Protein 8B37 (pdb70)

Radius of gyration: 31.26 Å; Cα contacts (8 Å, |Δi|>4): 2612; chains: 2; bounding box: 93×54×86 Å

Foldseek 3Di:
DLVVLQVLLVCLVVVLVVLVVVLVVDDLLVVLLVLLVVLLVLQCVVLVVVLVVVLVVVLVVQQVVVVVGQSVLLVVLQVLLVVLLVSLSNLLSSLLSSLLVQCPPPHLVSNLLNLLSSQLSSLLNSLSSQRNSLSVQVVVLVPPPPDPSLVSNLSSLLSLLSSLLSLQQLLLLQLLLLVVLQVVLVCHLALLFLSNSSNLSSLCSQLQRSLSSLLSSLQSNLLSLLLLLCVVLVHDCLVNVLLSVLLSLLSVLSVVLSPLPPDDDPCSLLVSLQVSLVSSLVVSQVVQCVPGPDDPLQSVLLSLLLNLLSNLLSVLLVLLCQCFAPVHPVLVVLLVVLVPFLVVSLVSLLVSLLVSLVVLVVSLCVSLQVLLVSQLVNAVDPVSSSSSSLSSLSSSLNSNSSNVSSLSSLSSSQSSLVSNLSSCVNVVHDPVSNLSSLVSNLVSLSSSLSSLSSLLSSLLSVLVSLVVVLQVLLCVLPVCPLVVVVVVQQDCPFQLQQVLLVVLLVLLCVLLVLSVVQSNVLSVVLSVVSCVVCVVDPSPDDVSSSVSSNSSSCSSSVSSCVSVVVLVVVLVCSCQVFHVSNLNNSLVNLSVPLSSVLSSLLSSLSSLQNSLSVCCVVVVDPDSSSVSSVVSNSVSPSSNRRSSSSSSSSSNSSSVVSSSCSSVRSVSNVDSHGND/DLQVLQVLLVVLLVVLVVLLVVLVVDDLLVVQLVLLVLLVVLQVVVLVVVLVVVLVVVLVVQQVLVVVGQSVLLVVLQVLLVVLQVQLSNLLSSLLSSLLVQCQPPHLVSNLLSLLSSLLSSLLNSLSSLRSSLSVQVVVLVPPPPDPSLVSNLSSLLSNLLSLLVLLLQLLLQLLLLVVLQQVCCVPPVVDHALALLFLSNSSNLSSLCSQLQRSLSSLLSSLQNNLLSLLLLLCVVLVHDCLVVVLLSVLLSLLSVLSVVLSPFPDDALCSLLVSLQVSLVSSLVSSVVVQVVPGDDDPLQSVLLSLLLNLLSNLLSVLLVLLLQLFAPVHDVLLVLLVVLVVFLVSSLVSLLVSLQVSLVVLVVSLCVSLQVLLVSQLVNAPDPVSSNSSRLSSLSSSLNSNSSNVSSLSSLSSSQSSLVSNLSSCVNVVHDPVSNLSSLSSNLVSLSSSLSSLSSSLSSLLSCLVSLVVVLQVLLPVLPVCPLVVVVVVQQDCPHQLLVVLLVVLLVLLCVLLVLSVVQSVVLSVVLSVVRCVVCVVDPSPDDVPSSVSSNSSSCSSSVSSCVSVVVLVVVLVCSCQVFHVSNNNNSLVNLSVCLSSVLSSLLSSLSSLQNSLSVCCVVVVDPDSSSVSSVVSNSVSVSSNRRSSNSSSSSSSSSSVSSSSCSNVRNVSNVDSHDGD

Organism: Pyrobaculum aerophilum (strain ATCC 51768 / DSM 7523 / JCM 9630 / CIP 104966 / NBRC 100827 / IM2) (NCBI:txid178306)

InterPro domains:
  IPR004131 Pyrophosphate-energised proton pump [MF_01129] (4-705)
  IPR004131 Pyrophosphate-energised proton pump [PF03030] (16-700)
  IPR004131 Pyrophosphate-energised proton pump [PIRSF001265] (4-708)
  IPR004131 Pyrophosphate-energised proton pump [PTHR31998] (31-702)
  IPR004131 Pyrophosphate-energised proton pump [TIGR01104] (4-710)

Solvent-accessible surface area: 42994 Å² total; per-residue (Å²): 49,11,117,76,0,50,102,52,0,87,25,0,80,118,78,6,56,115,2,39,67,108,8,72,120,92,88,55,19,54,124,7,11,55,9,0,30,83,3,6,33,32,6,6,137,87,9,45,50,34,4,47,90,47,10,78,105,51,4,85,98,24,84,99,69,72,104,97,64,9,4,67,3,0,64,56,0,0,90,5,2,24,82,0,12,100,52,0,4,148,12,0,4,27,0,0,5,99,0,2,74,29,3,34,133,60,33,61,19,34,0,6,28,25,0,5,35,0,0,0,2,1,0,2,0,2,0,0,14,1,1,33,10,3,0,18,48,7,64,82,35,26,92,69,55,91,134,73,70,6,52,32,1,43,24,0,2,42,0,0,1,26,2,0,13,8,6,0,2,6,0,0,0,1,2,6,1,0,14,6,0,7,36,44,53,57,187,117,27,52,43,117,18,23,0,4,1,0,14,5,0,0,14,0,0,0,6,0,4,0,0,2,10,0,0,0,0,1,1,0,8,4,4,3,5,3,3,11,0,2,40,62,25,64,48,68,77,79,6,15,35,2,9,2,8,4,3,5,18,0,0,65,10,1,28,70,6,3,81,37,131,115,61,80,123,32,111,17,30,34,28,35,14,59,147,9,10,90,33,3,16,85,51,7,77,126,45,12,60,70,74,13,66,48,102,74,95,57,18,85,4,15,4,23,4,2,29,34,0,6,57,0,7,17,76,1,16,50,32,0,30,100,34,0,9,32,72,94,34,6,0,106,99,0,1,84,26,2,145,66,25,16,5,10,5,6,6,6,0,25,3,18,1,0,80,0,0,38,22,0,0,50,27,1,6,53,11,12,15,89,0,9,88,62,4,64,90,31,51,175,41,94,50,37,39,21,14,2,0,6,8,1,2,1,3,0,1,4,1,0,1,3,4,0,0,4,9,0,1,18,1,0,6,1,2,0,0,24,0,0,8,0,1,1,76,41,33,53,21,82,99,135,16,81,75,20,1,32,26,2,18,2,22,0,1,9,18,14,0,10,0,0,0,2,1,1,0,1,0,0,0,2,1,14,4,14,9,5,6,13,26,29,39,1,27,152,7,43,92,102,125,8,66,89,46,6,44,47,14,6,23,12,28,7,14,1,4,8,16,1,3,1,40,0,0,5,10,5,3,59,3,7,8,67,1,7,57,3,0,14,62,3,1,126,48,2,16,64,22,8,161,166,63,112,209,146,57,94,24,130,82,152,132,52,30,38,123,1,0,43,66,3,11,132,105,2,22,36,51,3,72,91,1,0,80,22,6,61,61,66,0,46,74,21,0,68,117,35,0,14,0,1,6,13,0,2,2,15,0,2,0,2,0,0,1,0,14,0,0,6,20,0,1,5,1,0,3,15,16,0,5,13,9,20,8,29,58,125,27,131,140,82,41,94,49,27,38,6,8,50,25,1,10,10,6,3,7,0,16,4,4,0,1,0,1,1,3,1,2,5,2,3,18,1,0,13,12,6,37,56,60,4,126,74,8,16,68,62,11,146,38,52,28,34,94,80,56,6,112,78,0,39,97,57,0,82,42,0,49,127,69,3,58,116,2,32,68,126,9,63,121,99,89,67,29,57,132,22,12,55,7,4,26,83,4,7,34,34,7,4,142,86,17,47,52,27,2,47,78,62,11,81,102,49,6,88,99,24,88,97,70,71,109,102,67,8,6,66,1,0,70,58,0,0,90,6,3,26,86,0,13,103,53,1,4,149,12,1,3,21,0,0,1,98,0,1,64,28,2,34,131,60,31,61,20,37,0,12,32,30,0,10,51,0,0,0,2,1,0,2,0,2,0,0,11,0,1,30,11,5,0,21,44,7,60,81,31,30,92,68,55,88,130,74,68,7,51,29,2,40,25,1,3,31,0,0,1,17,5,1,12,9,11,0,3,11,0,0,0,3,2,6,2,0,12,7,0,10,18,26,8,1,116,76,98,52,54,37,80,61,30,15,53,117,11,28,1,11,5,0,10,9,2,0,14,2,0,0,4,0,5,0,1,1,14,1,0,0,0,4,1,0,10,4,6,4,5,7,6,10,0,4,46,63,26,64,40,68,76,92,10,10,47,3,20,1,12,12,5,6,15,0,0,62,11,2,33,67,8,3,96,77,124,65,96,89,24,103,20,32,28,30,36,14,58,146,9,9,93,30,3,13,83,52,4,81,130,46,11,69,74,76,15,62,45,95,76,98,65,20,90,5,16,5,28,5,6,30,34,0,1,59,0,5,12,78,0,14,47,30,0,21,99,32,0,5,25,63,84,36,4,0,106,93,0,1,82,31,3,139,91,28,19,5,9,3,5,6,8,0,34,5,16,0,5,86,0,0,38,22,0,0,48,28,0,8,54,10,10,16,88,0,10,87,57,5,62,91,37,53,172,39,95,50,36,40,27,14,3,0,6,10,2,1,0,4,0,0,10,2,1,0,6,3,0,1,3,9,0,0,15,0,0,7,0,2,0,0,22,1,0,6,1,5,1,52,58,43,53,22,81,101,132,16,77,76,19,1,37,25,3,26,1,12,0,2,15,14,14,0,7,0,1,0,1,2,4,0,1,8,1,0,4,2,14,1,15,11,6,7,18,28,38,34,4,33,158,8,37,93,111,128,10,74,85,40,6,48,50,13,7,20,10,25,5,18,2,5,9,18,0,4,3,37,1,0,6,12,1,0,56,6,0,6,55,0,3,53,1,1,14,57,5,1,120,53,6,14,107,15,4,128,108,56,111,207,142,56,89,25,124,77,161,145,59,54,51,122,4,1,48,60,6,12,138,108,3,28,34,53,3,72,89,1,2,88,22,6,58,61,62,1,46,70,15,0,72,111,28,0,18,0,0,10,17,0,2,4,13,0,4,1,2,0,1,4,0,6,0,0,7,6,0,2,4,0,0,1,13,16,0,2,17,6,31,5,38,55,122,25,130,148,75,42,93,44,29,53,4,5,37,31,0,6,11,4,2,6,1,17,5,5,0,0,0,2,1,1,5,3,9,10,8,8,4,2,13,8,6,34,63,60,7,144,73,11,19,75,66,11,149,32,46,24,50,90,79

Structure (mmCIF, N/CA/C/O backbone):
data_8B37
#
_entry.id   8B37
#
_cell.length_a   107.190
_cell.length_b   88.020
_cell.length_c   116.750
_cell.angle_alpha   90.000
_cell.angle_beta   106.946
_cell.angle_gamma   90.000
#
_symmetry.space_group_name_H-M   'P 1 21 1'
#
loop_
_entity.id
_entity.type
_entity.pdbx_description
1 polymer 'K(+)-insensitive pyrophosphate-energized proton pump'
2 non-polymer 'MAGNESIUM ION'
3 non-polymer 'IMIDODIPHOSPHORIC ACID'
4 non-polymer 'SULFATE ION'
5 water water
#
loop_
_atom_site.group_PDB
_atom_site.id
_atom_site.type_symbol
_atom_site.label_atom_id
_atom_site.label_alt_id
_atom_site.label_comp_id
_atom_site.label_asym_id
_atom_site.label_entity_id
_atom_site.label_seq_id
_atom_site.pdbx_PDB_ins_code
_atom_site.Cartn_x
_atom_site.Cartn_y
_atom_site.Cartn_z
_atom_site.occupancy
_atom_site.B_iso_or_equiv
_atom_site.auth_seq_id
_atom_site.auth_comp_id
_atom_site.auth_asym_id
_atom_site.auth_atom_id
_atom_site.pdbx_PDB_model_num
ATOM 1 N N . TYR A 1 14 ? -32.83060 -15.51842 -1.54995 1.000 119.12954 6 TYR A N 1
ATOM 2 C CA . TYR A 1 14 ? -33.94216 -15.29511 -0.63378 1.000 115.55051 6 TYR A CA 1
ATOM 3 C C . TYR A 1 14 ? -33.80962 -13.94671 0.06741 1.000 113.35383 6 TYR A C 1
ATOM 4 O O . TYR A 1 14 ? -33.86162 -13.86966 1.29489 1.000 110.90250 6 TYR A O 1
ATOM 7 N N . ALA A 1 15 ? -33.63498 -12.88278 -0.72098 1.000 115.73512 7 ALA A N 1
ATOM 8 C CA . ALA A 1 15 ? -33.52014 -11.54971 -0.13924 1.000 116.86187 7 ALA A CA 1
ATOM 9 C C . ALA A 1 15 ? -34.87298 -11.04160 0.34370 1.000 117.81834 7 ALA A C 1
ATOM 10 O O . ALA A 1 15 ? -34.96491 -10.42046 1.40915 1.000 116.42076 7 ALA A O 1
ATOM 17 N N . LEU A 1 16 ? -35.93353 -11.28963 -0.42982 1.000 126.26473 8 LEU A N 1
ATOM 18 C CA . LEU A 1 16 ? -37.26077 -10.83026 -0.03582 1.000 126.60212 8 LEU A CA 1
ATOM 19 C C . LEU A 1 16 ? -37.76577 -11.56328 1.20107 1.000 122.59648 8 LEU A C 1
ATOM 20 O O . LEU A 1 16 ? -38.58040 -11.01850 1.95507 1.000 120.58083 8 LEU A O 1
ATOM 27 N N . LEU A 1 17 ? -37.30059 -12.79437 1.42316 1.000 117.06154 9 LEU A N 1
ATOM 28 C CA . LEU A 1 17 ? -37.78636 -13.58959 2.54398 1.000 115.51629 9 LEU A CA 1
ATOM 29 C C . LEU A 1 17 ? -37.39948 -13.00006 3.89358 1.000 113.57206 9 LEU A C 1
ATOM 30 O O . LEU A 1 17 ? -38.06920 -13.28630 4.89165 1.000 114.02993 9 LEU A O 1
ATOM 46 N N . GLY A 1 18 ? -36.34010 -12.19131 3.95245 1.000 112.58776 10 GLY A N 1
ATOM 47 C CA . GLY A 1 18 ? -35.94253 -11.60386 5.22001 1.000 110.24890 10 GLY A CA 1
ATOM 48 C C . GLY A 1 18 ? -37.04167 -10.78460 5.86481 1.000 113.00187 10 GLY A C 1
ATOM 49 O O . GLY A 1 18 ? -37.15992 -10.75239 7.09268 1.000 110.87853 10 GLY A O 1
ATOM 53 N N . VAL A 1 19 ? -37.85733 -10.11228 5.05296 1.000 112.36174 11 VAL A N 1
ATOM 54 C CA . VAL A 1 19 ? -38.95871 -9.32173 5.58918 1.000 111.99029 11 VAL A CA 1
ATOM 55 C C . VAL A 1 19 ? -40.11675 -10.21926 6.00182 1.000 112.97648 11 VAL A C 1
ATOM 56 O O . VAL A 1 19 ? -40.79981 -9.95207 6.99683 1.000 109.68863 11 VAL A O 1
ATOM 69 N N . ILE A 1 20 ? -40.35444 -11.29479 5.24980 1.000 114.67834 12 ILE A N 1
ATOM 70 C CA . ILE A 1 20 ? -41.52396 -12.13562 5.49362 1.000 116.16124 12 ILE A CA 1
ATOM 71 C C . ILE A 1 20 ? -41.48465 -12.70169 6.90903 1.000 110.85762 12 ILE A C 1
ATOM 72 O O . ILE A 1 20 ? -42.41429 -12.51158 7.70134 1.000 109.91658 12 ILE A O 1
ATOM 79 N N . LEU A 1 21 ? -40.40834 -13.41698 7.24438 1.000 111.36437 13 LEU A N 1
ATOM 80 C CA . LEU A 1 21 ? -40.30910 -14.00888 8.57501 1.000 111.13271 13 LEU A CA 1
ATOM 81 C C . LEU A 1 21 ? -40.09817 -12.95093 9.65326 1.000 112.41683 13 LEU A C 1
ATOM 82 O O . LEU A 1 21 ? -40.53554 -13.13741 10.79485 1.000 113.45525 13 LEU A O 1
ATOM 98 N N . GLY A 1 22 ? -39.42521 -11.85135 9.31984 1.000 110.67650 14 GLY A N 1
ATOM 99 C CA . GLY A 1 22 ? -39.18520 -10.78107 10.26529 1.000 108.87072 14 GLY A CA 1
ATOM 100 C C . GLY A 1 22 ? -40.46443 -10.17121 10.78929 1.000 111.78685 14 GLY A C 1
ATOM 101 O O . GLY A 1 22 ? -40.69379 -10.13962 12.00143 1.000 111.45146 14 GLY A O 1
ATOM 105 N N . ILE A 1 23 ? -41.31568 -9.68947 9.90381 1.000 110.10369 15 ILE A N 1
ATOM 106 C CA . ILE A 1 23 ? -42.54144 -9.04785 10.36250 1.000 111.93445 15 ILE A CA 1
ATOM 107 C C . ILE A 1 23 ? -43.37016 -9.94820 11.27947 1.000 113.08663 15 ILE A C 1
ATOM 108 O O . ILE A 1 23 ? -44.22521 -9.45441 12.01680 1.000 112.34883 15 ILE A O 1
ATOM 124 N N . SER A 1 24 ? -43.13619 -11.26571 11.24309 1.000 115.43113 16 SER A N 1
ATOM 125 C CA . SER A 1 24 ? -43.78927 -12.18485 12.17811 1.000 113.79926 16 SER A CA 1
ATOM 126 C C . SER A 1 24 ? -43.37731 -11.93763 13.62390 1.000 113.01520 16 SER A C 1
ATOM 127 O O . SER A 1 24 ? -43.97477 -12.52436 14.53347 1.000 115.31898 16 SER A O 1
ATOM 135 N N . GLY A 1 25 ? -42.37018 -11.09465 13.85705 1.000 115.90421 17 GLY A N 1
ATOM 136 C CA . GLY A 1 25 ? -41.99408 -10.77703 15.22407 1.000 115.73103 17 GLY A CA 1
ATOM 137 C C . GLY A 1 25 ? -43.13533 -10.14738 15.99656 1.000 119.79798 17 GLY A C 1
ATOM 138 O O . GLY A 1 25 ? -43.48632 -10.59930 17.08913 1.000 119.50066 17 GLY A O 1
ATOM 142 N N . VAL A 1 26 ? -43.74146 -9.09941 15.43343 1.000 123.19801 18 VAL A N 1
ATOM 143 C CA . VAL A 1 26 ? -44.94871 -8.54351 16.03843 1.000 123.09420 18 VAL A CA 1
ATOM 144 C C . VAL A 1 26 ? -46.05726 -9.58734 16.04653 1.000 124.49551 18 VAL A C 1
ATOM 145 O O . VAL A 1 26 ? -46.82848 -9.69021 17.00854 1.000 125.19750 18 VAL A O 1
ATOM 158 N N . ILE A 1 27 ? -46.15715 -10.37610 14.97424 1.000 122.81972 19 ILE A N 1
ATOM 159 C CA . ILE A 1 27 ? -47.13630 -11.45791 14.94306 1.000 124.65025 19 ILE A CA 1
ATOM 160 C C . ILE A 1 27 ? -46.91497 -12.41238 16.11219 1.000 124.94501 19 ILE A C 1
ATOM 161 O O . ILE A 1 27 ? -47.86858 -12.82267 16.78462 1.000 127.39056 19 ILE A O 1
ATOM 168 N N . TYR A 1 28 ? -45.65145 -12.76944 16.37949 1.000 122.09207 20 TYR A N 1
ATOM 169 C CA . TYR A 1 28 ? -45.33972 -13.66137 17.49444 1.000 119.64893 20 TYR A CA 1
ATOM 170 C C . TYR A 1 28 ? -45.19420 -12.91821 18.81917 1.000 122.28465 20 TYR A C 1
ATOM 171 O O . TYR A 1 28 ? -45.42648 -13.51043 19.87895 1.000 124.67551 20 TYR A O 1
ATOM 189 N N . ALA A 1 29 ? -44.80231 -11.64077 18.78829 1.000 120.32867 21 ALA A N 1
ATOM 190 C CA . ALA A 1 29 ? -44.70861 -10.87765 20.02848 1.000 119.35708 21 ALA A CA 1
ATOM 191 C C . ALA A 1 29 ? -46.08027 -10.66712 20.65566 1.000 121.10064 21 ALA A C 1
ATOM 192 O O . ALA A 1 29 ? -46.19266 -10.57603 21.88340 1.000 120.85305 21 ALA A O 1
ATOM 199 N N . VAL A 1 30 ? -47.12891 -10.58322 19.83344 1.000 125.13234 22 VAL A N 1
ATOM 200 C CA . VAL A 1 30 ? -48.47967 -10.45052 20.36779 1.000 126.30929 22 VAL A CA 1
ATOM 201 C C . VAL A 1 30 ? -48.90250 -11.73776 21.06373 1.000 129.06187 22 VAL A C 1
ATOM 202 O O . VAL A 1 30 ? -49.60239 -11.70865 22.08340 1.000 130.49636 22 VAL A O 1
ATOM 206 N N . TYR A 1 31 ? -48.48892 -12.88670 20.52303 1.000 128.66088 23 TYR A N 1
ATOM 207 C CA . TYR A 1 31 ? -48.79629 -14.16370 21.15985 1.000 128.26663 23 TYR A CA 1
ATOM 208 C C . TYR A 1 31 ? -48.26982 -14.19362 22.58952 1.000 131.07517 23 TYR A C 1
ATOM 209 O O . TYR A 1 31 ? -49.01191 -14.48997 23.53330 1.000 133.77126 23 TYR A O 1
ATOM 220 N N . LEU A 1 32 ? -46.98278 -13.88646 22.76757 1.000 129.12843 24 LEU A N 1
ATOM 221 C CA . LEU A 1 32 ? -46.40637 -13.86054 24.10763 1.000 126.29092 24 LEU A CA 1
ATOM 222 C C . LEU A 1 32 ? -46.92771 -12.67289 24.90693 1.000 127.58670 24 LEU A C 1
ATOM 223 O O . LEU A 1 32 ? -47.14384 -12.78043 26.11990 1.000 125.54055 24 LEU A O 1
ATOM 230 N N . ALA A 1 33 ? -47.13784 -11.53200 24.24479 1.000 128.48976 25 ALA A N 1
ATOM 231 C CA . ALA A 1 33 ? -47.71708 -10.37968 24.92735 1.000 128.75292 25 ALA A CA 1
ATOM 232 C C . ALA A 1 33 ? -49.11515 -10.69816 25.44102 1.000 129.48816 25 ALA A C 1
ATOM 233 O O . ALA A 1 33 ? -49.46407 -10.34962 26.57516 1.000 129.70161 25 ALA A O 1
ATOM 240 N N . VAL A 1 34 ? -49.93111 -11.36335 24.61917 1.000 129.66266 26 VAL A N 1
ATOM 241 C CA . VAL A 1 34 ? -51.23713 -11.81393 25.07802 1.000 133.20215 26 VAL A CA 1
ATOM 242 C C . VAL A 1 34 ? -51.10081 -12.96183 26.06809 1.000 132.93930 26 VAL A C 1
ATOM 243 O O . VAL A 1 34 ? -52.03102 -13.22905 26.83797 1.000 135.37767 26 VAL A O 1
ATOM 247 N N . TRP A 1 35 ? -49.95872 -13.65393 26.06282 1.000 130.71651 27 TRP A N 1
ATOM 248 C CA . TRP A 1 35 ? -49.72901 -14.71892 27.03315 1.000 132.83714 27 TRP A CA 1
ATOM 249 C C . TRP A 1 35 ? -49.53833 -14.15670 28.43644 1.000 133.47643 27 TRP A C 1
ATOM 250 O O . TRP A 1 35 ? -50.10922 -14.67709 29.40247 1.000 133.91659 27 TRP A O 1
ATOM 263 N N . VAL A 1 36 ? -48.74018 -13.09532 28.56887 1.000 133.60456 28 VAL A N 1
ATOM 264 C CA . VAL A 1 36 ? -48.55458 -12.46291 29.87112 1.000 131.61501 28 VAL A CA 1
ATOM 265 C C . VAL A 1 36 ? -49.81352 -11.71063 30.28514 1.000 132.99030 28 VAL A C 1
ATOM 266 O O . VAL A 1 36 ? -50.17011 -11.67205 31.46928 1.000 130.29342 28 VAL A O 1
ATOM 279 N N . LEU A 1 37 ? -50.51110 -11.10908 29.32090 1.000 133.07643 29 LEU A N 1
ATOM 280 C CA . LEU A 1 37 ? -51.76412 -10.41914 29.59990 1.000 133.70107 29 LEU A CA 1
ATOM 281 C C . LEU A 1 37 ? -52.89398 -11.37096 29.96834 1.000 132.32061 29 LEU A C 1
ATOM 282 O O . LEU A 1 37 ? -53.98926 -10.89750 30.29157 1.000 131.82267 29 LEU A O 1
ATOM 286 N N . ARG A 1 38 ? -52.66026 -12.68070 29.91729 1.000 130.75536 30 ARG A N 1
ATOM 287 C CA . ARG A 1 38 ? -53.67428 -13.68436 30.23730 1.000 132.49409 30 ARG A CA 1
ATOM 288 C C . ARG A 1 38 ? -54.50800 -13.31111 31.46079 1.000 133.47614 30 ARG A C 1
ATOM 289 O O . ARG A 1 38 ? -55.72894 -13.47930 31.46616 1.000 135.56423 30 ARG A O 1
ATOM 291 N N . ASN A 1 43 ? -53.56377 -8.92531 42.92688 1.000 139.08268 35 ASN A N 1
ATOM 292 C CA . ASN A 1 43 ? -53.58909 -8.40467 44.28887 1.000 132.83414 35 ASN A CA 1
ATOM 293 C C . ASN A 1 43 ? -53.59844 -6.87827 44.28893 1.000 133.47695 35 ASN A C 1
ATOM 294 O O . ASN A 1 43 ? -53.25383 -6.24723 43.28989 1.000 130.53686 35 ASN A O 1
ATOM 299 N N . GLU A 1 44 ? -53.99883 -6.29042 45.41817 1.000 134.33839 36 GLU A N 1
ATOM 300 C CA . GLU A 1 44 ? -54.05107 -4.83588 45.52567 1.000 133.86606 36 GLU A CA 1
ATOM 301 C C . GLU A 1 44 ? -52.64958 -4.23538 45.53395 1.000 131.21441 36 GLU A C 1
ATOM 302 O O . GLU A 1 44 ? -52.31054 -3.40151 44.68615 1.000 133.05929 36 GLU A O 1
ATOM 306 N N . LYS A 1 45 ? -51.81972 -4.64449 46.49667 1.000 132.19659 37 LYS A N 1
ATOM 307 C CA . LYS A 1 45 ? -50.46474 -4.10974 46.58157 1.000 130.44902 37 LYS A CA 1
ATOM 308 C C . LYS A 1 45 ? -49.60218 -4.54520 45.40230 1.000 128.91229 37 LYS A C 1
ATOM 309 O O . LYS A 1 45 ? -48.71148 -3.79757 44.98194 1.000 123.89713 37 LYS A O 1
ATOM 311 N N . MET A 1 46 ? -49.84523 -5.74017 44.85565 1.000 128.71476 38 MET A N 1
ATOM 312 C CA . MET A 1 46 ? -49.03349 -6.21598 43.73904 1.000 123.48120 38 MET A CA 1
ATOM 313 C C . MET A 1 46 ? -49.33617 -5.45921 42.45227 1.000 120.60994 38 MET A C 1
ATOM 314 O O . MET A 1 46 ? -48.45735 -5.32600 41.59294 1.000 121.21617 38 MET A O 1
ATOM 319 N N . ARG A 1 47 ? -50.56576 -4.96669 42.29498 1.000 127.35468 39 ARG A N 1
ATOM 320 C CA . ARG A 1 47 ? -50.92969 -4.26807 41.06787 1.000 129.23941 39 ARG A CA 1
ATOM 321 C C . ARG A 1 47 ? -50.35967 -2.85520 41.04363 1.000 132.76919 39 ARG A C 1
ATOM 322 O O . ARG A 1 47 ? -49.89725 -2.38839 39.99636 1.000 133.89418 39 ARG A O 1
ATOM 326 N N . PHE A 1 48 ? -50.38421 -2.16094 42.18478 1.000 136.27743 40 PHE A N 1
ATOM 327 C CA . PHE A 1 48 ? -49.87745 -0.79331 42.22346 1.000 135.31447 40 PHE A CA 1
ATOM 328 C C . PHE A 1 48 ? -48.38327 -0.75662 41.93079 1.000 132.84334 40 PHE A C 1
ATOM 329 O O . PHE A 1 48 ? -47.90427 0.12673 41.20939 1.000 131.73767 40 PHE A O 1
ATOM 346 N N . ILE A 1 49 ? -47.62941 -1.70935 42.48361 1.000 129.62024 41 ILE A N 1
ATOM 347 C CA . ILE A 1 49 ? -46.18493 -1.72203 42.27686 1.000 128.10696 41 ILE A CA 1
ATOM 348 C C . ILE A 1 49 ? -45.85802 -2.13066 40.84469 1.000 124.89698 41 ILE A C 1
ATOM 349 O O . ILE A 1 49 ? -44.96818 -1.55348 40.20779 1.000 120.17916 41 ILE A O 1
ATOM 365 N N . SER A 1 50 ? -46.57197 -3.12691 40.31305 1.000 120.74909 42 SER A N 1
ATOM 366 C CA . SER A 1 50 ? -46.37247 -3.51407 38.92056 1.000 116.24877 42 SER A CA 1
ATOM 367 C C . SER A 1 50 ? -46.75129 -2.37592 37.98228 1.000 119.60960 42 SER A C 1
ATOM 368 O O . SER A 1 50 ? -46.10036 -2.16536 36.95225 1.000 123.31909 42 SER A O 1
ATOM 373 N N . GLN A 1 51 ? -47.80460 -1.62910 38.32389 1.000 116.78071 43 GLN A N 1
ATOM 374 C CA . GLN A 1 51 ? -48.17831 -0.46803 37.52495 1.000 121.96076 43 GLN A CA 1
ATOM 375 C C . GLN A 1 51 ? -47.21804 0.69243 37.75084 1.000 122.31970 43 GLN A C 1
ATOM 376 O O . GLN A 1 51 ? -47.05520 1.54192 36.86725 1.000 121.02825 43 GLN A O 1
ATOM 380 N N . ALA A 1 52 ? -46.58034 0.74836 38.92334 1.000 122.55418 44 ALA A N 1
ATOM 381 C CA . ALA A 1 52 ? -45.59986 1.79713 39.18345 1.000 120.54038 44 ALA A CA 1
ATOM 382 C C . ALA A 1 52 ? -44.36164 1.61881 38.31300 1.000 123.25562 44 ALA A C 1
ATOM 383 O O . ALA A 1 52 ? -43.77521 2.60373 37.84803 1.000 123.56695 44 ALA A O 1
ATOM 390 N N . ILE A 1 53 ? -43.94710 0.36903 38.08484 1.000 120.63969 45 ILE A N 1
ATOM 391 C CA . ILE A 1 53 ? -42.81480 0.10866 37.20124 1.000 118.15169 45 ILE A CA 1
ATOM 392 C C . ILE A 1 53 ? -43.10503 0.60354 35.79158 1.000 115.88618 45 ILE A C 1
ATOM 393 O O . ILE A 1 53 ? -42.19540 1.04775 35.08009 1.000 113.05989 45 ILE A O 1
ATOM 400 N N . ALA A 1 54 ? -44.36599 0.53496 35.36139 1.000 112.52653 46 ALA A N 1
ATOM 401 C CA . ALA A 1 54 ? -44.71910 1.01122 34.02862 1.000 112.89498 46 ALA A CA 1
ATOM 402 C C . ALA A 1 54 ? -44.67328 2.53290 33.96172 1.000 115.58747 46 ALA A C 1
ATOM 403 O O . ALA A 1 54 ? -44.10737 3.10715 33.02397 1.000 116.48756 46 ALA A O 1
ATOM 410 N N . THR A 1 55 ? -45.26968 3.20457 34.95036 1.000 112.40980 47 THR A N 1
ATOM 411 C CA . THR A 1 55 ? -45.23765 4.66315 34.97495 1.000 114.90745 47 THR A CA 1
ATOM 412 C C . THR A 1 55 ? -43.80992 5.17949 35.10054 1.000 114.41869 47 THR A C 1
ATOM 413 O O . THR A 1 55 ? -43.44358 6.17513 34.46488 1.000 115.82092 47 THR A O 1
ATOM 424 N N . GLY A 1 56 ? -42.98957 4.51840 35.91943 1.000 112.21638 48 GLY A N 1
ATOM 425 C CA . GLY A 1 56 ? -41.58648 4.89161 35.99523 1.000 111.37617 48 GLY A CA 1
ATOM 426 C C . GLY A 1 56 ? -40.86971 4.69213 34.67429 1.000 114.59475 48 GLY A C 1
ATOM 427 O O . GLY A 1 56 ? -40.19229 5.59461 34.17480 1.000 115.92485 48 GLY A O 1
ATOM 431 N N . ALA A 1 57 ? -41.01031 3.50020 34.08877 1.000 114.02291 49 ALA A N 1
ATOM 432 C CA . ALA A 1 57 ? -40.44708 3.25829 32.76576 1.000 110.67315 49 ALA A CA 1
ATOM 433 C C . ALA A 1 57 ? -41.05508 4.19046 31.72692 1.000 109.71544 49 ALA A C 1
ATOM 434 O O . ALA A 1 57 ? -40.41149 4.50122 30.71833 1.000 108.98484 49 ALA A O 1
ATOM 441 N N . ARG A 1 58 ? -42.28653 4.64978 31.95587 1.000 108.24401 50 ARG A N 1
ATOM 442 C CA . ARG A 1 58 ? -42.91345 5.58940 31.03298 1.000 110.19119 50 ARG A CA 1
ATOM 443 C C . ARG A 1 58 ? -42.17553 6.92280 31.03513 1.000 111.21517 50 ARG A C 1
ATOM 444 O O . ARG A 1 58 ? -41.70462 7.38862 29.99126 1.000 115.59813 50 ARG A O 1
ATOM 448 N N . ALA A 1 59 ? -42.06167 7.55359 32.20740 1.000 113.17420 51 ALA A N 1
ATOM 449 C CA . ALA A 1 59 ? -41.34760 8.82312 32.29205 1.000 116.04497 51 ALA A CA 1
ATOM 450 C C . ALA A 1 59 ? -39.89225 8.67419 31.86726 1.000 117.83189 51 ALA A C 1
ATOM 451 O O . ALA A 1 59 ? -39.28109 9.64108 31.39787 1.000 119.92583 51 ALA A O 1
ATOM 458 N N . TYR A 1 60 ? -39.31961 7.47923 32.02734 1.000 119.17664 52 TYR A N 1
ATOM 459 C CA . TYR A 1 60 ? -37.95197 7.24075 31.57578 1.000 117.66212 52 TYR A CA 1
ATOM 460 C C . TYR A 1 60 ? -37.86888 7.27151 30.05334 1.000 116.22411 52 TYR A C 1
ATOM 461 O O . TYR A 1 60 ? -37.12823 8.07436 29.47334 1.000 109.40345 52 TYR A O 1
ATOM 479 N N . LEU A 1 61 ? -38.63220 6.40230 29.38634 1.000 110.65423 53 LEU A N 1
ATOM 480 C CA . LEU A 1 61 ? -38.56966 6.32795 27.92994 1.000 111.21547 53 LEU A CA 1
ATOM 481 C C . LEU A 1 61 ? -39.14445 7.58156 27.28059 1.000 113.52568 53 LEU A C 1
ATOM 482 O O . LEU A 1 61 ? -38.60492 8.06816 26.28002 1.000 113.89807 53 LEU A O 1
ATOM 487 N N . PHE A 1 62 ? -40.24300 8.11443 27.82525 1.000 120.80334 54 PHE A N 1
ATOM 488 C CA . PHE A 1 62 ? -40.80713 9.34520 27.27946 1.000 123.19288 54 PHE A CA 1
ATOM 489 C C . PHE A 1 62 ? -39.77655 10.46933 27.29767 1.000 124.91009 54 PHE A C 1
ATOM 490 O O . PHE A 1 62 ? -39.72726 11.29312 26.37600 1.000 130.57206 54 PHE A O 1
ATOM 500 N N . ARG A 1 63 ? -38.95311 10.53079 28.34278 1.000 116.72914 55 ARG A N 1
ATOM 501 C CA . ARG A 1 63 ? -37.88498 11.51793 28.39709 1.000 118.99328 55 ARG A CA 1
ATOM 502 C C . ARG A 1 63 ? -36.62828 11.04756 27.67806 1.000 118.65538 55 ARG A C 1
ATOM 503 O O . ARG A 1 63 ? -35.87647 11.87646 27.14993 1.000 115.10787 55 ARG A O 1
ATOM 513 N N . GLN A 1 64 ? -36.38744 9.73448 27.63669 1.000 117.17737 56 GLN A N 1
ATOM 514 C CA . GLN A 1 64 ? -35.19666 9.21291 26.97285 1.000 113.08895 56 GLN A CA 1
ATOM 515 C C . GLN A 1 64 ? -35.33975 9.25947 25.45533 1.000 112.58509 56 GLN A C 1
ATOM 516 O O . GLN A 1 64 ? -34.40423 9.66176 24.75553 1.000 111.48683 56 GLN A O 1
ATOM 530 N N . TYR A 1 65 ? -36.49737 8.84795 24.92899 1.000 121.05615 57 TYR A N 1
ATOM 531 C CA . TYR A 1 65 ? -36.71560 8.91453 23.48874 1.000 118.54986 57 TYR A CA 1
ATOM 532 C C . TYR A 1 65 ? -36.88192 10.35202 23.01072 1.000 123.67187 57 TYR A C 1
ATOM 533 O O . TYR A 1 65 ? -36.52698 10.66887 21.87028 1.000 129.14050 57 TYR A O 1
ATOM 544 N N . ARG A 1 66 ? -37.41878 11.23052 23.86008 1.000 116.29508 58 ARG A N 1
ATOM 545 C CA . ARG A 1 66 ? -37.63673 12.61718 23.46074 1.000 119.09431 58 ARG A CA 1
ATOM 546 C C . ARG A 1 66 ? -36.31739 13.29197 23.10652 1.000 122.01371 58 ARG A C 1
ATOM 547 O O . ARG A 1 66 ? -36.10614 13.71891 21.96561 1.000 123.15706 58 ARG A O 1
ATOM 551 N N . THR A 1 67 ? -35.40627 13.38531 24.07857 1.000 121.86649 59 THR A N 1
ATOM 552 C CA . THR A 1 67 ? -34.09820 13.96865 23.80479 1.000 120.60953 59 THR A CA 1
ATOM 553 C C . THR A 1 67 ? -33.31277 13.11570 22.81934 1.000 117.99511 59 THR A C 1
ATOM 554 O O . THR A 1 67 ? -32.43087 13.62309 22.11783 1.000 117.57719 59 THR A O 1
ATOM 565 N N . LEU A 1 68 ? -33.61878 11.82165 22.76161 1.000 115.29017 60 LEU A N 1
ATOM 566 C CA . LEU A 1 68 ? -32.94352 10.93091 21.82752 1.000 114.00210 60 LEU A CA 1
ATOM 567 C C . LEU A 1 68 ? -33.27704 11.28255 20.38392 1.000 117.36816 60 LEU A C 1
ATOM 568 O O . LEU A 1 68 ? -32.39807 11.25465 19.51390 1.000 117.61844 60 LEU A O 1
ATOM 575 N N . ALA A 1 69 ? -34.54313 11.60780 20.10767 1.000 118.78099 61 ALA A N 1
ATOM 576 C CA . ALA A 1 69 ? -34.92891 11.99718 18.75603 1.000 120.41074 61 ALA A CA 1
ATOM 577 C C . ALA A 1 69 ? -34.40250 13.37958 18.39816 1.000 124.23421 61 ALA A C 1
ATOM 578 O O . ALA A 1 69 ? -34.11409 13.64687 17.22610 1.000 126.40681 61 ALA A O 1
ATOM 585 N N . VAL A 1 70 ? -34.27283 14.26687 19.38548 1.000 121.22024 62 VAL A N 1
ATOM 586 C CA . VAL A 1 70 ? -33.74880 15.60472 19.12157 1.000 123.40677 62 VAL A CA 1
ATOM 587 C C . VAL A 1 70 ? -32.38662 15.50504 18.44696 1.000 122.11138 62 VAL A C 1
ATOM 588 O O . VAL A 1 70 ? -32.16949 16.04008 17.35383 1.000 123.66209 62 VAL A O 1
ATOM 601 N N . LEU A 1 71 ? -31.44742 14.81333 19.09437 1.000 124.76311 63 LEU A N 1
ATOM 602 C CA . LEU A 1 71 ? -30.10774 14.68579 18.53312 1.000 123.36697 63 LEU A CA 1
ATOM 603 C C . LEU A 1 71 ? -30.10512 13.80933 17.28721 1.000 121.13349 63 LEU A C 1
ATOM 604 O O . LEU A 1 71 ? -29.27025 14.00416 16.39708 1.000 119.84773 63 LEU A O 1
ATOM 620 N N . LEU A 1 72 ? -31.03374 12.85658 17.19279 1.000 117.25570 64 LEU A N 1
ATOM 621 C CA . LEU A 1 72 ? -31.08537 11.99624 16.01532 1.000 119.63098 64 LEU A CA 1
ATOM 622 C C . LEU A 1 72 ? -31.48711 12.78287 14.77298 1.000 121.57749 64 LEU A C 1
ATOM 623 O O . LEU A 1 72 ? -30.86228 12.65089 13.71426 1.000 122.57953 64 LEU A O 1
ATOM 639 N N . VAL A 1 73 ? -32.52668 13.61263 14.88253 1.000 117.14695 65 VAL A N 1
ATOM 640 C CA . VAL A 1 73 ? -32.99363 14.36267 13.72065 1.000 121.32123 65 VAL A CA 1
ATOM 641 C C . VAL A 1 73 ? -31.95400 15.39105 13.29657 1.000 121.08449 65 VAL A C 1
ATOM 642 O O . VAL A 1 73 ? -31.67308 15.55396 12.10307 1.000 121.84840 65 VAL A O 1
ATOM 655 N N . ILE A 1 74 ? -31.36830 16.10155 14.26141 1.000 122.94640 66 ILE A N 1
ATOM 656 C CA . ILE A 1 74 ? -30.33908 17.08541 13.93816 1.000 122.32813 66 ILE A CA 1
ATOM 657 C C . ILE A 1 74 ? -29.17446 16.41068 13.22559 1.000 122.49227 66 ILE A C 1
ATOM 658 O O . ILE A 1 74 ? -28.68954 16.89160 12.19428 1.000 122.37118 66 ILE A O 1
ATOM 674 N N . LEU A 1 75 ? -28.70749 15.28210 13.76637 1.000 124.03052 67 LEU A N 1
ATOM 675 C CA . LEU A 1 75 ? -27.62808 14.55056 13.11292 1.000 121.55013 67 LEU A CA 1
ATOM 676 C C . LEU A 1 75 ? -28.11323 13.85800 11.84614 1.000 123.31052 67 LEU A C 1
ATOM 677 O O . LEU A 1 75 ? -27.35815 13.75421 10.87325 1.000 125.30532 67 LEU A O 1
ATOM 693 N N . ALA A 1 76 ? -29.35977 13.37722 11.83443 1.000 118.18776 68 ALA A N 1
ATOM 694 C CA . ALA A 1 76 ? -29.92373 12.85224 10.59581 1.000 119.20740 68 ALA A CA 1
ATOM 695 C C . ALA A 1 76 ? -29.97085 13.93030 9.52168 1.000 123.40854 68 ALA A C 1
ATOM 696 O O . ALA A 1 76 ? -29.79759 13.63536 8.33419 1.000 125.93282 68 ALA A O 1
ATOM 703 N N . VAL A 1 77 ? -30.20233 15.18336 9.91861 1.000 119.70146 69 VAL A N 1
ATOM 704 C CA . VAL A 1 77 ? -30.10271 16.28978 8.97345 1.000 120.36169 69 VAL A CA 1
ATOM 705 C C . VAL A 1 77 ? -28.64709 16.53652 8.59803 1.000 118.68271 69 VAL A C 1
ATOM 706 O O . VAL A 1 77 ? -28.33300 16.85454 7.44475 1.000 119.29438 69 VAL A O 1
ATOM 710 N N . LEU A 1 78 ? -27.73552 16.39021 9.56201 1.000 117.57762 70 LEU A N 1
ATOM 711 C CA . LEU A 1 78 ? -26.31594 16.55889 9.26953 1.000 117.92729 70 LEU A CA 1
ATOM 712 C C . LEU A 1 78 ? -25.80291 15.44111 8.36867 1.000 121.45769 70 LEU A C 1
ATOM 713 O O . LEU A 1 78 ? -25.02008 15.69203 7.44497 1.000 120.51600 70 LEU A O 1
ATOM 729 N N . ILE A 1 79 ? -26.23376 14.20137 8.61613 1.000 124.08941 71 ILE A N 1
ATOM 730 C CA . ILE A 1 79 ? -25.79777 13.09134 7.77489 1.000 121.95247 71 ILE A CA 1
ATOM 731 C C . ILE A 1 79 ? -26.38665 13.21701 6.37675 1.000 123.52028 71 ILE A C 1
ATOM 732 O O . ILE A 1 79 ? -25.77545 12.77596 5.39607 1.000 125.95585 71 ILE A O 1
ATOM 748 N N . LEU A 1 80 ? -27.57948 13.80382 6.25745 1.000 120.85970 72 LEU A N 1
ATOM 749 C CA . LEU A 1 80 ? -28.17687 13.98600 4.93951 1.000 122.88667 72 LEU A CA 1
ATOM 750 C C . LEU A 1 80 ? -27.29509 14.86477 4.06097 1.000 125.08359 72 LEU A C 1
ATOM 751 O O . LEU A 1 80 ? -27.14701 14.60693 2.86015 1.000 124.87042 72 LEU A O 1
ATOM 758 N N . VAL A 1 81 ? -26.70295 15.91072 4.64143 1.000 120.76069 73 VAL A N 1
ATOM 759 C CA . VAL A 1 81 ? -25.79542 16.75811 3.87756 1.000 118.78764 73 VAL A CA 1
ATOM 760 C C . VAL A 1 81 ? -24.40189 16.14179 3.81323 1.000 117.30306 73 VAL A C 1
ATOM 761 O O . VAL A 1 81 ? -23.65726 16.38211 2.85604 1.000 119.25374 73 VAL A O 1
ATOM 774 N N . ALA A 1 82 ? -24.02520 15.34399 4.81562 1.000 123.13059 74 ALA A N 1
ATOM 775 C CA . ALA A 1 82 ? -22.71947 14.69327 4.78771 1.000 121.28099 74 ALA A CA 1
ATOM 776 C C . ALA A 1 82 ? -22.63467 13.67172 3.65994 1.000 121.66420 74 ALA A C 1
ATOM 777 O O . ALA A 1 82 ? -21.57459 13.50498 3.04531 1.000 120.73193 74 ALA A O 1
ATOM 779 N N . ILE A 1 83 ? -23.73866 12.97471 3.37679 1.000 119.63282 75 ILE A N 1
ATOM 780 C CA . ILE A 1 83 ? -23.73837 11.99224 2.29699 1.000 119.83735 75 ILE A CA 1
ATOM 781 C C . ILE A 1 83 ? -23.77254 12.67919 0.93787 1.000 121.14924 75 ILE A C 1
ATOM 782 O O . ILE A 1 83 ? -23.20557 12.17055 -0.03763 1.000 120.97713 75 ILE A O 1
ATOM 787 N N . ASP A 1 84 ? -24.43647 13.82717 0.84343 1.000 117.08463 76 ASP A N 1
ATOM 788 C CA . ASP A 1 84 ? -24.51446 14.57262 -0.40709 1.000 118.44856 76 ASP A CA 1
ATOM 789 C C . ASP A 1 84 ? -23.13344 15.04049 -0.85495 1.000 117.50412 76 ASP A C 1
ATOM 790 O O . ASP A 1 84 ? -22.80649 16.22341 -0.75757 1.000 117.46923 76 ASP A O 1
ATOM 792 N N . GLY A 1 91 ? -26.14003 10.50247 -3.20441 1.000 106.83432 83 GLY A N 1
ATOM 793 C CA . GLY A 1 91 ? -27.40393 9.96150 -2.73898 1.000 107.40740 83 GLY A CA 1
ATOM 794 C C . GLY A 1 91 ? -27.76143 10.40410 -1.33332 1.000 106.92134 83 GLY A C 1
ATOM 795 O O . GLY A 1 91 ? -27.19181 11.36433 -0.81527 1.000 106.52846 83 GLY A O 1
ATOM 796 N N . LEU A 1 92 ? -28.70452 9.69729 -0.71108 1.000 116.56842 84 LEU A N 1
ATOM 797 C CA . LEU A 1 92 ? -29.16121 10.00689 0.63672 1.000 116.24784 84 LEU A CA 1
ATOM 798 C C . LEU A 1 92 ? -29.04958 8.76749 1.51071 1.000 114.67351 84 LEU A C 1
ATOM 799 O O . LEU A 1 92 ? -29.33152 7.65236 1.06098 1.000 114.51960 84 LEU A O 1
ATOM 801 N N . THR A 1 93 ? -28.63827 8.97053 2.76310 1.000 124.01895 85 THR A N 1
ATOM 802 C CA . THR A 1 93 ? -28.46941 7.87524 3.71007 1.000 119.61512 85 THR A CA 1
ATOM 803 C C . THR A 1 93 ? -29.04420 8.15093 5.09195 1.000 122.85013 85 THR A C 1
ATOM 804 O O . THR A 1 93 ? -29.22506 7.19677 5.85892 1.000 120.20908 85 THR A O 1
ATOM 815 N N . ALA A 1 94 ? -29.32915 9.40772 5.44352 1.000 124.61955 86 ALA A N 1
ATOM 816 C CA . ALA A 1 94 ? -29.89294 9.69013 6.75919 1.000 124.57939 86 ALA A CA 1
ATOM 817 C C . ALA A 1 94 ? -31.23726 9.00126 6.95210 1.000 121.33890 86 ALA A C 1
ATOM 818 O O . ALA A 1 94 ? -31.63605 8.72912 8.09053 1.000 113.55664 86 ALA A O 1
ATOM 825 N N . LEU A 1 95 ? -31.94992 8.71517 5.85921 1.000 127.26714 87 LEU A N 1
ATOM 826 C CA . LEU A 1 95 ? -33.21564 7.99675 5.96766 1.000 121.70535 87 LEU A CA 1
ATOM 827 C C . LEU A 1 95 ? -32.99771 6.61233 6.56358 1.000 118.85634 87 LEU A C 1
ATOM 828 O O . LEU A 1 95 ? -33.67374 6.22007 7.52148 1.000 121.00855 87 LEU A O 1
ATOM 832 N N . ALA A 1 96 ? -32.05301 5.85336 6.00268 1.000 116.90649 88 ALA A N 1
ATOM 833 C CA . ALA A 1 96 ? -31.68272 4.57748 6.60339 1.000 116.25819 88 ALA A CA 1
ATOM 834 C C . ALA A 1 96 ? -31.04534 4.78147 7.97155 1.000 116.85760 88 ALA A C 1
ATOM 835 O O . ALA A 1 96 ? -31.13024 3.90019 8.83439 1.000 115.89773 88 ALA A O 1
ATOM 842 N N . PHE A 1 97 ? -30.39841 5.93067 8.17945 1.000 116.60463 89 PHE A N 1
ATOM 843 C CA . PHE A 1 97 ? -29.86320 6.26846 9.49422 1.000 115.15983 89 PHE A CA 1
ATOM 844 C C . PHE A 1 97 ? -30.96664 6.32764 10.54584 1.000 115.25990 89 PHE A C 1
ATOM 845 O O . PHE A 1 97 ? -30.79053 5.84316 11.67025 1.000 113.40980 89 PHE A O 1
ATOM 853 N N . ILE A 1 98 ? -32.11120 6.91884 10.19923 1.000 115.13001 90 ILE A N 1
ATOM 854 C CA . ILE A 1 98 ? -33.17476 7.13315 11.17850 1.000 113.24679 90 ILE A CA 1
ATOM 855 C C . ILE A 1 98 ? -33.84226 5.81205 11.54683 1.000 111.98638 90 ILE A C 1
ATOM 856 O O . ILE A 1 98 ? -33.89782 5.43120 12.72195 1.000 112.96143 90 ILE A O 1
ATOM 861 N N . VAL A 1 99 ? -34.35952 5.09304 10.54627 1.000 111.66247 91 VAL A N 1
ATOM 862 C CA . VAL A 1 99 ? -35.09831 3.86437 10.82534 1.000 110.29173 91 VAL A CA 1
ATOM 863 C C . VAL A 1 99 ? -34.20545 2.83580 11.50320 1.000 108.71046 91 VAL A C 1
ATOM 864 O O . VAL A 1 99 ? -34.68899 1.98783 12.26358 1.000 111.48478 91 VAL A O 1
ATOM 877 N N . GLY A 1 100 ? -32.90113 2.87446 11.23121 1.000 110.11973 92 GLY A N 1
ATOM 878 C CA . GLY A 1 100 ? -31.99067 1.97742 11.92414 1.000 107.39990 92 GLY A CA 1
ATOM 879 C C . GLY A 1 100 ? -32.10080 2.09788 13.42993 1.000 108.42367 92 GLY A C 1
ATOM 880 O O . GLY A 1 100 ? -32.20777 1.09739 14.14315 1.000 106.80396 92 GLY A O 1
ATOM 884 N N . ALA A 1 101 ? -32.07349 3.33257 13.93634 1.000 110.88478 93 ALA A N 1
ATOM 885 C CA . ALA A 1 101 ? -32.21763 3.54707 15.37166 1.000 107.53341 93 ALA A CA 1
ATOM 886 C C . ALA A 1 101 ? -33.64078 3.25877 15.83464 1.000 110.05908 93 ALA A C 1
ATOM 887 O O . ALA A 1 101 ? -33.84731 2.72851 16.93266 1.000 110.17296 93 ALA A O 1
ATOM 894 N N . LEU A 1 102 ? -34.63517 3.60260 15.01229 1.000 111.50310 94 LEU A N 1
ATOM 895 C CA . LEU A 1 102 ? -36.02493 3.38026 15.39724 1.000 111.69978 94 LEU A CA 1
ATOM 896 C C . LEU A 1 102 ? -36.33199 1.89919 15.57804 1.000 108.72719 94 LEU A C 1
ATOM 897 O O . LEU A 1 102 ? -37.15023 1.53527 16.43081 1.000 108.15942 94 LEU A O 1
ATOM 904 N N . GLY A 1 103 ? -35.69541 1.03353 14.78808 1.000 108.08425 95 GLY A N 1
ATOM 905 C CA . GLY A 1 103 ? -35.95983 -0.39085 14.90988 1.000 106.63252 95 GLY A CA 1
ATOM 906 C C . GLY A 1 103 ? -35.65774 -0.92084 16.29759 1.000 106.66020 95 GLY A C 1
ATOM 907 O O . GLY A 1 103 ? -36.48215 -1.60451 16.90971 1.000 108.47096 95 GLY A O 1
ATOM 911 N N . SER A 1 104 ? -34.46603 -0.61168 16.81335 1.000 108.19909 96 SER A N 1
ATOM 912 C CA . SER A 1 104 ? -34.08072 -1.09819 18.13396 1.000 106.17389 96 SER A CA 1
ATOM 913 C C . SER A 1 104 ? -35.01600 -0.56067 19.20918 1.000 108.00730 96 SER A C 1
ATOM 914 O O . SER A 1 104 ? -35.49490 -1.31132 20.06745 1.000 105.33748 96 SER A O 1
ATOM 922 N N . MET A 1 105 ? -35.28551 0.74601 19.17855 1.000 109.67307 97 MET A N 1
ATOM 923 C CA . MET A 1 105 ? -36.16211 1.34170 20.17971 1.000 110.79814 97 MET A CA 1
ATOM 924 C C . MET A 1 105 ? -37.56812 0.76411 20.10855 1.000 113.65321 97 MET A C 1
ATOM 925 O O . MET A 1 105 ? -38.24631 0.65586 21.13670 1.000 112.64380 97 MET A O 1
ATOM 939 N N . LEU A 1 106 ? -38.02310 0.38684 18.91227 1.000 113.31151 98 LEU A N 1
ATOM 940 C CA . LEU A 1 106 ? -39.35733 -0.18850 18.78010 1.000 113.83685 98 LEU A CA 1
ATOM 941 C C . LEU A 1 106 ? -39.43415 -1.54282 19.47388 1.000 110.61907 98 LEU A C 1
ATOM 942 O O . LEU A 1 106 ? -40.39756 -1.83053 20.19373 1.000 111.20832 98 LEU A O 1
ATOM 949 N N . ALA A 1 107 ? -38.42614 -2.39318 19.26347 1.000 110.41317 99 ALA A N 1
ATOM 950 C CA . ALA A 1 107 ? -38.36126 -3.65003 19.99968 1.000 109.55507 99 ALA A CA 1
ATOM 951 C C . ALA A 1 107 ? -38.12405 -3.41280 21.48586 1.000 113.16923 99 ALA A C 1
ATOM 952 O O . ALA A 1 107 ? -38.48236 -4.26019 22.31167 1.000 115.27599 99 ALA A O 1
ATOM 959 N N . GLY A 1 108 ? -37.52090 -2.27735 21.84428 1.000 110.76454 100 GLY A N 1
ATOM 960 C CA . GLY A 1 108 ? -37.33168 -1.96770 23.25265 1.000 108.79778 100 GLY A CA 1
ATOM 961 C C . GLY A 1 108 ? -38.63190 -1.59175 23.93761 1.000 112.33635 100 GLY A C 1
ATOM 962 O O . GLY A 1 108 ? -38.95988 -2.11404 25.00696 1.000 113.69496 100 GLY A O 1
ATOM 966 N N . TYR A 1 109 ? -39.38992 -0.67515 23.33042 1.000 112.48463 101 TYR A N 1
ATOM 967 C CA . TYR A 1 109 ? -40.68512 -0.30077 23.88712 1.000 114.60598 101 TYR A CA 1
ATOM 968 C C . TYR A 1 109 ? -41.63577 -1.48951 23.93353 1.000 115.73747 101 TYR A C 1
ATOM 969 O O . TYR A 1 109 ? -42.51958 -1.54442 24.79665 1.000 117.25795 101 TYR A O 1
ATOM 987 N N . LEU A 1 110 ? -41.47257 -2.44752 23.01792 1.000 112.48517 102 LEU A N 1
ATOM 988 C CA . LEU A 1 110 ? -42.31837 -3.63628 23.03373 1.000 112.88624 102 LEU A CA 1
ATOM 989 C C . LEU A 1 110 ? -41.99205 -4.53323 24.22242 1.000 112.00878 102 LEU A C 1
ATOM 990 O O . LEU A 1 110 ? -42.89819 -5.08267 24.85952 1.000 115.79347 102 LEU A O 1
ATOM 997 N N . GLY A 1 111 ? -40.70334 -4.69895 24.53320 1.000 108.80061 103 GLY A N 1
ATOM 998 C CA . GLY A 1 111 ? -40.30962 -5.52622 25.65882 1.000 106.64683 103 GLY A CA 1
ATOM 999 C C . GLY A 1 111 ? -40.41002 -4.84700 27.00545 1.000 108.00262 103 GLY A C 1
ATOM 1000 O O . GLY A 1 111 ? -40.53730 -5.53309 28.02450 1.000 109.34943 103 GLY A O 1
ATOM 1004 N N . MET A 1 112 ? -40.34817 -3.51485 27.03522 1.000 110.82169 104 MET A N 1
ATOM 1005 C CA . MET A 1 112 ? -40.44594 -2.79478 28.30096 1.000 113.88979 104 MET A CA 1
ATOM 1006 C C . MET A 1 112 ? -41.83624 -2.93471 28.91090 1.000 115.36739 104 MET A C 1
ATOM 1007 O O . MET A 1 112 ? -41.97430 -3.27462 30.09184 1.000 114.67246 104 MET A O 1
ATOM 1014 N N . TYR A 1 113 ? -42.88176 -2.66871 28.12313 1.000 114.28900 105 TYR A N 1
ATOM 1015 C CA . TYR A 1 113 ? -44.24219 -2.80155 28.63195 1.000 115.74324 105 TYR A CA 1
ATOM 1016 C C . TYR A 1 113 ? -44.53601 -4.21747 29.11142 1.000 117.36330 105 TYR A C 1
ATOM 1017 O O . TYR A 1 113 ? -45.43182 -4.40753 29.94197 1.000 122.32573 105 TYR A O 1
ATOM 1035 N N . VAL A 1 114 ? -43.80282 -5.21195 28.61043 1.000 111.58369 106 VAL A N 1
ATOM 1036 C CA . VAL A 1 114 ? -44.00153 -6.58527 29.05874 1.000 115.04606 106 VAL A CA 1
ATOM 1037 C C . VAL A 1 114 ? -43.36994 -6.80765 30.42867 1.000 114.61137 106 VAL A C 1
ATOM 1038 O O . VAL A 1 114 ? -43.97354 -7.43536 31.30659 1.000 115.05743 106 VAL A O 1
ATOM 1044 N N . THR A 1 115 ? -42.15285 -6.29617 30.63747 1.000 113.81456 107 THR A N 1
ATOM 1045 C CA . THR A 1 115 ? -41.44600 -6.55565 31.88859 1.000 111.66035 107 THR A CA 1
ATOM 1046 C C . THR A 1 115 ? -42.17114 -5.94154 33.08171 1.000 114.12369 107 THR A C 1
ATOM 1047 O O . THR A 1 115 ? -42.31260 -6.58501 34.12853 1.000 115.69673 107 THR A O 1
ATOM 1058 N N . THR A 1 116 ? -42.63436 -4.69673 32.94851 1.000 111.40236 108 THR A N 1
ATOM 1059 C CA . THR A 1 116 ? -43.33138 -4.05563 34.05869 1.000 111.32642 108 THR A CA 1
ATOM 1060 C C . THR A 1 116 ? -44.55730 -4.85944 34.47551 1.000 110.79866 108 THR A C 1
ATOM 1061 O O . THR A 1 116 ? -44.88891 -4.92920 35.66460 1.000 112.01791 108 THR A O 1
ATOM 1072 N N . ARG A 1 117 ? -45.24438 -5.47298 33.50942 1.000 115.55263 109 ARG A N 1
ATOM 1073 C CA . ARG A 1 117 ? -46.42619 -6.26938 33.82003 1.000 117.08739 109 ARG A CA 1
ATOM 1074 C C . ARG A 1 117 ? -46.06715 -7.64695 34.36453 1.000 116.37480 109 ARG A C 1
ATOM 1075 O O . ARG A 1 117 ? -46.86378 -8.24493 35.09756 1.000 117.42718 109 ARG A O 1
ATOM 1077 N N . SER A 1 118 ? -44.88424 -8.16335 34.02040 1.000 114.29374 110 SER A N 1
ATOM 1078 C CA . SER A 1 118 ? -44.51237 -9.51199 34.43524 1.000 113.73128 110 SER A CA 1
ATOM 1079 C C . SER A 1 118 ? -44.21165 -9.58972 35.92666 1.000 113.16799 110 SER A C 1
ATOM 1080 O O . SER A 1 118 ? -44.39807 -10.64826 36.53661 1.000 113.47982 110 SER A O 1
ATOM 1083 N N . ALA A 1 119 ? -43.74119 -8.49296 36.52596 1.000 111.91311 111 ALA A N 1
ATOM 1084 C CA . ALA A 1 119 ? -43.37471 -8.50898 37.93966 1.000 111.40367 111 ALA A CA 1
ATOM 1085 C C . ALA A 1 119 ? -44.50106 -9.07007 38.80002 1.000 113.02300 111 ALA A C 1
ATOM 1086 O O . ALA A 1 119 ? -44.27367 -9.92428 39.66439 1.000 112.82185 111 ALA A O 1
ATOM 1088 N N . SER A 1 120 ? -45.72823 -8.59348 38.57970 1.000 116.25094 112 SER A N 1
ATOM 1089 C CA . SER A 1 120 ? -46.86921 -9.11059 39.32612 1.000 117.95111 112 SER A CA 1
ATOM 1090 C C . SER A 1 120 ? -47.39096 -10.41700 38.74080 1.000 118.75662 112 SER A C 1
ATOM 1091 O O . SER A 1 120 ? -47.95319 -11.23652 39.47530 1.000 119.76152 112 SER A O 1
ATOM 1094 N N . ARG A 1 121 ? -47.22232 -10.62555 37.43304 1.000 121.36261 113 ARG A N 1
ATOM 1095 C CA . ARG A 1 121 ? -47.70621 -11.84855 36.79741 1.000 122.21280 113 ARG A CA 1
ATOM 1096 C C . ARG A 1 121 ? -46.94161 -13.06914 37.29876 1.000 121.33519 113 ARG A C 1
ATOM 1097 O O . ARG A 1 121 ? -47.53646 -14.02445 37.81187 1.000 122.45785 113 ARG A O 1
ATOM 1105 N N . VAL A 1 122 ? -45.61402 -13.06009 37.14432 1.000 114.41225 114 VAL A N 1
ATOM 1106 C CA . VAL A 1 122 ? -44.81007 -14.21083 37.54574 1.000 113.06397 114 VAL A CA 1
ATOM 1107 C C . VAL A 1 122 ? -44.90212 -14.44106 39.04806 1.000 119.40856 114 VAL A C 1
ATOM 1108 O O . VAL A 1 122 ? -44.84194 -15.58651 39.51284 1.000 119.59917 114 VAL A O 1
ATOM 1114 N N . ALA A 1 123 ? -45.04585 -13.36859 39.83119 1.000 116.89457 115 ALA A N 1
ATOM 1115 C CA . ALA A 1 123 ? -45.18483 -13.51858 41.27681 1.000 116.79731 115 ALA A CA 1
ATOM 1116 C C . ALA A 1 123 ? -46.45602 -14.28337 41.62592 1.000 119.00522 115 ALA A C 1
ATOM 1117 O O . ALA A 1 123 ? -46.42211 -15.25868 42.38537 1.000 121.15859 115 ALA A O 1
ATOM 1124 N N . GLN A 1 124 ? -47.59375 -13.84672 41.08088 1.000 119.12587 116 GLN A N 1
ATOM 1125 C CA . GLN A 1 124 ? -48.85549 -14.53015 41.34207 1.000 121.87172 116 GLN A CA 1
ATOM 1126 C C . GLN A 1 124 ? -48.86518 -15.93798 40.75818 1.000 122.23000 116 GLN A C 1
ATOM 1127 O O . GLN A 1 124 ? -49.50227 -16.83673 41.32049 1.000 122.83448 116 GLN A O 1
ATOM 1133 N N . ALA A 1 125 ? -48.16656 -16.14881 39.63877 1.000 127.99688 117 ALA A N 1
ATOM 1134 C CA . ALA A 1 125 ? -48.16543 -17.46061 38.99951 1.000 128.44634 117 ALA A CA 1
ATOM 1135 C C . ALA A 1 125 ? -47.31208 -18.45824 39.77341 1.000 125.95929 117 ALA A C 1
ATOM 1136 O O . ALA A 1 125 ? -47.70572 -19.61786 39.94829 1.000 127.07454 117 ALA A O 1
ATOM 1143 N N . ALA A 1 126 ? -46.14535 -18.02399 40.25257 1.000 122.18640 118 ALA A N 1
ATOM 1144 C CA . ALA A 1 126 ? -45.22777 -18.94596 40.91136 1.000 120.29545 118 ALA A CA 1
ATOM 1145 C C . ALA A 1 126 ? -45.76905 -19.41307 42.25663 1.000 123.81668 118 ALA A C 1
ATOM 1146 O O . ALA A 1 126 ? -45.56044 -20.56764 42.64839 1.000 122.20882 118 ALA A O 1
ATOM 1153 N N . ALA A 1 127 ? -46.47357 -18.53449 42.97391 1.000 129.07335 119 ALA A N 1
ATOM 1154 C CA . ALA A 1 127 ? -46.80633 -18.81489 44.36794 1.000 128.14342 119 ALA A CA 1
ATOM 1155 C C . ALA A 1 127 ? -47.70856 -20.03570 44.49774 1.000 130.02892 119 ALA A C 1
ATOM 1156 O O . ALA A 1 127 ? -47.51738 -20.86371 45.39593 1.000 130.63909 119 ALA A O 1
ATOM 1163 N N . THR A 1 128 ? -48.69792 -20.16536 43.61259 1.000 134.24812 120 THR A N 1
ATOM 1164 C CA . THR A 1 128 ? -49.68658 -21.22813 43.70648 1.000 136.68307 120 THR A CA 1
ATOM 1165 C C . THR A 1 128 ? -49.58313 -22.25014 42.58272 1.000 138.14723 120 THR A C 1
ATOM 1166 O O . THR A 1 128 ? -50.15151 -23.33798 42.70708 1.000 142.62046 120 THR A O 1
ATOM 1177 N N . GLY A 1 129 ? -48.86186 -21.93862 41.50778 1.000 131.49001 121 GLY A N 1
ATOM 1178 C CA . GLY A 1 129 ? -48.72668 -22.86513 40.40146 1.000 132.18507 121 GLY A CA 1
ATOM 1179 C C . GLY A 1 129 ? -47.54013 -23.79170 40.54919 1.000 130.35924 121 GLY A C 1
ATOM 1180 O O . GLY A 1 129 ? -47.61876 -24.97543 40.20488 1.000 130.80880 121 GLY A O 1
ATOM 1184 N N . GLY A 1 130 ? -46.43026 -23.26335 41.06651 1.000 125.55220 122 GLY A N 1
ATOM 1185 C CA . GLY A 1 130 ? -45.21812 -24.02152 41.26970 1.000 121.35008 122 GLY A CA 1
ATOM 1186 C C . GLY A 1 130 ? -44.02515 -23.27792 40.71401 1.000 117.12853 122 GLY A C 1
ATOM 1187 O O . GLY A 1 130 ? -44.09052 -22.07416 40.44123 1.000 119.16260 122 GLY A O 1
ATOM 1191 N N . MET A 1 131 ? -42.92129 -24.00989 40.55695 1.000 120.56175 123 MET A N 1
ATOM 1192 C CA . MET A 1 131 ? -41.70685 -23.43229 39.99384 1.000 118.51348 123 MET A CA 1
ATOM 1193 C C . MET A 1 131 ? -41.80681 -23.27473 38.48041 1.000 118.27299 123 MET A C 1
ATOM 1194 O O . MET A 1 131 ? -41.29848 -22.29603 37.92047 1.000 116.89397 123 MET A O 1
ATOM 1199 N N . GLY A 1 132 ? -42.45097 -24.22740 37.80413 1.000 116.57664 124 GLY A N 1
ATOM 1200 C CA . GLY A 1 132 ? -42.59419 -24.12573 36.36050 1.000 115.66087 124 GLY A CA 1
ATOM 1201 C C . GLY A 1 132 ? -43.35719 -22.88584 35.93690 1.000 113.51295 124 GLY A C 1
ATOM 1202 O O . GLY A 1 132 ? -42.95757 -22.18193 35.00566 1.000 110.55639 124 GLY A O 1
ATOM 1206 N N . LYS A 1 133 ? -44.47064 -22.60194 36.61903 1.000 115.32600 125 LYS A N 1
ATOM 1207 C CA . LYS A 1 133 ? -45.27790 -21.43576 36.27541 1.000 111.83927 125 LYS A CA 1
ATOM 1208 C C . LYS A 1 133 ? -44.43565 -20.16762 36.24731 1.000 109.45454 125 LYS A C 1
ATOM 1209 O O . LYS A 1 133 ? -44.58050 -19.33565 35.34468 1.000 112.29410 125 LYS A O 1
ATOM 1213 N N . ALA A 1 134 ? -43.54929 -20.00052 37.23050 1.000 111.87983 126 ALA A N 1
ATOM 1214 C CA . ALA A 1 134 ? -42.69139 -18.82164 37.25025 1.000 110.08537 126 ALA A CA 1
ATOM 1215 C C . ALA A 1 134 ? -41.65371 -18.87557 36.13683 1.000 110.83572 126 ALA A C 1
ATOM 1216 O O . ALA A 1 134 ? -41.39587 -17.86612 35.47025 1.000 112.24790 126 ALA A O 1
ATOM 1220 N N . LEU A 1 135 ? -41.04560 -20.04422 35.92226 1.000 110.78447 127 LEU A N 1
ATOM 1221 C CA . LEU A 1 135 ? -39.97964 -20.14679 34.93182 1.000 110.74140 127 LEU A CA 1
ATOM 1222 C C . LEU A 1 135 ? -40.49370 -19.84363 33.53026 1.000 110.98047 127 LEU A C 1
ATOM 1223 O O . LEU A 1 135 ? -39.83458 -19.13554 32.76097 1.000 107.27178 127 LEU A O 1
ATOM 1230 N N . LEU A 1 136 ? -41.67071 -20.36666 33.18000 1.000 110.00093 128 LEU A N 1
ATOM 1231 C CA . LEU A 1 136 ? -42.20537 -20.15813 31.83936 1.000 107.60250 128 LEU A CA 1
ATOM 1232 C C . LEU A 1 136 ? -42.80671 -18.76926 31.66757 1.000 109.43436 128 LEU A C 1
ATOM 1233 O O . LEU A 1 136 ? -42.71257 -18.19155 30.57896 1.000 109.83897 128 LEU A O 1
ATOM 1237 N N . VAL A 1 137 ? -43.42581 -18.22156 32.71553 1.000 109.14703 129 VAL A N 1
ATOM 1238 C CA . VAL A 1 137 ? -44.03161 -16.89735 32.61046 1.000 108.00301 129 VAL A CA 1
ATOM 1239 C C . VAL A 1 137 ? -42.95272 -15.82963 32.48445 1.000 108.58707 129 VAL A C 1
ATOM 1240 O O . VAL A 1 137 ? -42.98154 -14.99755 31.57028 1.000 111.79456 129 VAL A O 1
ATOM 1253 N N . SER A 1 138 ? -41.99217 -15.82760 33.41000 1.000 108.21372 130 SER A N 1
ATOM 1254 C CA . SER A 1 138 ? -40.86454 -14.91048 33.30440 1.000 106.13952 130 SER A CA 1
ATOM 1255 C C . SER A 1 138 ? -40.04522 -15.16237 32.04500 1.000 106.85668 130 SER A C 1
ATOM 1256 O O . SER A 1 138 ? -39.34272 -14.25633 31.58239 1.000 104.37706 130 SER A O 1
ATOM 1264 N N . TRP A 1 139 ? -40.12148 -16.37189 31.48223 1.000 115.44357 131 TRP A N 1
ATOM 1265 C CA . TRP A 1 139 ? -39.40200 -16.69004 30.25265 1.000 113.81360 131 TRP A CA 1
ATOM 1266 C C . TRP A 1 139 ? -40.15597 -16.21518 29.01694 1.000 114.24299 131 TRP A C 1
ATOM 1267 O O . TRP A 1 139 ? -39.54572 -15.68094 28.08346 1.000 110.82090 131 TRP A O 1
ATOM 1288 N N . ARG A 1 140 ? -41.47736 -16.40521 28.98904 1.000 115.52113 132 ARG A N 1
ATOM 1289 C CA . ARG A 1 140 ? -42.27092 -15.89217 27.87721 1.000 117.66505 132 ARG A CA 1
ATOM 1290 C C . ARG A 1 140 ? -42.19083 -14.37298 27.80667 1.000 118.34366 132 ARG A C 1
ATOM 1291 O O . ARG A 1 140 ? -42.07763 -13.79907 26.71738 1.000 121.38308 132 ARG A O 1
ATOM 1301 N N . ALA A 1 141 ? -42.25118 -13.70347 28.96119 1.000 112.15112 133 ALA A N 1
ATOM 1302 C CA . ALA A 1 141 ? -42.11054 -12.25230 28.97955 1.000 112.52725 133 ALA A CA 1
ATOM 1303 C C . ALA A 1 141 ? -40.78875 -11.81181 28.36566 1.000 111.61861 133 ALA A C 1
ATOM 1304 O O . ALA A 1 141 ? -40.67861 -10.68203 27.87561 1.000 112.81087 133 ALA A O 1
ATOM 1311 N N . GLY A 1 142 ? -39.77899 -12.67859 28.38607 1.000 112.15144 134 GLY A N 1
ATOM 1312 C CA . GLY A 1 142 ? -38.49745 -12.35756 27.79126 1.000 108.86380 134 GLY A CA 1
ATOM 1313 C C . GLY A 1 142 ? -38.43196 -12.73507 26.32737 1.000 106.70856 134 GLY A C 1
ATOM 1314 O O . GLY A 1 142 ? -37.78035 -12.05498 25.52822 1.000 103.47460 134 GLY A O 1
ATOM 1318 N N . ALA A 1 143 ? -39.10764 -13.82888 25.96643 1.000 110.69195 135 ALA A N 1
ATOM 1319 C CA . ALA A 1 143 ? -39.20322 -14.20114 24.56047 1.000 113.87200 135 ALA A CA 1
ATOM 1320 C C . ALA A 1 143 ? -39.80524 -13.07293 23.73347 1.000 113.98655 135 ALA A C 1
ATOM 1321 O O . ALA A 1 143 ? -39.52889 -12.96771 22.53343 1.000 112.56392 135 ALA A O 1
ATOM 1328 N N . VAL A 1 144 ? -40.61820 -12.21649 24.35733 1.000 112.49859 136 VAL A N 1
ATOM 1329 C CA . VAL A 1 144 ? -41.19764 -11.07839 23.64729 1.000 113.77462 136 VAL A CA 1
ATOM 1330 C C . VAL A 1 144 ? -40.09369 -10.20343 23.06761 1.000 111.86856 136 VAL A C 1
ATOM 1331 O O . VAL A 1 144 ? -40.04538 -9.94655 21.85936 1.000 113.82186 136 VAL A O 1
ATOM 1344 N N . MET A 1 145 ? -39.18556 -9.73674 23.92556 1.000 105.82405 137 MET A N 1
ATOM 1345 C CA . MET A 1 145 ? -38.13966 -8.82938 23.46759 1.000 106.20560 137 MET A CA 1
ATOM 1346 C C . MET A 1 145 ? -37.14144 -9.54850 22.56834 1.000 105.70885 137 MET A C 1
ATOM 1347 O O . MET A 1 145 ? -36.77403 -9.04027 21.50231 1.000 106.01374 137 MET A O 1
ATOM 1361 N N . GLY A 1 146 ? -36.68180 -10.72889 22.98677 1.000 101.43612 138 GLY A N 1
ATOM 1362 C CA . GLY A 1 146 ? -35.66761 -11.42904 22.21443 1.000 99.21082 138 GLY A CA 1
ATOM 1363 C C . GLY A 1 146 ? -36.09185 -11.67534 20.77944 1.000 99.60733 138 GLY A C 1
ATOM 1364 O O . GLY A 1 146 ? -35.38405 -11.31074 19.83733 1.000 99.12816 138 GLY A O 1
ATOM 1368 N N . LEU A 1 147 ? -37.25857 -12.29774 20.59271 1.000 101.07541 139 LEU A N 1
ATOM 1369 C CA . LEU A 1 147 ? -37.69870 -12.64098 19.24403 1.000 103.92182 139 LEU A CA 1
ATOM 1370 C C . LEU A 1 147 ? -38.06803 -11.39581 18.44678 1.000 105.21796 139 LEU A C 1
ATOM 1371 O O . LEU A 1 147 ? -37.83992 -11.34042 17.23277 1.000 106.09521 139 LEU A O 1
ATOM 1378 N N . SER A 1 148 ? -38.64194 -10.38831 19.10678 1.000 105.99236 140 SER A N 1
ATOM 1379 C CA . SER A 1 148 ? -39.02373 -9.16863 18.40369 1.000 105.95320 140 SER A CA 1
ATOM 1380 C C . SER A 1 148 ? -37.79764 -8.46038 17.83927 1.000 106.13642 140 SER A C 1
ATOM 1381 O O . SER A 1 148 ? -37.68467 -8.25578 16.62570 1.000 109.33042 140 SER A O 1
ATOM 1389 N N . LEU A 1 149 ? -36.85804 -8.08688 18.71204 1.000 106.51306 141 LEU A N 1
ATOM 1390 C CA . LEU A 1 149 ? -35.69524 -7.32289 18.26904 1.000 105.83469 141 LEU A CA 1
ATOM 1391 C C . LEU A 1 149 ? -34.94869 -8.05036 17.15721 1.000 106.50552 141 LEU A C 1
ATOM 1392 O O . LEU A 1 149 ? -34.66886 -7.47268 16.10017 1.000 105.01959 141 LEU A O 1
ATOM 1408 N N . ALA A 1 150 ? -34.61053 -9.32260 17.38109 1.000 102.98922 142 ALA A N 1
ATOM 1409 C CA . ALA A 1 150 ? -33.95240 -10.10047 16.33756 1.000 98.93297 142 ALA A CA 1
ATOM 1410 C C . ALA A 1 150 ? -34.75003 -10.05398 15.04251 1.000 101.11589 142 ALA A C 1
ATOM 1411 O O . ALA A 1 150 ? -34.17827 -9.93436 13.95341 1.000 104.34538 142 ALA A O 1
ATOM 1418 N N . SER A 1 151 ? -36.07725 -10.14499 15.14126 1.000 99.34014 143 SER A N 1
ATOM 1419 C CA . SER A 1 151 ? -36.91091 -10.01337 13.95229 1.000 104.43546 143 SER A CA 1
ATOM 1420 C C . SER A 1 151 ? -36.79172 -8.61792 13.35136 1.000 104.03678 143 SER A C 1
ATOM 1421 O O . SER A 1 151 ? -36.69315 -8.46812 12.12784 1.000 105.71701 143 SER A O 1
ATOM 1429 N N . ILE A 1 152 ? -36.79961 -7.58299 14.19637 1.000 101.14595 144 ILE A N 1
ATOM 1430 C CA . ILE A 1 152 ? -36.69638 -6.21427 13.69721 1.000 103.89373 144 ILE A CA 1
ATOM 1431 C C . ILE A 1 152 ? -35.38074 -6.00921 12.95623 1.000 104.82756 144 ILE A C 1
ATOM 1432 O O . ILE A 1 152 ? -35.34507 -5.39130 11.88572 1.000 107.97247 144 ILE A O 1
ATOM 1448 N N . ALA A 1 153 ? -34.28098 -6.52728 13.50605 1.000 101.53229 145 ALA A N 1
ATOM 1449 C CA . ALA A 1 153 ? -32.97960 -6.32770 12.87640 1.000 101.40605 145 ALA A CA 1
ATOM 1450 C C . ALA A 1 153 ? -32.94344 -6.94795 11.48488 1.000 102.98424 145 ALA A C 1
ATOM 1451 O O . ALA A 1 153 ? -32.46755 -6.32802 10.52704 1.000 101.59258 145 ALA A O 1
ATOM 1458 N N . LEU A 1 154 ? -33.44324 -8.17745 11.35449 1.000 101.51286 146 LEU A N 1
ATOM 1459 C CA . LEU A 1 154 ? -33.37187 -8.87187 10.07379 1.000 99.70000 146 LEU A CA 1
ATOM 1460 C C . LEU A 1 154 ? -34.23499 -8.18763 9.02042 1.000 103.13828 146 LEU A C 1
ATOM 1461 O O . LEU A 1 154 ? -33.78459 -7.95034 7.89376 1.000 106.44061 146 LEU A O 1
ATOM 1477 N N . LEU A 1 155 ? -35.48459 -7.86848 9.36394 1.000 102.32573 147 LEU A N 1
ATOM 1478 C CA . LEU A 1 155 ? -36.38815 -7.29675 8.37184 1.000 105.65454 147 LEU A CA 1
ATOM 1479 C C . LEU A 1 155 ? -36.02172 -5.86261 8.01566 1.000 104.83670 147 LEU A C 1
ATOM 1480 O O . LEU A 1 155 ? -36.26062 -5.43049 6.88251 1.000 109.63854 147 LEU A O 1
ATOM 1496 N N . LEU A 1 156 ? -35.45088 -5.10774 8.95515 1.000 101.44428 148 LEU A N 1
ATOM 1497 C CA . LEU A 1 156 ? -35.15144 -3.70976 8.66614 1.000 105.60723 148 LEU A CA 1
ATOM 1498 C C . LEU A 1 156 ? -33.94914 -3.57545 7.74078 1.000 107.68253 148 LEU A C 1
ATOM 1499 O O . LEU A 1 156 ? -33.88037 -2.62107 6.95783 1.000 110.10791 148 LEU A O 1
ATOM 1506 N N . ILE A 1 157 ? -32.99742 -4.50994 7.80937 1.000 107.48561 149 ILE A N 1
ATOM 1507 C CA . ILE A 1 157 ? -31.86701 -4.46818 6.88754 1.000 106.25598 149 ILE A CA 1
ATOM 1508 C C . ILE A 1 157 ? -32.22181 -5.15309 5.57317 1.000 110.49585 149 ILE A C 1
ATOM 1509 O O . ILE A 1 157 ? -31.90482 -4.64404 4.49281 1.000 113.85184 149 ILE A O 1
ATOM 1525 N N . SER A 1 158 ? -32.88785 -6.30971 5.63545 1.000 110.21354 150 SER A N 1
ATOM 1526 C CA . SER A 1 158 ? -33.30115 -6.97247 4.40376 1.000 110.41687 150 SER A CA 1
ATOM 1527 C C . SER A 1 158 ? -34.27685 -6.10656 3.61983 1.000 112.79739 150 SER A C 1
ATOM 1528 O O . SER A 1 158 ? -34.27759 -6.13229 2.38392 1.000 113.43006 150 SER A O 1
ATOM 1536 N N . GLY A 1 159 ? -35.10758 -5.33545 4.31715 1.000 113.49807 151 GLY A N 1
ATOM 1537 C CA . GLY A 1 159 ? -35.99702 -4.39588 3.66934 1.000 114.48489 151 GLY A CA 1
ATOM 1538 C C . GLY A 1 159 ? -35.22229 -3.33284 2.92182 1.000 115.86758 151 GLY A C 1
ATOM 1539 O O . GLY A 1 159 ? -35.42210 -3.13551 1.72055 1.000 119.17335 151 GLY A O 1
ATOM 1543 N N . PHE A 1 160 ? -34.32357 -2.64290 3.62736 1.000 116.03809 152 PHE A N 1
ATOM 1544 C CA . PHE A 1 160 ? -33.51461 -1.61506 2.98348 1.000 117.79131 152 PHE A CA 1
ATOM 1545 C C . PHE A 1 160 ? -32.44847 -2.22275 2.07882 1.000 118.34633 152 PHE A C 1
ATOM 1546 O O . PHE A 1 160 ? -32.01960 -1.58009 1.11374 1.000 119.99289 152 PHE A O 1
ATOM 1556 N N . TYR A 1 161 ? -32.00652 -3.44874 2.36952 1.000 119.89207 153 TYR A N 1
ATOM 1557 C CA . TYR A 1 161 ? -31.05322 -4.11295 1.48655 1.000 121.05713 153 TYR A CA 1
ATOM 1558 C C . TYR A 1 161 ? -31.65164 -4.32106 0.10036 1.000 127.43832 153 TYR A C 1
ATOM 1559 O O . TYR A 1 161 ? -31.02542 -3.99898 -0.91603 1.000 129.04979 153 TYR A O 1
ATOM 1570 N N . LEU A 1 162 ? -32.86760 -4.87051 0.04010 1.000 132.71024 154 LEU A N 1
ATOM 1571 C CA . LEU A 1 162 ? -33.51791 -5.07894 -1.24844 1.000 131.83965 154 LEU A CA 1
ATOM 1572 C C . LEU A 1 162 ? -33.87271 -3.75287 -1.91013 1.000 133.39234 154 LEU A C 1
ATOM 1573 O O . LEU A 1 162 ? -33.81225 -3.63927 -3.14100 1.000 136.07620 154 LEU A O 1
ATOM 1580 N N . VAL A 1 163 ? -34.23932 -2.74563 -1.11611 1.000 133.35139 155 VAL A N 1
ATOM 1581 C CA . VAL A 1 163 ? -34.55789 -1.43408 -1.67480 1.000 133.50621 155 VAL A CA 1
ATOM 1582 C C . VAL A 1 163 ? -33.32286 -0.82476 -2.32621 1.000 135.96218 155 VAL A C 1
ATOM 1583 O O . VAL A 1 163 ? -33.37564 -0.32481 -3.45616 1.000 138.08089 155 VAL A O 1
ATOM 1596 N N . PHE A 1 164 ? -32.19051 -0.85929 -1.62290 1.000 137.11019 156 PHE A N 1
ATOM 1597 C CA . PHE A 1 164 ? -30.96222 -0.29253 -2.16629 1.000 138.73435 156 PHE A CA 1
ATOM 1598 C C . PHE A 1 164 ? -30.33187 -1.20566 -3.21041 1.000 139.81699 156 PHE A C 1
ATOM 1599 O O . PHE A 1 164 ? -29.62467 -0.72294 -4.10150 1.000 138.32256 156 PHE A O 1
ATOM 1609 N N . ARG A 1 165 ? -30.58066 -2.51537 -3.12429 1.000 138.37783 157 ARG A N 1
ATOM 1610 C CA . ARG A 1 165 ? -30.06256 -3.43283 -4.13358 1.000 134.86356 157 ARG A CA 1
ATOM 1611 C C . ARG A 1 165 ? -30.53737 -3.04258 -5.52780 1.000 139.52391 157 ARG A C 1
ATOM 1612 O O . ARG A 1 165 ? -29.76495 -3.09585 -6.49236 1.000 139.32870 157 ARG A O 1
ATOM 1616 N N . SER A 1 166 ? -31.80489 -2.64537 -5.65392 1.000 137.90712 158 SER A N 1
ATOM 1617 C CA . SER A 1 166 ? -32.35920 -2.23056 -6.93568 1.000 140.06084 158 SER A CA 1
ATOM 1618 C C . SER A 1 166 ? -32.35733 -0.71996 -7.14022 1.000 140.80031 158 SER A C 1
ATOM 1619 O O . SER A 1 166 ? -32.48976 -0.26826 -8.28325 1.000 142.39245 158 SER A O 1
ATOM 1622 N N . VAL A 1 167 ? -32.19633 0.06513 -6.07548 1.000 133.66821 159 VAL A N 1
ATOM 1623 C CA . VAL A 1 167 ? -32.29185 1.51967 -6.14881 1.000 134.44865 159 VAL A CA 1
ATOM 1624 C C . VAL A 1 167 ? -31.01748 2.10639 -6.74040 1.000 134.00125 159 VAL A C 1
ATOM 1625 O O . VAL A 1 167 ? -31.02936 2.67034 -7.84115 1.000 135.29648 159 VAL A O 1
ATOM 1627 N N . LEU A 1 168 ? -29.90870 1.97479 -6.01497 1.000 134.89879 160 LEU A N 1
ATOM 1628 C CA . LEU A 1 168 ? -28.63488 2.57997 -6.40031 1.000 134.51644 160 LEU A CA 1
ATOM 1629 C C . LEU A 1 168 ? -27.55928 1.50466 -6.45499 1.000 133.14964 160 LEU A C 1
ATOM 1630 O O . LEU A 1 168 ? -26.89072 1.22657 -5.44976 1.000 131.61639 160 LEU A O 1
ATOM 1632 N N . PRO A 1 169 ? -27.35660 0.88476 -7.61598 1.000 131.86092 161 PRO A N 1
ATOM 1633 C CA . PRO A 1 169 ? -26.28598 -0.10946 -7.74937 1.000 130.69351 161 PRO A CA 1
ATOM 1634 C C . PRO A 1 169 ? -24.92098 0.51050 -7.48994 1.000 129.70004 161 PRO A C 1
ATOM 1635 O O . PRO A 1 169 ? -24.76690 1.72393 -7.33516 1.000 130.02542 161 PRO A O 1
ATOM 1639 N N . ASP A 1 170 ? -23.91068 -0.35663 -7.43976 1.000 137.93342 162 ASP A N 1
ATOM 1640 C CA . ASP A 1 170 ? -22.53834 0.06942 -7.19363 1.000 136.15177 162 ASP A CA 1
ATOM 1641 C C . ASP A 1 170 ? -22.39221 0.58276 -5.76651 1.000 133.07638 162 ASP A C 1
ATOM 1642 O O . ASP A 1 170 ? -22.38975 1.79535 -5.52991 1.000 132.77696 162 ASP A O 1
ATOM 1647 N N . ASP A 1 171 ? -22.27647 -0.34058 -4.81113 1.000 136.17799 163 ASP A N 1
ATOM 1648 C CA . ASP A 1 171 ? -22.11191 -0.00857 -3.39425 1.000 136.27874 163 ASP A CA 1
ATOM 1649 C C . ASP A 1 171 ? -23.42221 0.47805 -2.77335 1.000 137.33736 163 ASP A C 1
ATOM 1650 O O . ASP A 1 171 ? -23.44299 1.44725 -2.01432 1.000 136.92633 163 ASP A O 1
ATOM 1655 N N . TRP A 1 172 ? -24.52532 -0.20142 -3.09819 1.000 131.80112 164 TRP A N 1
ATOM 1656 C CA . TRP A 1 172 ? -25.78578 0.07416 -2.42051 1.000 132.81418 164 TRP A CA 1
ATOM 1657 C C . TRP A 1 172 ? -25.76901 -0.40720 -0.97799 1.000 130.73035 164 TRP A C 1
ATOM 1658 O O . TRP A 1 172 ? -26.52724 0.11447 -0.15357 1.000 130.52762 164 TRP A O 1
ATOM 1669 N N . ALA A 1 173 ? -24.93391 -1.39914 -0.66117 1.000 132.83102 165 ALA A N 1
ATOM 1670 C CA . ALA A 1 173 ? -24.86921 -1.90389 0.70450 1.000 128.39032 165 ALA A CA 1
ATOM 1671 C C . ALA A 1 173 ? -24.32996 -0.85007 1.66181 1.000 125.94485 165 ALA A C 1
ATOM 1672 O O . ALA A 1 173 ? -24.71953 -0.82348 2.83478 1.000 122.59148 165 ALA A O 1
ATOM 1674 N N . VAL A 1 174 ? -23.43141 0.01557 1.18629 1.000 122.58657 166 VAL A N 1
ATOM 1675 C CA . VAL A 1 174 ? -22.89613 1.07303 2.04383 1.000 125.93112 166 VAL A CA 1
ATOM 1676 C C . VAL A 1 174 ? -24.00065 1.97185 2.58511 1.000 127.25170 166 VAL A C 1
ATOM 1677 O O . VAL A 1 174 ? -24.01921 2.22673 3.80035 1.000 125.25298 166 VAL A O 1
ATOM 1681 N N . PRO A 1 175 ? -24.92904 2.48289 1.77046 1.000 132.37060 167 PRO A N 1
ATOM 1682 C CA . PRO A 1 175 ? -26.00281 3.32770 2.32330 1.000 129.53729 167 PRO A CA 1
ATOM 1683 C C . PRO A 1 175 ? -26.75635 2.69333 3.48272 1.000 127.94552 167 PRO A C 1
ATOM 1684 O O . PRO A 1 175 ? -27.03635 3.37725 4.47507 1.000 132.33794 167 PRO A O 1
ATOM 1689 N N . LEU A 1 176 ? -27.09965 1.40738 3.38944 1.000 116.98343 168 LEU A N 1
ATOM 1690 C CA . LEU A 1 176 ? -27.76079 0.73855 4.50374 1.000 119.51498 168 LEU A CA 1
ATOM 1691 C C . LEU A 1 176 ? -26.82156 0.50334 5.68103 1.000 117.79905 168 LEU A C 1
ATOM 1692 O O . LEU A 1 176 ? -27.29978 0.19298 6.77759 1.000 119.11014 168 LEU A O 1
ATOM 1699 N N . VAL A 1 177 ? -25.50640 0.63738 5.48387 1.000 113.40631 169 VAL A N 1
ATOM 1700 C CA . VAL A 1 177 ? -24.57448 0.48655 6.59667 1.000 112.51843 169 VAL A CA 1
ATOM 1701 C C . VAL A 1 177 ? -24.67871 1.66783 7.55222 1.000 113.12283 169 VAL A C 1
ATOM 1702 O O . VAL A 1 177 ? -24.43814 1.52286 8.75704 1.000 111.13674 169 VAL A O 1
ATOM 1708 N N . ALA A 1 178 ? -25.02638 2.85248 7.04250 1.000 111.59258 170 ALA A N 1
ATOM 1709 C CA . ALA A 1 178 ? -25.29455 3.98038 7.92631 1.000 111.88681 170 ALA A CA 1
ATOM 1710 C C . ALA A 1 178 ? -26.47340 3.70266 8.84618 1.000 111.94795 170 ALA A C 1
ATOM 1711 O O . ALA A 1 178 ? -26.59386 4.34081 9.89764 1.000 111.52564 170 ALA A O 1
ATOM 1713 N N . LEU A 1 179 ? -27.34936 2.76999 8.46520 1.000 112.41841 171 LEU A N 1
ATOM 1714 C CA . LEU A 1 179 ? -28.39295 2.31138 9.37390 1.000 110.58456 171 LEU A CA 1
ATOM 1715 C C . LEU A 1 179 ? -27.79768 1.77393 10.66742 1.000 110.70598 171 LEU A C 1
ATOM 1716 O O . LEU A 1 179 ? -28.41628 1.89092 11.73191 1.000 110.06517 171 LEU A O 1
ATOM 1723 N N . GLY A 1 180 ? -26.59737 1.19597 10.59909 1.000 112.59726 172 GLY A N 1
ATOM 1724 C CA . GLY A 1 180 ? -25.96678 0.67936 11.80251 1.000 109.09384 172 GLY A CA 1
ATOM 1725 C C . GLY A 1 180 ? -25.47814 1.78386 12.72009 1.000 108.91253 172 GLY A C 1
ATOM 1726 O O . GLY A 1 180 ? -25.72588 1.75889 13.92882 1.000 108.39476 172 GLY A O 1
ATOM 1730 N N . PHE A 1 181 ? -24.77561 2.76978 12.15634 1.000 117.68145 173 PHE A N 1
ATOM 1731 C CA . PHE A 1 181 ? -24.22819 3.85524 12.96610 1.000 116.53344 173 PHE A CA 1
ATOM 1732 C C . PHE A 1 181 ? -25.32550 4.54869 13.76554 1.000 114.16607 173 PHE A C 1
ATOM 1733 O O . PHE A 1 181 ? -25.22861 4.67973 14.99154 1.000 111.01812 173 PHE A O 1
ATOM 1743 N N . GLY A 1 182 ? -26.38241 4.99831 13.08668 1.000 112.59199 174 GLY A N 1
ATOM 1744 C CA . GLY A 1 182 ? -27.47911 5.64253 13.78726 1.000 111.56282 174 GLY A CA 1
ATOM 1745 C C . GLY A 1 182 ? -28.09041 4.77103 14.86502 1.000 108.63379 174 GLY A C 1
ATOM 1746 O O . GLY A 1 182 ? -28.58216 5.27929 15.87622 1.000 109.93321 174 GLY A O 1
ATOM 1750 N N . ALA A 1 183 ? -28.06625 3.45135 14.67027 1.000 106.82992 175 ALA A N 1
ATOM 1751 C CA . ALA A 1 183 ? -28.59997 2.53731 15.67242 1.000 108.62302 175 ALA A CA 1
ATOM 1752 C C . ALA A 1 183 ? -27.64873 2.34921 16.84748 1.000 106.17703 175 ALA A C 1
ATOM 1753 O O . ALA A 1 183 ? -28.09350 1.99821 17.94594 1.000 104.34996 175 ALA A O 1
ATOM 1760 N N . SER A 1 184 ? -26.34517 2.54791 16.63740 1.000 106.21954 176 SER A N 1
ATOM 1761 C CA . SER A 1 184 ? -25.40668 2.47103 17.75146 1.000 101.14578 176 SER A CA 1
ATOM 1762 C C . SER A 1 184 ? -25.50473 3.70122 18.64500 1.000 100.73040 176 SER A C 1
ATOM 1763 O O . SER A 1 184 ? -25.31649 3.59863 19.86280 1.000 102.29057 176 SER A O 1
ATOM 1771 N N . LEU A 1 185 ? -25.79530 4.86712 18.06274 1.000 102.31135 177 LEU A N 1
ATOM 1772 C CA . LEU A 1 185 ? -25.94067 6.08043 18.85876 1.000 102.77765 177 LEU A CA 1
ATOM 1773 C C . LEU A 1 185 ? -26.96558 5.90377 19.97031 1.000 101.06468 177 LEU A C 1
ATOM 1774 O O . LEU A 1 185 ? -26.81410 6.48043 21.05362 1.000 99.20061 177 LEU A O 1
ATOM 1781 N N . VAL A 1 186 ? -28.01606 5.11989 19.72353 1.000 98.30860 178 VAL A N 1
ATOM 1782 C CA . VAL A 1 186 ? -29.06339 4.95913 20.72529 1.000 96.17920 178 VAL A CA 1
ATOM 1783 C C . VAL A 1 186 ? -28.67630 3.90085 21.75201 1.000 96.21109 178 VAL A C 1
ATOM 1784 O O . VAL A 1 186 ? -28.94378 4.05771 22.94872 1.000 99.89387 178 VAL A O 1
ATOM 1797 N N . THR A 1 187 ? -28.04555 2.80941 21.31285 1.000 101.14690 179 THR A N 1
ATOM 1798 C CA . THR A 1 187 ? -27.56179 1.81388 22.26428 1.000 98.38737 179 THR A CA 1
ATOM 1799 C C . THR A 1 187 ? -26.52949 2.41660 23.20854 1.000 97.64674 179 THR A C 1
ATOM 1800 O O . THR A 1 187 ? -26.48108 2.06978 24.39485 1.000 98.45705 179 THR A O 1
ATOM 1804 N N . LEU A 1 188 ? -25.69531 3.32495 22.69714 1.000 93.83646 180 LEU A N 1
ATOM 1805 C CA . LEU A 1 188 ? -24.83047 4.11357 23.56758 1.000 92.76661 180 LEU A CA 1
ATOM 1806 C C . LEU A 1 188 ? -25.64952 4.89497 24.58610 1.000 93.37267 180 LEU A C 1
ATOM 1807 O O . LEU A 1 188 ? -25.28846 4.95924 25.76658 1.000 93.20945 180 LEU A O 1
ATOM 1823 N N . PHE A 1 189 ? -26.77100 5.47200 24.15085 1.000 93.92764 181 PHE A N 1
ATOM 1824 C CA . PHE A 1 189 ? -27.62821 6.24489 25.04292 1.000 94.59894 181 PHE A CA 1
ATOM 1825 C C . PHE A 1 189 ? -27.98346 5.45526 26.29549 1.000 94.97837 181 PHE A C 1
ATOM 1826 O O . PHE A 1 189 ? -27.68428 5.86987 27.42059 1.000 95.46465 181 PHE A O 1
ATOM 1834 N N . MET A 1 190 ? -28.62429 4.30384 26.11219 1.000 94.72950 182 MET A N 1
ATOM 1835 C CA . MET A 1 190 ? -29.19087 3.57336 27.23465 1.000 92.54871 182 MET A CA 1
ATOM 1836 C C . MET A 1 190 ? -28.16055 2.77051 28.01298 1.000 93.53071 182 MET A C 1
ATOM 1837 O O . MET A 1 190 ? -28.38494 2.48967 29.19454 1.000 93.35599 182 MET A O 1
ATOM 1851 N N . ARG A 1 191 ? -27.04413 2.39352 27.39131 1.000 98.45415 183 ARG A N 1
ATOM 1852 C CA . ARG A 1 191 ? -26.01849 1.65056 28.11809 1.000 97.12850 183 ARG A CA 1
ATOM 1853 C C . ARG A 1 191 ? -25.36386 2.52924 29.17846 1.000 98.31771 183 ARG A C 1
ATOM 1854 O O . ARG A 1 191 ? -25.25753 2.13553 30.34610 1.000 97.66996 183 ARG A O 1
ATOM 1864 N N . VAL A 1 192 ? -24.92674 3.72824 28.79529 1.000 94.25502 184 VAL A N 1
ATOM 1865 C CA . VAL A 1 192 ? -24.33784 4.63950 29.76997 1.000 93.62363 184 VAL A CA 1
ATOM 1866 C C . VAL A 1 192 ? -25.42370 5.31208 30.60071 1.000 91.96824 184 VAL A C 1
ATOM 1867 O O . VAL A 1 192 ? -25.25838 5.51813 31.80791 1.000 91.51781 184 VAL A O 1
ATOM 1873 N N . GLY A 1 193 ? -26.54959 5.65316 29.97857 1.000 86.04595 185 GLY A N 1
ATOM 1874 C CA . GLY A 1 193 ? -27.65851 6.24124 30.70190 1.000 90.71784 185 GLY A CA 1
ATOM 1875 C C . GLY A 1 193 ? -28.35749 5.22776 31.58167 1.000 95.11227 185 GLY A C 1
ATOM 1876 O O . GLY A 1 193 ? -28.44485 5.40623 32.80001 1.000 97.95116 185 GLY A O 1
ATOM 1880 N N . GLY A 1 194 ? -28.86344 4.15554 30.97089 1.000 93.89715 186 GLY A N 1
ATOM 1881 C CA . GLY A 1 194 ? -29.49114 3.10424 31.75277 1.000 96.49996 186 GLY A CA 1
ATOM 1882 C C . GLY A 1 194 ? -28.52389 2.43319 32.70883 1.000 95.60145 186 GLY A C 1
ATOM 1883 O O . GLY A 1 194 ? -28.89954 2.04651 33.81821 1.000 94.22048 186 GLY A O 1
ATOM 1887 N N . GLY A 1 195 ? -27.26510 2.28239 32.29271 1.000 94.22555 187 GLY A N 1
ATOM 1888 C CA . GLY A 1 195 ? -26.27303 1.70052 33.18232 1.000 90.98160 187 GLY A CA 1
ATOM 1889 C C . GLY A 1 195 ? -26.07087 2.52922 34.43490 1.000 90.04359 187 GLY A C 1
ATOM 1890 O O . GLY A 1 195 ? -26.03182 2.00008 35.54866 1.000 90.76995 187 GLY A O 1
ATOM 1894 N N . ILE A 1 196 ? -25.93955 3.84610 34.26755 1.000 87.77609 188 ILE A N 1
ATOM 1895 C CA . ILE A 1 196 ? -25.85038 4.73709 35.42083 1.000 91.89707 188 ILE A CA 1
ATOM 1896 C C . ILE A 1 196 ? -27.12670 4.65324 36.24871 1.000 95.54874 188 ILE A C 1
ATOM 1897 O O . ILE A 1 196 ? -27.09041 4.41794 37.46231 1.000 94.80211 188 ILE A O 1
ATOM 1913 N N . TYR A 1 197 ? -28.27750 4.83422 35.59799 1.000 94.21555 189 TYR A N 1
ATOM 1914 C CA . TYR A 1 197 ? -29.54802 4.81585 36.31484 1.000 95.32891 189 TYR A CA 1
ATOM 1915 C C . TYR A 1 197 ? -29.76386 3.48706 37.02598 1.000 93.80596 189 TYR A C 1
ATOM 1916 O O . TYR A 1 197 ? -30.22800 3.45586 38.17176 1.000 93.12092 189 TYR A O 1
ATOM 1934 N N . THR A 1 198 ? -29.43707 2.37746 36.36093 1.000 93.08778 190 THR A N 1
ATOM 1935 C CA . THR A 1 198 ? -29.68575 1.06564 36.94865 1.000 96.02245 190 THR A CA 1
ATOM 1936 C C . THR A 1 198 ? -28.91953 0.88916 38.25376 1.000 95.39412 190 THR A C 1
ATOM 1937 O O . THR A 1 198 ? -29.45694 0.35044 39.22917 1.000 97.40425 190 THR A O 1
ATOM 1948 N N . LYS A 1 199 ? -27.66000 1.32612 38.28901 1.000 92.61672 191 LYS A N 1
ATOM 1949 C CA . LYS A 1 199 ? -26.83833 1.18283 39.48439 1.000 92.82011 191 LYS A CA 1
ATOM 1950 C C . LYS A 1 199 ? -26.91629 2.39371 40.40436 1.000 91.04272 191 LYS A C 1
ATOM 1951 O O . LYS A 1 199 ? -26.80184 2.23924 41.62551 1.000 89.54876 191 LYS A O 1
ATOM 1959 N N . ALA A 1 200 ? -27.09997 3.59583 39.85542 1.000 80.18531 192 ALA A N 1
ATOM 1960 C CA . ALA A 1 200 ? -27.27487 4.76363 40.71222 1.000 82.05201 192 ALA A CA 1
ATOM 1961 C C . ALA A 1 200 ? -28.49079 4.59882 41.61359 1.000 85.39528 192 ALA A C 1
ATOM 1962 O O . ALA A 1 200 ? -28.48525 5.04706 42.76593 1.000 87.99454 192 ALA A O 1
ATOM 1969 N N . ALA A 1 201 ? -29.54641 3.96266 41.10245 1.000 85.64654 193 ALA A N 1
ATOM 1970 C CA . ALA A 1 201 ? -30.72455 3.68682 41.91557 1.000 89.22445 193 ALA A CA 1
ATOM 1971 C C . ALA A 1 201 ? -30.50402 2.46642 42.79877 1.000 88.90447 193 ALA A C 1
ATOM 1972 O O . ALA A 1 201 ? -30.82696 2.48495 43.99122 1.000 88.58360 193 ALA A O 1
ATOM 1979 N N . ASP A 1 202 ? -29.96133 1.39200 42.22360 1.000 89.01716 194 ASP A N 1
ATOM 1980 C CA . ASP A 1 202 ? -29.64059 0.21464 43.02091 1.000 89.63484 194 ASP A CA 1
ATOM 1981 C C . ASP A 1 202 ? -28.71340 0.57030 44.17574 1.000 87.85439 194 ASP A C 1
ATOM 1982 O O . ASP A 1 202 ? -28.90268 0.09866 45.30239 1.000 89.88179 194 ASP A O 1
ATOM 1991 N N . LEU A 1 203 ? -27.71059 1.40980 43.91981 1.000 85.59471 195 LEU A N 1
ATOM 1992 C CA . LEU A 1 203 ? -26.79379 1.81125 44.98149 1.000 86.01901 195 LEU A CA 1
ATOM 1993 C C . LEU A 1 203 ? -27.49260 2.71247 45.99387 1.000 85.96333 195 LEU A C 1
ATOM 1994 O O . LEU A 1 203 ? -27.53735 2.40700 47.19133 1.000 87.28471 195 LEU A O 1
ATOM 2010 N N . GLY A 1 204 ? -28.05197 3.83078 45.52705 1.000 82.16758 196 GLY A N 1
ATOM 2011 C CA . GLY A 1 204 ? -28.69814 4.76117 46.43647 1.000 81.34990 196 GLY A CA 1
ATOM 2012 C C . GLY A 1 204 ? -29.83373 4.14282 47.22516 1.000 83.03405 196 GLY A C 1
ATOM 2013 O O . GLY A 1 204 ? -30.08129 4.52774 48.37057 1.000 89.01134 196 GLY A O 1
ATOM 2017 N N . ALA A 1 205 ? -30.54158 3.18448 46.62816 1.000 82.18911 197 ALA A N 1
ATOM 2018 C CA . ALA A 1 205 ? -31.66227 2.55217 47.31214 1.000 88.91840 197 ALA A CA 1
ATOM 2019 C C . ALA A 1 205 ? -31.19222 1.52578 48.33530 1.000 90.64770 197 ALA A C 1
ATOM 2020 O O . ALA A 1 205 ? -31.82004 1.36344 49.38772 1.000 93.48661 197 ALA A O 1
ATOM 2027 N N . ASP A 1 206 ? -30.09927 0.81851 48.04228 1.000 93.10476 198 ASP A N 1
ATOM 2028 C CA . ASP A 1 206 ? -29.65847 -0.25667 48.92423 1.000 92.19733 198 ASP A CA 1
ATOM 2029 C C . ASP A 1 206 ? -29.08420 0.29114 50.22616 1.000 93.31445 198 ASP A C 1
ATOM 2030 O O . ASP A 1 206 ? -29.49657 -0.11915 51.31758 1.000 96.51723 198 ASP A O 1
ATOM 2039 N N . LEU A 1 207 ? -28.13729 1.22901 50.13513 1.000 91.37238 199 LEU A N 1
ATOM 2040 C CA . LEU A 1 207 ? -27.41776 1.65206 51.33291 1.000 92.14325 199 LEU A CA 1
ATOM 2041 C C . LEU A 1 207 ? -28.28030 2.51759 52.24486 1.000 94.89650 199 LEU A C 1
ATOM 2042 O O . LEU A 1 207 ? -28.08740 2.50464 53.46636 1.000 96.17110 199 LEU A O 1
ATOM 2058 N N . VAL A 1 208 ? -29.23203 3.26956 51.68663 1.000 96.65876 200 VAL A N 1
ATOM 2059 C CA . VAL A 1 208 ? -30.10204 4.06959 52.54275 1.000 97.73419 200 VAL A CA 1
ATOM 2060 C C . VAL A 1 208 ? -30.97539 3.15325 53.38708 1.000 99.79634 200 VAL A C 1
ATOM 2061 O O . VAL A 1 208 ? -31.42544 3.53588 54.47419 1.000 105.14091 200 VAL A O 1
ATOM 2074 N N . GLY A 1 209 ? -31.23119 1.93557 52.90382 1.000 98.96684 201 GLY A N 1
ATOM 2075 C CA . GLY A 1 209 ? -31.91784 0.95038 53.71709 1.000 102.72108 201 GLY A CA 1
ATOM 2076 C C . GLY A 1 209 ? -31.03773 0.39230 54.81603 1.000 105.88485 201 GLY A C 1
ATOM 2077 O O . GLY A 1 209 ? -31.52232 0.08533 55.90985 1.000 107.82924 201 GLY A O 1
ATOM 2081 N N . LYS A 1 210 ? -29.74213 0.25563 54.54697 1.000 103.60931 202 LYS A N 1
ATOM 2082 C CA . LYS A 1 210 ? -28.79430 -0.27994 55.51799 1.000 104.12646 202 LYS A CA 1
ATOM 2083 C C . LYS A 1 210 ? -28.33753 0.79566 56.50107 1.000 101.27107 202 LYS A C 1
ATOM 2084 O O . LYS A 1 210 ? -28.57242 0.68914 57.70665 1.000 100.64127 202 LYS A O 1
ATOM 2090 N N . GLU A 1 217 ? -33.24550 -5.54877 51.59047 1.000 113.57004 209 GLU A N 1
ATOM 2091 C CA . GLU A 1 217 ? -33.44585 -4.83224 50.33556 1.000 112.19833 209 GLU A CA 1
ATOM 2092 C C . GLU A 1 217 ? -34.87389 -4.99657 49.83147 1.000 113.66010 209 GLU A C 1
ATOM 2093 O O . GLU A 1 217 ? -35.58980 -5.90109 50.26255 1.000 115.44844 209 GLU A O 1
ATOM 2099 N N . ASP A 1 218 ? -35.28168 -4.11524 48.91542 1.000 117.75009 210 ASP A N 1
ATOM 2100 C CA . ASP A 1 218 ? -36.63345 -4.12843 48.35564 1.000 118.91380 210 ASP A CA 1
ATOM 2101 C C . ASP A 1 218 ? -37.69205 -3.84638 49.41303 1.000 120.62618 210 ASP A C 1
ATOM 2102 O O . ASP A 1 218 ? -38.84187 -4.27724 49.29059 1.000 121.96846 210 ASP A O 1
ATOM 2107 N N . ASP A 1 219 ? -37.31163 -3.11260 50.44361 1.000 121.23216 211 ASP A N 1
ATOM 2108 C CA . ASP A 1 219 ? -38.26546 -2.73968 51.47258 1.000 122.83175 211 ASP A CA 1
ATOM 2109 C C . ASP A 1 219 ? -39.10906 -1.56234 50.98933 1.000 123.70200 211 ASP A C 1
ATOM 2110 O O . ASP A 1 219 ? -38.58410 -0.63454 50.36852 1.000 123.00596 211 ASP A O 1
ATOM 2115 N N . PRO A 1 220 ? -40.41502 -1.58138 51.26038 1.000 137.12509 212 PRO A N 1
ATOM 2116 C CA . PRO A 1 220 ? -41.28944 -0.52817 50.72365 1.000 135.86657 212 PRO A CA 1
ATOM 2117 C C . PRO A 1 220 ? -41.09349 0.81978 51.38818 1.000 132.30362 212 PRO A C 1
ATOM 2118 O O . PRO A 1 220 ? -41.55879 1.82872 50.84351 1.000 129.60810 212 PRO A O 1
ATOM 2123 N N . ARG A 1 221 ? -40.42576 0.87282 52.54501 1.000 121.77934 213 ARG A N 1
ATOM 2124 C CA . ARG A 1 221 ? -40.23843 2.14811 53.22962 1.000 122.50986 213 ARG A CA 1
ATOM 2125 C C . ARG A 1 221 ? -39.56084 3.16341 52.31762 1.000 119.01744 213 ARG A C 1
ATOM 2126 O O . ARG A 1 221 ? -39.95565 4.33478 52.27956 1.000 118.45290 213 ARG A O 1
ATOM 2134 N N . ASN A 1 222 ? -38.53664 2.73471 51.57545 1.000 113.89253 214 ASN A N 1
ATOM 2135 C CA . ASN A 1 222 ? -37.88375 3.71991 50.72529 1.000 111.98319 214 ASN A CA 1
ATOM 2136 C C . ASN A 1 222 ? -38.38312 3.61867 49.28961 1.000 111.16226 214 ASN A C 1
ATOM 2137 O O . ASN A 1 222 ? -38.60668 2.51244 48.78363 1.000 110.88240 214 ASN A O 1
ATOM 2142 N N . PRO A 1 223 ? -38.56828 4.76075 48.62033 1.000 120.06125 215 PRO A N 1
ATOM 2143 C CA . PRO A 1 223 ? -38.97544 4.73205 47.20617 1.000 116.62261 215 PRO A CA 1
ATOM 2144 C C . PRO A 1 223 ? -37.90076 4.19591 46.27326 1.000 113.43700 215 PRO A C 1
ATOM 2145 O O . PRO A 1 223 ? -38.18956 3.97746 45.08943 1.000 113.26968 215 PRO A O 1
ATOM 2149 N N . GLY A 1 224 ? -36.67844 3.97841 46.76337 1.000 111.87824 216 GLY A N 1
ATOM 2150 C CA . GLY A 1 224 ? -35.61549 3.45645 45.92347 1.000 110.69463 216 GLY A CA 1
ATOM 2151 C C . GLY A 1 224 ? -35.85918 2.05071 45.41721 1.000 111.99573 216 GLY A C 1
ATOM 2152 O O . GLY A 1 224 ? -35.19602 1.62007 44.46714 1.000 110.44751 216 GLY A O 1
ATOM 2156 N N . VAL A 1 225 ? -36.79435 1.32078 46.02846 1.000 111.36090 217 VAL A N 1
ATOM 2157 C CA . VAL A 1 225 ? -37.05716 -0.04929 45.59991 1.000 112.05985 217 VAL A CA 1
ATOM 2158 C C . VAL A 1 225 ? -37.67479 -0.06240 44.20711 1.000 107.96880 217 VAL A C 1
ATOM 2159 O O . VAL A 1 225 ? -37.36628 -0.93284 43.38424 1.000 105.08989 217 VAL A O 1
ATOM 2165 N N . ILE A 1 226 ? -38.55166 0.90012 43.91779 1.000 108.16874 218 ILE A N 1
ATOM 2166 C CA . ILE A 1 226 ? -39.14319 0.97785 42.58753 1.000 108.00167 218 ILE A CA 1
ATOM 2167 C C . ILE A 1 226 ? -38.15720 1.57063 41.58755 1.000 107.89340 218 ILE A C 1
ATOM 2168 O O . ILE A 1 226 ? -38.14350 1.17393 40.41703 1.000 109.59475 218 ILE A O 1
ATOM 2175 N N . ALA A 1 227 ? -37.32439 2.52164 42.01945 1.000 107.47405 219 ALA A N 1
ATOM 2176 C CA . ALA A 1 227 ? -36.32310 3.08825 41.12248 1.000 105.03128 219 ALA A CA 1
ATOM 2177 C C . ALA A 1 227 ? -35.28644 2.04835 40.71495 1.000 103.86837 219 ALA A C 1
ATOM 2178 O O . ALA A 1 227 ? -34.78847 2.08147 39.58356 1.000 101.06788 219 ALA A O 1
ATOM 2185 N N . ASP A 1 228 ? -34.94799 1.12407 41.61636 1.000 108.91930 220 ASP A N 1
ATOM 2186 C CA . ASP A 1 228 ? -34.03250 0.04052 41.27036 1.000 108.01360 220 ASP A CA 1
ATOM 2187 C C . ASP A 1 228 ? -34.66483 -0.89385 40.24577 1.000 107.72248 220 ASP A C 1
ATOM 2188 O O . ASP A 1 228 ? -34.10818 -1.12103 39.16493 1.000 102.19635 220 ASP A O 1
ATOM 2195 N N . ASN A 1 229 ? -35.84035 -1.44138 40.56896 1.000 107.81412 221 ASN A N 1
ATOM 2196 C CA . ASN A 1 229 ? -36.48562 -2.39352 39.67018 1.000 103.54270 221 ASN A CA 1
ATOM 2197 C C . ASN A 1 229 ? -36.79601 -1.75303 38.32419 1.000 102.46736 221 ASN A C 1
ATOM 2198 O O . ASN A 1 229 ? -36.68357 -2.40379 37.27894 1.000 102.47764 221 ASN A O 1
ATOM 2205 N N . VAL A 1 230 ? -37.19368 -0.47867 38.32627 1.000 100.13424 222 VAL A N 1
ATOM 2206 C CA . VAL A 1 230 ? -37.28716 0.24923 37.06603 1.000 100.08491 222 VAL A CA 1
ATOM 2207 C C . VAL A 1 230 ? -35.92409 0.28525 36.39271 1.000 98.15954 222 VAL A C 1
ATOM 2208 O O . VAL A 1 230 ? -35.82744 0.27096 35.15952 1.000 100.72458 222 VAL A O 1
ATOM 2214 N N . GLY A 1 231 ? -34.85166 0.33165 37.18585 1.000 98.16047 223 GLY A N 1
ATOM 2215 C CA . GLY A 1 231 ? -33.51993 0.24568 36.61374 1.000 98.29599 223 GLY A CA 1
ATOM 2216 C C . GLY A 1 231 ? -33.21183 -1.13832 36.07637 1.000 100.00618 223 GLY A C 1
ATOM 2217 O O . GLY A 1 231 ? -32.55303 -1.27799 35.04200 1.000 100.15448 223 GLY A O 1
ATOM 2221 N N . ASP A 1 232 ? -33.68208 -2.18038 36.76902 1.000 106.36884 224 ASP A N 1
ATOM 2222 C CA . ASP A 1 232 ? -33.46082 -3.54406 36.29868 1.000 104.58424 224 ASP A CA 1
ATOM 2223 C C . ASP A 1 232 ? -33.91106 -3.69158 34.85071 1.000 102.02831 224 ASP A C 1
ATOM 2224 O O . ASP A 1 232 ? -33.17363 -4.21027 34.00495 1.000 97.85258 224 ASP A O 1
ATOM 2231 N N . ASN A 1 233 ? -35.12808 -3.23696 34.54605 1.000 98.14978 225 ASN A N 1
ATOM 2232 C CA . ASN A 1 233 ? -35.61468 -3.28395 33.17413 1.000 98.79663 225 ASN A CA 1
ATOM 2233 C C . ASN A 1 233 ? -34.85453 -2.33218 32.26170 1.000 98.63639 225 ASN A C 1
ATOM 2234 O O . ASN A 1 233 ? -34.96564 -2.45201 31.03623 1.000 99.08956 225 ASN A O 1
ATOM 2241 N N . VAL A 1 234 ? -34.09567 -1.39488 32.82391 1.000 98.67731 226 VAL A N 1
ATOM 2242 C CA . VAL A 1 234 ? -33.31623 -0.47205 32.00888 1.000 97.75196 226 VAL A CA 1
ATOM 2243 C C . VAL A 1 234 ? -31.87859 -0.95469 31.82368 1.000 97.29484 226 VAL A C 1
ATOM 2244 O O . VAL A 1 234 ? -31.26292 -0.67692 30.78872 1.000 98.20951 226 VAL A O 1
ATOM 2248 N N . GLY A 1 235 ? -31.32921 -1.66418 32.80755 1.000 97.80167 227 GLY A N 1
ATOM 2249 C CA . GLY A 1 235 ? -29.96174 -2.14134 32.74552 1.000 94.50398 227 GLY A CA 1
ATOM 2250 C C . GLY A 1 235 ? -29.76758 -3.39378 31.91471 1.000 94.04814 227 GLY A C 1
ATOM 2251 O O . GLY A 1 235 ? -28.92735 -3.41763 31.01061 1.000 93.81588 227 GLY A O 1
ATOM 2252 N N . ASP A 1 236 ? -30.53294 -4.44414 32.21480 1.000 92.45206 228 ASP A N 1
ATOM 2253 C CA . ASP A 1 236 ? -30.42354 -5.72461 31.52262 1.000 93.57837 228 ASP A CA 1
ATOM 2254 C C . ASP A 1 236 ? -31.53212 -5.95587 30.50292 1.000 96.55568 228 ASP A C 1
ATOM 2255 O O . ASP A 1 236 ? -31.26793 -6.48816 29.42038 1.000 97.40902 228 ASP A O 1
ATOM 2260 N N . VAL A 1 237 ? -32.77195 -5.58624 30.82391 1.000 99.97043 229 VAL A N 1
ATOM 2261 C CA . VAL A 1 237 ? -33.86736 -5.75906 29.87309 1.000 102.42201 229 VAL A CA 1
ATOM 2262 C C . VAL A 1 237 ? -33.68323 -4.82777 28.68010 1.000 100.09867 229 VAL A C 1
ATOM 2263 O O . VAL A 1 237 ? -33.56389 -5.27302 27.53339 1.000 101.15726 229 VAL A O 1
ATOM 2267 N N . ALA A 1 238 ? -33.64292 -3.52025 28.93657 1.000 101.02370 230 ALA A N 1
ATOM 2268 C CA . ALA A 1 238 ? -33.59187 -2.52115 27.87495 1.000 101.27467 230 ALA A CA 1
ATOM 2269 C C . ALA A 1 238 ? -32.16269 -2.16205 27.48011 1.000 100.35720 230 ALA A C 1
ATOM 2270 O O . ALA A 1 238 ? -31.80579 -2.23402 26.29989 1.000 100.56187 230 ALA A O 1
ATOM 2272 N N . GLY A 1 239 ? -31.33744 -1.77085 28.45274 1.000 99.96244 231 GLY A N 1
ATOM 2273 C CA . GLY A 1 239 ? -29.98351 -1.34981 28.13266 1.000 97.09313 231 GLY A CA 1
ATOM 2274 C C . GLY A 1 239 ? -29.16611 -2.43718 27.46233 1.000 94.92148 231 GLY A C 1
ATOM 2275 O O . GLY A 1 239 ? -28.41468 -2.16968 26.52094 1.000 94.39731 231 GLY A O 1
ATOM 2279 N N . MET A 1 240 ? -29.29571 -3.67785 27.94063 1.000 94.14087 232 MET A N 1
ATOM 2280 C CA . MET A 1 240 ? -28.52873 -4.78264 27.37496 1.000 93.60680 232 MET A CA 1
ATOM 2281 C C . MET A 1 240 ? -29.11178 -5.25406 26.04684 1.000 95.18691 232 MET A C 1
ATOM 2282 O O . MET A 1 240 ? -28.36630 -5.49668 25.09154 1.000 95.78001 232 MET A O 1
ATOM 2289 N N . ALA A 1 241 ? -30.43629 -5.40272 25.96951 1.000 98.00251 233 ALA A N 1
ATOM 2290 C CA . ALA A 1 241 ? -31.05108 -5.87923 24.73469 1.000 96.71280 233 ALA A CA 1
ATOM 2291 C C . ALA A 1 241 ? -30.76696 -4.93438 23.57428 1.000 95.57512 233 ALA A C 1
ATOM 2292 O O . ALA A 1 241 ? -30.54124 -5.37928 22.44308 1.000 100.35062 233 ALA A O 1
ATOM 2296 N N . ALA A 1 242 ? -30.78051 -3.62562 23.83068 1.000 91.65284 234 ALA A N 1
ATOM 2297 C CA . ALA A 1 242 ? -30.43564 -2.67265 22.78194 1.000 94.50161 234 ALA A CA 1
ATOM 2298 C C . ALA A 1 242 ? -28.96654 -2.79362 22.39836 1.000 93.19417 234 ALA A C 1
ATOM 2299 O O . ALA A 1 242 ? -28.60879 -2.64556 21.22410 1.000 93.95379 234 ALA A O 1
ATOM 2306 N N . ASP A 1 243 ? -28.10520 -3.07915 23.37583 1.000 92.19234 235 ASP A N 1
ATOM 2307 C CA . ASP A 1 243 ? -26.67885 -3.20902 23.10224 1.000 88.86214 235 ASP A CA 1
ATOM 2308 C C . ASP A 1 243 ? -26.41241 -4.30097 22.07551 1.000 89.16364 235 ASP A C 1
ATOM 2309 O O . ASP A 1 243 ? -25.68808 -4.08679 21.09706 1.000 91.72816 235 ASP A O 1
ATOM 2318 N N . VAL A 1 244 ? -26.99503 -5.48392 22.27990 1.000 85.20993 236 VAL A N 1
ATOM 2319 C CA . VAL A 1 244 ? -26.77565 -6.58370 21.35160 1.000 86.90078 236 VAL A CA 1
ATOM 2320 C C . VAL A 1 244 ? -27.34987 -6.26815 19.97970 1.000 88.88106 236 VAL A C 1
ATOM 2321 O O . VAL A 1 244 ? -26.90787 -6.83971 18.97843 1.000 91.55378 236 VAL A O 1
ATOM 2327 N N . TYR A 1 245 ? -28.34327 -5.37978 19.90687 1.000 90.75771 237 TYR A N 1
ATOM 2328 C CA . TYR A 1 245 ? -28.80091 -4.89933 18.60841 1.000 92.28280 237 TYR A CA 1
ATOM 2329 C C . TYR A 1 245 ? -27.63931 -4.34972 17.79309 1.000 92.32465 237 TYR A C 1
ATOM 2330 O O . TYR A 1 245 ? -27.64702 -4.43103 16.55988 1.000 97.01481 237 TYR A O 1
ATOM 2341 N N . GLU A 1 246 ? -26.64120 -3.77417 18.46637 1.000 86.51764 238 GLU A N 1
ATOM 2342 C CA . GLU A 1 246 ? -25.42793 -3.33932 17.78463 1.000 88.08701 238 GLU A CA 1
ATOM 2343 C C . GLU A 1 246 ? -24.70862 -4.51461 17.13462 1.000 85.75847 238 GLU A C 1
ATOM 2344 O O . GLU A 1 246 ? -24.16420 -4.38750 16.03161 1.000 84.55845 238 GLU A O 1
ATOM 2352 N N . SER A 1 247 ? -24.69465 -5.66909 17.80387 1.000 92.68345 239 SER A N 1
ATOM 2353 C CA . SER A 1 247 ? -24.01971 -6.83814 17.24996 1.000 90.92590 239 SER A CA 1
ATOM 2354 C C . SER A 1 247 ? -24.71416 -7.32276 15.98289 1.000 95.18102 239 SER A C 1
ATOM 2355 O O . SER A 1 247 ? -24.06195 -7.58816 14.96689 1.000 98.15956 239 SER A O 1
ATOM 2363 N N . TYR A 1 248 ? -26.04422 -7.42595 16.01852 1.000 93.72485 240 TYR A N 1
ATOM 2364 C CA . TYR A 1 248 ? -26.77350 -7.96306 14.87550 1.000 95.52798 240 TYR A CA 1
ATOM 2365 C C . TYR A 1 248 ? -26.70581 -7.02542 13.67609 1.000 96.83391 240 TYR A C 1
ATOM 2366 O O . TYR A 1 248 ? -26.73524 -7.48434 12.52913 1.000 97.87881 240 TYR A O 1
ATOM 2375 N N . ILE A 1 249 ? -26.59452 -5.72143 13.91312 1.000 90.92583 241 ILE A N 1
ATOM 2376 C CA . ILE A 1 249 ? -26.64099 -4.75465 12.82024 1.000 91.16373 241 ILE A CA 1
ATOM 2377 C C . ILE A 1 249 ? -25.25873 -4.48497 12.24358 1.000 93.11548 241 ILE A C 1
ATOM 2378 O O . ILE A 1 249 ? -25.11394 -4.30793 11.03240 1.000 95.64290 241 ILE A O 1
ATOM 2394 N N . VAL A 1 250 ? -24.22227 -4.44782 13.08052 1.000 93.72135 242 VAL A N 1
ATOM 2395 C CA . VAL A 1 250 ? -22.91460 -4.02322 12.59300 1.000 91.88527 242 VAL A CA 1
ATOM 2396 C C . VAL A 1 250 ? -22.28338 -5.10626 11.72924 1.000 89.21628 242 VAL A C 1
ATOM 2397 O O . VAL A 1 250 ? -21.62684 -4.80965 10.72480 1.000 90.51490 242 VAL A O 1
ATOM 2410 N N . THR A 1 251 ? -22.46028 -6.37376 12.10170 1.000 90.73865 243 THR A N 1
ATOM 2411 C CA . THR A 1 251 ? -21.79775 -7.44290 11.36316 1.000 92.77327 243 THR A CA 1
ATOM 2412 C C . THR A 1 251 ? -22.50222 -7.74359 10.04502 1.000 96.31024 243 THR A C 1
ATOM 2413 O O . THR A 1 251 ? -21.84002 -8.00177 9.03453 1.000 96.51281 243 THR A O 1
ATOM 2424 N N . VAL A 1 252 ? -23.83707 -7.72177 10.02947 1.000 96.71043 244 VAL A N 1
ATOM 2425 C CA . VAL A 1 252 ? -24.55473 -7.91105 8.77127 1.000 95.51088 244 VAL A CA 1
ATOM 2426 C C . VAL A 1 252 ? -24.19990 -6.80137 7.78846 1.000 95.82076 244 VAL A C 1
ATOM 2427 O O . VAL A 1 252 ? -24.07210 -7.03724 6.58082 1.000 96.63968 244 VAL A O 1
ATOM 2440 N N . THR A 1 253 ? -24.03549 -5.57387 8.28722 1.000 98.05783 245 THR A N 1
ATOM 2441 C CA . THR A 1 253 ? -23.60777 -4.47554 7.42961 1.000 99.81296 245 THR A CA 1
ATOM 2442 C C . THR A 1 253 ? -22.11170 -4.54253 7.14652 1.000 99.44446 245 THR A C 1
ATOM 2443 O O . THR A 1 253 ? -21.67454 -4.18866 6.04452 1.000 98.32221 245 THR A O 1
ATOM 2454 N N . ALA A 1 254 ? -21.31929 -4.99558 8.11848 1.000 98.47861 246 ALA A N 1
ATOM 2455 C CA . ALA A 1 254 ? -19.88163 -5.12211 7.91302 1.000 96.23892 246 ALA A CA 1
ATOM 2456 C C . ALA A 1 254 ? -19.54434 -6.35677 7.08649 1.000 96.26259 246 ALA A C 1
ATOM 2457 O O . ALA A 1 254 ? -18.61091 -6.32845 6.27708 1.000 97.95076 246 ALA A O 1
ATOM 2464 N N . ALA A 1 255 ? -20.28447 -7.44970 7.28277 1.000 92.59741 247 ALA A N 1
ATOM 2465 C CA . ALA A 1 255 ? -20.02539 -8.66474 6.51809 1.000 94.96482 247 ALA A CA 1
ATOM 2466 C C . ALA A 1 255 ? -20.46063 -8.50063 5.06725 1.000 96.45702 247 ALA A C 1
ATOM 2467 O O . ALA A 1 255 ? -19.72240 -8.85920 4.14248 1.000 97.56969 247 ALA A O 1
ATOM 2474 N N . ILE A 1 256 ? -21.66259 -7.96386 4.84707 1.000 99.16189 248 ILE A N 1
ATOM 2475 C CA . ILE A 1 256 ? -22.10354 -7.67851 3.48486 1.000 100.87273 248 ILE A CA 1
ATOM 2476 C C . ILE A 1 256 ? -21.16953 -6.67061 2.82625 1.000 104.62310 248 ILE A C 1
ATOM 2477 O O . ILE A 1 256 ? -20.79569 -6.81869 1.65641 1.000 108.43458 248 ILE A O 1
ATOM 2484 N N . PHE A 1 257 ? -20.77571 -5.63134 3.56757 1.000 102.61679 249 PHE A N 1
ATOM 2485 C CA . PHE A 1 257 ? -19.80485 -4.67278 3.05066 1.000 100.44142 249 PHE A CA 1
ATOM 2486 C C . PHE A 1 257 ? -18.48396 -5.33898 2.69147 1.000 99.73947 249 PHE A C 1
ATOM 2487 O O . PHE A 1 257 ? -17.78943 -4.88275 1.77584 1.000 101.27341 249 PHE A O 1
ATOM 2497 N N . LEU A 1 258 ? -18.11790 -6.41246 3.39426 1.000 102.35497 250 LEU A N 1
ATOM 2498 C CA . LEU A 1 258 ? -16.86772 -7.10441 3.09447 1.000 102.59754 250 LEU A CA 1
ATOM 2499 C C . LEU A 1 258 ? -16.96412 -7.85894 1.77302 1.000 104.62142 250 LEU A C 1
ATOM 2500 O O . LEU A 1 258 ? -16.16735 -7.63158 0.85544 1.000 105.13694 250 LEU A O 1
ATOM 2516 N N . ALA A 1 259 ? -17.94729 -8.75635 1.65176 1.000 103.80111 251 ALA A N 1
ATOM 2517 C CA . ALA A 1 259 ? -18.10155 -9.52277 0.41925 1.000 104.98740 251 ALA A CA 1
ATOM 2518 C C . ALA A 1 259 ? -18.20946 -8.61449 -0.79749 1.000 109.95242 251 ALA A C 1
ATOM 2519 O O . ALA A 1 259 ? -17.82130 -9.00609 -1.90443 1.000 111.57299 251 ALA A O 1
ATOM 2526 N N . ALA A 1 260 ? -18.73697 -7.40277 -0.61407 1.000 109.92496 252 ALA A N 1
ATOM 2527 C CA . ALA A 1 260 ? -18.84001 -6.45873 -1.72075 1.000 109.92158 252 ALA A CA 1
ATOM 2528 C C . ALA A 1 260 ? -17.47692 -5.88280 -2.08598 1.000 110.16728 252 ALA A C 1
ATOM 2529 O O . ALA A 1 260 ? -17.07203 -5.91418 -3.25403 1.000 113.99107 252 ALA A O 1
ATOM 2536 N N . ILE A 1 261 ? -16.75186 -5.35105 -1.09845 1.000 113.61098 253 ILE A N 1
ATOM 2537 C CA . ILE A 1 261 ? -15.49007 -4.68217 -1.39694 1.000 114.57548 253 ILE A CA 1
ATOM 2538 C C . ILE A 1 261 ? -14.45385 -5.66366 -1.93112 1.000 117.63198 253 ILE A C 1
ATOM 2539 O O . ILE A 1 261 ? -13.57287 -5.27891 -2.71040 1.000 114.32757 253 ILE A O 1
ATOM 2546 N N . LEU A 1 262 ? -14.53494 -6.93776 -1.54110 1.000 113.81524 254 LEU A N 1
ATOM 2547 C CA . LEU A 1 262 ? -13.55965 -7.90619 -2.03069 1.000 113.74827 254 LEU A CA 1
ATOM 2548 C C . LEU A 1 262 ? -13.80107 -8.26342 -3.49149 1.000 115.89348 254 LEU A C 1
ATOM 2549 O O . LEU A 1 262 ? -12.84628 -8.54979 -4.22297 1.000 117.99377 254 LEU A O 1
ATOM 2556 N N . GLY A 1 263 ? -15.05419 -8.24565 -3.93376 1.000 114.90090 255 GLY A N 1
ATOM 2557 C CA . GLY A 1 263 ? -15.39472 -8.63483 -5.28293 1.000 114.30735 255 GLY A CA 1
ATOM 2558 C C . GLY A 1 263 ? -15.88787 -10.05507 -5.42234 1.000 114.11749 255 GLY A C 1
ATOM 2559 O O . GLY A 1 263 ? -15.99619 -10.54656 -6.55182 1.000 117.36553 255 GLY A O 1
ATOM 2563 N N . LEU A 1 264 ? -16.18614 -10.72922 -4.31385 1.000 111.89047 256 LEU A N 1
ATOM 2564 C CA . LEU A 1 264 ? -16.65813 -12.09881 -4.35002 1.000 115.03367 256 LEU A CA 1
ATOM 2565 C C . LEU A 1 264 ? -18.07849 -12.14501 -4.90249 1.000 116.28712 256 LEU A C 1
ATOM 2566 O O . LEU A 1 264 ? -18.75888 -11.12046 -4.99165 1.000 118.36660 256 LEU A O 1
ATOM 2571 N N . PRO A 1 265 ? -18.55676 -13.32833 -5.27694 1.000 114.97863 257 PRO A N 1
ATOM 2572 C CA . PRO A 1 265 ? -19.89273 -13.42828 -5.87055 1.000 117.41222 257 PRO A CA 1
ATOM 2573 C C . PRO A 1 265 ? -20.98393 -13.10262 -4.86297 1.000 114.70858 257 PRO A C 1
ATOM 2574 O O . PRO A 1 265 ? -20.79093 -13.15447 -3.64631 1.000 115.26304 257 PRO A O 1
ATOM 2578 N N . THR A 1 266 ? -22.15428 -12.75304 -5.40060 1.000 121.37134 258 THR A N 1
ATOM 2579 C CA . THR A 1 266 ? -23.31488 -12.46235 -4.56857 1.000 121.11582 258 THR A CA 1
ATOM 2580 C C . THR A 1 266 ? -23.83410 -13.69626 -3.84452 1.000 119.04099 258 THR A C 1
ATOM 2581 O O . THR A 1 266 ? -24.70727 -13.56606 -2.98014 1.000 117.43954 258 THR A O 1
ATOM 2592 N N . GLN A 1 267 ? -23.31783 -14.88307 -4.16934 1.000 120.38977 259 GLN A N 1
ATOM 2593 C CA . GLN A 1 267 ? -23.73686 -16.08636 -3.46052 1.000 121.64163 259 GLN A CA 1
ATOM 2594 C C . GLN A 1 267 ? -23.47824 -15.95636 -1.96372 1.000 119.76696 259 GLN A C 1
ATOM 2595 O O . GLN A 1 267 ? -24.29676 -16.38635 -1.14390 1.000 119.92096 259 GLN A O 1
ATOM 2603 N N . PHE A 1 268 ? -22.35012 -15.35111 -1.58647 1.000 119.15595 260 PHE A N 1
ATOM 2604 C CA . PHE A 1 268 ? -22.04966 -15.17867 -0.16950 1.000 115.95631 260 PHE A CA 1
ATOM 2605 C C . PHE A 1 268 ? -23.07253 -14.27140 0.50446 1.000 115.48083 260 PHE A C 1
ATOM 2606 O O . PHE A 1 268 ? -23.52882 -14.55553 1.61803 1.000 114.07754 260 PHE A O 1
ATOM 2616 N N . ILE A 1 269 ? -23.44870 -13.17556 -0.15911 1.000 119.08675 261 ILE A N 1
ATOM 2617 C CA . ILE A 1 269 ? -24.34236 -12.20240 0.46028 1.000 117.99057 261 ILE A CA 1
ATOM 2618 C C . ILE A 1 269 ? -25.74663 -12.77165 0.62516 1.000 120.50901 261 ILE A C 1
ATOM 2619 O O . ILE A 1 269 ? -26.47966 -12.37511 1.53954 1.000 119.50834 261 ILE A O 1
ATOM 2635 N N . GLU A 1 270 ? -26.15272 -13.69377 -0.24891 1.000 120.50258 262 GLU A N 1
ATOM 2636 C CA . GLU A 1 270 ? -27.48367 -14.28026 -0.14008 1.000 121.84095 262 GLU A CA 1
ATOM 2637 C C . GLU A 1 270 ? -27.53239 -15.40532 0.88588 1.000 119.37613 262 GLU A C 1
ATOM 2638 O O . GLU A 1 270 ? -28.60137 -15.68633 1.43782 1.000 120.60020 262 GLU A O 1
ATOM 2646 N N . ALA A 1 271 ? -26.39840 -16.05522 1.15573 1.000 121.90227 263 ALA A N 1
ATOM 2647 C CA . ALA A 1 271 ? -26.38933 -17.13844 2.13241 1.000 120.41308 263 ALA A CA 1
ATOM 2648 C C . ALA A 1 271 ? -26.51714 -16.60378 3.55328 1.000 118.17391 263 ALA A C 1
ATOM 2649 O O . ALA A 1 271 ? -27.21950 -17.19365 4.38293 1.000 117.60169 263 ALA A O 1
ATOM 2656 N N . ILE A 1 272 ? -25.84761 -15.48846 3.85368 1.000 118.86845 264 ILE A N 1
ATOM 2657 C CA . ILE A 1 272 ? -25.85085 -14.97010 5.21882 1.000 118.12557 264 ILE A CA 1
ATOM 2658 C C . ILE A 1 272 ? -27.26315 -14.58226 5.64138 1.000 118.50320 264 ILE A C 1
ATOM 2659 O O . ILE A 1 272 ? -27.65628 -14.77990 6.79791 1.000 115.56292 264 ILE A O 1
ATOM 2675 N N . ILE A 1 273 ? -28.04906 -14.02466 4.71619 1.000 120.14873 265 ILE A N 1
ATOM 2676 C CA . ILE A 1 273 ? -29.42927 -13.67880 5.04143 1.000 119.53886 265 ILE A CA 1
ATOM 2677 C C . ILE A 1 273 ? -30.24284 -14.93616 5.32379 1.000 119.48642 265 ILE A C 1
ATOM 2678 O O . ILE A 1 273 ? -31.18875 -14.90525 6.12102 1.000 117.02291 265 ILE A O 1
ATOM 2685 N N . LEU A 1 274 ? -29.89436 -16.05848 4.68625 1.000 121.70832 266 LEU A N 1
ATOM 2686 C CA . LEU A 1 274 ? -30.58859 -17.31095 4.96835 1.000 120.53368 266 LEU A CA 1
ATOM 2687 C C . LEU A 1 274 ? -30.20815 -17.85122 6.34138 1.000 117.67819 266 LEU A C 1
ATOM 2688 O O . LEU A 1 274 ? -31.07492 -18.30295 7.09853 1.000 118.10571 266 LEU A O 1
ATOM 2695 N N . PHE A 1 275 ? -28.91750 -17.81055 6.68151 1.000 120.40285 267 PHE A N 1
ATOM 2696 C CA . PHE A 1 275 ? -28.49520 -18.22170 8.01542 1.000 119.19914 267 PHE A CA 1
ATOM 2697 C C . PHE A 1 275 ? -29.22012 -17.41528 9.08696 1.000 116.88823 267 PHE A C 1
ATOM 2698 O O . PHE A 1 275 ? -29.62071 -17.95726 10.12392 1.000 111.87277 267 PHE A O 1
ATOM 2715 N N . ALA A 1 276 ? -29.38941 -16.11271 8.85295 1.000 115.86097 268 ALA A N 1
ATOM 2716 C CA . ALA A 1 276 ? -30.04981 -15.25718 9.83144 1.000 110.20987 268 ALA A CA 1
ATOM 2717 C C . ALA A 1 276 ? -31.51050 -15.64982 10.01654 1.000 113.99013 268 ALA A C 1
ATOM 2718 O O . ALA A 1 276 ? -31.99788 -15.75473 11.14805 1.000 111.25565 268 ALA A O 1
ATOM 2725 N N . ALA A 1 277 ? -32.22870 -15.87029 8.91244 1.000 114.89694 269 ALA A N 1
ATOM 2726 C CA . ALA A 1 277 ? -33.63490 -16.24949 9.01362 1.000 115.03359 269 ALA A CA 1
ATOM 2727 C C . ALA A 1 277 ? -33.80987 -17.54502 9.79745 1.000 114.80348 269 ALA A C 1
ATOM 2728 O O . ALA A 1 277 ? -34.71601 -17.65528 10.63229 1.000 112.72236 269 ALA A O 1
ATOM 2735 N N . LEU A 1 278 ? -32.95299 -18.53850 9.54522 1.000 114.73517 270 LEU A N 1
ATOM 2736 C CA . LEU A 1 278 ? -33.01956 -19.77807 10.31416 1.000 114.46510 270 LEU A CA 1
ATOM 2737 C C . LEU A 1 278 ? -32.77217 -19.52068 11.79534 1.000 112.17628 270 LEU A C 1
ATOM 2738 O O . LEU A 1 278 ? -33.37142 -20.17747 12.65485 1.000 109.89865 270 LEU A O 1
ATOM 2745 N N . ALA A 1 279 ? -31.88903 -18.57090 12.11584 1.000 115.12413 271 ALA A N 1
ATOM 2746 C CA . ALA A 1 279 ? -31.67486 -18.21786 13.51518 1.000 115.00864 271 ALA A CA 1
ATOM 2747 C C . ALA A 1 279 ? -32.96167 -17.69314 14.13653 1.000 113.65742 271 ALA A C 1
ATOM 2748 O O . ALA A 1 279 ? -33.26961 -17.99302 15.29571 1.000 109.11133 271 ALA A O 1
ATOM 2755 N N . LEU A 1 280 ? -33.72481 -16.90082 13.37991 1.000 113.20873 272 LEU A N 1
ATOM 2756 C CA . LEU A 1 280 ? -35.04581 -16.49567 13.84493 1.000 112.88277 272 LEU A CA 1
ATOM 2757 C C . LEU A 1 280 ? -35.96596 -17.70209 13.96905 1.000 109.61844 272 LEU A C 1
ATOM 2758 O O . LEU A 1 280 ? -36.80472 -17.76301 14.87445 1.000 107.54621 272 LEU A O 1
ATOM 2774 N N . VAL A 1 281 ? -35.82584 -18.67279 13.06414 1.000 105.72452 273 VAL A N 1
ATOM 2775 C CA . VAL A 1 281 ? -36.57558 -19.91668 13.19710 1.000 106.54073 273 VAL A CA 1
ATOM 2776 C C . VAL A 1 281 ? -36.04425 -20.73172 14.36924 1.000 104.40325 273 VAL A C 1
ATOM 2777 O O . VAL A 1 281 ? -36.81540 -21.33819 15.12227 1.000 105.79868 273 VAL A O 1
ATOM 2790 N N . ALA A 1 282 ? -34.72090 -20.75299 14.54816 1.000 106.01142 274 ALA A N 1
ATOM 2791 C CA . ALA A 1 282 ? -34.12739 -21.47194 15.66861 1.000 107.33040 274 ALA A CA 1
ATOM 2792 C C . ALA A 1 282 ? -34.43329 -20.80563 17.00256 1.000 108.83341 274 ALA A C 1
ATOM 2793 O O . ALA A 1 282 ? -34.41048 -21.47875 18.03888 1.000 105.78048 274 ALA A O 1
ATOM 2800 N N . THR A 1 283 ? -34.70567 -19.50138 17.00084 1.000 111.99337 275 THR A N 1
ATOM 2801 C CA . THR A 1 283 ? -35.13044 -18.80869 18.20953 1.000 107.65896 275 THR A CA 1
ATOM 2802 C C . THR A 1 283 ? -36.64423 -18.82268 18.37268 1.000 107.90148 275 THR A C 1
ATOM 2803 O O . THR A 1 283 ? -37.13747 -18.77477 19.50513 1.000 101.47682 275 THR A O 1
ATOM 2814 N N . PHE A 1 284 ? -37.39336 -18.87995 17.26722 1.000 106.85523 276 PHE A N 1
ATOM 2815 C CA . PHE A 1 284 ? -38.83095 -19.10522 17.36683 1.000 107.61176 276 PHE A CA 1
ATOM 2816 C C . PHE A 1 284 ? -39.11858 -20.45987 18.00570 1.000 105.71370 276 PHE A C 1
ATOM 2817 O O . PHE A 1 284 ? -40.04670 -20.59406 18.81126 1.000 106.18779 276 PHE A O 1
ATOM 2834 N N . ALA A 1 285 ? -38.33169 -21.47939 17.65054 1.000 108.97329 277 ALA A N 1
ATOM 2835 C CA . ALA A 1 285 ? -38.46501 -22.78318 18.28668 1.000 108.99787 277 ALA A CA 1
ATOM 2836 C C . ALA A 1 285 ? -37.77044 -22.83180 19.64106 1.000 109.04602 277 ALA A C 1
ATOM 2837 O O . ALA A 1 285 ? -38.18554 -23.59870 20.51772 1.000 112.61410 277 ALA A O 1
ATOM 2844 N N . GLY A 1 286 ? -36.71871 -22.03246 19.82878 1.000 111.94008 278 GLY A N 1
ATOM 2845 C CA . GLY A 1 286 ? -35.99357 -22.06730 21.08752 1.000 111.73729 278 GLY A CA 1
ATOM 2846 C C . GLY A 1 286 ? -36.86246 -21.73011 22.28368 1.000 115.54940 278 GLY A C 1
ATOM 2847 O O . GLY A 1 286 ? -36.68538 -22.29103 23.36843 1.000 114.73980 278 GLY A O 1
ATOM 2851 N N . VAL A 1 287 ? -37.81506 -20.80741 22.10462 1.000 114.36512 279 VAL A N 1
ATOM 2852 C CA . VAL A 1 287 ? -38.59474 -20.29578 23.22919 1.000 113.46260 279 VAL A CA 1
ATOM 2853 C C . VAL A 1 287 ? -39.79176 -21.16016 23.58958 1.000 110.58872 279 VAL A C 1
ATOM 2854 O O . VAL A 1 287 ? -40.49112 -20.84675 24.56206 1.000 109.48991 279 VAL A O 1
ATOM 2860 N N . ASN A 1 288 ? -40.05644 -22.23865 22.84899 1.000 113.67435 280 ASN A N 1
ATOM 2861 C CA . ASN A 1 288 ? -41.24225 -23.04257 23.13614 1.000 115.46001 280 ASN A CA 1
ATOM 2862 C C . ASN A 1 288 ? -41.15682 -23.68143 24.51786 1.000 115.13008 280 ASN A C 1
ATOM 2863 O O . ASN A 1 288 ? -42.10823 -23.61287 25.30502 1.000 116.18564 280 ASN A O 1
ATOM 2868 N N . LEU A 1 289 ? -40.02174 -24.30425 24.83226 1.000 115.12969 281 LEU A N 1
ATOM 2869 C CA . LEU A 1 289 ? -39.79839 -24.92393 26.13921 1.000 114.72885 281 LEU A CA 1
ATOM 2870 C C . LEU A 1 289 ? -40.96969 -25.82716 26.52905 1.000 116.72506 281 LEU A C 1
ATOM 2871 O O . LEU A 1 289 ? -41.55261 -25.70658 27.60872 1.000 117.04499 281 LEU A O 1
ATOM 2876 N N . LEU A 1 290 ? -41.32063 -26.74141 25.62995 1.000 111.90944 282 LEU A N 1
ATOM 2877 C CA . LEU A 1 290 ? -42.43196 -27.65526 25.87708 1.000 113.96603 282 LEU A CA 1
ATOM 2878 C C . LEU A 1 290 ? -41.95185 -28.93478 26.55379 1.000 114.16173 282 LEU A C 1
ATOM 2879 O O . LEU A 1 290 ? -41.90832 -29.99713 25.93435 1.000 115.65721 282 LEU A O 1
ATOM 2881 N N . GLY A 1 294 ? -40.65765 -31.56288 30.92612 1.000 102.75351 286 GLY A N 1
ATOM 2882 C CA . GLY A 1 294 ? -41.18103 -30.97614 32.14593 1.000 102.68874 286 GLY A CA 1
ATOM 2883 C C . GLY A 1 294 ? -40.14593 -30.18507 32.92103 1.000 100.59249 286 GLY A C 1
ATOM 2884 O O . GLY A 1 294 ? -39.14456 -30.73863 33.37839 1.000 99.97384 286 GLY A O 1
ATOM 2885 N N . VAL A 1 295 ? -40.39711 -28.88124 33.07154 1.000 110.51946 287 VAL A N 1
ATOM 2886 C CA . VAL A 1 295 ? -39.46625 -28.01927 33.78881 1.000 108.58252 287 VAL A CA 1
ATOM 2887 C C . VAL A 1 295 ? -39.23954 -28.55792 35.19381 1.000 108.78647 287 VAL A C 1
ATOM 2888 O O . VAL A 1 295 ? -40.16763 -29.03576 35.86024 1.000 110.34223 287 VAL A O 1
ATOM 2892 N N . LYS A 1 296 ? -37.98805 -28.49070 35.64642 1.000 113.73061 288 LYS A N 1
ATOM 2893 C CA . LYS A 1 296 ? -37.62426 -28.96526 36.97517 1.000 113.85289 288 LYS A CA 1
ATOM 2894 C C . LYS A 1 296 ? -36.70230 -27.96560 37.66289 1.000 111.97015 288 LYS A C 1
ATOM 2895 O O . LYS A 1 296 ? -37.13617 -27.21026 38.53908 1.000 111.73204 288 LYS A O 1
ATOM 2897 N N . HIS A 1 297 ? -35.43734 -27.94753 37.26530 1.000 120.81003 289 HIS A N 1
ATOM 2898 C CA . HIS A 1 297 ? -34.42449 -27.08019 37.84040 1.000 119.06299 289 HIS A CA 1
ATOM 2899 C C . HIS A 1 297 ? -34.00240 -26.02463 36.82688 1.000 117.60108 289 HIS A C 1
ATOM 2900 O O . HIS A 1 297 ? -34.20193 -26.19452 35.61922 1.000 117.85637 289 HIS A O 1
ATOM 2907 N N . PRO A 1 298 ? -33.40791 -24.91345 37.28234 1.000 119.98624 290 PRO A N 1
ATOM 2908 C CA . PRO A 1 298 ? -33.07707 -23.81706 36.35710 1.000 114.50939 290 PRO A CA 1
ATOM 2909 C C . PRO A 1 298 ? -32.14999 -24.20994 35.21443 1.000 109.22107 290 PRO A C 1
ATOM 2910 O O . PRO A 1 298 ? -31.79225 -23.35967 34.39295 1.000 106.62764 290 PRO A O 1
ATOM 2914 N N . LEU A 1 299 ? -31.74676 -25.48130 35.14689 1.000 118.19711 291 LEU A N 1
ATOM 2915 C CA . LEU A 1 299 ? -30.93868 -25.93984 34.02312 1.000 118.45658 291 LEU A CA 1
ATOM 2916 C C . LEU A 1 299 ? -31.71110 -25.91191 32.70962 1.000 116.51620 291 LEU A C 1
ATOM 2917 O O . LEU A 1 299 ? -31.08909 -25.85012 31.64393 1.000 114.56634 291 LEU A O 1
ATOM 2923 N N . SER A 1 300 ? -33.04763 -25.94398 32.75945 1.000 108.09976 292 SER A N 1
ATOM 2924 C CA . SER A 1 300 ? -33.83406 -25.92125 31.52994 1.000 106.82324 292 SER A CA 1
ATOM 2925 C C . SER A 1 300 ? -33.44856 -24.74717 30.64188 1.000 105.69304 292 SER A C 1
ATOM 2926 O O . SER A 1 300 ? -33.50244 -24.85179 29.41153 1.000 106.33859 292 SER A O 1
ATOM 2934 N N . SER A 1 301 ? -33.05832 -23.62318 31.24264 1.000 106.90164 293 SER A N 1
ATOM 2935 C CA . SER A 1 301 ? -32.65243 -22.46801 30.45134 1.000 104.11539 293 SER A CA 1
ATOM 2936 C C . SER A 1 301 ? -31.41629 -22.78197 29.61608 1.000 103.98260 293 SER A C 1
ATOM 2937 O O . SER A 1 301 ? -31.37734 -22.49812 28.41324 1.000 106.33967 293 SER A O 1
ATOM 2945 N N . ILE A 1 302 ? -30.39327 -23.37501 30.23830 1.000 107.36705 294 ILE A N 1
ATOM 2946 C CA . ILE A 1 302 ? -29.14256 -23.61861 29.52641 1.000 106.08860 294 ILE A CA 1
ATOM 2947 C C . ILE A 1 302 ? -29.30843 -24.69961 28.46440 1.000 108.27359 294 ILE A C 1
ATOM 2948 O O . ILE A 1 302 ? -28.65408 -24.64939 27.41628 1.000 109.26103 294 ILE A O 1
ATOM 2955 N N . SER A 1 303 ? -30.17260 -25.68868 28.70231 1.000 103.36380 295 SER A N 1
ATOM 2956 C CA . SER A 1 303 ? -30.34091 -26.76219 27.72705 1.000 104.11874 295 SER A CA 1
ATOM 2957 C C . SER A 1 303 ? -31.01187 -26.25130 26.45681 1.000 104.85993 295 SER A C 1
ATOM 2958 O O . SER A 1 303 ? -30.56663 -26.55203 25.34304 1.000 106.97938 295 SER A O 1
ATOM 2966 N N . LEU A 1 304 ? -32.08619 -25.47189 26.60480 1.000 103.28217 296 LEU A N 1
ATOM 2967 C CA . LEU A 1 304 ? -32.79728 -24.96057 25.43664 1.000 104.04168 296 LEU A CA 1
ATOM 2968 C C . LEU A 1 304 ? -31.89462 -24.07008 24.59216 1.000 100.80106 296 LEU A C 1
ATOM 2969 O O . LEU A 1 304 ? -31.78718 -24.25255 23.37410 1.000 103.98833 296 LEU A O 1
ATOM 2976 N N . ALA A 1 305 ? -31.23627 -23.09558 25.22293 1.000 101.38183 297 ALA A N 1
ATOM 2977 C CA . ALA A 1 305 ? -30.29664 -22.25648 24.48848 1.000 100.94614 297 ALA A CA 1
ATOM 2978 C C . ALA A 1 305 ? -29.19382 -23.09181 23.85147 1.000 100.38478 297 ALA A C 1
ATOM 2979 O O . ALA A 1 305 ? -28.67133 -22.72744 22.79150 1.000 101.75552 297 ALA A O 1
ATOM 2986 N N . ILE A 1 306 ? -28.82628 -24.20995 24.48181 1.000 101.22323 298 ILE A N 1
ATOM 2987 C CA . ILE A 1 306 ? -27.81330 -25.09092 23.90990 1.000 101.88483 298 ILE A CA 1
ATOM 2988 C C . ILE A 1 306 ? -28.33951 -25.75985 22.64577 1.000 105.98065 298 ILE A C 1
ATOM 2989 O O . ILE A 1 306 ? -27.67088 -25.76892 21.60564 1.000 108.69165 298 ILE A O 1
ATOM 2996 N N . TYR A 1 307 ? -29.54564 -26.32655 22.71245 1.000 110.52243 299 TYR A N 1
ATOM 2997 C CA . TYR A 1 307 ? -30.11517 -27.03139 21.57034 1.000 112.54340 299 TYR A CA 1
ATOM 2998 C C . TYR A 1 307 ? -30.87362 -26.11656 20.61652 1.000 114.90865 299 TYR A C 1
ATOM 2999 O O . TYR A 1 307 ? -31.15199 -26.52615 19.48395 1.000 119.02245 299 TYR A O 1
ATOM 3010 N N . ALA A 1 308 ? -31.21619 -24.89572 21.03642 1.000 104.79078 300 ALA A N 1
ATOM 3011 C CA . ALA A 1 308 ? -31.70834 -23.90996 20.08181 1.000 100.66867 300 ALA A CA 1
ATOM 3012 C C . ALA A 1 308 ? -30.63156 -23.51879 19.08037 1.000 101.53687 300 ALA A C 1
ATOM 3013 O O . ALA A 1 308 ? -30.94837 -22.93266 18.04077 1.000 105.93700 300 ALA A O 1
ATOM 3020 N N . THR A 1 309 ? -29.36883 -23.82107 19.38082 1.000 103.21231 301 THR A N 1
ATOM 3021 C CA . THR A 1 309 ? -28.26112 -23.57843 18.46729 1.000 104.09006 301 THR A CA 1
ATOM 3022 C C . THR A 1 309 ? -28.05798 -24.75085 17.51123 1.000 105.80313 301 THR A C 1
ATOM 3023 O O . THR A 1 309 ? -27.98216 -24.55391 16.29425 1.000 107.60374 301 THR A O 1
ATOM 3034 N N . ILE A 1 310 ? -27.96407 -25.97312 18.04349 1.000 101.89845 302 ILE A N 1
ATOM 3035 C CA . ILE A 1 310 ? -27.77673 -27.14070 17.18473 1.000 104.69568 302 ILE A CA 1
ATOM 3036 C C . ILE A 1 310 ? -28.93233 -27.25749 16.19942 1.000 103.96810 302 ILE A C 1
ATOM 3037 O O . ILE A 1 310 ? -28.72919 -27.48405 15.00099 1.000 107.13644 302 ILE A O 1
ATOM 3044 N N . GLY A 1 311 ? -30.16405 -27.10377 16.68967 1.000 101.37414 303 GLY A N 1
ATOM 3045 C CA . GLY A 1 311 ? -31.29592 -27.04171 15.78551 1.000 103.04617 303 GLY A CA 1
ATOM 3046 C C . GLY A 1 311 ? -31.09324 -26.01271 14.69612 1.000 103.06401 303 GLY A C 1
ATOM 3047 O O . GLY A 1 311 ? -31.55501 -26.19349 13.56716 1.000 104.52782 303 GLY A O 1
ATOM 3051 N N . LEU A 1 312 ? -30.39231 -24.92515 15.01502 1.000 105.34255 304 LEU A N 1
ATOM 3052 C CA . LEU A 1 312 ? -30.03153 -23.93632 14.00876 1.000 105.08855 304 LEU A CA 1
ATOM 3053 C C . LEU A 1 312 ? -28.88177 -24.42568 13.13638 1.000 106.82859 304 LEU A C 1
ATOM 3054 O O . LEU A 1 312 ? -28.93054 -24.29006 11.90899 1.000 111.57402 304 LEU A O 1
ATOM 3061 N N . SER A 1 313 ? -27.84822 -25.00491 13.75101 1.000 103.81241 305 SER A N 1
ATOM 3062 C CA . SER A 1 313 ? -26.65140 -25.38737 13.00854 1.000 104.94321 305 SER A CA 1
ATOM 3063 C C . SER A 1 313 ? -26.97356 -26.40227 11.91742 1.000 107.09908 305 SER A C 1
ATOM 3064 O O . SER A 1 313 ? -26.70221 -26.16876 10.73432 1.000 105.37981 305 SER A O 1
ATOM 3072 N N . VAL A 1 314 ? -27.54411 -27.54744 12.29727 1.000 106.81364 306 VAL A N 1
ATOM 3073 C CA . VAL A 1 314 ? -27.84573 -28.57312 11.30319 1.000 104.80622 306 VAL A CA 1
ATOM 3074 C C . VAL A 1 314 ? -28.90945 -28.07464 10.33332 1.000 107.48511 306 VAL A C 1
ATOM 3075 O O . VAL A 1 314 ? -28.83862 -28.33604 9.12694 1.000 109.23136 306 VAL A O 1
ATOM 3088 N N . VAL A 1 315 ? -29.91568 -27.35705 10.83955 1.000 104.25855 307 VAL A N 1
ATOM 3089 C CA . VAL A 1 315 ? -30.87224 -26.71247 9.94525 1.000 105.61759 307 VAL A CA 1
ATOM 3090 C C . VAL A 1 315 ? -30.15823 -25.70663 9.05498 1.000 106.90318 307 VAL A C 1
ATOM 3091 O O . VAL A 1 315 ? -30.55065 -25.49253 7.90136 1.000 110.02083 307 VAL A O 1
ATOM 3097 N N . LEU A 1 316 ? -29.09968 -25.07890 9.56986 1.000 111.09711 308 LEU A N 1
ATOM 3098 C CA . LEU A 1 316 ? -28.29736 -24.17113 8.75705 1.000 109.81600 308 LEU A CA 1
ATOM 3099 C C . LEU A 1 316 ? -27.42077 -24.93939 7.77580 1.000 113.07742 308 LEU A C 1
ATOM 3100 O O . LEU A 1 316 ? -27.33985 -24.58675 6.59316 1.000 115.40228 308 LEU A O 1
ATOM 3116 N N . PHE A 1 317 ? -26.75224 -25.99356 8.24938 1.000 110.15721 309 PHE A N 1
ATOM 3117 C CA . PHE A 1 317 ? -25.97935 -26.84214 7.34903 1.000 110.51252 309 PHE A CA 1
ATOM 3118 C C . PHE A 1 317 ? -26.83360 -27.33722 6.18934 1.000 109.26093 309 PHE A C 1
ATOM 3119 O O . PHE A 1 317 ? -26.36750 -27.40382 5.04645 1.000 106.37504 309 PHE A O 1
ATOM 3129 N N . PHE A 1 318 ? -28.09408 -27.67311 6.46197 1.000 110.22247 310 PHE A N 1
ATOM 3130 C CA . PHE A 1 318 ? -28.96282 -28.29399 5.46639 1.000 113.59654 310 PHE A CA 1
ATOM 3131 C C . PHE A 1 318 ? -29.64385 -27.24876 4.58998 1.000 113.72751 310 PHE A C 1
ATOM 3132 O O . PHE A 1 318 ? -29.66988 -27.39178 3.36352 1.000 116.56111 310 PHE A O 1
ATOM 3149 N N . ILE A 1 319 ? -30.18620 -26.18785 5.19191 1.000 121.91055 311 ILE A N 1
ATOM 3150 C CA . ILE A 1 319 ? -30.77888 -25.12567 4.38931 1.000 126.05569 311 ILE A CA 1
ATOM 3151 C C . ILE A 1 319 ? -29.71358 -24.33304 3.64258 1.000 125.02063 311 ILE A C 1
ATOM 3152 O O . ILE A 1 319 ? -30.01060 -23.72327 2.60829 1.000 126.94421 311 ILE A O 1
ATOM 3157 N N . GLY A 1 320 ? -28.47330 -24.32909 4.13501 1.000 118.34245 312 GLY A N 1
ATOM 3158 C CA . GLY A 1 320 ? -27.42158 -23.59872 3.44776 1.000 117.75319 312 GLY A CA 1
ATOM 3159 C C . GLY A 1 320 ? -27.09611 -24.18887 2.08975 1.000 119.78191 312 GLY A C 1
ATOM 3160 O O . GLY A 1 320 ? -26.93302 -23.45866 1.10782 1.000 121.03882 312 GLY A O 1
ATOM 3164 N N . ALA A 1 321 ? -26.98910 -25.51762 2.01550 1.000 123.04046 313 ALA A N 1
ATOM 3165 C CA . ALA A 1 321 ? -26.71367 -26.17913 0.74681 1.000 126.71858 313 ALA A CA 1
ATOM 3166 C C . ALA A 1 321 ? -27.93250 -26.20998 -0.16615 1.000 128.35542 313 ALA A C 1
ATOM 3167 O O . ALA A 1 321 ? -27.78669 -26.47547 -1.36408 1.000 125.36133 313 ALA A O 1
ATOM 3171 N N . PHE A 1 322 ? -29.12617 -25.94790 0.37051 1.000 132.59788 314 PHE A N 1
ATOM 3172 C CA . PHE A 1 322 ? -30.35007 -26.05547 -0.41785 1.000 135.42224 314 PHE A CA 1
ATOM 3173 C C . PHE A 1 322 ? -30.53122 -24.86554 -1.35671 1.000 135.96843 314 PHE A C 1
ATOM 3174 O O . PHE A 1 322 ? -30.73684 -25.04540 -2.56243 1.000 139.23928 314 PHE A O 1
ATOM 3176 N N . THR A 1 323 ? -30.45557 -23.64264 -0.82392 1.000 133.73764 315 THR A N 1
ATOM 3177 C CA . THR A 1 323 ? -30.78180 -22.46430 -1.62125 1.000 132.60656 315 THR A CA 1
ATOM 3178 C C . THR A 1 323 ? -29.65185 -22.07256 -2.56654 1.000 131.37870 315 THR A C 1
ATOM 3179 O O . THR A 1 323 ? -29.90924 -21.60442 -3.68002 1.000 133.63705 315 THR A O 1
ATOM 3185 N N . LEU A 1 324 ? -28.40097 -22.24718 -2.14644 1.000 130.07987 316 LEU A N 1
ATOM 3186 C CA . LEU A 1 324 ? -27.24921 -21.80057 -2.91614 1.000 128.68037 316 LEU A CA 1
ATOM 3187 C C . LEU A 1 324 ? -26.41247 -22.98907 -3.36266 1.000 128.89900 316 LEU A C 1
ATOM 3188 O O . LEU A 1 324 ? -26.25010 -23.96279 -2.62035 1.000 128.30610 316 LEU A O 1
ATOM 3193 N N . GLY A 1 325 ? -25.88108 -22.89927 -4.57826 1.000 121.44472 317 GLY A N 1
ATOM 3194 C CA . GLY A 1 325 ? -25.00736 -23.93053 -5.09508 1.000 123.79551 317 GLY A CA 1
ATOM 3195 C C . GLY A 1 325 ? -23.56377 -23.47842 -5.14067 1.000 124.10923 317 GLY A C 1
ATOM 3196 O O . GLY A 1 325 ? -23.23284 -22.47922 -5.78617 1.000 124.84621 317 GLY A O 1
ATOM 3197 N N . LEU A 1 326 ? -22.69523 -24.21868 -4.45719 1.000 127.71177 318 LEU A N 1
ATOM 3198 C CA . LEU A 1 326 ? -21.27653 -23.90604 -4.39725 1.000 124.51821 318 LEU A CA 1
ATOM 3199 C C . LEU A 1 326 ? -20.51205 -25.20989 -4.23524 1.000 124.48160 318 LEU A C 1
ATOM 3200 O O . LEU A 1 326 ? -21.07027 -26.22536 -3.81097 1.000 125.20976 318 LEU A O 1
ATOM 3205 N N . ASP A 1 327 ? -19.22771 -25.17943 -4.58829 1.000 128.29883 319 ASP A N 1
ATOM 3206 C CA . ASP A 1 327 ? -18.39366 -26.36291 -4.42455 1.000 128.27038 319 ASP A CA 1
ATOM 3207 C C . ASP A 1 327 ? -18.49966 -26.86830 -2.99124 1.000 128.14751 319 ASP A C 1
ATOM 3208 O O . ASP A 1 327 ? -18.32521 -26.10610 -2.03628 1.000 128.50156 319 ASP A O 1
ATOM 3213 N N . SER A 1 328 ? -18.79595 -28.16117 -2.85179 1.000 131.20261 320 SER A N 1
ATOM 3214 C CA . SER A 1 328 ? -19.10764 -28.77332 -1.56391 1.000 130.03789 320 SER A CA 1
ATOM 3215 C C . SER A 1 328 ? -18.20526 -28.27194 -0.44252 1.000 126.93575 320 SER A C 1
ATOM 3216 O O . SER A 1 328 ? -18.68033 -27.99391 0.66339 1.000 126.20452 320 SER A O 1
ATOM 3219 N N . THR A 1 329 ? -16.90410 -28.15063 -0.71687 1.000 130.85049 321 THR A N 1
ATOM 3220 C CA . THR A 1 329 ? -15.98096 -27.65581 0.29942 1.000 131.01806 321 THR A CA 1
ATOM 3221 C C . THR A 1 329 ? -16.24269 -26.19296 0.63574 1.000 129.89667 321 THR A C 1
ATOM 3222 O O . THR A 1 329 ? -16.04510 -25.77666 1.78370 1.000 126.64190 321 THR A O 1
ATOM 3226 N N . LYS A 1 330 ? -16.68338 -25.40295 -0.34418 1.000 123.77549 322 LYS A N 1
ATOM 3227 C CA . LYS A 1 330 ? -16.92124 -23.98192 -0.11952 1.000 121.35810 322 LYS A CA 1
ATOM 3228 C C . LYS A 1 330 ? -18.28100 -23.72201 0.51850 1.000 117.26761 322 LYS A C 1
ATOM 3229 O O . LYS A 1 330 ? -18.41800 -22.78501 1.31331 1.000 115.47291 322 LYS A O 1
ATOM 3236 N N . ALA A 1 331 ? -19.29193 -24.52621 0.18066 1.000 112.60873 323 ALA A N 1
ATOM 3237 C CA . ALA A 1 331 ? -20.61613 -24.33267 0.76213 1.000 113.99843 323 ALA A CA 1
ATOM 3238 C C . ALA A 1 331 ? -20.64103 -24.73253 2.23240 1.000 114.83877 323 ALA A C 1
ATOM 3239 O O . ALA A 1 331 ? -21.24830 -24.04063 3.05835 1.000 112.04437 323 ALA A O 1
ATOM 3246 N N . LEU A 1 332 ? -19.99905 -25.85145 2.57870 1.000 121.05811 324 LEU A N 1
ATOM 3247 C CA . LEU A 1 332 ? -19.89569 -26.22806 3.98389 1.000 118.36861 324 LEU A CA 1
ATOM 3248 C C . LEU A 1 332 ? -19.04472 -25.23439 4.76256 1.000 113.09011 324 LEU A C 1
ATOM 3249 O O . LEU A 1 332 ? -19.24670 -25.06195 5.96966 1.000 111.71714 324 LEU A O 1
ATOM 3256 N N . ALA A 1 333 ? -18.08746 -24.58129 4.09611 1.000 111.20454 325 ALA A N 1
ATOM 3257 C CA . ALA A 1 333 ? -17.27923 -23.56982 4.76857 1.000 109.10826 325 ALA A CA 1
ATOM 3258 C C . ALA A 1 333 ? -18.16516 -22.50984 5.40780 1.000 109.16829 325 ALA A C 1
ATOM 3259 O O . ALA A 1 333 ? -17.90504 -22.06320 6.53085 1.000 111.08097 325 ALA A O 1
ATOM 3266 N N . LEU A 1 334 ? -19.22142 -22.09465 4.70468 1.000 107.20992 326 LEU A N 1
ATOM 3267 C CA . LEU A 1 334 ? -20.17636 -21.16513 5.29645 1.000 106.55921 326 LEU A CA 1
ATOM 3268 C C . LEU A 1 334 ? -20.87732 -21.79357 6.49301 1.000 107.27893 326 LEU A C 1
ATOM 3269 O O . LEU A 1 334 ? -21.03628 -21.15216 7.53763 1.000 106.99502 326 LEU A O 1
ATOM 3285 N N . ALA A 1 335 ? -21.31214 -23.04745 6.35617 1.000 106.74575 327 ALA A N 1
ATOM 3286 C CA . ALA A 1 335 ? -21.95939 -23.72485 7.47299 1.000 105.76042 327 ALA A CA 1
ATOM 3287 C C . ALA A 1 335 ? -20.97843 -24.01032 8.60342 1.000 104.66107 327 ALA A C 1
ATOM 3288 O O . ALA A 1 335 ? -21.38083 -24.05490 9.77128 1.000 104.78413 327 ALA A O 1
ATOM 3295 N N . ALA A 1 336 ? -19.69777 -24.21135 8.28188 1.000 108.57972 328 ALA A N 1
ATOM 3296 C CA . ALA A 1 336 ? -18.69923 -24.45583 9.31706 1.000 105.92277 328 ALA A CA 1
ATOM 3297 C C . ALA A 1 336 ? -18.31250 -23.17088 10.04126 1.000 104.42796 328 ALA A C 1
ATOM 3298 O O . ALA A 1 336 ? -18.15131 -23.17133 11.26687 1.000 105.40894 328 ALA A O 1
ATOM 3305 N N . THR A 1 337 ? -18.15798 -22.06938 9.30420 1.000 102.58104 329 THR A N 1
ATOM 3306 C CA . THR A 1 337 ? -17.75739 -20.81122 9.92657 1.000 102.42891 329 THR A CA 1
ATOM 3307 C C . THR A 1 337 ? -18.83177 -20.30448 10.88200 1.000 103.26305 329 THR A C 1
ATOM 3308 O O . THR A 1 337 ? -18.54262 -19.98155 12.04061 1.000 102.60403 329 THR A O 1
ATOM 3319 N N . THR A 1 338 ? -20.07837 -20.21583 10.41182 1.000 103.20872 330 THR A N 1
ATOM 3320 C CA . THR A 1 338 ? -21.15805 -19.77166 11.28618 1.000 101.66013 330 THR A CA 1
ATOM 3321 C C . THR A 1 338 ? -21.41979 -20.77664 12.40043 1.000 103.60010 330 THR A C 1
ATOM 3322 O O . THR A 1 338 ? -21.87064 -20.39326 13.48586 1.000 104.54769 330 THR A O 1
ATOM 3333 N N . SER A 1 339 ? -21.15795 -22.06235 12.14940 1.000 103.32353 331 SER A N 1
ATOM 3334 C CA . SER A 1 339 ? -21.27975 -23.05705 13.20898 1.000 100.08728 331 SER A CA 1
ATOM 3335 C C . SER A 1 339 ? -20.27764 -22.80030 14.32760 1.000 97.95637 331 SER A C 1
ATOM 3336 O O . SER A 1 339 ? -20.53817 -23.14546 15.48597 1.000 98.57408 331 SER A O 1
ATOM 3344 N N . LEU A 1 340 ? -19.12932 -22.20035 14.00408 1.000 99.10892 332 LEU A N 1
ATOM 3345 C CA . LEU A 1 340 ? -18.15383 -21.85201 15.03161 1.000 98.88302 332 LEU A CA 1
ATOM 3346 C C . LEU A 1 340 ? -18.58678 -20.61932 15.81822 1.000 99.87012 332 LEU A C 1
ATOM 3347 O O . LEU A 1 340 ? -18.33675 -20.53103 17.02585 1.000 96.87581 332 LEU A O 1
ATOM 3363 N N . GLY A 1 341 ? -19.22877 -19.65615 15.15427 1.000 96.53267 333 GLY A N 1
ATOM 3364 C CA . GLY A 1 341 ? -19.76588 -18.51566 15.87256 1.000 91.08555 333 GLY A CA 1
ATOM 3365 C C . GLY A 1 341 ? -20.95048 -18.87459 16.74436 1.000 91.23506 333 GLY A C 1
ATOM 3366 O O . GLY A 1 341 ? -21.14592 -18.27997 17.80779 1.000 92.13870 333 GLY A O 1
ATOM 3370 N N . ALA A 1 342 ? -21.74612 -19.85641 16.32216 1.000 88.44376 334 ALA A N 1
ATOM 3371 C CA . ALA A 1 342 ? -22.91046 -20.25105 17.10450 1.000 90.24764 334 ALA A CA 1
ATOM 3372 C C . ALA A 1 342 ? -22.52325 -21.13939 18.28158 1.000 91.99726 334 ALA A C 1
ATOM 3373 O O . ALA A 1 342 ? -23.13737 -21.05515 19.35086 1.000 90.67047 334 ALA A O 1
ATOM 3380 N N . VAL A 1 343 ? -21.51087 -21.99345 18.10739 1.000 94.63395 335 VAL A N 1
ATOM 3381 C CA . VAL A 1 343 ? -21.14219 -22.92695 19.16706 1.000 92.67314 335 VAL A CA 1
ATOM 3382 C C . VAL A 1 343 ? -20.49125 -22.19293 20.33166 1.000 88.89798 335 VAL A C 1
ATOM 3383 O O . VAL A 1 343 ? -20.68711 -22.55733 21.49658 1.000 87.38933 335 VAL A O 1
ATOM 3396 N N . ILE A 1 344 ? -19.70497 -21.15275 20.04281 1.000 90.64499 336 ILE A N 1
ATOM 3397 C CA . ILE A 1 344 ? -18.98811 -20.46005 21.10925 1.000 90.25699 336 ILE A CA 1
ATOM 3398 C C . ILE A 1 344 ? -19.95568 -19.91546 22.15105 1.000 88.12821 336 ILE A C 1
ATOM 3399 O O . ILE A 1 344 ? -19.62518 -19.85168 23.34186 1.000 85.17838 336 ILE A O 1
ATOM 3415 N N . ALA A 1 345 ? -21.16464 -19.52946 21.73386 1.000 86.91589 337 ALA A N 1
ATOM 3416 C CA . ALA A 1 345 ? -22.12054 -18.95621 22.68012 1.000 87.78472 337 ALA A CA 1
ATOM 3417 C C . ALA A 1 345 ? -22.48856 -19.94138 23.78191 1.000 87.52767 337 ALA A C 1
ATOM 3418 O O . ALA A 1 345 ? -22.26309 -19.63143 24.96475 1.000 84.82934 337 ALA A O 1
ATOM 3425 N N . PRO A 1 346 ? -23.04443 -21.12025 23.48849 1.000 91.69173 338 PRO A N 1
ATOM 3426 C CA . PRO A 1 346 ? -23.26499 -22.09908 24.56584 1.000 91.15756 338 PRO A CA 1
ATOM 3427 C C . PRO A 1 346 ? -22.02741 -22.37644 25.40087 1.000 89.70028 338 PRO A C 1
ATOM 3428 O O . PRO A 1 346 ? -22.15343 -22.68781 26.59188 1.000 90.35157 338 PRO A O 1
ATOM 3439 N N . LEU A 1 347 ? -20.83143 -22.28201 24.81567 1.000 89.42357 339 LEU A N 1
ATOM 3440 C CA . LEU A 1 347 ? -19.61534 -22.49699 25.59356 1.000 89.01974 339 LEU A CA 1
ATOM 3441 C C . LEU A 1 347 ? -19.42670 -21.39051 26.62572 1.000 85.73082 339 LEU A C 1
ATOM 3442 O O . LEU A 1 347 ? -19.11742 -21.66127 27.79196 1.000 84.83045 339 LEU A O 1
ATOM 3458 N N . ILE A 1 348 ? -19.60797 -20.13281 26.21570 1.000 83.59691 340 ILE A N 1
ATOM 3459 C CA . ILE A 1 348 ? -19.56654 -19.03678 27.17921 1.000 83.71370 340 ILE A CA 1
ATOM 3460 C C . ILE A 1 348 ? -20.69151 -19.17966 28.19389 1.000 81.39733 340 ILE A C 1
ATOM 3461 O O . ILE A 1 348 ? -20.54918 -18.77276 29.35326 1.000 80.77447 340 ILE A O 1
ATOM 3477 N N . VAL A 1 349 ? -21.82238 -19.75677 27.78306 1.000 81.74736 341 VAL A N 1
ATOM 3478 C CA . VAL A 1 349 ? -22.92198 -19.98326 28.71704 1.000 83.60893 341 VAL A CA 1
ATOM 3479 C C . VAL A 1 349 ? -22.48733 -20.94962 29.81128 1.000 83.15472 341 VAL A C 1
ATOM 3480 O O . VAL A 1 349 ? -22.71025 -20.70984 31.00340 1.000 82.83166 341 VAL A O 1
ATOM 3493 N N . LYS A 1 350 ? -21.86586 -22.06452 29.41850 1.000 84.05815 342 LYS A N 1
ATOM 3494 C CA . LYS A 1 350 ? -21.41300 -23.04153 30.40130 1.000 81.78216 342 LYS A CA 1
ATOM 3495 C C . LYS A 1 350 ? -20.24896 -22.51375 31.23120 1.000 84.92039 342 LYS A C 1
ATOM 3496 O O . LYS A 1 350 ? -20.04981 -22.96151 32.36625 1.000 88.68106 342 LYS A O 1
ATOM 3500 N N . ILE A 1 351 ? -19.46949 -21.57697 30.69054 1.000 87.42282 343 ILE A N 1
ATOM 3501 C CA . ILE A 1 351 ? -18.33426 -21.03059 31.43113 1.000 85.25299 343 ILE A CA 1
ATOM 3502 C C . ILE A 1 351 ? -18.80676 -20.04401 32.49267 1.000 80.56540 343 ILE A C 1
ATOM 3503 O O . ILE A 1 351 ? -18.56280 -20.22844 33.69094 1.000 79.80797 343 ILE A O 1
ATOM 3519 N N . THR A 1 352 ? -19.48670 -18.97638 32.06704 1.000 83.32652 344 THR A N 1
ATOM 3520 C CA . THR A 1 352 ? -19.98002 -17.99447 33.02708 1.000 85.55526 344 THR A CA 1
ATOM 3521 C C . THR A 1 352 ? -20.93647 -18.63833 34.02290 1.000 85.52446 344 THR A C 1
ATOM 3522 O O . THR A 1 352 ? -20.96247 -18.26570 35.20107 1.000 86.51975 344 THR A O 1
ATOM 3533 N N . ASP A 1 353 ? -21.72816 -19.61233 33.56963 1.000 87.55302 345 ASP A N 1
ATOM 3534 C CA . ASP A 1 353 ? -22.60827 -20.32574 34.48812 1.000 90.04540 345 ASP A CA 1
ATOM 3535 C C . ASP A 1 353 ? -21.81389 -21.04082 35.57367 1.000 89.78671 345 ASP A C 1
ATOM 3536 O O . ASP A 1 353 ? -22.31020 -21.21628 36.69249 1.000 91.40372 345 ASP A O 1
ATOM 3545 N N . TYR A 1 354 ? -20.58443 -21.46003 35.26673 1.000 86.88086 346 TYR A N 1
ATOM 3546 C CA . TYR A 1 354 ? -19.75182 -22.11856 36.26707 1.000 88.10726 346 TYR A CA 1
ATOM 3547 C C . TYR A 1 354 ? -19.18136 -21.11417 37.26158 1.000 88.09543 346 TYR A C 1
ATOM 3548 O O . TYR A 1 354 ? -19.25117 -21.32612 38.47752 1.000 89.98290 346 TYR A O 1
ATOM 3566 N N . TYR A 1 355 ? -18.61452 -20.01705 36.76275 1.000 80.65894 347 TYR A N 1
ATOM 3567 C CA . TYR A 1 355 ? -18.01681 -19.00157 37.61697 1.000 78.90911 347 TYR A CA 1
ATOM 3568 C C . TYR A 1 355 ? -19.04750 -18.09177 38.27129 1.000 80.42143 347 TYR A C 1
ATOM 3569 O O . TYR A 1 355 ? -18.66916 -17.24505 39.08770 1.000 83.64061 347 TYR A O 1
ATOM 3587 N N . THR A 1 356 ? -20.32663 -18.23845 37.93749 1.000 83.38331 348 THR A N 1
ATOM 3588 C CA . THR A 1 356 ? -21.35969 -17.33755 38.42392 1.000 85.71224 348 THR A CA 1
ATOM 3589 C C . THR A 1 356 ? -22.41713 -18.01182 39.28236 1.000 86.80249 348 THR A C 1
ATOM 3590 O O . THR A 1 356 ? -22.94460 -17.36937 40.19195 1.000 85.90344 348 THR A O 1
ATOM 3601 N N . SER A 1 357 ? -22.75139 -19.27224 39.01963 1.000 85.35845 349 SER A N 1
ATOM 3602 C CA . SER A 1 357 ? -23.81080 -19.93650 39.76469 1.000 90.43041 349 SER A CA 1
ATOM 3603 C C . SER A 1 357 ? -23.30508 -20.37408 41.13250 1.000 96.11273 349 SER A C 1
ATOM 3604 O O . SER A 1 357 ? -22.20792 -20.92645 41.25912 1.000 92.55117 349 SER A O 1
ATOM 3612 N N . TYR A 1 358 ? -24.12048 -20.12540 42.16224 1.000 105.77020 350 TYR A N 1
ATOM 3613 C CA . TYR A 1 358 ? -23.77864 -20.57499 43.50620 1.000 103.68987 350 TYR A CA 1
ATOM 3614 C C . TYR A 1 358 ? -23.81061 -22.09144 43.62520 1.000 102.19026 350 TYR A C 1
ATOM 3615 O O . TYR A 1 358 ? -23.20630 -22.64089 44.55219 1.000 101.03983 350 TYR A O 1
ATOM 3633 N N . ASN A 1 359 ? -24.49457 -22.77885 42.70823 1.000 95.33221 351 ASN A N 1
ATOM 3634 C CA . ASN A 1 359 ? -24.39225 -24.23058 42.64921 1.000 101.77541 351 ASN A CA 1
ATOM 3635 C C . ASN A 1 359 ? -22.95137 -24.68824 42.46000 1.000 101.68171 351 ASN A C 1
ATOM 3636 O O . ASN A 1 359 ? -22.62367 -25.82677 42.81110 1.000 106.34542 351 ASN A O 1
ATOM 3643 N N . TYR A 1 360 ? -22.08733 -23.83005 41.92330 1.000 110.73339 352 TYR A N 1
ATOM 3644 C CA . TYR A 1 360 ? -20.71801 -24.18614 41.58355 1.000 107.78335 352 TYR A CA 1
ATOM 3645 C C . TYR A 1 360 ? -19.73185 -23.44036 42.47468 1.000 106.91319 352 TYR A C 1
ATOM 3646 O O . TYR A 1 360 ? -20.06391 -22.44003 43.11677 1.000 107.35379 352 TYR A O 1
ATOM 3657 N N . GLY A 1 361 ? -18.50134 -23.94968 42.49488 1.000 103.86132 353 GLY A N 1
ATOM 3658 C CA . GLY A 1 361 ? -17.52165 -23.59622 43.49444 1.000 102.94314 353 GLY A CA 1
ATOM 3659 C C . GLY A 1 361 ? -17.16567 -22.12599 43.57701 1.000 103.39291 353 GLY A C 1
ATOM 3660 O O . GLY A 1 361 ? -17.34270 -21.48680 44.61907 1.000 104.72031 353 GLY A O 1
ATOM 3664 N N . PRO A 1 362 ? -16.65154 -21.55495 42.47586 1.000 98.71932 354 PRO A N 1
ATOM 3665 C CA . PRO A 1 362 ? -16.04474 -20.21452 42.54672 1.000 94.97426 354 PRO A CA 1
ATOM 3666 C C . PRO A 1 362 ? -16.89746 -19.18582 43.27051 1.000 94.18723 354 PRO A C 1
ATOM 3667 O O . PRO A 1 362 ? -16.38206 -18.17372 43.75663 1.000 93.85152 354 PRO A O 1
ATOM 3678 N N . VAL A 1 363 ? -18.20449 -19.42954 43.33779 1.000 96.91509 355 VAL A N 1
ATOM 3679 C CA . VAL A 1 363 ? -19.07729 -18.58692 44.14586 1.000 98.20887 355 VAL A CA 1
ATOM 3680 C C . VAL A 1 363 ? -18.93192 -18.93609 45.62141 1.000 100.38245 355 VAL A C 1
ATOM 3681 O O . VAL A 1 363 ? -18.82314 -18.05132 46.47791 1.000 100.40376 355 VAL A O 1
ATOM 3694 N N . ARG A 1 364 ? -18.93686 -20.23277 45.94125 1.000 95.39575 356 ARG A N 1
ATOM 3695 C CA . ARG A 1 364 ? -18.74827 -20.65179 47.32516 1.000 93.58394 356 ARG A CA 1
ATOM 3696 C C . ARG A 1 364 ? -17.34579 -20.32755 47.82816 1.000 93.60311 356 ARG A C 1
ATOM 3697 O O . ARG A 1 364 ? -17.15218 -20.14621 49.03526 1.000 97.84731 356 ARG A O 1
ATOM 3718 N N . LYS A 1 365 ? -16.35904 -20.25278 46.92970 1.000 89.36627 357 LYS A N 1
ATOM 3719 C CA . LYS A 1 365 ? -15.01295 -19.86864 47.34546 1.000 89.86467 357 LYS A CA 1
ATOM 3720 C C . LYS A 1 365 ? -15.01849 -18.52881 48.07156 1.000 90.95024 357 LYS A C 1
ATOM 3721 O O . LYS A 1 365 ? -14.34600 -18.36675 49.09661 1.000 95.14034 357 LYS A O 1
ATOM 3729 N N . ILE A 1 366 ? -15.77894 -17.56168 47.56128 1.000 93.31075 358 ILE A N 1
ATOM 3730 C CA . ILE A 1 366 ? -15.77769 -16.21349 48.12176 1.000 94.27504 358 ILE A CA 1
ATOM 3731 C C . ILE A 1 366 ? -16.85344 -16.05891 49.18854 1.000 96.41683 358 ILE A C 1
ATOM 3732 O O . ILE A 1 366 ? -16.65009 -15.36336 50.18577 1.000 98.83499 358 ILE A O 1
ATOM 3748 N N . ALA A 1 367 ? -18.00961 -16.69716 48.99702 1.000 91.71660 359 ALA A N 1
ATOM 3749 C CA . ALA A 1 367 ? -19.05662 -16.64028 50.01005 1.000 89.26595 359 ALA A CA 1
ATOM 3750 C C . ALA A 1 367 ? -18.54148 -17.14700 51.34953 1.000 89.72102 359 ALA A C 1
ATOM 3751 O O . ALA A 1 367 ? -18.88118 -16.59719 52.40381 1.000 90.70650 359 ALA A O 1
ATOM 3758 N N . GLU A 1 368 ? -17.71104 -18.19273 51.32601 1.000 90.78845 360 GLU A N 1
ATOM 3759 C CA . GLU A 1 368 ? -17.09979 -18.68099 52.55714 1.000 90.62656 360 GLU A CA 1
ATOM 3760 C C . GLU A 1 368 ? -16.14660 -17.64457 53.14235 1.000 93.47256 360 GLU A C 1
ATOM 3761 O O . GLU A 1 368 ? -16.04184 -17.51111 54.36749 1.000 99.08179 360 GLU A O 1
ATOM 3773 N N . GLN A 1 369 ? -15.44856 -16.89589 52.28325 1.000 95.53153 361 GLN A N 1
ATOM 3774 C CA . GLN A 1 369 ? -14.58232 -15.81772 52.74770 1.000 95.90176 361 GLN A CA 1
ATOM 3775 C C . GLN A 1 369 ? -15.34258 -14.73627 53.50526 1.000 95.62217 361 GLN A C 1
ATOM 3776 O O . GLN A 1 369 ? -14.70683 -13.85184 54.09055 1.000 94.47179 361 GLN A O 1
ATOM 3790 N N . ALA A 1 370 ? -16.67790 -14.77796 53.50019 1.000 94.12952 362 ALA A N 1
ATOM 3791 C CA . ALA A 1 370 ? -17.45469 -13.81554 54.27280 1.000 92.90485 362 ALA A CA 1
ATOM 3792 C C . ALA A 1 370 ? -17.20927 -13.96578 55.76797 1.000 96.46885 362 ALA A C 1
ATOM 3793 O O . ALA A 1 370 ? -17.31759 -12.98643 56.51525 1.000 100.11446 362 ALA A O 1
ATOM 3800 N N . LYS A 1 371 ? -16.88139 -15.17755 56.22421 1.000 93.42605 363 LYS A N 1
ATOM 3801 C CA . LYS A 1 371 ? -16.64072 -15.38633 57.64757 1.000 93.16180 363 LYS A CA 1
ATOM 3802 C C . LYS A 1 371 ? -15.45111 -14.57453 58.14329 1.000 96.65855 363 LYS A C 1
ATOM 3803 O O . LYS A 1 371 ? -15.40920 -14.18831 59.31760 1.000 97.90433 363 LYS A O 1
ATOM 3811 N N . ILE A 1 372 ? -14.48193 -14.30253 57.27148 1.000 103.19041 364 ILE A N 1
ATOM 3812 C CA . ILE A 1 372 ? -13.27798 -13.57915 57.66266 1.000 104.02797 364 ILE A CA 1
ATOM 3813 C C . ILE A 1 372 ? -13.58050 -12.08696 57.72787 1.000 104.47750 364 ILE A C 1
ATOM 3814 O O . ILE A 1 372 ? -13.62919 -11.49983 58.81518 1.000 105.66946 364 ILE A O 1
ATOM 3830 N N . SER A 1 373 ? -13.79353 -11.46464 56.56493 1.000 100.75610 365 SER A N 1
ATOM 3831 C CA . SER A 1 373 ? -14.02683 -10.02636 56.49181 1.000 98.08000 365 SER A CA 1
ATOM 3832 C C . SER A 1 373 ? -14.38777 -9.62741 55.06378 1.000 97.64394 365 SER A C 1
ATOM 3833 O O . SER A 1 373 ? -14.22845 -10.43277 54.13618 1.000 94.09462 365 SER A O 1
ATOM 3841 N N . PRO A 1 374 ? -14.88251 -8.40323 54.84358 1.000 97.83608 366 PRO A N 1
ATOM 3842 C CA . PRO A 1 374 ? -15.21334 -8.00272 53.46420 1.000 93.29169 366 PRO A CA 1
ATOM 3843 C C . PRO A 1 374 ? -13.99139 -7.70948 52.61336 1.000 90.67971 366 PRO A C 1
ATOM 3844 O O . PRO A 1 374 ? -13.99113 -8.01482 51.41399 1.000 89.69697 366 PRO A O 1
ATOM 3855 N N . ALA A 1 375 ? -12.94711 -7.11744 53.19684 1.000 88.58039 367 ALA A N 1
ATOM 3856 C CA . ALA A 1 375 ? -11.75799 -6.78825 52.41746 1.000 82.82777 367 ALA A CA 1
ATOM 3857 C C . ALA A 1 375 ? -11.08838 -8.04422 51.87304 1.000 80.36323 367 ALA A C 1
ATOM 3858 O O . ALA A 1 375 ? -10.58813 -8.04876 50.74212 1.000 77.69149 367 ALA A O 1
ATOM 3865 N N . THR A 1 376 ? -11.06898 -9.12130 52.66264 1.000 85.37345 368 THR A N 1
ATOM 3866 C CA . THR A 1 376 ? -10.42430 -10.35148 52.21481 1.000 85.18739 368 THR A CA 1
ATOM 3867 C C . THR A 1 376 ? -11.23440 -11.03684 51.12207 1.000 86.84019 368 THR A C 1
ATOM 3868 O O . THR A 1 376 ? -10.66355 -11.61293 50.18899 1.000 90.29030 368 THR A O 1
ATOM 3879 N N . VAL A 1 377 ? -12.56535 -11.00010 51.22394 1.000 85.35677 369 VAL A N 1
ATOM 3880 C CA . VAL A 1 377 ? -13.38405 -11.58405 50.16749 1.000 84.38756 369 VAL A CA 1
ATOM 3881 C C . VAL A 1 377 ? -13.39119 -10.68493 48.93929 1.000 83.89938 369 VAL A C 1
ATOM 3882 O O . VAL A 1 377 ? -13.55079 -11.16450 47.81067 1.000 86.53516 369 VAL A O 1
ATOM 3895 N N . ILE A 1 378 ? -13.23187 -9.37550 49.13016 1.000 80.71089 370 ILE A N 1
ATOM 3896 C CA . ILE A 1 378 ? -13.14044 -8.46956 47.99010 1.000 79.43682 370 ILE A CA 1
ATOM 3897 C C . ILE A 1 378 ? -11.96166 -8.85467 47.10477 1.000 80.65407 370 ILE A C 1
ATOM 3898 O O . ILE A 1 378 ? -12.11605 -9.08220 45.89915 1.000 79.36915 370 ILE A O 1
ATOM 3905 N N . ILE A 1 379 ? -10.76437 -8.93669 47.69033 1.000 77.75671 371 ILE A N 1
ATOM 3906 C CA . ILE A 1 379 ? -9.57131 -9.19252 46.88834 1.000 76.65943 371 ILE A CA 1
ATOM 3907 C C . ILE A 1 379 ? -9.66091 -10.55575 46.21132 1.000 79.92165 371 ILE A C 1
ATOM 3908 O O . ILE A 1 379 ? -9.31436 -10.70312 45.03301 1.000 83.31193 371 ILE A O 1
ATOM 3924 N N . THR A 1 380 ? -10.12964 -11.57299 46.93707 1.000 81.93113 372 THR A N 1
ATOM 3925 C CA . THR A 1 380 ? -10.20467 -12.90738 46.35344 1.000 84.05179 372 THR A CA 1
ATOM 3926 C C . THR A 1 380 ? -11.43513 -13.06699 45.46943 1.000 83.35788 372 THR A C 1
ATOM 3927 O O . THR A 1 380 ? -11.38160 -13.78932 44.46854 1.000 86.78965 372 THR A O 1
ATOM 3938 N N . GLY A 1 381 ? -12.54398 -12.40824 45.81333 1.000 78.17866 373 GLY A N 1
ATOM 3939 C CA . GLY A 1 381 ? -13.66401 -12.34751 44.89266 1.000 77.91412 373 GLY A CA 1
ATOM 3940 C C . GLY A 1 381 ? -13.32625 -11.55464 43.65017 1.000 78.11676 373 GLY A C 1
ATOM 3941 O O . GLY A 1 381 ? -13.86183 -11.82003 42.57020 1.000 77.16846 373 GLY A O 1
ATOM 3945 N N . TYR A 1 382 ? -12.44150 -10.56796 43.78720 1.000 84.79700 374 TYR A N 1
ATOM 3946 C CA . TYR A 1 382 ? -11.85716 -9.93010 42.61666 1.000 84.87651 374 TYR A CA 1
ATOM 3947 C C . TYR A 1 382 ? -10.98912 -10.91167 41.84036 1.000 84.67558 374 TYR A C 1
ATOM 3948 O O . TYR A 1 382 ? -11.01607 -10.93034 40.60496 1.000 85.50163 374 TYR A O 1
ATOM 3966 N N . GLY A 1 383 ? -10.22753 -11.74756 42.54922 1.000 75.86488 375 GLY A N 1
ATOM 3967 C CA . GLY A 1 383 ? -9.32135 -12.66206 41.87316 1.000 73.97734 375 GLY A CA 1
ATOM 3968 C C . GLY A 1 383 ? -10.04017 -13.62811 40.95219 1.000 76.13227 375 GLY A C 1
ATOM 3969 O O . GLY A 1 383 ? -9.71840 -13.72960 39.76547 1.000 78.48068 375 GLY A O 1
ATOM 3973 N N . VAL A 1 384 ? -11.02878 -14.35155 41.48555 1.000 81.89375 376 VAL A N 1
ATOM 3974 C CA . VAL A 1 384 ? -11.78290 -15.30600 40.68548 1.000 82.29762 376 VAL A CA 1
ATOM 3975 C C . VAL A 1 384 ? -12.53255 -14.63469 39.54413 1.000 81.63074 376 VAL A C 1
ATOM 3976 O O . VAL A 1 384 ? -13.03827 -15.32386 38.65418 1.000 84.10031 376 VAL A O 1
ATOM 3989 N N . GLY A 1 385 ? -12.62731 -13.30781 39.55437 1.000 77.01415 377 GLY A N 1
ATOM 3990 C CA . GLY A 1 385 ? -13.16341 -12.58765 38.41809 1.000 77.27195 377 GLY A CA 1
ATOM 3991 C C . GLY A 1 385 ? -12.15229 -12.51481 37.29196 1.000 74.14622 377 GLY A C 1
ATOM 3992 O O . GLY A 1 385 ? -12.51186 -12.58969 36.11276 1.000 72.12494 377 GLY A O 1
ATOM 3996 N N . LEU A 1 386 ? -10.87436 -12.37705 37.65119 1.000 75.32182 378 LEU A N 1
ATOM 3997 C CA . LEU A 1 386 ? -9.82108 -12.31553 36.64434 1.000 73.97902 378 LEU A CA 1
ATOM 3998 C C . LEU A 1 386 ? -9.69766 -13.64000 35.90349 1.000 73.23284 378 LEU A C 1
ATOM 3999 O O . LEU A 1 386 ? -9.73473 -13.67912 34.66853 1.000 74.46929 378 LEU A O 1
ATOM 4006 N N . MET A 1 387 ? -9.54329 -14.73870 36.64406 1.000 74.25547 379 MET A N 1
ATOM 4007 C CA . MET A 1 387 ? -9.41199 -16.04971 36.02321 1.000 75.95500 379 MET A CA 1
ATOM 4008 C C . MET A 1 387 ? -10.68415 -16.49022 35.31131 1.000 76.16650 379 MET A C 1
ATOM 4009 O O . MET A 1 387 ? -10.63835 -17.46091 34.54849 1.000 75.15851 379 MET A O 1
ATOM 4023 N N . SER A 1 388 ? -11.81195 -15.81458 35.54361 1.000 75.38398 380 SER A N 1
ATOM 4024 C CA . SER A 1 388 ? -13.03934 -16.10896 34.81491 1.000 75.71646 380 SER A CA 1
ATOM 4025 C C . SER A 1 388 ? -13.07813 -15.46776 33.43341 1.000 73.73212 380 SER A C 1
ATOM 4026 O O . SER A 1 388 ? -13.94246 -15.82747 32.62545 1.000 72.11803 380 SER A O 1
ATOM 4034 N N . ALA A 1 389 ? -12.16883 -14.53710 33.14391 1.000 75.69938 381 ALA A N 1
ATOM 4035 C CA . ALA A 1 389 ? -12.12594 -13.88588 31.84253 1.000 73.75162 381 ALA A CA 1
ATOM 4036 C C . ALA A 1 389 ? -11.28575 -14.64692 30.82840 1.000 73.05299 381 ALA A C 1
ATOM 4037 O O . ALA A 1 389 ? -11.57852 -14.58710 29.62853 1.000 72.23681 381 ALA A O 1
ATOM 4044 N N . ILE A 1 390 ? -10.25619 -15.36116 31.27557 1.000 75.71585 382 ILE A N 1
ATOM 4045 C CA . ILE A 1 390 ? -9.33378 -16.02926 30.36280 1.000 74.74134 382 ILE A CA 1
ATOM 4046 C C . ILE A 1 390 ? -9.99485 -17.20364 29.64399 1.000 75.54450 382 ILE A C 1
ATOM 4047 O O . ILE A 1 390 ? -9.60264 -17.49993 28.50541 1.000 75.41132 382 ILE A O 1
ATOM 4063 N N . PRO A 1 391 ? -10.98488 -17.90419 30.21901 1.000 73.35206 383 PRO A N 1
ATOM 4064 C CA . PRO A 1 391 ? -11.59200 -18.99422 29.43912 1.000 72.28946 383 PRO A CA 1
ATOM 4065 C C . PRO A 1 391 ? -12.37188 -18.47349 28.24855 1.000 71.22392 383 PRO A C 1
ATOM 4066 O O . PRO A 1 391 ? -12.26763 -19.03065 27.14997 1.000 71.24542 383 PRO A O 1
ATOM 4077 N N . VAL A 1 392 ? -13.15160 -17.40661 28.43881 1.000 75.23431 384 VAL A N 1
ATOM 4078 C CA . VAL A 1 392 ? -13.85660 -16.78963 27.31996 1.000 74.40303 384 VAL A CA 1
ATOM 4079 C C . VAL A 1 392 ? -12.86189 -16.36682 26.24550 1.000 75.55568 384 VAL A C 1
ATOM 4080 O O . VAL A 1 392 ? -13.00857 -16.71003 25.06658 1.000 76.48287 384 VAL A O 1
ATOM 4086 N N . ILE A 1 393 ? -11.83238 -15.61206 26.64081 1.000 75.25126 385 ILE A N 1
ATOM 4087 C CA . ILE A 1 393 ? -10.80797 -15.18526 25.69158 1.000 72.90995 385 ILE A CA 1
ATOM 4088 C C . ILE A 1 393 ? -10.20038 -16.39117 24.98796 1.000 77.12629 385 ILE A C 1
ATOM 4089 O O . ILE A 1 393 ? -9.97335 -16.37208 23.77241 1.000 78.92611 385 ILE A O 1
ATOM 4105 N N . ALA A 1 394 ? -9.91306 -17.45410 25.74195 1.000 73.69032 386 ALA A N 1
ATOM 4106 C CA . ALA A 1 394 ? -9.30247 -18.63654 25.14552 1.000 73.36111 386 ALA A CA 1
ATOM 4107 C C . ALA A 1 394 ? -10.16988 -19.21732 24.03592 1.000 73.55664 386 ALA A C 1
ATOM 4108 O O . ALA A 1 394 ? -9.64894 -19.83258 23.09837 1.000 72.22162 386 ALA A O 1
ATOM 4115 N N . VAL A 1 395 ? -11.48392 -19.03682 24.12101 1.000 77.56813 387 VAL A N 1
ATOM 4116 C CA . VAL A 1 395 ? -12.39435 -19.58691 23.12258 1.000 78.12318 387 VAL A CA 1
ATOM 4117 C C . VAL A 1 395 ? -12.54643 -18.64775 21.93412 1.000 78.12375 387 VAL A C 1
ATOM 4118 O O . VAL A 1 395 ? -12.50274 -19.08155 20.78011 1.000 80.25250 387 VAL A O 1
ATOM 4131 N N . ILE A 1 396 ? -12.72469 -17.34839 22.19027 1.000 76.04185 388 ILE A N 1
ATOM 4132 C CA . ILE A 1 396 ? -13.00636 -16.41940 21.09974 1.000 76.74014 388 ILE A CA 1
ATOM 4133 C C . ILE A 1 396 ? -11.84902 -16.36878 20.11088 1.000 76.71983 388 ILE A C 1
ATOM 4134 O O . ILE A 1 396 ? -12.05904 -16.16148 18.90934 1.000 78.03161 388 ILE A O 1
ATOM 4150 N N . VAL A 1 397 ? -10.61692 -16.55341 20.58673 1.000 77.12074 389 VAL A N 1
ATOM 4151 C CA . VAL A 1 397 ? -9.46737 -16.53947 19.68757 1.000 78.44430 389 VAL A CA 1
ATOM 4152 C C . VAL A 1 397 ? -9.34918 -17.86415 18.94286 1.000 80.81258 389 VAL A C 1
ATOM 4153 O O . VAL A 1 397 ? -9.16016 -17.89253 17.72120 1.000 79.29765 389 VAL A O 1
ATOM 4166 N N . ALA A 1 398 ? -9.45777 -18.98127 19.66521 1.000 84.55302 390 ALA A N 1
ATOM 4167 C CA . ALA A 1 398 ? -9.39879 -20.28534 19.01564 1.000 83.77359 390 ALA A CA 1
ATOM 4168 C C . ALA A 1 398 ? -10.55227 -20.46232 18.03857 1.000 84.05773 390 ALA A C 1
ATOM 4169 O O . ALA A 1 398 ? -10.39289 -21.08394 16.98230 1.000 84.79423 390 ALA A O 1
ATOM 4176 N N . VAL A 1 399 ? -11.72126 -19.91435 18.37108 1.000 83.39618 391 VAL A N 1
ATOM 4177 C CA . VAL A 1 399 ? -12.89255 -20.08201 17.51730 1.000 84.69458 391 VAL A CA 1
ATOM 4178 C C . VAL A 1 399 ? -12.72737 -19.29649 16.22199 1.000 84.98136 391 VAL A C 1
ATOM 4179 O O . VAL A 1 399 ? -12.88720 -19.84256 15.12408 1.000 88.15798 391 VAL A O 1
ATOM 4192 N N . LEU A 1 400 ? -12.40931 -18.00348 16.32391 1.000 84.43536 392 LEU A N 1
ATOM 4193 C CA . LEU A 1 400 ? -12.22430 -17.21225 15.11157 1.000 85.57413 392 LEU A CA 1
ATOM 4194 C C . LEU A 1 400 ? -10.98258 -17.64957 14.34609 1.000 86.08600 392 LEU A C 1
ATOM 4195 O O . LEU A 1 400 ? -10.92986 -17.50745 13.11934 1.000 85.78063 392 LEU A O 1
ATOM 4202 N N . GLY A 1 401 ? -9.98056 -18.18280 15.04628 1.000 87.55034 393 GLY A N 1
ATOM 4203 C CA . GLY A 1 401 ? -8.79357 -18.66619 14.36293 1.000 88.99653 393 GLY A CA 1
ATOM 4204 C C . GLY A 1 401 ? -9.08257 -19.85949 13.47364 1.000 90.79455 393 GLY A C 1
ATOM 4205 O O . GLY A 1 401 ? -8.53140 -19.97451 12.37550 1.000 91.82583 393 GLY A O 1
ATOM 4209 N N . ILE A 1 402 ? -9.94631 -20.76600 13.93530 1.000 92.00632 394 ILE A N 1
ATOM 4210 C CA . ILE A 1 402 ? -10.31341 -21.92173 13.12389 1.000 93.35309 394 ILE A CA 1
ATOM 4211 C C . ILE A 1 402 ? -11.19234 -21.49196 11.95606 1.000 93.84386 394 ILE A C 1
ATOM 4212 O O . ILE A 1 402 ? -11.04846 -21.99435 10.83461 1.000 95.88454 394 ILE A O 1
ATOM 4228 N N . SER A 1 403 ? -12.12415 -20.56745 12.20059 1.000 97.45719 395 SER A N 1
ATOM 4229 C CA . SER A 1 403 ? -12.94037 -20.03745 11.11376 1.000 100.30880 395 SER A CA 1
ATOM 4230 C C . SER A 1 403 ? -12.07998 -19.31571 10.08411 1.000 99.73620 395 SER A C 1
ATOM 4231 O O . SER A 1 403 ? -12.31473 -19.43093 8.87521 1.000 101.94722 395 SER A O 1
ATOM 4239 N N . TYR A 1 404 ? -11.08395 -18.55572 10.54725 1.000 95.30260 396 TYR A N 1
ATOM 4240 C CA . TYR A 1 404 ? -10.15163 -17.90778 9.63122 1.000 97.03485 396 TYR A CA 1
ATOM 4241 C C . TYR A 1 404 ? -9.50787 -18.91460 8.68747 1.000 98.84138 396 TYR A C 1
ATOM 4242 O O . TYR A 1 404 ? -9.39670 -18.66672 7.48118 1.000 100.12921 396 TYR A O 1
ATOM 4253 N N . MET A 1 405 ? -9.08037 -20.06066 9.21981 1.000 105.68211 397 MET A N 1
ATOM 4254 C CA . MET A 1 405 ? -8.41948 -21.06325 8.39132 1.000 105.17112 397 MET A CA 1
ATOM 4255 C C . MET A 1 405 ? -9.39043 -21.68243 7.39298 1.000 106.31203 397 MET A C 1
ATOM 4256 O O . MET A 1 405 ? -9.12796 -21.69765 6.18477 1.000 107.28418 397 MET A O 1
ATOM 4263 N N . ILE A 1 406 ? -10.52025 -22.19969 7.87924 1.000 106.62061 398 ILE A N 1
ATOM 4264 C CA . ILE A 1 406 ? -11.45524 -22.89469 6.99841 1.000 107.48575 398 ILE A CA 1
ATOM 4265 C C . ILE A 1 406 ? -11.95209 -21.96026 5.90250 1.000 107.81244 398 ILE A C 1
ATOM 4266 O O . ILE A 1 406 ? -12.04503 -22.34739 4.73122 1.000 109.27828 398 ILE A O 1
ATOM 4282 N N . GLY A 1 407 ? -12.28191 -20.71860 6.26091 1.000 105.75430 399 GLY A N 1
ATOM 4283 C CA . GLY A 1 407 ? -12.69594 -19.74917 5.26341 1.000 106.04648 399 GLY A CA 1
ATOM 4284 C C . GLY A 1 407 ? -11.58360 -19.30847 4.33624 1.000 104.46912 399 GLY A C 1
ATOM 4285 O O . GLY A 1 407 ? -11.86282 -18.85051 3.22339 1.000 105.23845 399 GLY A O 1
ATOM 4289 N N . TYR A 1 408 ? -10.32822 -19.43577 4.77028 1.000 105.27574 400 TYR A N 1
ATOM 4290 C CA . TYR A 1 408 ? -9.19655 -19.00748 3.95395 1.000 106.58327 400 TYR A CA 1
ATOM 4291 C C . TYR A 1 408 ? -8.84845 -20.03999 2.88745 1.000 109.89518 400 TYR A C 1
ATOM 4292 O O . TYR A 1 408 ? -8.54140 -19.67709 1.74575 1.000 111.23177 400 TYR A O 1
ATOM 4310 N N . TYR A 1 409 ? -8.89120 -21.32667 3.23924 1.000 108.58127 401 TYR A N 1
ATOM 4311 C CA . TYR A 1 409 ? -8.53712 -22.38361 2.30100 1.000 106.90598 401 TYR A CA 1
ATOM 4312 C C . TYR A 1 409 ? -9.66298 -22.71455 1.32943 1.000 108.94343 401 TYR A C 1
ATOM 4313 O O . TYR A 1 409 ? -9.39904 -23.30956 0.27899 1.000 105.01732 401 TYR A O 1
ATOM 4317 N N . THR A 1 410 ? -10.90522 -22.35430 1.65251 1.000 116.56394 402 THR A N 1
ATOM 4318 C CA . THR A 1 410 ? -12.03537 -22.65041 0.77885 1.000 115.22943 402 THR A CA 1
ATOM 4319 C C . THR A 1 410 ? -12.27597 -21.54025 -0.23999 1.000 115.91034 402 THR A C 1
ATOM 4320 O O . THR A 1 410 ? -12.46489 -21.81775 -1.42853 1.000 119.32338 402 THR A O 1
ATOM 4324 N N . VAL A 1 411 ? -12.27366 -20.28703 0.20661 1.000 113.02360 403 VAL A N 1
ATOM 4325 C CA . VAL A 1 411 ? -12.47012 -19.15417 -0.68942 1.000 113.99001 403 VAL A CA 1
ATOM 4326 C C . VAL A 1 411 ? -11.19321 -18.32370 -0.76132 1.000 115.68770 403 VAL A C 1
ATOM 4327 O O . VAL A 1 411 ? -10.92720 -17.66452 -1.76583 1.000 116.78057 403 VAL A O 1
ATOM 4333 N N . PHE A 1 416 ? -6.28383 -11.00780 -6.82479 1.000 121.95775 408 PHE A N 1
ATOM 4334 C CA . PHE A 1 416 ? -5.55858 -9.87428 -7.38682 1.000 122.52665 408 PHE A CA 1
ATOM 4335 C C . PHE A 1 416 ? -4.17474 -9.72776 -6.75453 1.000 121.61861 408 PHE A C 1
ATOM 4336 O O . PHE A 1 416 ? -3.26361 -9.16742 -7.36709 1.000 122.47391 408 PHE A O 1
ATOM 4344 N N . GLY A 1 417 ? -4.02723 -10.23503 -5.53552 1.000 109.41115 409 GLY A N 1
ATOM 4345 C CA . GLY A 1 417 ? -2.74899 -10.17943 -4.84464 1.000 114.74263 409 GLY A CA 1
ATOM 4346 C C . GLY A 1 417 ? -2.73602 -11.12221 -3.66124 1.000 120.57026 409 GLY A C 1
ATOM 4347 O O . GLY A 1 417 ? -3.68773 -11.86963 -3.41884 1.000 121.38294 409 GLY A O 1
ATOM 4348 N N . GLU A 1 418 ? -1.62464 -11.07917 -2.92005 1.000 121.61034 410 GLU A N 1
ATOM 4349 C CA . GLU A 1 418 ? -1.50935 -11.89489 -1.71470 1.000 120.60026 410 GLU A CA 1
ATOM 4350 C C . GLU A 1 418 ? -2.57772 -11.53604 -0.68968 1.000 117.72486 410 GLU A C 1
ATOM 4351 O O . GLU A 1 418 ? -2.97257 -12.38431 0.11884 1.000 116.43746 410 GLU A O 1
ATOM 4354 N N . LEU A 1 419 ? -3.05839 -10.29053 -0.70725 1.000 112.85399 411 LEU A N 1
ATOM 4355 C CA . LEU A 1 419 ? -4.09447 -9.88693 0.23732 1.000 112.02851 411 LEU A CA 1
ATOM 4356 C C . LEU A 1 419 ? -5.43389 -10.52508 -0.10826 1.000 111.24732 411 LEU A C 1
ATOM 4357 O O . LEU A 1 419 ? -6.18664 -10.92017 0.78952 1.000 109.50526 411 LEU A O 1
ATOM 4364 N N . SER A 1 420 ? -5.74632 -10.63774 -1.40344 1.000 116.99650 412 SER A N 1
ATOM 4365 C CA . SER A 1 420 ? -7.02630 -11.20484 -1.81713 1.000 117.09902 412 SER A CA 1
ATOM 4366 C C . SER A 1 420 ? -7.30542 -12.53174 -1.12300 1.000 112.60455 412 SER A C 1
ATOM 4367 O O . SER A 1 420 ? -8.46646 -12.86036 -0.85322 1.000 113.70170 412 SER A O 1
ATOM 4372 N N . LYS A 1 421 ? -6.26106 -13.30944 -0.83216 1.000 108.05765 413 LYS A N 1
ATOM 4373 C CA . LYS A 1 421 ? -6.44070 -14.53188 -0.05719 1.000 110.62979 413 LYS A CA 1
ATOM 4374 C C . LYS A 1 421 ? -6.57189 -14.22246 1.43042 1.000 109.41394 413 LYS A C 1
ATOM 4375 O O . LYS A 1 421 ? -7.45282 -14.76165 2.10926 1.000 109.82052 413 LYS A O 1
ATOM 4379 N N . TYR A 1 422 ? -5.69888 -13.35781 1.95389 1.000 112.80682 414 TYR A N 1
ATOM 4380 C CA . TYR A 1 422 ? -5.78370 -12.98115 3.36165 1.000 107.68910 414 TYR A CA 1
ATOM 4381 C C . TYR A 1 422 ? -7.14477 -12.37907 3.68619 1.000 106.58528 414 TYR A C 1
ATOM 4382 O O . TYR A 1 422 ? -7.69023 -12.60778 4.77246 1.000 104.81458 414 TYR A O 1
ATOM 4393 N N . LEU A 1 423 ? -7.70930 -11.60231 2.75691 1.000 100.55888 415 LEU A N 1
ATOM 4394 C CA . LEU A 1 423 ? -9.03285 -11.03463 2.98528 1.000 101.68847 415 LEU A CA 1
ATOM 4395 C C . LEU A 1 423 ? -10.09774 -12.12306 3.04701 1.000 100.95058 415 LEU A C 1
ATOM 4396 O O . LEU A 1 423 ? -11.07917 -11.98726 3.78575 1.000 98.71977 415 LEU A O 1
ATOM 4412 N N . ALA A 1 424 ? -9.92965 -13.20176 2.27751 1.000 99.51340 416 ALA A N 1
ATOM 4413 C CA . ALA A 1 424 ? -10.81003 -14.35376 2.43383 1.000 99.57490 416 ALA A CA 1
ATOM 4414 C C . ALA A 1 424 ? -10.69214 -14.94685 3.83022 1.000 98.06011 416 ALA A C 1
ATOM 4415 O O . ALA A 1 424 ? -11.62878 -15.59281 4.31378 1.000 101.29479 416 ALA A O 1
ATOM 4418 N N . GLY A 1 425 ? -9.55235 -14.74275 4.48708 1.000 100.14062 417 GLY A N 1
ATOM 4419 C CA . GLY A 1 425 ? -9.36020 -15.20468 5.84563 1.000 99.47329 417 GLY A CA 1
ATOM 4420 C C . GLY A 1 425 ? -10.14013 -14.38205 6.84903 1.000 98.79031 417 GLY A C 1
ATOM 4421 O O . GLY A 1 425 ? -10.97709 -14.92001 7.58022 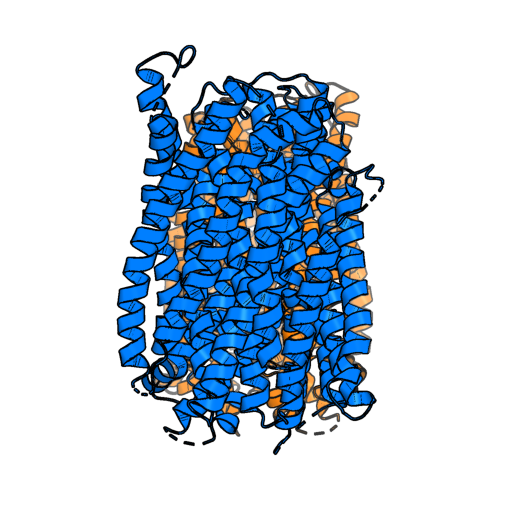1.000 97.97972 417 GLY A O 1
ATOM 4423 N N . ILE A 1 426 ? -9.87470 -13.07272 6.89668 1.000 98.71725 418 ILE A N 1
ATOM 4424 C CA . ILE A 1 426 ? -10.58257 -12.20535 7.83085 1.000 98.33681 418 ILE A CA 1
ATOM 4425 C C . ILE A 1 426 ? -12.08026 -12.24249 7.56559 1.000 99.04623 418 ILE A C 1
ATOM 4426 O O . ILE A 1 426 ? -12.87826 -11.96785 8.46848 1.000 97.64359 418 ILE A O 1
ATOM 4442 N N . PHE A 1 427 ? -12.48427 -12.58521 6.33972 1.000 97.57844 419 PHE A N 1
ATOM 4443 C CA . PHE A 1 427 ? -13.90059 -12.78807 6.05926 1.000 96.96971 419 PHE A CA 1
ATOM 4444 C C . PHE A 1 427 ? -14.41316 -14.05260 6.73696 1.000 95.87318 419 PHE A C 1
ATOM 4445 O O . PHE A 1 427 ? -15.54000 -14.07807 7.24565 1.000 97.32206 419 PHE A O 1
ATOM 4462 N N . GLY A 1 428 ? -13.60148 -15.11384 6.74861 1.000 98.05474 420 GLY A N 1
ATOM 4463 C CA . GLY A 1 428 ? -13.94136 -16.28498 7.53679 1.000 97.59376 420 GLY A CA 1
ATOM 4464 C C . GLY A 1 428 ? -14.16988 -15.96355 8.99977 1.000 100.02497 420 GLY A C 1
ATOM 4465 O O . GLY A 1 428 ? -14.96510 -16.62900 9.66918 1.000 102.07597 420 GLY A O 1
ATOM 4469 N N . THR A 1 429 ? -13.47547 -14.94698 9.51947 1.000 100.14817 421 THR A N 1
ATOM 4470 C CA . THR A 1 429 ? -13.74968 -14.46954 10.86971 1.000 100.29392 421 THR A CA 1
ATOM 4471 C C . THR A 1 429 ? -15.02254 -13.63324 10.92010 1.000 100.55700 421 THR A C 1
ATOM 4472 O O . THR A 1 429 ? -15.74765 -13.67486 11.92071 1.000 98.26102 421 THR A O 1
ATOM 4483 N N . ALA A 1 430 ? -15.30731 -12.87476 9.85777 1.000 97.22672 422 ALA A N 1
ATOM 4484 C CA . ALA A 1 430 ? -16.55728 -12.12518 9.79191 1.000 96.37948 422 ALA A CA 1
ATOM 4485 C C . ALA A 1 430 ? -17.75215 -13.06797 9.82645 1.000 95.54906 422 ALA A C 1
ATOM 4486 O O . ALA A 1 430 ? -18.71554 -12.84564 10.56819 1.000 96.34911 422 ALA A O 1
ATOM 4493 N N . MET A 1 431 ? -17.70706 -14.12933 9.02032 1.000 95.89820 423 MET A N 1
ATOM 4494 C CA . MET A 1 431 ? -18.77505 -15.12078 9.05185 1.000 99.22751 423 MET A CA 1
ATOM 4495 C C . MET A 1 431 ? -18.96112 -15.67412 10.46030 1.000 103.14263 423 MET A C 1
ATOM 4496 O O . MET A 1 431 ? -20.09479 -15.88033 10.90986 1.000 106.33328 423 MET A O 1
ATOM 4503 N N . ALA A 1 432 ? -17.85794 -15.91672 11.17456 1.000 103.19104 424 ALA A N 1
ATOM 4504 C CA . ALA A 1 432 ? -17.95277 -16.42827 12.53899 1.000 102.62169 424 ALA A CA 1
ATOM 4505 C C . ALA A 1 432 ? -18.65912 -15.43273 13.45253 1.000 102.38408 424 ALA A C 1
ATOM 4506 O O . ALA A 1 432 ? -19.64314 -15.77452 14.11939 1.000 99.23957 424 ALA A O 1
ATOM 4513 N N . SER A 1 433 ? -18.16682 -14.19071 13.49894 1.000 96.82041 425 SER A N 1
ATOM 4514 C CA . SER A 1 433 ? -18.81998 -13.17228 14.31575 1.000 95.55823 425 SER A CA 1
ATOM 4515 C C . SER A 1 433 ? -20.28398 -13.01141 13.92379 1.000 97.28076 425 SER A C 1
ATOM 4516 O O . SER A 1 433 ? -21.15110 -12.84109 14.78921 1.000 96.60759 425 SER A O 1
ATOM 4521 N N . VAL A 1 434 ? -20.58064 -13.07198 12.62354 1.000 92.84998 426 VAL A N 1
ATOM 4522 C CA . VAL A 1 434 ? -21.96869 -12.99400 12.17552 1.000 91.95177 426 VAL A CA 1
ATOM 4523 C C . VAL A 1 434 ? -22.76820 -14.15833 12.74651 1.000 91.17558 426 VAL A C 1
ATOM 4524 O O . VAL A 1 434 ? -23.84205 -13.97239 13.33093 1.000 89.93824 426 VAL A O 1
ATOM 4537 N N . GLY A 1 435 ? -22.25171 -15.37842 12.59036 1.000 91.55499 427 GLY A N 1
ATOM 4538 C CA . GLY A 1 435 ? -22.94729 -16.53639 13.12107 1.000 95.77265 427 GLY A CA 1
ATOM 4539 C C . GLY A 1 435 ? -23.18117 -16.45299 14.61506 1.000 93.17922 427 GLY A C 1
ATOM 4540 O O . GLY A 1 435 ? -24.18491 -16.96260 15.12094 1.000 89.85167 427 GLY A O 1
ATOM 4544 N N . LEU A 1 436 ? -22.26232 -15.81743 15.34248 1.000 93.07174 428 LEU A N 1
ATOM 4545 C CA . LEU A 1 436 ? -22.39697 -15.72979 16.79228 1.000 93.55017 428 LEU A CA 1
ATOM 4546 C C . LEU A 1 436 ? -23.60352 -14.88226 17.17984 1.000 95.74809 428 LEU A C 1
ATOM 4547 O O . LEU A 1 436 ? -24.40159 -15.27750 18.03832 1.000 95.49629 428 LEU A O 1
ATOM 4554 N N . LEU A 1 437 ? -23.76129 -13.71791 16.55314 1.000 90.80082 429 LEU A N 1
ATOM 4555 C CA . LEU A 1 437 ? -24.76878 -12.75737 16.98224 1.000 92.26368 429 LEU A CA 1
ATOM 4556 C C . LEU A 1 437 ? -26.11262 -12.92830 16.28824 1.000 95.89560 429 LEU A C 1
ATOM 4557 O O . LEU A 1 437 ? -27.10449 -12.36020 16.75764 1.000 94.89720 429 LEU A O 1
ATOM 4564 N N . VAL A 1 438 ? -26.17923 -13.68880 15.19267 1.000 93.67283 430 VAL A N 1
ATOM 4565 C CA . VAL A 1 438 ? -27.46280 -13.91804 14.54141 1.000 95.48982 430 VAL A CA 1
ATOM 4566 C C . VAL A 1 438 ? -28.40622 -14.72307 15.42596 1.000 95.69122 430 VAL A C 1
ATOM 4567 O O . VAL A 1 438 ? -29.62089 -14.72399 15.19183 1.000 96.38412 430 VAL A O 1
ATOM 4573 N N . VAL A 1 439 ? -27.87569 -15.41943 16.43118 1.000 98.49589 431 VAL A N 1
ATOM 4574 C CA . VAL A 1 439 ? -28.68844 -16.16974 17.38176 1.000 96.81578 431 VAL A CA 1
ATOM 4575 C C . VAL A 1 439 ? -28.95116 -15.29953 18.60564 1.000 95.70710 431 VAL A C 1
ATOM 4576 O O . VAL A 1 439 ? -29.37682 -15.79612 19.65460 1.000 96.42520 431 VAL A O 1
ATOM 4582 N N . ALA A 1 440 ? -28.69373 -13.99398 18.47977 1.000 90.98866 432 ALA A N 1
ATOM 4583 C CA . ALA A 1 440 ? -28.87262 -13.08772 19.60870 1.000 89.29183 432 ALA A CA 1
ATOM 4584 C C . ALA A 1 440 ? -30.26563 -13.18896 20.21068 1.000 92.82467 432 ALA A C 1
ATOM 4585 O O . ALA A 1 440 ? -30.43915 -12.95946 21.41266 1.000 94.79638 432 ALA A O 1
ATOM 4592 N N . GLY A 1 441 ? -31.26669 -13.52952 19.39906 1.000 96.76576 433 GLY A N 1
ATOM 4593 C CA . GLY A 1 441 ? -32.62827 -13.58624 19.90461 1.000 96.22389 433 GLY A CA 1
ATOM 4594 C C . GLY A 1 441 ? -32.77004 -14.44175 21.14790 1.000 97.26960 433 GLY A C 1
ATOM 4595 O O . GLY A 1 441 ? -33.45833 -14.06289 22.09904 1.000 98.63651 433 GLY A O 1
ATOM 4599 N N . ILE A 1 442 ? -32.11750 -15.60677 21.16257 1.000 96.16992 434 ILE A N 1
ATOM 4600 C CA . ILE A 1 442 ? -32.26740 -16.51787 22.29268 1.000 96.13268 434 ILE A CA 1
ATOM 4601 C C . ILE A 1 442 ? -31.57401 -15.97082 23.53443 1.000 91.57496 434 ILE A C 1
ATOM 4602 O O . ILE A 1 442 ? -31.99548 -16.25401 24.66261 1.000 93.07508 434 ILE A O 1
ATOM 4609 N N . ILE A 1 443 ? -30.51098 -15.18464 23.35996 1.000 89.02108 435 ILE A N 1
ATOM 4610 C CA . ILE A 1 443 ? -29.77516 -14.67350 24.51152 1.000 88.28000 435 ILE A CA 1
ATOM 4611 C C . ILE A 1 443 ? -30.51234 -13.49866 25.14362 1.000 89.79421 435 ILE A C 1
ATOM 4612 O O . ILE A 1 443 ? -30.60180 -13.39837 26.37202 1.000 90.13812 435 ILE A O 1
ATOM 4628 N N . ILE A 1 444 ? -31.04537 -12.58982 24.32328 1.000 90.59790 436 ILE A N 1
ATOM 4629 C CA . ILE A 1 444 ? -31.81206 -11.47050 24.86363 1.000 89.64732 436 ILE A CA 1
ATOM 4630 C C . ILE A 1 444 ? -33.06315 -11.98078 25.56373 1.000 91.91077 436 ILE A C 1
ATOM 4631 O O . ILE A 1 444 ? -33.50517 -11.41519 26.57149 1.000 94.82715 436 ILE A O 1
ATOM 4647 N N . THR A 1 445 ? -33.66055 -13.05196 25.03554 1.000 94.97749 437 THR A N 1
ATOM 4648 C CA . THR A 1 445 ? -34.76275 -13.69805 25.73596 1.000 95.09298 437 THR A CA 1
ATOM 4649 C C . THR A 1 445 ? -34.38499 -14.00445 27.17726 1.000 96.01391 437 THR A C 1
ATOM 4650 O O . THR A 1 445 ? -35.24834 -14.00182 28.06273 1.000 99.59687 437 THR A O 1
ATOM 4661 N N . ALA A 1 446 ? -33.10745 -14.27147 27.43473 1.000 93.78193 438 ALA A N 1
ATOM 4662 C CA . ALA A 1 446 ? -32.65478 -14.57179 28.78327 1.000 91.05190 438 ALA A CA 1
ATOM 4663 C C . ALA A 1 446 ? -32.35011 -13.31473 29.58814 1.000 91.02923 438 ALA A C 1
ATOM 4664 O O . ALA A 1 446 ? -32.50961 -13.31993 30.81539 1.000 90.54152 438 ALA A O 1
ATOM 4671 N N . ASP A 1 447 ? -31.92961 -12.23015 28.93058 1.000 94.95904 439 ASP A N 1
ATOM 4672 C CA . ASP A 1 447 ? -31.69117 -10.97343 29.63164 1.000 95.72331 439 ASP A CA 1
ATOM 4673 C C . ASP A 1 447 ? -32.97565 -10.30927 30.10533 1.000 94.24523 439 ASP A C 1
ATOM 4674 O O . ASP A 1 447 ? -32.90459 -9.36245 30.89482 1.000 93.08250 439 ASP A O 1
ATOM 4683 N N . SER A 1 448 ? -34.13498 -10.75457 29.62248 1.000 98.55840 440 SER A N 1
ATOM 4684 C CA . SER A 1 448 ? -35.41203 -10.29956 30.15194 1.000 99.71237 440 SER A CA 1
ATOM 4685 C C . SER A 1 448 ? -36.01903 -11.27408 31.15231 1.000 100.82288 440 SER A C 1
ATOM 4686 O O . SER A 1 448 ? -36.87732 -10.86907 31.94417 1.000 103.67734 440 SER A O 1
ATOM 4694 N N . TYR A 1 449 ? -35.59379 -12.54041 31.13619 1.000 103.06863 441 TYR A N 1
ATOM 4695 C CA . TYR A 1 449 ? -36.05534 -13.50040 32.13089 1.000 102.02140 441 TYR A CA 1
ATOM 4696 C C . TYR A 1 449 ? -35.39267 -13.27606 33.48279 1.000 104.07767 441 TYR A C 1
ATOM 4697 O O . TYR A 1 449 ? -35.99467 -13.56968 34.52144 1.000 109.79395 441 TYR A O 1
ATOM 4715 N N . GLY A 1 450 ? -34.16288 -12.77270 33.49084 1.000 102.01902 442 GLY A N 1
ATOM 4716 C CA . GLY A 1 450 ? -33.43137 -12.57020 34.71624 1.000 100.26747 442 GLY A CA 1
ATOM 4717 C C . GLY A 1 450 ? -33.99412 -11.43745 35.54920 1.000 103.68367 442 GLY A C 1
ATOM 4718 O O . GLY A 1 450 ? -34.33001 -11.60987 36.72470 1.000 110.05672 442 GLY A O 1
ATOM 4722 N N . PRO A 1 451 ? -34.10543 -10.24653 34.95334 1.000 97.76257 443 PRO A N 1
ATOM 4723 C CA . PRO A 1 451 ? -34.64097 -9.10535 35.71333 1.000 102.31800 443 PRO A CA 1
ATOM 4724 C C . PRO A 1 451 ? -36.11556 -9.23539 36.04877 1.000 105.97243 443 PRO A C 1
ATOM 4725 O O . PRO A 1 451 ? -36.53718 -8.75558 37.10832 1.000 107.37147 443 PRO A O 1
ATOM 4736 N N . VAL A 1 452 ? -36.91723 -9.86037 35.18306 1.000 102.21210 444 VAL A N 1
ATOM 4737 C CA . VAL A 1 452 ? -38.32530 -10.06767 35.50997 1.000 102.96967 444 VAL A CA 1
ATOM 4738 C C . VAL A 1 452 ? -38.45378 -10.91059 36.77184 1.000 105.52816 444 VAL A C 1
ATOM 4739 O O . VAL A 1 452 ? -39.35543 -10.69639 37.59119 1.000 109.96101 444 VAL A O 1
ATOM 4745 N N . SER A 1 453 ? -37.55882 -11.88684 36.94602 1.000 102.54560 445 SER A N 1
ATOM 4746 C CA . SER A 1 453 ? -37.50130 -12.61576 38.20826 1.000 102.71230 445 SER A CA 1
ATOM 4747 C C . SER A 1 453 ? -36.96724 -11.73244 39.32880 1.000 104.01857 445 SER A C 1
ATOM 4748 O O . SER A 1 453 ? -37.33058 -11.92217 40.49512 1.000 107.76569 445 SER A O 1
ATOM 4753 N N . ASP A 1 454 ? -36.10201 -10.77144 38.99578 1.000 105.33614 446 ASP A N 1
ATOM 4754 C CA . ASP A 1 454 ? -35.67887 -9.77830 39.97775 1.000 107.70985 446 ASP A CA 1
ATOM 4755 C C . ASP A 1 454 ? -36.85957 -8.92332 40.42095 1.000 111.38500 446 ASP A C 1
ATOM 4756 O O . ASP A 1 454 ? -37.02875 -8.65332 41.61661 1.000 112.40032 446 ASP A O 1
ATOM 4763 N N . ASN A 1 455 ? -37.68741 -8.48696 39.46719 1.000 107.91005 447 ASN A N 1
ATOM 4764 C CA . ASN A 1 455 ? -38.91547 -7.77873 39.81312 1.000 109.34045 447 ASN A CA 1
ATOM 4765 C C . ASN A 1 455 ? -39.79134 -8.62933 40.72533 1.000 108.09077 447 ASN A C 1
ATOM 4766 O O . ASN A 1 455 ? -40.22627 -8.17592 41.79016 1.000 107.72456 447 ASN A O 1
ATOM 4773 N N . ALA A 1 456 ? -40.05970 -9.87368 40.31917 1.000 109.98793 448 ALA A N 1
ATOM 4774 C CA . ALA A 1 456 ? -40.83985 -10.77433 41.16023 1.000 111.92429 448 ALA A CA 1
ATOM 4775 C C . ALA A 1 456 ? -40.21050 -10.91591 42.53986 1.000 114.78749 448 ALA A C 1
ATOM 4776 O O . ALA A 1 456 ? -40.91861 -10.95624 43.55344 1.000 118.94695 448 ALA A O 1
ATOM 4783 N N . GLY A 1 457 ? -38.87967 -10.99847 42.59820 1.000 117.25687 449 GLY A N 1
ATOM 4784 C CA . GLY A 1 457 ? -38.20681 -11.05861 43.88241 1.000 115.11085 449 GLY A CA 1
ATOM 4785 C C . GLY A 1 457 ? -38.47748 -9.84289 44.74416 1.000 117.91395 449 GLY A C 1
ATOM 4786 O O . GLY A 1 457 ? -38.52222 -9.94625 45.97432 1.000 122.04932 449 GLY A O 1
ATOM 4790 N N . GLY A 1 458 ? -38.65443 -8.67872 44.12790 1.000 109.58148 450 GLY A N 1
ATOM 4791 C CA . GLY A 1 458 ? -39.01421 -7.49520 44.87813 1.000 113.11705 450 GLY A CA 1
ATOM 4792 C C . GLY A 1 458 ? -40.46887 -7.49845 45.31516 1.000 117.71836 450 GLY A C 1
ATOM 4793 O O . GLY A 1 458 ? -40.77513 -7.17930 46.46654 1.000 119.75585 450 GLY A O 1
ATOM 4797 N N . VAL A 1 459 ? -41.37108 -7.87739 44.40533 1.000 114.43699 451 VAL A N 1
ATOM 4798 C CA . VAL A 1 459 ? -42.80190 -7.86083 44.70791 1.000 114.60506 451 VAL A CA 1
ATOM 4799 C C . VAL A 1 459 ? -43.10534 -8.65426 45.96589 1.000 115.06252 451 VAL A C 1
ATOM 4800 O O . VAL A 1 459 ? -44.01200 -8.30549 46.73220 1.000 118.94684 451 VAL A O 1
ATOM 4813 N N . VAL A 1 460 ? -42.35878 -9.72977 46.20139 1.000 116.21792 452 VAL A N 1
ATOM 4814 C CA . VAL A 1 460 ? -42.70865 -10.65081 47.27381 1.000 115.37075 452 VAL A CA 1
ATOM 4815 C C . VAL A 1 460 ? -42.21348 -10.14438 48.62293 1.000 119.28131 452 VAL A C 1
ATOM 4816 O O . VAL A 1 460 ? -42.88546 -10.32133 49.64547 1.000 124.11764 452 VAL A O 1
ATOM 4829 N N . GLU A 1 461 ? -41.03613 -9.51716 48.65766 1.000 119.17738 453 GLU A N 1
ATOM 4830 C CA . GLU A 1 461 ? -40.46349 -9.10150 49.93355 1.000 122.91337 453 GLU A CA 1
ATOM 4831 C C . GLU A 1 461 ? -41.15711 -7.85845 50.47872 1.000 123.33925 453 GLU A C 1
ATOM 4832 O O . GLU A 1 461 ? -41.32972 -7.72649 51.69594 1.000 126.54397 453 GLU A O 1
ATOM 4844 N N . MET A 1 462 ? -41.56862 -6.94251 49.59798 1.000 114.83467 454 MET A N 1
ATOM 4845 C CA . MET A 1 462 ? -42.25957 -5.74152 50.05355 1.000 118.46922 454 MET A CA 1
ATOM 4846 C C . MET A 1 462 ? -43.71717 -6.03667 50.38262 1.000 119.19903 454 MET A C 1
ATOM 4847 O O . MET A 1 462 ? -44.26620 -5.47577 51.33723 1.000 123.04875 454 MET A O 1
ATOM 4861 N N . ALA A 1 463 ? -44.35893 -6.90447 49.60236 1.000 114.16503 455 ALA A N 1
ATOM 4862 C CA . ALA A 1 463 ? -45.71862 -7.33526 49.89390 1.000 115.46424 455 ALA A CA 1
ATOM 4863 C C . ALA A 1 463 ? -45.76948 -8.43740 50.94358 1.000 113.05271 455 ALA A C 1
ATOM 4864 O O . ALA A 1 463 ? -46.85696 -8.95459 51.22164 1.000 109.94394 455 ALA A O 1
ATOM 4871 N N . GLY A 1 464 ? -44.63006 -8.80200 51.52970 1.000 117.46070 456 GLY A N 1
ATOM 4872 C CA . GLY A 1 464 ? -44.58059 -9.83413 52.54604 1.000 118.12808 456 GLY A CA 1
ATOM 4873 C C . GLY A 1 464 ? -45.30873 -11.10357 52.15828 1.000 119.12049 456 GLY A C 1
ATOM 4874 O O . GLY A 1 464 ? -46.08372 -11.64790 52.95090 1.000 120.75043 456 GLY A O 1
ATOM 4875 N N . LEU A 1 465 ? -45.07302 -11.58387 50.93946 1.000 126.58801 457 LEU A N 1
ATOM 4876 C CA . LEU A 1 465 ? -45.71280 -12.79895 50.47152 1.000 127.51144 457 LEU A CA 1
ATOM 4877 C C . LEU A 1 465 ? -45.12438 -14.01112 51.18816 1.000 127.48811 457 LEU A C 1
ATOM 4878 O O . LEU A 1 465 ? -44.12867 -13.89936 51.90716 1.000 126.53543 457 LEU A O 1
ATOM 4883 N N . PRO A 1 466 ? -45.73186 -15.18693 51.01543 1.000 129.67007 458 PRO A N 1
ATOM 4884 C CA . PRO A 1 466 ? -45.24878 -16.38180 51.71992 1.000 135.16700 458 PRO A CA 1
ATOM 4885 C C . PRO A 1 466 ? -43.74416 -16.56604 51.57322 1.000 135.11535 458 PRO A C 1
ATOM 4886 O O . PRO A 1 466 ? -43.14717 -16.20955 50.55551 1.000 131.49577 458 PRO A O 1
ATOM 4897 N N . ASP A 1 467 ? -43.13168 -17.11931 52.62357 1.000 147.57654 459 ASP A N 1
ATOM 4898 C CA . ASP A 1 467 ? -41.68099 -17.27989 52.64513 1.000 145.89524 459 ASP A CA 1
ATOM 4899 C C . ASP A 1 467 ? -41.20063 -18.12810 51.47295 1.000 143.68013 459 ASP A C 1
ATOM 4900 O O . ASP A 1 467 ? -40.29086 -17.73114 50.73474 1.000 140.08007 459 ASP A O 1
ATOM 4907 N N . GLU A 1 468 ? -41.80160 -19.30628 51.28817 1.000 143.98725 460 GLU A N 1
ATOM 4908 C CA . GLU A 1 468 ? -41.32857 -20.21996 50.25430 1.000 140.92632 460 GLU A CA 1
ATOM 4909 C C . GLU A 1 468 ? -41.41326 -19.59041 48.87057 1.000 138.21423 460 GLU A C 1
ATOM 4910 O O . GLU A 1 468 ? -40.47307 -19.69531 48.07419 1.000 139.14135 460 GLU A O 1
ATOM 4918 N N . VAL A 1 469 ? -42.53066 -18.92809 48.56527 1.000 132.55077 461 VAL A N 1
ATOM 4919 C CA . VAL A 1 469 ? -42.72031 -18.41177 47.21504 1.000 129.98621 461 VAL A CA 1
ATOM 4920 C C . VAL A 1 469 ? -41.84637 -17.18598 46.98572 1.000 129.37938 461 VAL A C 1
ATOM 4921 O O . VAL A 1 469 ? -41.38860 -16.94393 45.86225 1.000 131.70586 461 VAL A O 1
ATOM 4934 N N . ARG A 1 470 ? -41.60037 -16.39285 48.02936 1.000 130.10670 462 ARG A N 1
ATOM 4935 C CA . ARG A 1 470 ? -40.68208 -15.26906 47.90804 1.000 131.39340 462 ARG A CA 1
ATOM 4936 C C . ARG A 1 470 ? -39.22198 -15.70044 47.89313 1.000 130.12788 462 ARG A C 1
ATOM 4937 O O . ARG A 1 470 ? -38.35804 -14.88646 47.54959 1.000 128.88713 462 ARG A O 1
ATOM 4947 N N . GLU A 1 471 ? -38.92678 -16.95082 48.25379 1.000 130.45943 463 GLU A N 1
ATOM 4948 C CA . GLU A 1 471 ? -37.56400 -17.45606 48.14263 1.000 128.48513 463 GLU A CA 1
ATOM 4949 C C . GLU A 1 471 ? -37.26861 -17.99187 46.74634 1.000 127.86052 463 GLU A C 1
ATOM 4950 O O . GLU A 1 471 ? -36.13270 -17.87472 46.27246 1.000 130.35124 463 GLU A O 1
ATOM 4958 N N . ILE A 1 472 ? -38.26651 -18.57526 46.07484 1.000 118.84187 464 ILE A N 1
ATOM 4959 C CA . ILE A 1 472 ? -38.04014 -19.10007 44.73222 1.000 118.22463 464 ILE A CA 1
ATOM 4960 C C . ILE A 1 472 ? -37.79377 -17.96470 43.74870 1.000 116.34162 464 ILE A C 1
ATOM 4961 O O . ILE A 1 472 ? -37.03424 -18.12138 42.78594 1.000 116.44307 464 ILE A O 1
ATOM 4968 N N . THR A 1 473 ? -38.43191 -16.81181 43.95792 1.000 120.01167 465 THR A N 1
ATOM 4969 C CA . THR A 1 473 ? -38.11847 -15.64940 43.13596 1.000 117.88497 465 THR A CA 1
ATOM 4970 C C . THR A 1 473 ? -36.64815 -15.27356 43.25689 1.000 118.75850 465 THR A C 1
ATOM 4971 O O . THR A 1 473 ? -36.04702 -14.79228 42.28967 1.000 117.18814 465 THR A O 1
ATOM 4982 N N . ASP A 1 474 ? -36.05435 -15.48484 44.43426 1.000 121.65848 466 ASP A N 1
ATOM 4983 C CA . ASP A 1 474 ? -34.64474 -15.16009 44.62021 1.000 121.37606 466 ASP A CA 1
ATOM 4984 C C . ASP A 1 474 ? -33.75019 -16.08276 43.80020 1.000 120.51940 466 ASP A C 1
ATOM 4985 O O . ASP A 1 474 ? -32.77191 -15.62871 43.19444 1.000 119.10100 466 ASP A O 1
ATOM 4992 N N . VAL A 1 475 ? -34.06498 -17.38035 43.76775 1.000 110.03798 467 VAL A N 1
ATOM 4993 C CA . VAL A 1 475 ? -33.27030 -18.30772 42.96794 1.000 108.88927 467 VAL A CA 1
ATOM 4994 C C . VAL A 1 475 ? -33.46780 -18.03161 41.48185 1.000 110.05298 467 VAL A C 1
ATOM 4995 O O . VAL A 1 475 ? -32.51723 -18.09976 40.69379 1.000 111.54774 467 VAL A O 1
ATOM 5001 N N . LEU A 1 476 ? -34.70139 -17.72289 41.07077 1.000 106.97658 468 LEU A N 1
ATOM 5002 C CA . LEU A 1 476 ? -34.91461 -17.25078 39.70701 1.000 105.27978 468 LEU A CA 1
ATOM 5003 C C . LEU A 1 476 ? -34.14339 -15.96362 39.45359 1.000 105.56966 468 LEU A C 1
ATOM 5004 O O . LEU A 1 476 ? -33.68362 -15.72115 38.33115 1.000 102.61389 468 LEU A O 1
ATOM 5011 N N . ASP A 1 477 ? -33.99594 -15.12822 40.48572 1.000 110.62638 469 ASP A N 1
ATOM 5012 C CA . ASP A 1 477 ? -33.16498 -13.93537 40.36847 1.000 110.49489 469 ASP A CA 1
ATOM 5013 C C . ASP A 1 477 ? -31.68882 -14.30844 40.32797 1.000 108.44197 469 ASP A C 1
ATOM 5014 O O . ASP A 1 477 ? -30.92327 -13.75278 39.53182 1.000 108.03863 469 ASP A O 1
ATOM 5021 N N . SER A 1 478 ? -31.27259 -15.25349 41.17517 1.000 104.01504 470 SER A N 1
ATOM 5022 C CA . SER A 1 478 ? -29.87914 -15.68511 41.16881 1.000 103.93604 470 SER A CA 1
ATOM 5023 C C . SER A 1 478 ? -29.53594 -16.40379 39.86840 1.000 102.66189 470 SER A C 1
ATOM 5024 O O . SER A 1 478 ? -28.40962 -16.29174 39.36934 1.000 99.37407 470 SER A O 1
ATOM 5032 N N . VAL A 1 479 ? -30.48679 -17.15399 39.30799 1.000 97.90338 471 VAL A N 1
ATOM 5033 C CA . VAL A 1 479 ? -30.26701 -17.74019 37.99073 1.000 97.32106 471 VAL A CA 1
ATOM 5034 C C . VAL A 1 479 ? -30.21350 -16.64315 36.93683 1.000 95.82637 471 VAL A C 1
ATOM 5035 O O . VAL A 1 479 ? -29.37528 -16.67366 36.02834 1.000 98.64131 471 VAL A O 1
ATOM 5041 N N . GLY A 1 480 ? -31.10203 -15.65364 37.04545 1.000 95.53376 472 GLY A N 1
ATOM 5042 C CA . GLY A 1 480 ? -31.02384 -14.50436 36.16041 1.000 97.23649 472 GLY A CA 1
ATOM 5043 C C . GLY A 1 480 ? -29.70077 -13.77040 36.26987 1.000 98.86998 472 GLY A C 1
ATOM 5044 O O . GLY A 1 480 ? -29.15621 -13.29979 35.26782 1.000 97.66513 472 GLY A O 1
ATOM 5048 N N . ASN A 1 481 ? -29.16550 -13.65824 37.48815 1.000 98.37508 473 ASN A N 1
ATOM 5049 C CA . ASN A 1 481 ? -27.85387 -13.03949 37.65690 1.000 95.74847 473 ASN A CA 1
ATOM 5050 C C . ASN A 1 481 ? -26.78331 -13.82011 36.90667 1.000 94.43624 473 ASN A C 1
ATOM 5051 O O . ASN A 1 481 ? -25.84188 -13.23315 36.35992 1.000 95.23958 473 ASN A O 1
ATOM 5058 N N . THR A 1 482 ? -26.90799 -15.14689 36.87362 1.000 87.45176 474 THR A N 1
ATOM 5059 C CA . THR A 1 482 ? -26.03401 -15.95252 36.03345 1.000 87.27799 474 THR A CA 1
ATOM 5060 C C . THR A 1 482 ? -26.29412 -15.71130 34.55362 1.000 87.79997 474 THR A C 1
ATOM 5061 O O . THR A 1 482 ? -25.42084 -15.99279 33.72520 1.000 86.82934 474 THR A O 1
ATOM 5072 N N . THR A 1 483 ? -27.47480 -15.19586 34.20978 1.000 90.03904 475 THR A N 1
ATOM 5073 C CA . THR A 1 483 ? -27.81648 -14.94602 32.81575 1.000 89.34284 475 THR A CA 1
ATOM 5074 C C . THR A 1 483 ? -27.21279 -13.63336 32.33315 1.000 89.83165 475 THR A C 1
ATOM 5075 O O . THR A 1 483 ? -26.61251 -13.57899 31.25448 1.000 91.13572 475 THR A O 1
ATOM 5086 N N . LYS A 1 484 ? -27.36766 -12.56221 33.11639 1.000 91.39492 476 LYS A N 1
ATOM 5087 C CA . LYS A 1 484 ? -26.84981 -11.26531 32.69242 1.000 91.36147 476 LYS A CA 1
ATOM 5088 C C . LYS A 1 484 ? -25.34621 -11.33082 32.45142 1.000 89.75277 476 LYS A C 1
ATOM 5089 O O . LYS A 1 484 ? -24.82809 -10.68984 31.52944 1.000 87.84948 476 LYS A O 1
ATOM 5097 N N . ALA A 1 485 ? -24.62822 -12.10101 33.27221 1.000 87.35290 477 ALA A N 1
ATOM 5098 C CA . ALA A 1 485 ? -23.20304 -12.30208 33.03564 1.000 86.89526 477 ALA A CA 1
ATOM 5099 C C . ALA A 1 485 ? -22.96795 -13.10625 31.76276 1.000 86.33375 477 ALA A C 1
ATOM 5100 O O . ALA A 1 485 ? -22.04582 -12.80896 30.99354 1.000 85.93283 477 ALA A O 1
ATOM 5107 N N . THR A 1 486 ? -23.79447 -14.12876 31.52504 1.000 88.10300 478 THR A N 1
ATOM 5108 C CA . THR A 1 486 ? -23.66467 -14.91991 30.30635 1.000 91.79268 478 THR A CA 1
ATOM 5109 C C . THR A 1 486 ? -23.86657 -14.06058 29.06535 1.000 91.91245 478 THR A C 1
ATOM 5110 O O . THR A 1 486 ? -23.19030 -14.25609 28.04799 1.000 89.66865 478 THR A O 1
ATOM 5121 N N . THR A 1 487 ? -24.80640 -13.11385 29.12401 1.000 86.79398 479 THR A N 1
ATOM 5122 C CA . THR A 1 487 ? -25.05653 -12.25101 27.97431 1.000 84.28679 479 THR A CA 1
ATOM 5123 C C . THR A 1 487 ? -23.93971 -11.22925 27.79884 1.000 83.89676 479 THR A C 1
ATOM 5124 O O . THR A 1 487 ? -23.58920 -10.87315 26.66792 1.000 81.29628 479 THR A O 1
ATOM 5135 N N . LYS A 1 488 ? -23.37383 -10.74085 28.90461 1.000 95.23534 480 LYS A N 1
ATOM 5136 C CA . LYS A 1 488 ? -22.22688 -9.84442 28.80636 1.000 93.32916 480 LYS A CA 1
ATOM 5137 C C . LYS A 1 488 ? -21.05593 -10.53344 28.12035 1.000 92.85548 480 LYS A C 1
ATOM 5138 O O . LYS A 1 488 ? -20.35020 -9.91714 27.31342 1.000 94.75721 480 LYS A O 1
ATOM 5146 N N . GLY A 1 489 ? -20.83167 -11.81159 28.42608 1.000 85.06340 481 GLY A N 1
ATOM 5147 C CA . GLY A 1 489 ? -19.87253 -12.57979 27.64965 1.000 88.71460 481 GLY A CA 1
ATOM 5148 C C . GLY A 1 489 ? -20.28650 -12.70047 26.19569 1.000 89.84832 481 GLY A C 1
ATOM 5149 O O . GLY A 1 489 ? -19.50263 -12.42076 25.28550 1.000 88.18546 481 GLY A O 1
ATOM 5153 N N . TYR A 1 490 ? -21.53407 -13.11425 25.95898 1.000 89.14168 482 TYR A N 1
ATOM 5154 C CA . TYR A 1 490 ? -22.04261 -13.19856 24.59312 1.000 88.85094 482 TYR A CA 1
ATOM 5155 C C . TYR A 1 490 ? -21.96992 -11.84676 23.89518 1.000 87.02206 482 TYR A C 1
ATOM 5156 O O . TYR A 1 490 ? -21.63851 -11.76913 22.70611 1.000 87.56098 482 TYR A O 1
ATOM 5174 N N . ALA A 1 491 ? -22.27591 -10.76895 24.61847 1.000 86.09382 483 ALA A N 1
ATOM 5175 C CA . ALA A 1 491 ? -22.23942 -9.44129 24.01675 1.000 88.00281 483 ALA A CA 1
ATOM 5176 C C . ALA A 1 491 ? -20.80851 -9.01786 23.70807 1.000 85.12458 483 ALA A C 1
ATOM 5177 O O . ALA A 1 491 ? -20.48662 -8.65869 22.56903 1.000 84.25200 483 ALA A O 1
ATOM 5184 N N . ILE A 1 492 ? -19.93182 -9.06719 24.71157 1.000 78.73690 484 ILE A N 1
ATOM 5185 C CA . ILE A 1 492 ? -18.57992 -8.54449 24.54736 1.000 78.90400 484 ILE A CA 1
ATOM 5186 C C . ILE A 1 492 ? -17.77028 -9.42833 23.60773 1.000 80.91776 484 ILE A C 1
ATOM 5187 O O . ILE A 1 492 ? -17.05674 -8.93181 22.72778 1.000 80.78403 484 ILE A O 1
ATOM 5203 N N . ALA A 1 493 ? -17.85878 -10.74850 23.77929 1.000 83.88398 485 ALA A N 1
ATOM 5204 C CA . ALA A 1 493 ? -17.06322 -11.64913 22.95202 1.000 81.92758 485 ALA A CA 1
ATOM 5205 C C . ALA A 1 493 ? -17.39016 -11.46459 21.47728 1.000 81.76945 485 ALA A C 1
ATOM 5206 O O . ALA A 1 493 ? -16.48679 -11.39995 20.63579 1.000 81.92323 485 ALA A O 1
ATOM 5213 N N . SER A 1 494 ? -18.67979 -11.37917 21.14465 1.000 81.34623 486 SER A N 1
ATOM 5214 C CA . SER A 1 494 ? -19.06567 -11.11179 19.76456 1.000 83.22812 486 SER A CA 1
ATOM 5215 C C . SER A 1 494 ? -18.43121 -9.82512 19.25273 1.000 84.08783 486 SER A C 1
ATOM 5216 O O . SER A 1 494 ? -18.10946 -9.72127 18.06318 1.000 86.53524 486 SER A O 1
ATOM 5221 N N . ALA A 1 495 ? -18.24576 -8.83672 20.13162 1.000 78.49065 487 ALA A N 1
ATOM 5222 C CA . ALA A 1 495 ? -17.62148 -7.58487 19.71887 1.000 79.97646 487 ALA A CA 1
ATOM 5223 C C . ALA A 1 495 ? -16.15435 -7.78784 19.35848 1.000 78.21552 487 ALA A C 1
ATOM 5224 O O . ALA A 1 495 ? -15.64461 -7.15073 18.42948 1.000 81.49127 487 ALA A O 1
ATOM 5231 N N . ALA A 1 496 ? -15.45755 -8.66585 20.08343 1.000 75.64222 488 ALA A N 1
ATOM 5232 C CA . ALA A 1 496 ? -14.03667 -8.87342 19.82426 1.000 73.09662 488 ALA A CA 1
ATOM 5233 C C . ALA A 1 496 ? -13.79184 -9.34756 18.39745 1.000 74.48654 488 ALA A C 1
ATOM 5234 O O . ALA A 1 496 ? -12.85478 -8.88671 17.73544 1.000 77.17347 488 ALA A O 1
ATOM 5241 N N . LEU A 1 497 ? -14.61833 -10.27410 17.90718 1.000 80.08515 489 LEU A N 1
ATOM 5242 C CA . LEU A 1 497 ? -14.44246 -10.77332 16.54712 1.000 82.93381 489 LEU A CA 1
ATOM 5243 C C . LEU A 1 497 ? -14.71759 -9.69886 15.50342 1.000 84.94015 489 LEU A C 1
ATOM 5244 O O . LEU A 1 497 ? -14.06240 -9.67363 14.45549 1.000 83.37383 489 LEU A O 1
ATOM 5260 N N . ALA A 1 498 ? -15.67529 -8.80859 15.76439 1.000 86.24076 490 ALA A N 1
ATOM 5261 C CA . ALA A 1 498 ? -16.02203 -7.79696 14.77409 1.000 86.88328 490 ALA A CA 1
ATOM 5262 C C . ALA A 1 498 ? -14.92731 -6.74820 14.61902 1.000 87.54770 490 ALA A C 1
ATOM 5263 O O . ALA A 1 498 ? -14.77554 -6.17398 13.53485 1.000 91.59606 490 ALA A O 1
ATOM 5270 N N . ALA A 1 499 ? -14.15693 -6.48682 15.67801 1.000 88.80746 491 ALA A N 1
ATOM 5271 C CA . ALA A 1 499 ? -13.17765 -5.40400 15.63517 1.000 87.60732 491 ALA A CA 1
ATOM 5272 C C . ALA A 1 499 ? -12.19803 -5.58717 14.48112 1.000 89.25382 491 ALA A C 1
ATOM 5273 O O . ALA A 1 499 ? -11.96427 -4.66065 13.69672 1.000 91.38635 491 ALA A O 1
ATOM 5280 N N . LEU A 1 500 ? -11.61683 -6.78151 14.35745 1.000 89.98124 492 LEU A N 1
ATOM 5281 C CA . LEU A 1 500 ? -10.66817 -7.02725 13.27532 1.000 93.09671 492 LEU A CA 1
ATOM 5282 C C . LEU A 1 500 ? -11.34841 -6.95627 11.91370 1.000 94.07991 492 LEU A C 1
ATOM 5283 O O . LEU A 1 500 ? -10.74076 -6.51460 10.93127 1.000 92.90473 492 LEU A O 1
ATOM 5299 N N . VAL A 1 501 ? -12.60238 -7.40323 11.83320 1.000 91.20452 493 VAL A N 1
ATOM 5300 C CA . VAL A 1 501 ? -13.37963 -7.23500 10.60967 1.000 88.40158 493 VAL A CA 1
ATOM 5301 C C . VAL A 1 501 ? -13.65516 -5.75931 10.35008 1.000 90.41088 493 VAL A C 1
ATOM 5302 O O . VAL A 1 501 ? -13.53550 -5.28301 9.21503 1.000 91.45379 493 VAL A O 1
ATOM 5315 N N . LEU A 1 502 ? -14.02824 -5.01169 11.39107 1.000 90.97336 494 LEU A N 1
ATOM 5316 C CA . LEU A 1 502 ? -14.21577 -3.57469 11.22844 1.000 90.47291 494 LEU A CA 1
ATOM 5317 C C . LEU A 1 502 ? -12.90154 -2.87472 10.90707 1.000 92.03640 494 LEU A C 1
ATOM 5318 O O . LEU A 1 502 ? -12.90268 -1.84535 10.22183 1.000 94.48562 494 LEU A O 1
ATOM 5334 N N . PHE A 1 503 ? -11.77715 -3.40677 11.39511 1.000 87.84559 495 PHE A N 1
ATOM 5335 C CA . PHE A 1 503 ? -10.47864 -2.86608 11.00824 1.000 88.52372 495 PHE A CA 1
ATOM 5336 C C . PHE A 1 503 ? -10.31577 -2.90799 9.49348 1.000 89.80050 495 PHE A C 1
ATOM 5337 O O . PHE A 1 503 ? -9.97093 -1.90352 8.86150 1.000 91.39143 495 PHE A O 1
ATOM 5347 N N . ILE A 1 504 ? -10.56103 -4.07395 8.89373 1.000 88.90560 496 ILE A N 1
ATOM 5348 C CA . ILE A 1 504 ? -10.42441 -4.20796 7.44762 1.000 89.97126 496 ILE A CA 1
ATOM 5349 C C . ILE A 1 504 ? -11.43784 -3.32258 6.73407 1.000 89.78603 496 ILE A C 1
ATOM 5350 O O . ILE A 1 504 ? -11.14216 -2.73328 5.68751 1.000 90.48952 496 ILE A O 1
ATOM 5366 N N . ALA A 1 505 ? -12.64982 -3.21751 7.28504 1.000 87.35038 497 ALA A N 1
ATOM 5367 C CA . ALA A 1 505 ? -13.65822 -2.34303 6.69455 1.000 88.88087 497 ALA A CA 1
ATOM 5368 C C . ALA A 1 505 ? -13.25157 -0.87992 6.81747 1.000 94.53400 497 ALA A C 1
ATOM 5369 O O . ALA A 1 505 ? -13.53765 -0.07179 5.92644 1.000 100.79683 497 ALA A O 1
ATOM 5376 N N . LEU A 1 506 ? -12.60284 -0.51724 7.92609 1.000 90.18446 498 LEU A N 1
ATOM 5377 C CA . LEU A 1 506 ? -12.08779 0.83918 8.06858 1.000 88.37610 498 LEU A CA 1
ATOM 5378 C C . LEU A 1 506 ? -11.02903 1.12705 7.01201 1.000 93.06371 498 LEU A C 1
ATOM 5379 O O . LEU A 1 506 ? -10.93818 2.24861 6.49847 1.000 94.13704 498 LEU A O 1
ATOM 5395 N N . ILE A 1 507 ? -10.23354 0.11303 6.65958 1.000 95.98586 499 ILE A N 1
ATOM 5396 C CA . ILE A 1 507 ? -9.15005 0.30284 5.69812 1.000 93.40324 499 ILE A CA 1
ATOM 5397 C C . ILE A 1 507 ? -9.71007 0.67996 4.33364 1.000 94.03240 499 ILE A C 1
ATOM 5398 O O . ILE A 1 507 ? -9.23990 1.62347 3.68815 1.000 96.45577 499 ILE A O 1
ATOM 5414 N N . PHE A 1 508 ? -10.72592 -0.05079 3.87315 1.000 95.27777 500 PHE A N 1
ATOM 5415 C CA . PHE A 1 508 ? -11.31388 0.24928 2.57374 1.000 97.34029 500 PHE A CA 1
ATOM 5416 C C . PHE A 1 508 ? -11.96111 1.62701 2.54732 1.000 97.85145 500 PHE A C 1
ATOM 5417 O O . PHE A 1 508 ? -12.19889 2.16689 1.46153 1.000 101.64143 500 PHE A O 1
ATOM 5434 N N . GLU A 1 509 ? -12.26218 2.20211 3.71324 1.000 99.97012 501 GLU A N 1
ATOM 5435 C CA . GLU A 1 509 ? -12.75343 3.57407 3.75979 1.000 102.08570 501 GLU A CA 1
ATOM 5436 C C . GLU A 1 509 ? -11.61804 4.58795 3.69500 1.000 103.90341 501 GLU A C 1
ATOM 5437 O O . GLU A 1 509 ? -11.81463 5.69727 3.18470 1.000 107.89824 501 GLU A O 1
ATOM 5445 N N . ILE A 1 510 ? -10.43720 4.23764 4.21195 1.000 102.84091 502 ILE A N 1
ATOM 5446 C CA . ILE A 1 510 ? -9.27190 5.09709 4.03638 1.000 101.33082 502 ILE A CA 1
ATOM 5447 C C . ILE A 1 510 ? -8.60497 4.86787 2.68488 1.000 103.10066 502 ILE A C 1
ATOM 5448 O O . ILE A 1 510 ? -7.89363 5.75451 2.19672 1.000 107.34086 502 ILE A O 1
ATOM 5455 N N . VAL A 1 511 ? -8.81127 3.70135 2.06670 1.000 103.38008 503 VAL A N 1
ATOM 5456 C CA . VAL A 1 511 ? -8.30368 3.47954 0.71595 1.000 107.17868 503 VAL A CA 1
ATOM 5457 C C . VAL A 1 511 ? -9.12659 4.26945 -0.29588 1.000 108.27953 503 VAL A C 1
ATOM 5458 O O . VAL A 1 511 ? -8.58119 4.84937 -1.24250 1.000 109.87158 503 VAL A O 1
ATOM 5471 N N . TYR A 1 512 ? -10.45078 4.30164 -0.11797 1.000 119.12626 504 TYR A N 1
ATOM 5472 C CA . TYR A 1 512 ? -11.29989 5.05964 -1.03218 1.000 123.33448 504 TYR A CA 1
ATOM 5473 C C . TYR A 1 512 ? -11.00573 6.55353 -0.95018 1.000 127.07713 504 TYR A C 1
ATOM 5474 O O . TYR A 1 512 ? -10.99133 7.24886 -1.97340 1.000 132.21531 504 TYR A O 1
ATOM 5485 N N . SER A 1 513 ? -10.76810 7.06558 0.26017 1.000 116.08692 505 SER A N 1
ATOM 5486 C CA . SER A 1 513 ? -10.49176 8.48721 0.42965 1.000 112.01492 505 SER A CA 1
ATOM 5487 C C . SER A 1 513 ? -9.07134 8.84622 0.01319 1.000 110.25036 505 SER A C 1
ATOM 5488 O O . SER A 1 513 ? -8.81607 9.99242 -0.37328 1.000 111.31158 505 SER A O 1
ATOM 5496 N N . ALA A 1 514 ? -8.14031 7.89148 0.08246 1.000 111.74698 506 ALA A N 1
ATOM 5497 C CA . ALA A 1 514 ? -6.76991 8.17031 -0.33260 1.000 113.26503 506 ALA A CA 1
ATOM 5498 C C . ALA A 1 514 ? -6.69749 8.43423 -1.83081 1.000 120.05162 506 ALA A C 1
ATOM 5499 O O . ALA A 1 514 ? -5.99448 9.35047 -2.27275 1.000 122.79470 506 ALA A O 1
ATOM 5506 N N . SER A 1 515 ? -7.41529 7.63872 -2.62802 1.000 120.94740 507 SER A N 1
ATOM 5507 C CA . SER A 1 515 ? -7.40004 7.83327 -4.07343 1.000 120.91426 507 SER A CA 1
ATOM 5508 C C . SER A 1 515 ? -7.89678 9.22203 -4.45705 1.000 126.38019 507 SER A C 1
ATOM 5509 O O . SER A 1 515 ? -7.42298 9.79898 -5.44370 1.000 129.61754 507 SER A O 1
ATOM 5514 N N . LYS A 1 516 ? -8.84448 9.77024 -3.69930 1.000 115.11787 508 LYS A N 1
ATOM 5515 C CA . LYS A 1 516 ? -9.37593 11.10390 -3.96637 1.000 117.29765 508 LYS A CA 1
ATOM 5516 C C . LYS A 1 516 ? -8.84314 12.11878 -2.95775 1.000 119.98944 508 LYS A C 1
ATOM 5517 O O . LYS A 1 516 ? -7.64306 12.17236 -2.68815 1.000 120.66573 508 LYS A O 1
ATOM 5521 N N . ASP A 1 524 ? -1.43301 1.78035 -4.54589 1.000 123.08723 516 ASP A N 1
ATOM 5522 C CA . ASP A 1 524 ? -1.99993 2.95003 -3.88275 1.000 122.41484 516 ASP A CA 1
ATOM 5523 C C . ASP A 1 524 ? -1.87261 2.85345 -2.36213 1.000 120.43680 516 ASP A C 1
ATOM 5524 O O . ASP A 1 524 ? -0.81231 2.50518 -1.84094 1.000 119.80036 516 ASP A O 1
ATOM 5529 N N . MET A 1 525 ? -2.96163 3.16684 -1.65404 1.000 113.87598 517 MET A N 1
ATOM 5530 C CA . MET A 1 525 ? -2.92544 3.14230 -0.19476 1.000 112.10433 517 MET A CA 1
ATOM 5531 C C . MET A 1 525 ? -2.58358 1.75659 0.33578 1.000 111.13461 517 MET A C 1
ATOM 5532 O O . MET A 1 525 ? -1.95378 1.63579 1.39295 1.000 109.91261 517 MET A O 1
ATOM 5537 N N . ILE A 1 526 ? -2.98936 0.70335 -0.37678 1.000 107.71530 518 ILE A N 1
ATOM 5538 C CA . ILE A 1 526 ? -2.68348 -0.65476 0.06435 1.000 105.32426 518 ILE A CA 1
ATOM 5539 C C . ILE A 1 526 ? -1.18314 -0.83111 0.26417 1.000 105.02247 518 ILE A C 1
ATOM 5540 O O . ILE A 1 526 ? -0.74201 -1.47532 1.22347 1.000 107.58230 518 ILE A O 1
ATOM 5545 N N . SER A 1 527 ? -0.37353 -0.26409 -0.63262 1.000 100.81596 519 SER A N 1
ATOM 5546 C CA . SER A 1 527 ? 1.07201 -0.41966 -0.50757 1.000 101.66482 519 SER A CA 1
ATOM 5547 C C . SER A 1 527 ? 1.62963 0.39054 0.65756 1.000 103.05696 519 SER A C 1
ATOM 5548 O O . SER A 1 527 ? 2.66360 0.02159 1.22667 1.000 107.55275 519 SER A O 1
ATOM 5551 N N . GLU A 1 528 ? 0.95846 1.48023 1.03452 1.000 101.73376 520 GLU A N 1
ATOM 5552 C CA . GLU A 1 528 ? 1.45622 2.38043 2.06793 1.000 104.45983 520 GLU A CA 1
ATOM 5553 C C . GLU A 1 528 ? 0.89776 2.06053 3.45058 1.000 103.57233 520 GLU A C 1
ATOM 5554 O O . GLU A 1 528 ? 1.64830 2.05763 4.43249 1.000 102.03336 520 GLU A O 1
ATOM 5557 N N . SER A 1 529 ? -0.40645 1.79105 3.55286 1.000 102.93705 521 SER A N 1
ATOM 5558 C CA . SER A 1 529 ? -1.00259 1.54134 4.86168 1.000 100.47045 521 SER A CA 1
ATOM 5559 C C . SER A 1 529 ? -0.50112 0.23165 5.45668 1.000 99.42786 521 SER A C 1
ATOM 5560 O O . SER A 1 529 ? -0.23734 0.15374 6.66204 1.000 99.79375 521 SER A O 1
ATOM 5565 N N . LEU A 1 530 ? -0.37141 -0.80982 4.63074 1.000 101.27508 522 LEU A N 1
ATOM 5566 C CA . LEU A 1 530 ? 0.14220 -2.08734 5.11685 1.000 98.88908 522 LEU A CA 1
ATOM 5567 C C . LEU A 1 530 ? 1.48725 -1.90107 5.80956 1.000 99.84834 522 LEU A C 1
ATOM 5568 O O . LEU A 1 530 ? 1.71315 -2.42084 6.90909 1.000 100.24576 522 LEU A O 1
ATOM 5575 N N . SER A 1 531 ? 2.39314 -1.15444 5.17833 1.000 102.25053 523 SER A N 1
ATOM 5576 C CA . SER A 1 531 ? 3.70481 -0.86477 5.73905 1.000 104.26692 523 SER A CA 1
ATOM 5577 C C . SER A 1 531 ? 3.70232 0.36687 6.63942 1.000 105.05871 523 SER A C 1
ATOM 5578 O O . SER A 1 531 ? 4.77039 0.78300 7.09977 1.000 105.96592 523 SER A O 1
ATOM 5586 N N . GLY A 1 532 ? 2.53419 0.95695 6.89250 1.000 102.07549 524 GLY A N 1
ATOM 5587 C CA . GLY A 1 532 ? 2.43825 2.13021 7.73729 1.000 103.52721 524 GLY A CA 1
ATOM 5588 C C . GLY A 1 532 ? 1.76917 1.86872 9.07200 1.000 99.42655 524 GLY A C 1
ATOM 5589 O O . GLY A 1 532 ? 1.86999 2.69270 9.98629 1.000 93.57252 524 GLY A O 1
ATOM 5593 N N . LEU A 1 533 ? 1.08784 0.72584 9.20521 1.000 98.73096 525 LEU A N 1
ATOM 5594 C CA . LEU A 1 533 ? 0.35795 0.39625 10.42499 1.000 94.14769 525 LEU A CA 1
ATOM 5595 C C . LEU A 1 533 ? 0.89656 -0.85400 11.11391 1.000 94.51843 525 LEU A C 1
ATOM 5596 O O . LEU A 1 533 ? 0.19622 -1.44660 11.94067 1.000 93.68939 525 LEU A O 1
ATOM 5603 N N . GLN A 1 534 ? 2.12021 -1.27591 10.79998 1.000 98.13515 526 GLN A N 1
ATOM 5604 C CA . GLN A 1 534 ? 2.71191 -2.38399 11.54209 1.000 94.92184 526 GLN A CA 1
ATOM 5605 C C . GLN A 1 534 ? 2.83777 -1.99012 13.01173 1.000 93.52093 526 GLN A C 1
ATOM 5606 O O . GLN A 1 534 ? 3.22886 -0.86608 13.34020 1.000 93.76907 526 GLN A O 1
ATOM 5620 N N . LEU A 1 535 ? 2.50255 -2.93301 13.89801 1.000 98.29088 527 LEU A N 1
ATOM 5621 C CA . LEU A 1 535 ? 2.19342 -2.60159 15.28627 1.000 97.60500 527 LEU A CA 1
ATOM 5622 C C . LEU A 1 535 ? 3.24383 -1.72976 15.96412 1.000 95.94564 527 LEU A C 1
ATOM 5623 O O . LEU A 1 535 ? 2.92191 -1.04873 16.94584 1.000 91.91597 527 LEU A O 1
ATOM 5639 N N . ILE A 1 536 ? 4.49113 -1.72863 15.47750 1.000 91.06318 528 ILE A N 1
ATOM 5640 C CA . ILE A 1 536 ? 5.55320 -1.00029 16.16022 1.000 90.48269 528 ILE A CA 1
ATOM 5641 C C . ILE A 1 536 ? 5.62766 0.46982 15.76324 1.000 92.93722 528 ILE A C 1
ATOM 5642 O O . ILE A 1 536 ? 6.44631 1.20953 16.32649 1.000 95.87554 528 ILE A O 1
ATOM 5658 N N . ASN A 1 537 ? 4.80572 0.91965 14.81724 1.000 89.92401 529 ASN A N 1
ATOM 5659 C CA . ASN A 1 537 ? 4.83734 2.32265 14.42389 1.000 88.06213 529 ASN A CA 1
ATOM 5660 C C . ASN A 1 537 ? 4.55651 3.21876 15.62676 1.000 86.90698 529 ASN A C 1
ATOM 5661 O O . ASN A 1 537 ? 3.89984 2.81784 16.59227 1.000 87.21316 529 ASN A O 1
ATOM 5672 N N . ALA A 1 538 ? 5.07012 4.44828 15.56013 1.000 87.77070 530 ALA A N 1
ATOM 5673 C CA . ALA A 1 538 ? 4.95471 5.37273 16.68322 1.000 90.03625 530 ALA A CA 1
ATOM 5674 C C . ALA A 1 538 ? 3.49559 5.58573 17.06929 1.000 87.99284 530 ALA A C 1
ATOM 5675 O O . ALA A 1 538 ? 3.08824 5.29661 18.20030 1.000 89.16348 530 ALA A O 1
ATOM 5682 N N . ASN A 1 539 ? 2.69038 6.09553 16.13331 1.000 87.92098 531 ASN A N 1
ATOM 5683 C CA . ASN A 1 539 ? 1.30353 6.41953 16.44854 1.000 87.09071 531 ASN A CA 1
ATOM 5684 C C . ASN A 1 539 ? 0.54091 5.19597 16.94231 1.000 85.38686 531 ASN A C 1
ATOM 5685 O O . ASN A 1 539 ? -0.30244 5.30023 17.84121 1.000 83.17376 531 ASN A O 1
ATOM 5696 N N . VAL A 1 540 ? 0.82710 4.02545 16.37162 1.000 86.00991 532 VAL A N 1
ATOM 5697 C CA . VAL A 1 540 ? 0.04786 2.83766 16.70225 1.000 85.41049 532 VAL A CA 1
ATOM 5698 C C . VAL A 1 540 ? 0.27473 2.42638 18.15131 1.000 85.44720 532 VAL A C 1
ATOM 5699 O O . VAL A 1 540 ? -0.67800 2.12510 18.88067 1.000 85.88502 532 VAL A O 1
ATOM 5712 N N . LEU A 1 541 ? 1.53044 2.41773 18.60021 1.000 78.72504 533 LEU A N 1
ATOM 5713 C CA . LEU A 1 541 ? 1.79876 1.99773 19.97060 1.000 75.17039 533 LEU A CA 1
ATOM 5714 C C . LEU A 1 541 ? 1.29069 3.02218 20.97554 1.000 74.49247 533 LEU A C 1
ATOM 5715 O O . LEU A 1 541 ? 0.71238 2.65264 22.00319 1.000 74.51389 533 LEU A O 1
ATOM 5731 N N . ILE A 1 542 ? 1.48619 4.31229 20.69752 1.000 76.31660 534 ILE A N 1
ATOM 5732 C CA . ILE A 1 542 ? 0.96468 5.34314 21.59103 1.000 75.55007 534 ILE A CA 1
ATOM 5733 C C . ILE A 1 542 ? -0.55344 5.25548 21.66112 1.000 75.10623 534 ILE A C 1
ATOM 5734 O O . ILE A 1 542 ? -1.14848 5.30191 22.74468 1.000 74.29685 534 ILE A O 1
ATOM 5750 N N . GLY A 1 543 ? -1.20375 5.13586 20.50284 1.000 77.24372 535 GLY A N 1
ATOM 5751 C CA . GLY A 1 543 ? -2.64506 4.96105 20.49797 1.000 76.52955 535 GLY A CA 1
ATOM 5752 C C . GLY A 1 543 ? -3.08430 3.79461 21.35773 1.000 73.02830 535 GLY A C 1
ATOM 5753 O O . GLY A 1 543 ? -4.04107 3.90273 22.12766 1.000 70.18393 535 GLY A O 1
ATOM 5757 N N . ALA A 1 544 ? -2.37282 2.66871 21.25883 1.000 70.19786 536 ALA A N 1
ATOM 5758 C CA . ALA A 1 544 ? -2.70240 1.51253 22.08370 1.000 70.10851 536 ALA A CA 1
ATOM 5759 C C . ALA A 1 544 ? -2.63697 1.84601 23.56862 1.000 69.70934 536 ALA A C 1
ATOM 5760 O O . ALA A 1 544 ? -3.37788 1.26154 24.36740 1.000 66.91399 536 ALA A O 1
ATOM 5767 N N . PHE A 1 545 ? -1.75929 2.77452 23.95942 1.000 75.46638 537 PHE A N 1
ATOM 5768 C CA . PHE A 1 545 ? -1.72784 3.22481 25.34655 1.000 73.09929 537 PHE A CA 1
ATOM 5769 C C . PHE A 1 545 ? -2.79412 4.28166 25.61388 1.000 72.79336 537 PHE A C 1
ATOM 5770 O O . PHE A 1 545 ? -3.36473 4.32566 26.70891 1.000 74.78158 537 PHE A O 1
ATOM 5787 N N . LEU A 1 546 ? -3.07140 5.14727 24.63966 1.000 68.16015 538 LEU A N 1
ATOM 5788 C CA . LEU A 1 546 ? -4.15014 6.11063 24.81833 1.000 67.19592 538 LEU A CA 1
ATOM 5789 C C . LEU A 1 546 ? -5.51531 5.44779 24.67895 1.000 67.97472 538 LEU A C 1
ATOM 5790 O O . LEU A 1 546 ? -6.50056 5.94349 25.23709 1.000 66.61758 538 LEU A O 1
ATOM 5806 N N . GLY A 1 547 ? -5.59090 4.33131 23.95265 1.000 66.02726 539 GLY A N 1
ATOM 5807 C CA . GLY A 1 547 ? -6.83390 3.58136 23.89908 1.000 64.65049 539 GLY A CA 1
ATOM 5808 C C . GLY A 1 547 ? -7.14278 2.88289 25.20882 1.000 62.25232 539 GLY A C 1
ATOM 5809 O O . GLY A 1 547 ? -8.29342 2.85820 25.65324 1.000 62.25487 539 GLY A O 1
ATOM 5813 N N . VAL A 1 548 ? -6.12254 2.30128 25.84313 1.000 65.87614 540 VAL A N 1
ATOM 5814 C CA . VAL A 1 548 ? -6.31193 1.71301 27.16348 1.000 65.43389 540 VAL A CA 1
ATOM 5815 C C . VAL A 1 548 ? -6.35000 2.78167 28.24830 1.000 66.86245 540 VAL A C 1
ATOM 5816 O O . VAL A 1 548 ? -6.90391 2.54237 29.32877 1.000 69.41135 540 VAL A O 1
ATOM 5829 N N . ALA A 1 549 ? -5.76276 3.95204 27.99604 1.000 65.16127 541 ALA A N 1
ATOM 5830 C CA . ALA A 1 549 ? -5.88610 5.05745 28.93712 1.000 66.19618 541 ALA A CA 1
ATOM 5831 C C . ALA A 1 549 ? -7.23434 5.75146 28.78843 1.000 68.02652 541 ALA A C 1
ATOM 5832 O O . ALA A 1 549 ? -7.81876 6.19819 29.78179 1.000 68.57232 541 ALA A O 1
ATOM 5839 N N . LEU A 1 550 ? -7.73583 5.86005 27.55519 1.000 64.88373 542 LEU A N 1
ATOM 5840 C CA . LEU A 1 550 ? -9.02728 6.50260 27.33954 1.000 64.49197 542 LEU A CA 1
ATOM 5841 C C . LEU A 1 550 ? -10.15424 5.70763 27.98497 1.000 66.47195 542 LEU A C 1
ATOM 5842 O O . LEU A 1 550 ? -11.11214 6.28949 28.50710 1.000 67.41880 542 LEU A O 1
ATOM 5858 N N . VAL A 1 551 ? -10.07229 4.37539 27.94089 1.000 73.43877 543 VAL A N 1
ATOM 5859 C CA . VAL A 1 551 ? -11.13458 3.56516 28.52736 1.000 72.05855 543 VAL A CA 1
ATOM 5860 C C . VAL A 1 551 ? -11.15505 3.72160 30.04361 1.000 72.15967 543 VAL A C 1
ATOM 5861 O O . VAL A 1 551 ? -12.22340 3.66203 30.66458 1.000 74.22655 543 VAL A O 1
ATOM 5874 N N . TYR A 1 552 ? -9.98966 3.91742 30.66706 1.000 72.78349 544 TYR A N 1
ATOM 5875 C CA . TYR A 1 552 ? -9.96650 4.24180 32.08936 1.000 73.29725 544 TYR A CA 1
ATOM 5876 C C . TYR A 1 552 ? -10.64182 5.58585 32.34695 1.000 72.43251 544 TYR A C 1
ATOM 5877 O O . TYR A 1 552 ? -11.47227 5.71575 33.25303 1.000 73.71794 544 TYR A O 1
ATOM 5895 N N . PHE A 1 553 ? -10.29638 6.60191 31.55218 1.000 74.27848 545 PHE A N 1
ATOM 5896 C CA . PHE A 1 553 ? -10.90991 7.91305 31.72858 1.000 77.03579 545 PHE A CA 1
ATOM 5897 C C . PHE A 1 553 ? -12.40816 7.87913 31.45571 1.000 81.25122 545 PHE A C 1
ATOM 5898 O O . PHE A 1 553 ? -13.15759 8.68603 32.01775 1.000 84.69351 545 PHE A O 1
ATOM 5915 N N . PHE A 1 554 ? -12.86409 6.96639 30.59597 1.000 75.82369 546 PHE A N 1
ATOM 5916 C CA . PHE A 1 554 ? -14.28965 6.87234 30.29947 1.000 75.09104 546 PHE A CA 1
ATOM 5917 C C . PHE A 1 554 ? -15.02891 6.10337 31.38837 1.000 73.61368 546 PHE A C 1
ATOM 5918 O O . PHE A 1 554 ? -16.09886 6.52551 31.84058 1.000 76.17152 546 PHE A O 1
ATOM 5928 N N . SER A 1 555 ? -14.47643 4.96466 31.81311 1.000 79.67602 547 SER A N 1
ATOM 5929 C CA . SER A 1 555 ? -15.14565 4.15495 32.82545 1.000 79.47482 547 SER A CA 1
ATOM 5930 C C . SER A 1 555 ? -15.08865 4.81955 34.19678 1.000 80.26670 547 SER A C 1
ATOM 5931 O O . SER A 1 555 ? -16.09698 4.86166 34.91201 1.000 82.03578 547 SER A O 1
ATOM 5939 N N . SER A 1 556 ? -13.92356 5.35404 34.57933 1.000 75.19252 548 SER A N 1
ATOM 5940 C CA . SER A 1 556 ? -13.79924 5.97930 35.89303 1.000 75.11386 548 SER A CA 1
ATOM 5941 C C . SER A 1 556 ? -14.57971 7.28344 35.97097 1.000 77.00894 548 SER A C 1
ATOM 5942 O O . SER A 1 556 ? -14.98420 7.69769 37.06255 1.000 81.04452 548 SER A O 1
ATOM 5950 N N . ARG A 1 557 ? -14.79259 7.94614 34.83362 1.000 76.81094 549 ARG A N 1
ATOM 5951 C CA . ARG A 1 557 ? -15.70063 9.08701 34.81006 1.000 80.08696 549 ARG A CA 1
ATOM 5952 C C . ARG A 1 557 ? -17.13389 8.62679 35.03476 1.000 81.00451 549 ARG A C 1
ATOM 5953 O O . ARG A 1 557 ? -17.90884 9.29474 35.72904 1.000 81.45899 549 ARG A O 1
ATOM 5974 N N . THR A 1 558 ? -17.49641 7.47474 34.46904 1.000 83.22766 550 THR A N 1
ATOM 5975 C CA . THR A 1 558 ? -18.82553 6.92598 34.70039 1.000 81.56667 550 THR A CA 1
ATOM 5976 C C . THR A 1 558 ? -19.00737 6.52032 36.15783 1.000 80.51489 550 THR A C 1
ATOM 5977 O O . THR A 1 558 ? -20.04314 6.81823 36.76404 1.000 82.84480 550 THR A O 1
ATOM 5988 N N . LEU A 1 559 ? -18.00648 5.85388 36.74165 1.000 84.96539 551 LEU A N 1
ATOM 5989 C CA . LEU A 1 559 ? -18.13782 5.36959 38.11337 1.000 87.70226 551 LEU A CA 1
ATOM 5990 C C . LEU A 1 559 ? -18.35703 6.51824 39.09144 1.000 89.68967 551 LEU A C 1
ATOM 5991 O O . LEU A 1 559 ? -19.21506 6.43786 39.97780 1.000 94.50421 551 LEU A O 1
ATOM 6007 N N . GLU A 1 560 ? -17.58031 7.59428 38.95848 1.000 87.34091 552 GLU A N 1
ATOM 6008 C CA . GLU A 1 560 ? -17.77399 8.72807 39.85467 1.000 88.84297 552 GLU A CA 1
ATOM 6009 C C . GLU A 1 560 ? -19.11328 9.40668 39.59970 1.000 89.74854 552 GLU A C 1
ATOM 6010 O O . GLU A 1 560 ? -19.74496 9.90109 40.53982 1.000 91.22194 552 GLU A O 1
ATOM 6022 N N . ALA A 1 561 ? -19.56360 9.43597 38.34450 1.000 85.53709 553 ALA A N 1
ATOM 6023 C CA . ALA A 1 561 ? -20.86175 10.02487 38.03462 1.000 88.95504 553 ALA A CA 1
ATOM 6024 C C . ALA A 1 561 ? -21.99030 9.21721 38.66622 1.000 90.17834 553 ALA A C 1
ATOM 6025 O O . ALA A 1 561 ? -22.77832 9.74252 39.46164 1.000 91.74254 553 ALA A O 1
ATOM 6032 N N . VAL A 1 562 ? -22.08309 7.92906 38.32042 1.000 90.70242 554 VAL A N 1
ATOM 6033 C CA . VAL A 1 562 ? -23.13276 7.07881 38.87996 1.000 91.77250 554 VAL A CA 1
ATOM 6034 C C . VAL A 1 562 ? -23.09292 7.11889 40.40136 1.000 94.33924 554 VAL A C 1
ATOM 6035 O O . VAL A 1 562 ? -24.13569 7.15235 41.06687 1.000 95.79677 554 VAL A O 1
ATOM 6048 N N . GLY A 1 563 ? -21.88845 7.13152 40.97571 1.000 92.46194 555 GLY A N 1
ATOM 6049 C CA . GLY A 1 563 ? -21.76816 7.17630 42.42065 1.000 87.01241 555 GLY A CA 1
ATOM 6050 C C . GLY A 1 563 ? -22.24703 8.48068 43.01945 1.000 90.73149 555 GLY A C 1
ATOM 6051 O O . GLY A 1 563 ? -22.77509 8.49713 44.13503 1.000 95.04983 555 GLY A O 1
ATOM 6055 N N . ARG A 1 564 ? -22.08133 9.58542 42.29453 1.000 93.26771 556 ARG A N 1
ATOM 6056 C CA . ARG A 1 564 ? -22.49798 10.88752 42.79959 1.000 96.82889 556 ARG A CA 1
ATOM 6057 C C . ARG A 1 564 ? -23.96486 11.17563 42.50124 1.000 97.73823 556 ARG A C 1
ATOM 6058 O O . ARG A 1 564 ? -24.67115 11.72571 43.35281 1.000 98.69350 556 ARG A O 1
ATOM 6068 N N . THR A 1 565 ? -24.44271 10.82204 41.30654 1.000 94.19712 557 THR A N 1
ATOM 6069 C CA . THR A 1 565 ? -25.86022 11.00131 41.01217 1.000 95.46038 557 THR A CA 1
ATOM 6070 C C . THR A 1 565 ? -26.71847 10.15773 41.94555 1.000 96.62456 557 THR A C 1
ATOM 6071 O O . THR A 1 565 ? -27.80352 10.58271 42.35871 1.000 99.18967 557 THR A O 1
ATOM 6082 N N . ALA A 1 566 ? -26.24739 8.95796 42.29322 1.000 93.17872 558 ALA A N 1
ATOM 6083 C CA . ALA A 1 566 ? -26.93679 8.17267 43.30961 1.000 92.38671 558 ALA A CA 1
ATOM 6084 C C . ALA A 1 566 ? -27.03253 8.95011 44.61416 1.000 94.01726 558 ALA A C 1
ATOM 6085 O O . ALA A 1 566 ? -28.07128 8.93137 45.28443 1.000 94.75396 558 ALA A O 1
ATOM 6092 N N . MET A 1 567 ? -25.95560 9.64528 44.98970 1.000 104.37616 559 MET A N 1
ATOM 6093 C CA . MET A 1 567 ? -26.01342 10.49674 46.17103 1.000 105.08292 559 MET A CA 1
ATOM 6094 C C . MET A 1 567 ? -27.10796 11.54434 46.03171 1.000 106.02751 559 MET A C 1
ATOM 6095 O O . MET A 1 567 ? -27.71291 11.94752 47.03161 1.000 109.78026 559 MET A O 1
ATOM 6109 N N . GLU A 1 568 ? -27.37972 11.99593 44.80497 1.000 102.16987 560 GLU A N 1
ATOM 6110 C CA . GLU A 1 568 ? -28.51429 12.88356 44.58856 1.000 103.37800 560 GLU A CA 1
ATOM 6111 C C . GLU A 1 568 ? -29.83724 12.15105 44.75891 1.000 107.03907 560 GLU A C 1
ATOM 6112 O O . GLU A 1 568 ? -30.85494 12.79186 45.03835 1.000 112.40517 560 GLU A O 1
ATOM 6124 N N . ILE A 1 569 ? -29.84699 10.82856 44.58654 1.000 98.22959 561 ILE A N 1
ATOM 6125 C CA . ILE A 1 569 ? -31.03244 10.05113 44.92448 1.000 98.77427 561 ILE A CA 1
ATOM 6126 C C . ILE A 1 569 ? -31.11535 9.85367 46.43059 1.000 98.94572 561 ILE A C 1
ATOM 6127 O O . ILE A 1 569 ? -32.18270 10.01303 47.03175 1.000 100.71109 561 ILE A O 1
ATOM 6143 N N . VAL A 1 570 ? -29.99128 9.50639 47.06177 1.000 97.93921 562 VAL A N 1
ATOM 6144 C CA . VAL A 1 570 ? -29.97055 9.34764 48.51239 1.000 97.77578 562 VAL A CA 1
ATOM 6145 C C . VAL A 1 570 ? -30.39626 10.64401 49.18747 1.000 101.02036 562 VAL A C 1
ATOM 6146 O O . VAL A 1 570 ? -31.18775 10.63863 50.13847 1.000 104.37782 562 VAL A O 1
ATOM 6159 N N . GLU A 1 571 ? -29.87698 11.77560 48.70687 1.000 105.30033 563 GLU A N 1
ATOM 6160 C CA . GLU A 1 571 ? -30.28204 13.06541 49.25346 1.000 105.46193 563 GLU A CA 1
ATOM 6161 C C . GLU A 1 571 ? -31.75698 13.33641 48.98699 1.000 109.06183 563 GLU A C 1
ATOM 6162 O O . GLU A 1 571 ? -32.46122 13.87985 49.84613 1.000 114.45252 563 GLU A O 1
ATOM 6170 N N . GLU A 1 572 ? -32.24294 12.97032 47.79901 1.000 106.09787 564 GLU A N 1
ATOM 6171 C CA . GLU A 1 572 ? -33.63882 13.23286 47.46471 1.000 110.19005 564 GLU A CA 1
ATOM 6172 C C . GLU A 1 572 ? -34.58073 12.47057 48.39011 1.000 113.25718 564 GLU A C 1
ATOM 6173 O O . GLU A 1 572 ? -35.62193 12.99977 48.79729 1.000 115.81119 564 GLU A O 1
ATOM 6185 N N . ILE A 1 573 ? -34.23420 11.22632 48.73523 1.000 112.48913 565 ILE A N 1
ATOM 6186 C CA . ILE A 1 573 ? -35.09476 10.43281 49.61167 1.000 112.76252 565 ILE A CA 1
ATOM 6187 C C . ILE A 1 573 ? -35.28821 11.14597 50.94421 1.000 111.89280 565 ILE A C 1
ATOM 6188 O O . ILE A 1 573 ? -36.40863 11.25037 51.45757 1.000 114.36623 565 ILE A O 1
ATOM 6204 N N . ARG A 1 574 ? -34.19653 11.64845 51.52442 1.000 119.73836 566 ARG A N 1
ATOM 6205 C CA . ARG A 1 574 ? -34.30175 12.35928 52.79363 1.000 123.23294 566 ARG A CA 1
ATOM 6206 C C . ARG A 1 574 ? -35.26189 13.53518 52.67185 1.000 127.93395 566 ARG A C 1
ATOM 6207 O O . ARG A 1 574 ? -36.06344 13.79138 53.57738 1.000 132.46895 566 ARG A O 1
ATOM 6228 N N . ARG A 1 575 ? -35.18817 14.26340 51.55512 1.000 125.18707 567 ARG A N 1
ATOM 6229 C CA . ARG A 1 575 ? -36.02822 15.44212 51.37457 1.000 127.51735 567 ARG A CA 1
ATOM 6230 C C . ARG A 1 575 ? -37.50454 15.10727 51.54657 1.000 130.88290 567 ARG A C 1
ATOM 6231 O O . ARG A 1 575 ? -38.25922 15.88585 52.14373 1.000 135.86849 567 ARG A O 1
ATOM 6241 N N . GLN A 1 576 ? -37.93672 13.95904 51.02882 1.000 123.10480 568 GLN A N 1
ATOM 6242 C CA . GLN A 1 576 ? -39.32512 13.53416 51.15586 1.000 127.28800 568 GLN A CA 1
ATOM 6243 C C . GLN A 1 576 ? -39.58610 12.76091 52.44520 1.000 125.42322 568 GLN A C 1
ATOM 6244 O O . GLN A 1 576 ? -40.58381 13.01736 53.12891 1.000 123.21195 568 GLN A O 1
ATOM 6252 N N . PHE A 1 577 ? -38.70198 11.82173 52.79577 1.000 135.85972 569 PHE A N 1
ATOM 6253 C CA . PHE A 1 577 ? -38.91111 11.01324 53.99353 1.000 137.20433 569 PHE A CA 1
ATOM 6254 C C . PHE A 1 577 ? -38.83443 11.84711 55.26667 1.000 140.12119 569 PHE A C 1
ATOM 6255 O O . PHE A 1 577 ? -39.48141 11.50865 56.26437 1.000 143.78641 569 PHE A O 1
ATOM 6272 N N . ARG A 1 578 ? -38.06160 12.93516 55.25720 1.000 125.32560 570 ARG A N 1
ATOM 6273 C CA . ARG A 1 578 ? -38.00327 13.79666 56.43305 1.000 128.89292 570 ARG A CA 1
ATOM 6274 C C . ARG A 1 578 ? -39.31723 14.53605 56.65209 1.000 133.63536 570 ARG A C 1
ATOM 6275 O O . ARG A 1 578 ? -39.63091 14.91414 57.78650 1.000 136.33496 570 ARG A O 1
ATOM 6285 N N . GLU A 1 579 ? -40.09894 14.74456 55.59074 1.000 127.05529 571 GLU A N 1
ATOM 6286 C CA . GLU A 1 579 ? -41.31967 15.53564 55.71610 1.000 132.06830 571 GLU A CA 1
ATOM 6287 C C . GLU A 1 579 ? -42.39770 14.77672 56.48590 1.000 135.12919 571 GLU A C 1
ATOM 6288 O O . GLU A 1 579 ? -43.00866 15.32020 57.41454 1.000 137.07931 571 GLU A O 1
ATOM 6296 N N . LYS A 1 580 ? -42.64669 13.52665 56.11815 1.000 127.05451 572 LYS A N 1
ATOM 6297 C CA . LYS A 1 580 ? -43.65795 12.70006 56.75823 1.000 127.87110 572 LYS A CA 1
ATOM 6298 C C . LYS A 1 580 ? -43.09849 11.30261 56.96551 1.000 124.37323 572 LYS A C 1
ATOM 6299 O O . LYS A 1 580 ? -42.11850 10.91669 56.31903 1.000 123.50067 572 LYS A O 1
ATOM 6303 N N . PRO A 1 581 ? -43.69599 10.52133 57.86472 1.000 117.61298 573 PRO A N 1
ATOM 6304 C CA . PRO A 1 581 ? -43.18339 9.16923 58.11363 1.000 113.97456 573 PRO A CA 1
ATOM 6305 C C . PRO A 1 581 ? -43.44765 8.24830 56.93209 1.000 115.16051 573 PRO A C 1
ATOM 6306 O O . PRO A 1 581 ? -44.50462 8.30500 56.29906 1.000 116.41412 573 PRO A O 1
ATOM 6310 N N . GLY A 1 582 ? -42.46696 7.39409 56.63805 1.000 119.67615 574 GLY A N 1
ATOM 6311 C CA . GLY A 1 582 ? -42.59520 6.40147 55.58842 1.000 113.26481 574 GLY A CA 1
ATOM 6312 C C . GLY A 1 582 ? -43.48884 5.22524 55.91440 1.000 115.32147 574 GLY A C 1
ATOM 6313 O O . GLY A 1 582 ? -43.59312 4.30625 55.09582 1.000 109.22390 574 GLY A O 1
ATOM 6317 N N . ILE A 1 583 ? -44.13888 5.22684 57.08073 1.000 115.76010 575 ILE A N 1
ATOM 6318 C CA . ILE A 1 583 ? -45.00475 4.11200 57.45439 1.000 114.08336 575 ILE A CA 1
ATOM 6319 C C . ILE A 1 583 ? -46.27902 4.12238 56.61804 1.000 115.81914 575 ILE A C 1
ATOM 6320 O O . ILE A 1 583 ? -46.68500 3.09413 56.06360 1.000 116.26855 575 ILE A O 1
ATOM 6327 N N . LEU A 1 584 ? -46.93222 5.27763 56.52120 1.000 117.99795 576 LEU A N 1
ATOM 6328 C CA . LEU A 1 584 ? -48.14218 5.43887 55.72406 1.000 119.70820 576 LEU A CA 1
ATOM 6329 C C . LEU A 1 584 ? -47.80388 6.27829 54.49901 1.000 115.93655 576 LEU A C 1
ATOM 6330 O O . LEU A 1 584 ? -47.44175 7.45287 54.62822 1.000 108.82821 576 LEU A O 1
ATOM 6332 N N . GLU A 1 585 ? -47.92917 5.67916 53.31853 1.000 105.38491 577 GLU A N 1
ATOM 6333 C CA . GLU A 1 585 ? -47.59660 6.35974 52.07159 1.000 104.36989 577 GLU A CA 1
ATOM 6334 C C . GLU A 1 585 ? -48.55152 7.51925 51.80414 1.000 105.97454 577 GLU A C 1
ATOM 6335 O O . GLU A 1 585 ? -49.76045 7.32428 51.67520 1.000 107.76397 577 GLU A O 1
ATOM 6341 N N . PRO A 1 590 ? -46.05826 9.58223 41.71283 1.000 118.88354 582 PRO A N 1
ATOM 6342 C CA . PRO A 1 590 ? -45.66539 10.80699 42.41894 1.000 118.98627 582 PRO A CA 1
ATOM 6343 C C . PRO A 1 590 ? -44.31845 10.66983 43.12567 1.000 117.13922 582 PRO A C 1
ATOM 6344 O O . PRO A 1 590 ? -43.31944 11.20514 42.64599 1.000 116.20168 582 PRO A O 1
ATOM 6348 N N . ASP A 1 591 ? -44.29883 9.96479 44.25934 1.000 119.57726 583 ASP A N 1
ATOM 6349 C CA . ASP A 1 591 ? -43.04721 9.77604 44.98553 1.000 116.34535 583 ASP A CA 1
ATOM 6350 C C . ASP A 1 591 ? -42.09370 8.87801 44.20952 1.000 112.86008 583 ASP A C 1
ATOM 6351 O O . ASP A 1 591 ? -40.88508 9.13481 44.16577 1.000 113.44554 583 ASP A O 1
ATOM 6357 N N . TYR A 1 592 ? -42.61580 7.81345 43.60032 1.000 116.08883 584 TYR A N 1
ATOM 6358 C CA . TYR A 1 592 ? -41.78220 6.95435 42.76998 1.000 115.20102 584 TYR A CA 1
ATOM 6359 C C . TYR A 1 592 ? -41.47926 7.60874 41.42944 1.000 118.47900 584 TYR A C 1
ATOM 6360 O O . TYR A 1 592 ? -40.38789 7.41737 40.88316 1.000 116.93004 584 TYR A O 1
ATOM 6371 N N . ALA A 1 593 ? -42.42868 8.37758 40.88853 1.000 116.13338 585 ALA A N 1
ATOM 6372 C CA . ALA A 1 593 ? -42.16656 9.13350 39.66911 1.000 114.41072 585 ALA A CA 1
ATOM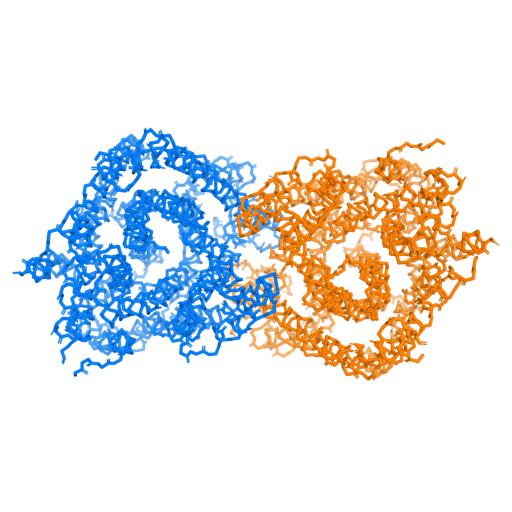 6373 C C . ALA A 1 593 ? -41.11523 10.21233 39.90047 1.000 116.15790 585 ALA A C 1
ATOM 6374 O O . ALA A 1 593 ? -40.35768 10.54620 38.98185 1.000 115.22677 585 ALA A O 1
ATOM 6381 N N . ARG A 1 594 ? -41.05784 10.76688 41.11408 1.000 119.99665 586 ARG A N 1
ATOM 6382 C CA . ARG A 1 594 ? -40.07582 11.80262 41.41949 1.000 116.80450 586 ARG A CA 1
ATOM 6383 C C . ARG A 1 594 ? -38.66012 11.23901 41.39090 1.000 114.27189 586 ARG A C 1
ATOM 6384 O O . ARG A 1 594 ? -37.76476 11.81379 40.76123 1.000 116.90619 586 ARG A O 1
ATOM 6394 N N . VAL A 1 595 ? -38.43644 10.11495 42.07717 1.000 106.26889 587 VAL A N 1
ATOM 6395 C CA . VAL A 1 595 ? -37.11103 9.50402 42.09064 1.000 105.27464 587 VAL A CA 1
ATOM 6396 C C . VAL A 1 595 ? -36.69702 9.07547 40.68998 1.000 108.70044 587 VAL A C 1
ATOM 6397 O O . VAL A 1 595 ? -35.50298 9.05158 40.36602 1.000 108.29759 587 VAL A O 1
ATOM 6403 N N . VAL A 1 596 ? -37.66513 8.72946 39.83941 1.000 111.54111 588 VAL A N 1
ATOM 6404 C CA . VAL A 1 596 ? -37.34403 8.32867 38.47339 1.000 109.22076 588 VAL A CA 1
ATOM 6405 C C . VAL A 1 596 ? -36.90585 9.53425 37.65083 1.000 111.16785 588 VAL A C 1
ATOM 6406 O O . VAL A 1 596 ? -35.84733 9.51809 37.01258 1.000 111.10244 588 VAL A O 1
ATOM 6419 N N . ASP A 1 597 ? -37.70553 10.60268 37.66202 1.000 114.88796 589 ASP A N 1
ATOM 6420 C CA . ASP A 1 597 ? -37.40020 11.75623 36.82135 1.000 113.51844 589 ASP A CA 1
ATOM 6421 C C . ASP A 1 597 ? -36.12409 12.45352 37.27817 1.000 112.32707 589 ASP A C 1
ATOM 6422 O O . ASP A 1 597 ? -35.35281 12.95243 36.45055 1.000 115.89768 589 ASP A O 1
ATOM 6429 N N . ILE A 1 598 ? -35.88559 12.50169 38.59027 1.000 112.05930 590 ILE A N 1
ATOM 6430 C CA . ILE A 1 598 ? -34.71183 13.19999 39.10259 1.000 113.02855 590 ILE A CA 1
ATOM 6431 C C . ILE A 1 598 ? -33.44225 12.41876 38.78648 1.000 110.78599 590 ILE A C 1
ATOM 6432 O O . ILE A 1 598 ? -32.39194 13.00464 38.49831 1.000 113.50627 590 ILE A O 1
ATOM 6439 N N . ALA A 1 599 ? -33.51349 11.08727 38.84035 1.000 111.19394 591 ALA A N 1
ATOM 6440 C CA . ALA A 1 599 ? -32.32087 10.27641 38.61909 1.000 112.26808 591 ALA A CA 1
ATOM 6441 C C . ALA A 1 599 ? -31.91776 10.25243 37.14816 1.000 116.71041 591 ALA A C 1
ATOM 6442 O O . ALA A 1 599 ? -30.72261 10.24363 36.82943 1.000 114.89667 591 ALA A O 1
ATOM 6449 N N . THR A 1 600 ? -32.89442 10.23301 36.23668 1.000 120.47269 592 THR A N 1
ATOM 6450 C CA . THR A 1 600 ? -32.57314 10.15057 34.81443 1.000 117.52522 592 THR A CA 1
ATOM 6451 C C . THR A 1 600 ? -31.95035 11.44824 34.31243 1.000 118.48771 592 THR A C 1
ATOM 6452 O O . THR A 1 600 ? -30.86266 11.43975 33.72508 1.000 119.65845 592 THR A O 1
ATOM 6463 N N . ARG A 1 601 ? -32.62605 12.57810 34.53470 1.000 127.40886 593 ARG A N 1
ATOM 6464 C CA . ARG A 1 601 ? -32.12068 13.84478 34.01475 1.000 126.99384 593 ARG A CA 1
ATOM 6465 C C . ARG A 1 601 ? -30.76612 14.18841 34.61797 1.000 125.15380 593 ARG A C 1
ATOM 6466 O O . ARG A 1 601 ? -29.96900 14.89582 33.99055 1.000 126.46487 593 ARG A O 1
ATOM 6476 N N . ARG A 1 602 ? -30.48501 13.69669 35.82581 1.000 116.98583 594 ARG A N 1
ATOM 6477 C CA . ARG A 1 602 ? -29.15591 13.86444 36.40092 1.000 116.39817 594 ARG A CA 1
ATOM 6478 C C . ARG A 1 602 ? -28.17845 12.84535 35.82468 1.000 112.77919 594 ARG A C 1
ATOM 6479 O O . ARG A 1 602 ? -27.00203 13.16053 35.61441 1.000 113.18838 594 ARG A O 1
ATOM 6489 N N . ALA A 1 603 ? -28.64718 11.62090 35.56652 1.000 113.91631 595 ALA A N 1
ATOM 6490 C CA . ALA A 1 603 ? -27.79815 10.61483 34.93531 1.000 115.03779 595 ALA A CA 1
ATOM 6491 C C . ALA A 1 603 ? -27.55189 10.94791 33.46801 1.000 115.33240 595 ALA A C 1
ATOM 6492 O O . ALA A 1 603 ? -26.40299 10.97786 33.01127 1.000 111.35238 595 ALA A O 1
ATOM 6499 N N . LEU A 1 604 ? -28.62477 11.19198 32.70977 1.000 115.62291 596 LEU A N 1
ATOM 6500 C CA . LEU A 1 604 ? -28.46988 11.60315 31.31818 1.000 113.24308 596 LEU A CA 1
ATOM 6501 C C . LEU A 1 604 ? -27.65879 12.88742 31.20355 1.000 115.17197 596 LEU A C 1
ATOM 6502 O O . LEU A 1 604 ? -26.95856 13.09238 30.20511 1.000 114.28555 596 LEU A O 1
ATOM 6509 N N . GLY A 1 605 ? -27.74100 13.76276 32.20800 1.000 112.25345 597 GLY A N 1
ATOM 6510 C CA . GLY A 1 605 ? -26.93032 14.96888 32.18900 1.000 111.19994 597 GLY A CA 1
ATOM 6511 C C . GLY A 1 605 ? -25.44591 14.66460 32.14702 1.000 105.91287 597 GLY A C 1
ATOM 6512 O O . GLY A 1 605 ? -24.69526 15.28241 31.38724 1.000 104.26036 597 GLY A O 1
ATOM 6516 N N . GLU A 1 606 ? -25.00127 13.70840 32.96548 1.000 102.71074 598 GLU A N 1
ATOM 6517 C CA . GLU A 1 606 ? -23.60418 13.29855 32.92369 1.000 101.12496 598 GLU A CA 1
ATOM 6518 C C . GLU A 1 606 ? -23.28630 12.53778 31.64383 1.000 97.22156 598 GLU A C 1
ATOM 6519 O O . GLU A 1 606 ? -22.16590 12.63122 31.13417 1.000 95.71547 598 GLU A O 1
ATOM 6531 N N . PHE A 1 607 ? -24.26122 11.79909 31.10613 1.000 95.55216 599 PHE A N 1
ATOM 6532 C CA . PHE A 1 607 ? -24.01696 10.95920 29.93712 1.000 96.51884 599 PHE A CA 1
ATOM 6533 C C . PHE A 1 607 ? -23.29751 11.72584 28.83407 1.000 95.23216 599 PHE A C 1
ATOM 6534 O O . PHE A 1 607 ? -22.33580 11.22618 28.23822 1.000 91.51019 599 PHE A O 1
ATOM 6551 N N . LEU A 1 608 ? -23.75228 12.94702 28.54737 1.000 91.99172 600 LEU A N 1
ATOM 6552 C CA . LEU A 1 608 ? -23.17059 13.71172 27.45165 1.000 91.22505 600 LEU A CA 1
ATOM 6553 C C . LEU A 1 608 ? -21.70442 14.04791 27.69385 1.000 87.93018 600 LEU A C 1
ATOM 6554 O O . LEU A 1 608 ? -20.98835 14.36246 26.73737 1.000 87.48444 600 LEU A O 1
ATOM 6570 N N . ILE A 1 609 ? -21.24103 13.99102 28.93869 1.000 84.43519 601 ILE A N 1
ATOM 6571 C CA . ILE A 1 609 ? -19.86675 14.36729 29.26189 1.000 81.70350 601 ILE A CA 1
ATOM 6572 C C . ILE A 1 609 ? -18.92039 13.25245 28.82888 1.000 80.98483 601 ILE A C 1
ATOM 6573 O O . ILE A 1 609 ? -18.04932 13.48804 27.97973 1.000 83.43438 601 ILE A O 1
ATOM 6580 N N . PRO A 1 610 ? -19.03498 12.03554 29.37231 1.000 81.66851 602 PRO A N 1
ATOM 6581 C CA . PRO A 1 610 ? -18.19370 10.94771 28.84942 1.000 80.18780 602 PRO A CA 1
ATOM 6582 C C . PRO A 1 610 ? -18.62531 10.48475 27.47070 1.000 81.00136 602 PRO A C 1
ATOM 6583 O O . PRO A 1 610 ? -17.77078 10.19451 26.62367 1.000 78.91492 602 PRO A O 1
ATOM 6588 N N . GLY A 1 611 ? -19.93385 10.41488 27.21804 1.000 77.38624 603 GLY A N 1
ATOM 6589 C CA . GLY A 1 611 ? -20.39989 9.99215 25.90751 1.000 74.88025 603 GLY A CA 1
ATOM 6590 C C . GLY A 1 611 ? -19.78407 10.80544 24.78960 1.000 74.10565 603 GLY A C 1
ATOM 6591 O O . GLY A 1 611 ? -19.24563 10.25724 23.82596 1.000 71.51054 603 GLY A O 1
ATOM 6595 N N . LEU A 1 612 ? -19.84715 12.13172 24.90754 1.000 76.64613 604 LEU A N 1
ATOM 6596 C CA . LEU A 1 612 ? -19.23659 12.99499 23.90469 1.000 76.43030 604 LEU A CA 1
ATOM 6597 C C . LEU A 1 612 ? -17.72132 13.05004 24.05197 1.000 76.87818 604 LEU A C 1
ATOM 6598 O O . LEU A 1 612 ? -17.01358 13.20536 23.05134 1.000 80.39527 604 LEU A O 1
ATOM 6605 N N . ALA A 1 613 ? -17.20491 12.92533 25.27670 1.000 72.00671 605 ALA A N 1
ATOM 6606 C CA . ALA A 1 613 ? -15.75766 12.89178 25.45699 1.000 71.01119 605 ALA A CA 1
ATOM 6607 C C . ALA A 1 613 ? -15.16166 11.64599 24.81735 1.000 66.95744 605 ALA A C 1
ATOM 6608 O O . ALA A 1 613 ? -14.05818 11.69068 24.26262 1.000 67.35521 605 ALA A O 1
ATOM 6615 N N . ALA A 1 614 ? -15.87394 10.52240 24.89010 1.000 66.05500 606 ALA A N 1
ATOM 6616 C CA . ALA A 1 614 ? -15.42683 9.32396 24.19617 1.000 68.01123 606 ALA A CA 1
ATOM 6617 C C . ALA A 1 614 ? -15.56089 9.46088 22.68672 1.000 71.53096 606 ALA A C 1
ATOM 6618 O O . ALA A 1 614 ? -14.92261 8.70397 21.94851 1.000 72.85517 606 ALA A O 1
ATOM 6625 N N . ILE A 1 615 ? -16.39265 10.39171 22.21742 1.000 65.56569 607 ILE A N 1
ATOM 6626 C CA . ILE A 1 615 ? -16.51205 10.64038 20.78641 1.000 66.46602 607 ILE A CA 1
ATOM 6627 C C . ILE A 1 615 ? -15.36980 11.51737 20.29460 1.000 63.52955 607 ILE A C 1
ATOM 6628 O O . ILE A 1 615 ? -14.84489 11.31476 19.19425 1.000 64.32798 607 ILE A O 1
ATOM 6644 N N . VAL A 1 616 ? -14.96271 12.49420 21.10222 1.000 66.86035 608 VAL A N 1
ATOM 6645 C CA . VAL A 1 616 ? -14.01444 13.50539 20.64499 1.000 68.85005 608 VAL A CA 1
ATOM 6646 C C . VAL A 1 616 ? -12.58634 12.97695 20.69234 1.000 68.87211 608 VAL A C 1
ATOM 6647 O O . VAL A 1 616 ? -11.88254 12.96036 19.67570 1.000 72.22263 608 VAL A O 1
ATOM 6660 N N . LEU A 1 617 ? -12.13588 12.54982 21.87064 1.000 70.36494 609 LEU A N 1
ATOM 6661 C CA . LEU A 1 617 ? -10.74411 12.13747 22.02781 1.000 71.11596 609 LEU A CA 1
ATOM 6662 C C . LEU A 1 617 ? -10.26531 11.19286 20.93485 1.000 73.80856 609 LEU A C 1
ATOM 6663 O O . LEU A 1 617 ? -9.12950 11.36900 20.46271 1.000 76.46104 609 LEU A O 1
ATOM 6679 N N . PRO A 1 618 ? -11.03835 10.19764 20.49317 1.000 70.15620 610 PRO A N 1
ATOM 6680 C CA . PRO A 1 618 ? -10.61323 9.44117 19.30434 1.000 71.59395 610 PRO A CA 1
ATOM 6681 C C . PRO A 1 618 ? -10.52996 10.30868 18.06248 1.000 73.88416 610 PRO A C 1
ATOM 6682 O O . PRO A 1 618 ? -9.61236 10.14362 17.24852 1.000 75.72913 610 PRO A O 1
ATOM 6693 N N . LEU A 1 619 ? -11.46728 11.24458 17.90045 1.000 68.73897 611 LEU A N 1
ATOM 6694 C CA . LEU A 1 619 ? -11.44282 12.11314 16.72970 1.000 69.95351 611 LEU A CA 1
ATOM 6695 C C . LEU A 1 619 ? -10.20854 13.00663 16.73067 1.000 70.99130 611 LEU A C 1
ATOM 6696 O O . LEU A 1 619 ? -9.54969 13.16171 15.69566 1.000 73.30995 611 LEU A O 1
ATOM 6712 N N . ILE A 1 620 ? -9.87315 13.59727 17.88036 1.000 69.29602 612 ILE A N 1
ATOM 6713 C CA . ILE A 1 620 ? -8.70872 14.47683 17.94337 1.000 69.44707 612 ILE A CA 1
ATOM 6714 C C . ILE A 1 620 ? -7.44036 13.69100 17.64198 1.000 67.57730 612 ILE A C 1
ATOM 6715 O O . ILE A 1 620 ? -6.62130 14.09369 16.80895 1.000 70.56035 612 ILE A O 1
ATOM 6731 N N . THR A 1 621 ? -7.25191 12.56186 18.32558 1.000 68.18802 613 THR A N 1
ATOM 6732 C CA . THR A 1 621 ? -6.08270 11.73418 18.05282 1.000 70.82190 613 THR A CA 1
ATOM 6733 C C . THR A 1 621 ? -6.09124 11.24264 16.61089 1.000 72.24184 613 THR A C 1
ATOM 6734 O O . THR A 1 621 ? -5.03719 11.14446 15.97155 1.000 75.41706 613 THR A O 1
ATOM 6745 N N . GLY A 1 622 ? -7.27411 10.92689 16.08157 1.000 73.63861 614 GLY A N 1
ATOM 6746 C CA . GLY A 1 622 ? -7.35518 10.46560 14.70848 1.000 76.16490 614 GLY A CA 1
ATOM 6747 C C . GLY A 1 622 ? -6.92295 11.51207 13.70144 1.000 80.99606 614 GLY A C 1
ATOM 6748 O O . GLY A 1 622 ? -6.36589 11.17515 12.65330 1.000 84.00408 614 GLY A O 1
ATOM 6752 N N . LEU A 1 623 ? -7.16181 12.78928 14.00073 1.000 73.91396 615 LEU A N 1
ATOM 6753 C CA . LEU A 1 623 ? -6.79443 13.87992 13.10456 1.000 73.62423 615 LEU A CA 1
ATOM 6754 C C . LEU A 1 623 ? -5.52086 14.59705 13.53297 1.000 73.79115 615 LEU A C 1
ATOM 6755 O O . LEU A 1 623 ? -4.72245 14.99121 12.67672 1.000 74.57787 615 LEU A O 1
ATOM 6771 N N . LEU A 1 624 ? -5.31109 14.77878 14.84023 1.000 81.78947 616 LEU A N 1
ATOM 6772 C CA . LEU A 1 624 ? -4.11207 15.46896 15.30724 1.000 81.70316 616 LEU A CA 1
ATOM 6773 C C . LEU A 1 624 ? -2.86537 14.63257 15.04534 1.000 83.15136 616 LEU A C 1
ATOM 6774 O O . LEU A 1 624 ? -1.83106 15.16311 14.62269 1.000 86.13965 616 LEU A O 1
ATOM 6781 N N . LEU A 1 625 ? -2.94399 13.32446 15.28970 1.000 79.57347 617 LEU A N 1
ATOM 6782 C CA . LEU A 1 625 ? -1.82801 12.41449 15.06439 1.000 79.00721 617 LEU A CA 1
ATOM 6783 C C . LEU A 1 625 ? -1.98391 11.62487 13.77102 1.000 80.26988 617 LEU A C 1
ATOM 6784 O O . LEU A 1 625 ? -1.03623 11.52897 12.98543 1.000 85.48922 617 LEU A O 1
ATOM 6800 N N . GLY A 1 626 ? -3.16675 11.06450 13.52893 1.000 81.15095 618 GLY A N 1
ATOM 6801 C CA . GLY A 1 626 ? -3.40788 10.33101 12.30416 1.000 85.53897 618 GLY A CA 1
ATOM 6802 C C . GLY A 1 626 ? -4.30891 9.12865 12.47858 1.000 83.28387 618 GLY A C 1
ATOM 6803 O O . GLY A 1 626 ? -4.71507 8.80015 13.59767 1.000 81.00008 618 GLY A O 1
ATOM 6807 N N . TRP A 1 627 ? -4.63326 8.46761 11.36398 1.000 85.22331 619 TRP A N 1
ATOM 6808 C CA . TRP A 1 627 ? -5.43176 7.24944 11.42853 1.000 86.00675 619 TRP A CA 1
ATOM 6809 C C . TRP A 1 627 ? -4.65409 6.11224 12.07527 1.000 84.15507 619 TRP A C 1
ATOM 6810 O O . TRP A 1 627 ? -5.25438 5.20777 12.66747 1.000 80.28518 619 TRP A O 1
ATOM 6831 N N . ASN A 1 628 ? -3.32364 6.13863 11.96951 1.000 90.09162 620 ASN A N 1
ATOM 6832 C CA . ASN A 1 628 ? -2.50770 5.18176 12.70598 1.000 86.00504 620 ASN A CA 1
ATOM 6833 C C . ASN A 1 628 ? -2.79839 5.26194 14.19761 1.000 90.02178 620 ASN A C 1
ATOM 6834 O O . ASN A 1 628 ? -2.94921 4.23334 14.86747 1.000 90.97192 620 ASN A O 1
ATOM 6841 N N . ALA A 1 629 ? -2.88428 6.48205 14.73395 1.000 90.36302 621 ALA A N 1
ATOM 6842 C CA . ALA A 1 629 ? -3.11884 6.65120 16.16316 1.000 88.07158 621 ALA A CA 1
ATOM 6843 C C . ALA A 1 629 ? -4.44286 6.02763 16.57842 1.000 85.48741 621 ALA A C 1
ATOM 6844 O O . ALA A 1 629 ? -4.52297 5.34641 17.60747 1.000 81.32493 621 ALA A O 1
ATOM 6851 N N . LEU A 1 630 ? -5.49430 6.24719 15.78681 1.000 86.67415 622 LEU A N 1
ATOM 6852 C CA . LEU A 1 630 ? -6.79608 5.67984 16.11911 1.000 84.60184 622 LEU A CA 1
ATOM 6853 C C . LEU A 1 630 ? -6.79260 4.16642 15.94040 1.000 83.07433 622 LEU A C 1
ATOM 6854 O O . LEU A 1 630 ? -7.42128 3.44268 16.72199 1.000 81.74561 622 LEU A O 1
ATOM 6870 N N . ALA A 1 631 ? -6.08704 3.66800 14.92064 1.000 81.96856 623 ALA A N 1
ATOM 6871 C CA . ALA A 1 631 ? -5.95507 2.22400 14.75496 1.000 79.05392 623 ALA A CA 1
ATOM 6872 C C . ALA A 1 631 ? -5.31801 1.57703 15.97809 1.000 77.76015 623 ALA A C 1
ATOM 6873 O O . ALA A 1 631 ? -5.65201 0.43758 16.32353 1.000 77.91160 623 ALA A O 1
ATOM 6880 N N . GLY A 1 632 ? -4.39533 2.27654 16.63388 1.000 76.92781 624 GLY A N 1
ATOM 6881 C CA . GLY A 1 632 ? -3.82750 1.80315 17.87935 1.000 76.06543 624 GLY A CA 1
ATOM 6882 C C . GLY A 1 632 ? -4.77414 2.03676 19.03659 1.000 73.19600 624 GLY A C 1
ATOM 6883 O O . GLY A 1 632 ? -4.92465 1.17989 19.91228 1.000 70.17123 624 GLY A O 1
ATOM 6887 N N . LEU A 1 633 ? -5.41978 3.20482 19.04705 1.000 77.39834 625 LEU A N 1
ATOM 6888 C CA . LEU A 1 633 ? -6.39502 3.50062 20.09093 1.000 75.92591 625 LEU A CA 1
ATOM 6889 C C . LEU A 1 633 ? -7.50810 2.46047 20.10575 1.000 75.93686 625 LEU A C 1
ATOM 6890 O O . LEU A 1 633 ? -7.95091 2.02724 21.17636 1.000 74.50517 625 LEU A O 1
ATOM 6906 N N . ILE A 1 634 ? -7.96619 2.03912 18.92541 1.000 78.24678 626 ILE A N 1
ATOM 6907 C CA . ILE A 1 634 ? -8.97537 0.99082 18.84963 1.000 74.06688 626 ILE A CA 1
ATOM 6908 C C . ILE A 1 634 ? -8.38673 -0.38502 19.12256 1.000 70.96366 626 ILE A C 1
ATOM 6909 O O . ILE A 1 634 ? -9.12644 -1.30722 19.48530 1.000 71.25427 626 ILE A O 1
ATOM 6916 N N . MET A 1 635 ? -7.07438 -0.55042 18.95394 1.000 77.80181 627 MET A N 1
ATOM 6917 C CA . MET A 1 635 ? -6.44193 -1.83158 19.24924 1.000 79.84584 627 MET A CA 1
ATOM 6918 C C . MET A 1 635 ? -6.34962 -2.05598 20.75357 1.000 77.73508 627 MET A C 1
ATOM 6919 O O . MET A 1 635 ? -6.89021 -3.03338 21.28385 1.000 75.01895 627 MET A O 1
ATOM 6933 N N . GLY A 1 636 ? -5.67267 -1.15041 21.46225 1.000 76.46553 628 GLY A N 1
ATOM 6934 C CA . GLY A 1 636 ? -5.58245 -1.27571 22.90565 1.000 73.82471 628 GLY A CA 1
ATOM 6935 C C . GLY A 1 636 ? -6.93772 -1.29352 23.58061 1.000 72.03455 628 GLY A C 1
ATOM 6936 O O . GLY A 1 636 ? -7.11593 -1.95155 24.60951 1.000 71.51407 628 GLY A O 1
ATOM 6940 N N . ALA A 1 637 ? -7.91145 -0.57878 23.01321 1.000 76.66236 629 ALA A N 1
ATOM 6941 C CA . ALA A 1 637 ? -9.25975 -0.58880 23.57001 1.000 74.16897 629 ALA A CA 1
ATOM 6942 C C . ALA A 1 637 ? -9.88671 -1.97419 23.45948 1.000 74.34418 629 ALA A C 1
ATOM 6943 O O . ALA A 1 637 ? -10.44024 -2.49452 24.43517 1.000 72.83754 629 ALA A O 1
ATOM 6950 N N . ILE A 1 638 ? -9.81897 -2.58595 22.27336 1.000 72.09984 630 ILE A N 1
ATOM 6951 C CA . ILE A 1 638 ? -10.36903 -3.92735 22.11317 1.000 70.10947 630 ILE A CA 1
ATOM 6952 C C . ILE A 1 638 ? -9.55434 -4.94133 22.90525 1.000 71.29160 630 ILE A C 1
ATOM 6953 O O . ILE A 1 638 ? -10.09542 -5.94298 23.39014 1.000 72.43459 630 ILE A O 1
ATOM 6960 N N . VAL A 1 639 ? -8.24847 -4.70701 23.04823 1.000 74.59330 631 VAL A N 1
ATOM 6961 C CA . VAL A 1 639 ? -7.39876 -5.65336 23.76373 1.000 78.02505 631 VAL A CA 1
ATOM 6962 C C . VAL A 1 639 ? -7.64145 -5.56557 25.26639 1.000 76.58063 631 VAL A C 1
ATOM 6963 O O . VAL A 1 639 ? -7.62703 -6.58205 25.97038 1.000 74.21987 631 VAL A O 1
ATOM 6976 N N . ALA A 1 640 ? -7.86678 -4.35861 25.78270 1.000 75.33057 632 ALA A N 1
ATOM 6977 C CA . ALA A 1 640 ? -8.13785 -4.18273 27.20336 1.000 70.24494 632 ALA A CA 1
ATOM 6978 C C . ALA A 1 640 ? -9.61886 -4.31852 27.53040 1.000 68.51665 632 ALA A C 1
ATOM 6979 O O . ALA A 1 640 ? -9.97480 -4.90180 28.56007 1.000 66.36137 632 ALA A O 1
ATOM 6986 N N . GLY A 1 641 ? -10.48994 -3.79468 26.66802 1.000 70.36913 633 GLY A N 1
ATOM 6987 C CA . GLY A 1 641 ? -11.90855 -3.78179 26.98438 1.000 69.08223 633 GLY A CA 1
ATOM 6988 C C . GLY A 1 641 ? -12.49644 -5.17424 27.09867 1.000 71.24309 633 GLY A C 1
ATOM 6989 O O . GLY A 1 641 ? -13.22057 -5.48050 28.04925 1.000 70.91390 633 GLY A O 1
ATOM 6993 N N . VAL A 1 642 ? -12.18721 -6.04017 26.13081 1.000 70.23176 634 VAL A N 1
ATOM 6994 C CA . VAL A 1 642 ? -12.76086 -7.38669 26.13256 1.000 70.74164 634 VAL A CA 1
ATOM 6995 C C . VAL A 1 642 ? -12.39680 -8.16176 27.39085 1.000 71.79870 634 VAL A C 1
ATOM 6996 O O . VAL A 1 642 ? -13.29440 -8.77559 27.99593 1.000 73.58922 634 VAL A O 1
ATOM 7001 N N . PRO A 1 643 ? -11.13802 -8.19831 27.83968 1.000 72.60253 635 PRO A N 1
ATOM 7002 C CA . PRO A 1 643 ? -10.83907 -8.94923 29.06838 1.000 72.15981 635 PRO A CA 1
ATOM 7003 C C . PRO A 1 643 ? -11.36126 -8.27589 30.32380 1.000 71.58291 635 PRO A C 1
ATOM 7004 O O . PRO A 1 643 ? -11.91658 -8.95457 31.19654 1.000 71.82398 635 PRO A O 1
ATOM 7009 N N . ARG A 1 644 ? -11.20198 -6.95613 30.44434 1.000 73.86083 636 ARG A N 1
ATOM 7010 C CA . ARG A 1 644 ? -11.64532 -6.27228 31.65492 1.000 75.40383 636 ARG A CA 1
ATOM 7011 C C . ARG A 1 644 ? -13.15004 -6.40908 31.83606 1.000 75.73974 636 ARG A C 1
ATOM 7012 O O . ARG A 1 644 ? -13.62256 -6.83487 32.89573 1.000 77.09773 636 ARG A O 1
ATOM 7033 N N . ALA A 1 645 ? -13.92336 -6.04559 30.81166 1.000 66.20489 637 ALA A N 1
ATOM 7034 C CA . ALA A 1 645 ? -15.37310 -6.13427 30.93486 1.000 67.66863 637 ALA A CA 1
ATOM 7035 C C . ALA A 1 645 ? -15.80609 -7.53950 31.32632 1.000 67.24801 637 ALA A C 1
ATOM 7036 O O . ALA A 1 645 ? -16.79723 -7.70601 32.04444 1.000 72.64684 637 ALA A O 1
ATOM 7043 N N . LEU A 1 646 ? -15.08056 -8.55960 30.86702 1.000 64.50258 638 LEU A N 1
ATOM 7044 C CA . LEU A 1 646 ? -15.33167 -9.91465 31.34388 1.000 66.39776 638 LEU A CA 1
ATOM 7045 C C . LEU A 1 646 ? -14.92078 -10.05567 32.80464 1.000 64.53809 638 LEU A C 1
ATOM 7046 O O . LEU A 1 646 ? -15.65201 -10.63682 33.61454 1.000 66.01793 638 LEU A O 1
ATOM 7053 N N . LEU A 1 647 ? -13.74323 -9.53072 33.15553 1.000 67.25786 639 LEU A N 1
ATOM 7054 C CA . LEU A 1 647 ? -13.27227 -9.59319 34.53605 1.000 69.10943 639 LEU A CA 1
ATOM 7055 C C . LEU A 1 647 ? -14.30344 -9.02419 35.50032 1.000 71.06597 639 LEU A C 1
ATOM 7056 O O . LEU A 1 647 ? -14.49492 -9.55432 36.60046 1.000 73.41726 639 LEU A O 1
ATOM 7072 N N . MET A 1 648 ? -14.97524 -7.94210 35.10642 1.000 70.56152 640 MET A N 1
ATOM 7073 C CA . MET A 1 648 ? -15.95068 -7.27226 35.95945 1.000 72.39907 640 MET A CA 1
ATOM 7074 C C . MET A 1 648 ? -17.35280 -7.84465 35.77715 1.000 69.82340 640 MET A C 1
ATOM 7075 O O . MET A 1 648 ? -18.05713 -8.09071 36.76163 1.000 70.45358 640 MET A O 1
ATOM 7089 N N . ALA A 1 649 ? -17.77529 -8.05050 34.52736 1.000 72.26531 641 ALA A N 1
ATOM 7090 C CA . ALA A 1 649 ? -19.09358 -8.62414 34.28139 1.000 72.23142 641 ALA A CA 1
ATOM 7091 C C . ALA A 1 649 ? -19.27603 -9.92531 35.05244 1.000 72.99119 641 ALA A C 1
ATOM 7092 O O . ALA A 1 649 ? -20.35938 -10.19713 35.58327 1.000 75.57582 641 ALA A O 1
ATOM 7099 N N . ASN A 1 650 ? -18.22137 -10.74176 35.12743 1.000 78.34921 642 ASN A N 1
ATOM 7100 C CA . ASN A 1 650 ? -18.30718 -12.02115 35.82309 1.000 82.09170 642 ASN A CA 1
ATOM 7101 C C . ASN A 1 650 ? -18.15986 -11.85394 37.33263 1.000 84.12065 642 ASN A C 1
ATOM 7102 O O . ASN A 1 650 ? -18.89539 -12.48207 38.10233 1.000 86.59172 642 ASN A O 1
ATOM 7113 N N . ALA A 1 651 ? -17.21808 -11.01497 37.77368 1.000 80.97139 643 ALA A N 1
ATOM 7114 C CA . ALA A 1 651 ? -16.99309 -10.83694 39.20530 1.000 76.87324 643 ALA A CA 1
ATOM 7115 C C . ALA A 1 651 ? -18.21804 -10.23865 39.88324 1.000 77.76997 643 ALA A C 1
ATOM 7116 O O . ALA A 1 651 ? -18.65193 -10.71189 40.94022 1.000 81.37218 643 ALA A O 1
ATOM 7123 N N . GLY A 1 652 ? -18.78653 -9.18865 39.29027 1.000 78.96046 644 GLY A N 1
ATOM 7124 C CA . GLY A 1 652 ? -20.00374 -8.61731 39.84121 1.000 79.95203 644 GLY A CA 1
ATOM 7125 C C . GLY A 1 652 ? -21.09998 -9.64889 40.00164 1.000 82.40825 644 GLY A C 1
ATOM 7126 O O . GLY A 1 652 ? -21.77685 -9.70273 41.03128 1.000 86.49821 644 GLY A O 1
ATOM 7130 N N . GLY A 1 653 ? -21.29749 -10.48005 38.97536 1.000 81.72214 645 GLY A N 1
ATOM 7131 C CA . GLY A 1 653 ? -22.25738 -11.56293 39.08706 1.000 83.72599 645 GLY A CA 1
ATOM 7132 C C . GLY A 1 653 ? -21.91126 -12.55305 40.18116 1.000 86.13836 645 GLY A C 1
ATOM 7133 O O . GLY A 1 653 ? -22.80602 -13.11492 40.81948 1.000 88.08329 645 GLY A O 1
ATOM 7137 N N . ALA A 1 654 ? -20.61605 -12.78271 40.41523 1.000 83.30517 646 ALA A N 1
ATOM 7138 C CA . ALA A 1 654 ? -20.20561 -13.73426 41.44352 1.000 82.24277 646 ALA A CA 1
ATOM 7139 C C . ALA A 1 654 ? -20.48838 -13.18926 42.83881 1.000 86.43338 646 ALA A C 1
ATOM 7140 O O . ALA A 1 654 ? -21.05889 -13.88743 43.68505 1.000 90.88309 646 ALA A O 1
ATOM 7147 N N . TRP A 1 655 ? -20.09648 -11.93854 43.09735 1.000 88.01113 647 TRP A N 1
ATOM 7148 C CA . TRP A 1 655 ? -20.39963 -11.31802 44.38391 1.000 88.30103 647 TRP A CA 1
ATOM 7149 C C . TRP A 1 655 ? -21.90229 -11.26343 44.62996 1.000 87.27282 647 TRP A C 1
ATOM 7150 O O . TRP A 1 655 ? -22.36289 -11.45415 45.76144 1.000 88.55709 647 TRP A O 1
ATOM 7171 N N . ASP A 1 656 ? -22.68090 -10.98534 43.58398 1.000 92.07578 648 ASP A N 1
ATOM 7172 C CA . ASP A 1 656 ? -24.13273 -10.96636 43.72036 1.000 93.58564 648 ASP A CA 1
ATOM 7173 C C . ASP A 1 656 ? -24.66474 -12.35427 44.05302 1.000 96.38149 648 ASP A C 1
ATOM 7174 O O . ASP A 1 656 ? -25.45122 -12.52063 44.99336 1.000 98.30080 648 ASP A O 1
ATOM 7183 N N . ASN A 1 657 ? -24.24401 -13.36546 43.29081 1.000 91.22428 649 ASN A N 1
ATOM 7184 C CA . ASN A 1 657 ? -24.67761 -14.73009 43.56904 1.000 91.04893 649 ASN A CA 1
ATOM 7185 C C . ASN A 1 657 ? -24.05185 -15.26848 44.84940 1.000 90.90973 649 ASN A C 1
ATOM 7186 O O . ASN A 1 657 ? -24.65559 -16.10988 45.52408 1.000 94.55620 649 ASN A O 1
ATOM 7197 N N . ALA A 1 658 ? -22.84462 -14.81297 45.19310 1.000 88.01517 650 ALA A N 1
ATOM 7198 C CA . ALA A 1 658 ? -22.26032 -15.18390 46.47768 1.000 88.05711 650 ALA A CA 1
ATOM 7199 C C . ALA A 1 658 ? -23.14139 -14.72620 47.63457 1.000 92.97487 650 ALA A C 1
ATOM 7200 O O . ALA A 1 658 ? -23.33541 -15.46547 48.60747 1.000 95.00495 650 ALA A O 1
ATOM 7207 N N . LYS A 1 659 ? -23.68179 -13.50660 47.55070 1.000 89.63307 651 LYS A N 1
ATOM 7208 C CA . LYS A 1 659 ? -24.62211 -13.05204 48.56986 1.000 90.27960 651 LYS A CA 1
ATOM 7209 C C . LYS A 1 659 ? -25.86817 -13.92718 48.59027 1.000 91.06362 651 LYS A C 1
ATOM 7210 O O . LYS A 1 659 ? -26.33185 -14.33472 49.66124 1.000 92.18662 651 LYS A O 1
ATOM 7216 N N . LYS A 1 660 ? -26.41271 -14.24408 47.41247 1.000 91.88975 652 LYS A N 1
ATOM 7217 C CA . LYS A 1 660 ? -27.63577 -15.03708 47.35484 1.000 93.00424 652 LYS A CA 1
ATOM 7218 C C . LYS A 1 660 ? -27.43847 -16.38263 48.03608 1.000 94.23812 652 LYS A C 1
ATOM 7219 O O . LYS A 1 660 ? -28.32760 -16.86547 48.74677 1.000 95.70364 652 LYS A O 1
ATOM 7225 N N . TYR A 1 661 ? -26.27583 -17.00347 47.82704 1.000 95.03595 653 TYR A N 1
ATOM 7226 C CA . TYR A 1 661 ? -25.99906 -18.29751 48.44094 1.000 98.48291 653 TYR A CA 1
ATOM 7227 C C . TYR A 1 661 ? -26.00654 -18.19725 49.96113 1.000 101.24473 653 TYR A C 1
ATOM 7228 O O . TYR A 1 661 ? -26.59782 -19.04004 50.64705 1.000 104.90675 653 TYR A O 1
ATOM 7239 N N . ILE A 1 662 ? -25.35148 -17.17052 50.50850 1.000 101.57640 654 ILE A N 1
ATOM 7240 C CA . ILE A 1 662 ? -25.33028 -16.99449 51.95691 1.000 104.21065 654 ILE A CA 1
ATOM 7241 C C . ILE A 1 662 ? -26.56398 -16.25460 52.45666 1.000 103.79241 654 ILE A C 1
ATOM 7242 O O . ILE A 1 662 ? -26.90227 -16.35735 53.64227 1.000 103.83377 654 ILE A O 1
ATOM 7258 N N . GLU A 1 663 ? -27.25322 -15.51996 51.58403 1.000 95.33171 655 GLU A N 1
ATOM 7259 C CA . GLU A 1 663 ? -28.47125 -14.82708 51.98189 1.000 95.22630 655 GLU A CA 1
ATOM 7260 C C . GLU A 1 663 ? -29.65696 -15.77448 52.08915 1.000 98.79957 655 GLU A C 1
ATOM 7261 O O . GLU A 1 663 ? -30.67322 -15.40812 52.68991 1.000 102.09869 655 GLU A O 1
ATOM 7273 N N . ILE A 1 664 ? -29.55022 -16.97334 51.51904 1.000 97.62469 656 ILE A N 1
ATOM 7274 C CA . ILE A 1 664 ? -30.56959 -17.99985 51.70472 1.000 98.97455 656 ILE A CA 1
ATOM 7275 C C . ILE A 1 664 ? -30.22155 -18.89624 52.88640 1.000 103.87999 656 ILE A C 1
ATOM 7276 O O . ILE A 1 664 ? -31.09789 -19.27022 53.66956 1.000 110.04388 656 ILE A O 1
ATOM 7283 N N . GLN A 1 665 ? -28.94325 -19.25113 53.03323 1.000 105.29915 657 GLN A N 1
ATOM 7284 C CA . GLN A 1 665 ? -28.51237 -19.99989 54.20857 1.000 108.06497 657 GLN A CA 1
ATOM 7285 C C . GLN A 1 665 ? -28.50981 -19.10932 55.44519 1.000 108.04467 657 GLN A C 1
ATOM 7286 O O . GLN A 1 665 ? -29.21496 -19.37936 56.42421 1.000 111.97747 657 GLN A O 1
ATOM 7292 N N . GLY A 1 666 ? -27.72362 -18.03470 55.41485 1.000 102.98130 658 GLY A N 1
ATOM 7293 C CA . GLY A 1 666 ? -27.72041 -17.07030 56.49735 1.000 104.06581 658 GLY A CA 1
ATOM 7294 C C . GLY A 1 666 ? -29.04485 -16.35304 56.64953 1.000 107.98150 658 GLY A C 1
ATOM 7295 O O . GLY A 1 666 ? -29.65807 -16.39187 57.72052 1.000 112.02604 658 GLY A O 1
ATOM 7296 N N . LEU A 1 667 ? -29.49891 -15.70290 55.57610 1.000 111.02726 659 LEU A N 1
ATOM 7297 C CA . LEU A 1 667 ? -30.80717 -15.04688 55.54751 1.000 112.76277 659 LEU A CA 1
ATOM 7298 C C . LEU A 1 667 ? -31.02250 -14.18234 56.78748 1.000 113.86485 659 LEU A C 1
ATOM 7299 O O . LEU A 1 667 ? -32.11091 -14.14733 57.36537 1.000 113.17841 659 LEU A O 1
ATOM 7304 N N . LYS A 1 668 ? -29.97167 -13.48145 57.20862 1.000 109.66998 660 LYS A N 1
ATOM 7305 C CA . LYS A 1 668 ? -30.04091 -12.67242 58.41658 1.000 108.60772 660 LYS A CA 1
ATOM 7306 C C . LYS A 1 668 ? -29.02083 -11.54849 58.33188 1.000 103.56464 660 LYS A C 1
ATOM 7307 O O . LYS A 1 668 ? -28.15449 -11.52594 57.45408 1.000 101.36345 660 LYS A O 1
ATOM 7313 N N . LYS A 1 669 ? -29.13546 -10.61068 59.27286 1.000 102.55030 661 LYS A N 1
ATOM 7314 C CA . LYS A 1 669 ? -28.15252 -9.54387 59.43906 1.000 99.40154 661 LYS A CA 1
ATOM 7315 C C . LYS A 1 669 ? -27.08471 -10.04477 60.40547 1.000 103.64233 661 LYS A C 1
ATOM 7316 O O . LYS A 1 669 ? -27.08866 -9.75533 61.60463 1.000 107.92606 661 LYS A O 1
ATOM 7318 N N . THR A 1 670 ? -26.15818 -10.82364 59.86135 1.000 101.53807 662 THR A N 1
ATOM 7319 C CA . THR A 1 670 ? -25.04665 -11.37749 60.61403 1.000 105.47838 662 THR A CA 1
ATOM 7320 C C . THR A 1 670 ? -23.74809 -10.77583 60.09684 1.000 104.79553 662 THR A C 1
ATOM 7321 O O . THR A 1 670 ? -23.61356 -10.48823 58.90550 1.000 105.83433 662 THR A O 1
ATOM 7325 N N . GLU A 1 671 ? -22.79313 -10.57168 61.01365 1.000 109.30727 663 GLU A N 1
ATOM 7326 C CA . GLU A 1 671 ? -21.49781 -10.02269 60.62219 1.000 108.35407 663 GLU A CA 1
ATOM 7327 C C . GLU A 1 671 ? -20.93518 -10.74420 59.40590 1.000 103.59477 663 GLU A C 1
ATOM 7328 O O . GLU A 1 671 ? -20.19260 -10.15065 58.61530 1.000 102.07841 663 GLU A O 1
ATOM 7332 N N . MET A 1 672 ? -21.27970 -12.02144 59.23836 1.000 103.13283 664 MET A N 1
ATOM 7333 C CA . MET A 1 672 ? -20.87182 -12.74958 58.04384 1.000 103.13788 664 MET A CA 1
ATOM 7334 C C . MET A 1 672 ? -21.60099 -12.22817 56.81079 1.000 100.16386 664 MET A C 1
ATOM 7335 O O . MET A 1 672 ? -20.98433 -11.99935 55.76382 1.000 100.36815 664 MET A O 1
ATOM 7349 N N . HIS A 1 673 ? -22.91914 -12.03470 56.91327 1.000 99.49438 665 HIS A N 1
ATOM 7350 C CA . HIS A 1 673 ? -23.67990 -11.56505 55.75890 1.000 98.62985 665 HIS A CA 1
ATOM 7351 C C . HIS A 1 673 ? -23.37439 -10.10606 55.44843 1.000 97.97354 665 HIS A C 1
ATOM 7352 O O . HIS A 1 673 ? -23.31627 -9.71610 54.27618 1.000 97.19667 665 HIS A O 1
ATOM 7359 N N . LYS A 1 674 ? -23.19134 -9.28080 56.48333 1.000 99.64221 666 LYS A N 1
ATOM 7360 C CA . LYS A 1 674 ? -22.84806 -7.88112 56.25423 1.000 98.69067 666 LYS A CA 1
ATOM 7361 C C . LYS A 1 674 ? -21.61158 -7.76008 55.37195 1.000 97.69070 666 LYS A C 1
ATOM 7362 O O . LYS A 1 674 ? -21.53682 -6.87894 54.50710 1.000 96.93149 666 LYS A O 1
ATOM 7364 N N . ALA A 1 675 ? -20.63101 -8.64418 55.57523 1.000 96.81673 667 ALA A N 1
ATOM 7365 C CA . ALA A 1 675 ? -19.43177 -8.63139 54.74432 1.000 95.69362 667 ALA A CA 1
ATOM 7366 C C . ALA A 1 675 ? -19.75216 -9.01574 53.30523 1.000 94.95074 667 ALA A C 1
ATOM 7367 O O . ALA A 1 675 ? -19.20484 -8.43002 52.36356 1.000 93.91319 667 ALA A O 1
ATOM 7369 N N . ALA A 1 676 ? -20.63717 -9.99738 53.11508 1.000 96.04862 668 ALA A N 1
ATOM 7370 C CA . ALA A 1 676 ? -20.99925 -10.43005 51.77120 1.000 95.24388 668 ALA A CA 1
ATOM 7371 C C . ALA A 1 676 ? -21.83186 -9.39284 51.03186 1.000 94.73470 668 ALA A C 1
ATOM 7372 O O . ALA A 1 676 ? -21.88238 -9.42496 49.79774 1.000 94.35647 668 ALA A O 1
ATOM 7374 N N . VAL A 1 677 ? -22.49353 -8.48576 51.75197 1.000 91.23357 669 VAL A N 1
ATOM 7375 C CA . VAL A 1 677 ? -23.23661 -7.42293 51.08430 1.000 90.62588 669 VAL A CA 1
ATOM 7376 C C . VAL A 1 677 ? -22.28895 -6.35379 50.55459 1.000 89.78673 669 VAL A C 1
ATOM 7377 O O . VAL A 1 677 ? -22.55421 -5.74686 49.51043 1.000 89.10458 669 VAL A O 1
ATOM 7381 N N . ILE A 1 678 ? -21.18586 -6.09876 51.26127 1.000 89.29860 670 ILE A N 1
ATOM 7382 C CA . ILE A 1 678 ? -20.20130 -5.12583 50.79386 1.000 88.45503 670 ILE A CA 1
ATOM 7383 C C . ILE A 1 678 ? -19.67010 -5.52709 49.42415 1.000 87.92498 670 ILE A C 1
ATOM 7384 O O . ILE A 1 678 ? -19.59242 -4.70698 48.50162 1.000 87.44115 670 ILE A O 1
ATOM 7389 N N . GLY A 1 679 ? -19.29586 -6.79764 49.27096 1.000 83.19978 671 GLY A N 1
ATOM 7390 C CA . GLY A 1 679 ? -18.87915 -7.27732 47.96643 1.000 82.49773 671 GLY A CA 1
ATOM 7391 C C . GLY A 1 679 ? -19.96700 -7.14631 46.92093 1.000 81.94847 671 GLY A C 1
ATOM 7392 O O . GLY A 1 679 ? -19.67804 -6.92563 45.74263 1.000 81.15573 671 GLY A O 1
ATOM 7393 N N . ASP A 1 680 ? -21.22856 -7.27747 47.33254 1.000 87.15676 672 ASP A N 1
ATOM 7394 C CA . ASP A 1 680 ? -22.33890 -7.13560 46.39721 1.000 87.01438 672 ASP A CA 1
ATOM 7395 C C . ASP A 1 680 ? -22.32049 -5.76539 45.73217 1.000 86.59061 672 ASP A C 1
ATOM 7396 O O . ASP A 1 680 ? -22.25699 -5.65432 44.50319 1.000 86.12850 672 ASP A O 1
ATOM 7401 N N . THR A 1 681 ? -22.37008 -4.70619 46.53739 1.000 85.58559 673 THR A N 1
ATOM 7402 C CA . THR A 1 681 ? -22.53838 -3.35494 46.02218 1.000 85.35804 673 THR A CA 1
ATOM 7403 C C . THR A 1 681 ? -21.26999 -2.78020 45.40521 1.000 84.57166 673 THR A C 1
ATOM 7404 O O . THR A 1 681 ? -21.34048 -1.73594 44.74919 1.000 84.55734 673 THR A O 1
ATOM 7408 N N . VAL A 1 682 ? -20.12218 -3.43083 45.57907 1.000 77.46026 674 VAL A N 1
ATOM 7409 C CA . VAL A 1 682 ? -18.90494 -2.99883 44.90295 1.000 76.92936 674 VAL A CA 1
ATOM 7410 C C . VAL A 1 682 ? -18.98464 -3.48019 43.46458 1.000 76.74183 674 VAL A C 1
ATOM 7411 O O . VAL A 1 682 ? -19.10113 -2.67833 42.53166 1.000 76.35436 674 VAL A O 1
ATOM 7415 N N . GLY A 1 683 ? -18.92989 -4.79969 43.28132 1.000 81.57538 675 GLY A N 1
ATOM 7416 C CA . GLY A 1 683 ? -19.16057 -5.38841 41.97558 1.000 80.72083 675 GL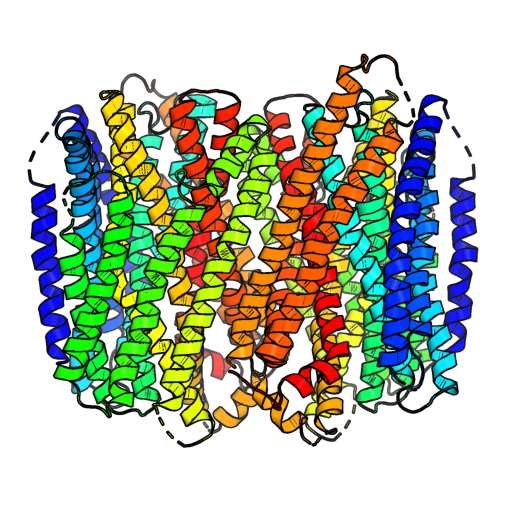Y A CA 1
ATOM 7417 C C . GLY A 1 683 ? -20.53996 -5.12086 41.41299 1.000 80.81984 675 GLY A C 1
ATOM 7418 O O . GLY A 1 683 ? -20.79291 -5.46726 40.25482 1.000 80.35113 675 GLY A O 1
ATOM 7419 N N . ASP A 1 684 ? -21.43762 -4.52066 42.20776 1.000 87.30334 676 ASP A N 1
ATOM 7420 C CA . ASP A 1 684 ? -22.79647 -4.26105 41.71810 1.000 87.80639 676 ASP A CA 1
ATOM 7421 C C . ASP A 1 684 ? -22.80059 -3.22637 40.60431 1.000 87.39323 676 ASP A C 1
ATOM 7422 O O . ASP A 1 684 ? -23.20130 -3.55865 39.47156 1.000 87.17982 676 ASP A O 1
ATOM 7427 N N . PRO A 1 685 ? -22.38575 -1.97469 40.82674 1.000 84.18889 677 PRO A N 1
ATOM 7428 C CA . PRO A 1 685 ? -22.41315 -1.00315 39.72220 1.000 83.98770 677 PRO A CA 1
ATOM 7429 C C . PRO A 1 685 ? -21.34498 -1.25565 38.67494 1.000 82.99651 677 PRO A C 1
ATOM 7430 O O . PRO A 1 685 ? -21.61924 -1.12330 37.47554 1.000 82.28476 677 PRO A O 1
ATOM 7434 N N . MET A 1 686 ? -20.12934 -1.62216 39.08956 1.000 78.73775 678 MET A N 1
ATOM 7435 C CA . MET A 1 686 ? -19.10457 -2.00241 38.12339 1.000 77.71986 678 MET A CA 1
ATOM 7436 C C . MET A 1 686 ? -19.54659 -3.16661 37.24779 1.000 77.54774 678 MET A C 1
ATOM 7437 O O . MET A 1 686 ? -18.96915 -3.37841 36.17653 1.000 76.85147 678 MET A O 1
ATOM 7442 N N . LYS A 1 687 ? -20.54751 -3.92995 37.68584 1.000 81.56875 679 LYS A N 1
ATOM 7443 C CA . LYS A 1 687 ? -21.07581 -5.02890 36.88608 1.000 81.40718 679 LYS A CA 1
ATOM 7444 C C . LYS A 1 687 ? -21.99194 -4.52529 35.77482 1.000 81.38592 679 LYS A C 1
ATOM 7445 O O . LYS A 1 687 ? -21.85263 -4.93014 34.61542 1.000 80.98829 679 LYS A O 1
ATOM 7451 N N . ASP A 1 688 ? -22.93182 -3.64174 36.10891 1.000 84.68111 680 ASP A N 1
ATOM 7452 C CA . ASP A 1 688 ? -24.00241 -3.25417 35.19942 1.000 84.99563 680 ASP A CA 1
ATOM 7453 C C . ASP A 1 688 ? -23.80568 -1.88401 34.56221 1.000 84.72585 680 ASP A C 1
ATOM 7454 O O . ASP A 1 688 ? -24.67005 -1.45185 33.79267 1.000 85.20203 680 ASP A O 1
ATOM 7459 N N . THR A 1 689 ? -22.70553 -1.18904 34.85541 1.000 86.49316 681 THR A N 1
ATOM 7460 C CA . THR A 1 689 ? -22.47298 0.13926 34.29760 1.000 87.16598 681 THR A CA 1
ATOM 7461 C C . THR A 1 689 ? -21.22215 0.18370 33.43015 1.000 83.94235 681 THR A C 1
ATOM 7462 O O . THR A 1 689 ? -21.32039 0.47824 32.23445 1.000 80.75495 681 THR A O 1
ATOM 7473 N N . VAL A 1 690 ? -20.05026 -0.11060 33.98805 1.000 81.82943 682 VAL A N 1
ATOM 7474 C CA . VAL A 1 690 ? -18.80472 0.00623 33.23439 1.000 79.43747 682 VAL A CA 1
ATOM 7475 C C . VAL A 1 690 ? -18.50267 -1.26707 32.45328 1.000 79.03373 682 VAL A C 1
ATOM 7476 O O . VAL A 1 690 ? -18.02322 -1.20300 31.32051 1.000 80.41887 682 VAL A O 1
ATOM 7489 N N . GLY A 1 691 ? -18.78457 -2.43217 33.02970 1.000 78.34470 683 GLY A N 1
ATOM 7490 C CA . GLY A 1 691 ? -18.52754 -3.69083 32.37357 1.000 77.95064 683 GLY A CA 1
ATOM 7491 C C . GLY A 1 691 ? -19.15018 -3.75887 30.99445 1.000 81.96457 683 GLY A C 1
ATOM 7492 O O . GLY A 1 691 ? -18.47326 -4.01275 29.99418 1.000 82.57757 683 GLY A O 1
ATOM 7496 N N . PRO A 1 692 ? -20.46267 -3.53207 30.91307 1.000 86.28840 684 PRO A N 1
ATOM 7497 C CA . PRO A 1 692 ? -21.15278 -3.60651 29.62096 1.000 87.19113 684 PRO A CA 1
ATOM 7498 C C . PRO A 1 692 ? -20.95823 -2.39097 28.73106 1.000 86.60763 684 PRO A C 1
ATOM 7499 O O . PRO A 1 692 ? -21.51773 -2.37037 27.63059 1.000 86.94287 684 PRO A O 1
ATOM 7504 N N . SER A 1 693 ? -20.21401 -1.37319 29.17384 1.000 83.40633 685 SER A N 1
ATOM 7505 C CA . SER A 1 693 ? -19.99196 -0.18032 28.36406 1.000 82.51148 685 SER A CA 1
ATOM 7506 C C . SER A 1 693 ? -18.76726 -0.27679 27.46239 1.000 80.70738 685 SER A C 1
ATOM 7507 O O . SER A 1 693 ? -18.70979 0.42784 26.44751 1.000 81.46639 685 SER A O 1
ATOM 7515 N N . LEU A 1 694 ? -17.78514 -1.11497 27.80339 1.000 78.17861 686 LEU A N 1
ATOM 7516 C CA . LEU A 1 694 ? -16.64683 -1.30574 26.90832 1.000 79.00315 686 LEU A CA 1
ATOM 7517 C C . LEU A 1 694 ? -17.10133 -1.84814 25.55823 1.000 80.08853 686 LEU A C 1
ATOM 7518 O O . LEU A 1 694 ? -16.57582 -1.45229 24.51127 1.000 80.77798 686 LEU A O 1
ATOM 7525 N N . ASN A 1 695 ? -18.07620 -2.75610 25.56449 1.000 80.48749 687 ASN A N 1
ATOM 7526 C CA . ASN A 1 695 ? -18.60744 -3.29365 24.31445 1.000 80.34531 687 ASN A CA 1
ATOM 7527 C C . ASN A 1 695 ? -19.23215 -2.23186 23.42820 1.000 82.78345 687 ASN A C 1
ATOM 7528 O O . ASN A 1 695 ? -18.91482 -2.19263 22.22643 1.000 85.28490 687 ASN A O 1
ATOM 7535 N N . PRO A 1 696 ? -20.11599 -1.36238 23.92478 1.000 80.72755 688 PRO A N 1
ATOM 7536 C CA . PRO A 1 696 ? -20.63794 -0.28305 23.07638 1.000 82.76635 688 PRO A CA 1
ATOM 7537 C C . PRO A 1 696 ? -19.61941 0.80056 22.79346 1.000 81.48326 688 PRO A C 1
ATOM 7538 O O . PRO A 1 696 ? -19.86347 1.63781 21.91693 1.000 83.72048 688 PRO A O 1
ATOM 7543 N N . LEU A 1 697 ? -18.49805 0.81965 23.51231 1.000 79.83552 689 LEU A N 1
ATOM 7544 C CA . LEU A 1 697 ? -17.40515 1.71883 23.16881 1.000 78.51382 689 LEU A CA 1
ATOM 7545 C C . LEU A 1 697 ? -16.54689 1.12998 22.05682 1.000 80.55739 689 LEU A C 1
ATOM 7546 O O . LEU A 1 697 ? -16.36267 1.75401 21.00770 1.000 82.96540 689 LEU A O 1
ATOM 7551 N N . ILE A 1 698 ? -16.05857 -0.09617 22.25608 1.000 83.74222 690 ILE A N 1
ATOM 7552 C CA . ILE A 1 698 ? -15.18073 -0.73283 21.27632 1.000 84.02418 690 ILE A CA 1
ATOM 7553 C C . ILE A 1 698 ? -15.85270 -0.80302 19.90899 1.000 86.07352 690 ILE A C 1
ATOM 7554 O O . ILE A 1 698 ? -15.29690 -0.34768 18.90258 1.000 86.89069 690 ILE A O 1
ATOM 7559 N N . LYS A 1 699 ? -17.05722 -1.37448 19.84688 1.000 88.34106 691 LYS A N 1
ATOM 7560 C CA . LYS A 1 699 ? -17.71323 -1.54591 18.55317 1.000 90.10975 691 LYS A CA 1
ATOM 7561 C C . LYS A 1 699 ? -18.01577 -0.20014 17.90404 1.000 91.70051 691 LYS A C 1
ATOM 7562 O O . LYS A 1 699 ? -17.75943 -0.00430 16.71038 1.000 94.00609 691 LYS A O 1
ATOM 7568 N N . VAL A 1 700 ? -18.57041 0.74175 18.67238 1.000 88.06519 692 VAL A N 1
ATOM 7569 C CA . VAL A 1 700 ? -18.83891 2.06747 18.12477 1.000 89.99567 692 VAL A CA 1
ATOM 7570 C C . VAL A 1 700 ? -17.55491 2.84853 17.89478 1.000 89.20698 692 VAL A C 1
ATOM 7571 O O . VAL A 1 700 ? -17.54796 3.80741 17.11439 1.000 91.65318 692 VAL A O 1
ATOM 7575 N N . LEU A 1 701 ? -16.46566 2.47403 18.56862 1.000 83.89643 693 LEU A N 1
ATOM 7576 C CA . LEU A 1 701 ? -15.20970 3.19977 18.40269 1.000 84.03065 693 LEU A CA 1
ATOM 7577 C C . LEU A 1 701 ? -14.69150 3.06580 16.97753 1.000 86.59218 693 LEU A C 1
ATOM 7578 O O . LEU A 1 701 ? -14.12912 4.01636 16.42130 1.000 88.25969 693 LEU A O 1
ATOM 7594 N N . ASN A 1 702 ? -14.86955 1.89143 16.37209 1.000 84.88943 694 ASN A N 1
ATOM 7595 C CA . ASN A 1 702 ? -14.58079 1.69348 14.95857 1.000 87.20486 694 ASN A CA 1
ATOM 7596 C C . ASN A 1 702 ? -15.69329 2.21081 14.05619 1.000 90.25131 694 ASN A C 1
ATOM 7597 O O . ASN A 1 702 ? -15.48300 2.32652 12.84413 1.000 94.09585 694 ASN A O 1
ATOM 7604 N N . THR A 1 703 ? -16.86444 2.52116 14.61632 1.000 86.62858 695 THR A N 1
ATOM 7605 C CA . THR A 1 703 ? -18.00181 2.93649 13.80491 1.000 88.81962 695 THR A CA 1
ATOM 7606 C C . THR A 1 703 ? -17.95901 4.41953 13.46506 1.000 90.68718 695 THR A C 1
ATOM 7607 O O . THR A 1 703 ? -18.45532 4.81889 12.40621 1.000 93.95334 695 THR A O 1
ATOM 7618 N N . LEU A 1 704 ? -17.39165 5.24869 14.33992 1.000 86.76028 696 LEU A N 1
ATOM 7619 C CA . LEU A 1 704 ? -17.20875 6.65486 14.00136 1.000 88.76048 696 LEU A CA 1
ATOM 7620 C C . LEU A 1 704 ? -15.95552 6.86484 13.16365 1.000 91.72203 696 LEU A C 1
ATOM 7621 O O . LEU A 1 704 ? -15.92718 7.75524 12.30837 1.000 96.17062 696 LEU A O 1
ATOM 7637 N N . SER A 1 705 ? -14.90917 6.07415 13.40664 1.000 90.43184 697 SER A N 1
ATOM 7638 C CA . SER A 1 705 ? -13.67864 6.23009 12.64086 1.000 91.69326 697 SER A CA 1
ATOM 7639 C C . SER A 1 705 ? -13.90214 5.90630 11.16779 1.000 94.33095 697 SER A C 1
ATOM 7640 O O . SER A 1 705 ? -13.31672 6.54768 10.28751 1.000 96.46511 697 SER A O 1
ATOM 7648 N N . VAL A 1 706 ? -14.74865 4.91538 10.87829 1.000 91.34833 698 VAL A N 1
ATOM 7649 C CA . VAL A 1 706 ? -15.00274 4.55466 9.48821 1.000 92.06853 698 VAL A CA 1
ATOM 7650 C C . VAL A 1 706 ? -15.83555 5.62279 8.79013 1.000 96.96069 698 VAL A C 1
ATOM 7651 O O . VAL A 1 706 ? -15.71215 5.81674 7.57436 1.000 97.92700 698 VAL A O 1
ATOM 7664 N N . VAL A 1 707 ? -16.69250 6.33040 9.53109 1.000 90.89672 699 VAL A N 1
ATOM 7665 C CA . VAL A 1 707 ? -17.47613 7.39729 8.91705 1.000 93.65501 699 VAL A CA 1
ATOM 7666 C C . VAL A 1 707 ? -16.60815 8.62293 8.65341 1.000 95.10959 699 VAL A C 1
ATOM 7667 O O . VAL A 1 707 ? -16.90956 9.42430 7.75923 1.000 97.35528 699 VAL A O 1
ATOM 7673 N N . PHE A 1 708 ? -15.52976 8.79653 9.41838 1.000 97.74298 700 PHE A N 1
ATOM 7674 C CA . PHE A 1 708 ? -14.64715 9.94478 9.27636 1.000 97.24519 700 PHE A CA 1
ATOM 7675 C C . PHE A 1 708 ? -13.32753 9.59968 8.59335 1.000 99.13695 700 PHE A C 1
ATOM 7676 O O . PHE A 1 708 ? -12.44202 10.45768 8.51998 1.000 99.39561 700 PHE A O 1
ATOM 7686 N N . THR A 1 709 ? -13.16978 8.36857 8.09588 1.000 106.92739 701 THR A N 1
ATOM 7687 C CA . THR A 1 709 ? -11.96437 8.04069 7.34048 1.000 110.06646 701 THR A CA 1
ATOM 7688 C C . THR A 1 709 ? -11.77140 9.02572 6.19729 1.000 110.29941 701 THR A C 1
ATOM 7689 O O . THR A 1 709 ? -10.65976 9.50899 5.95931 1.000 105.58515 701 THR A O 1
ATOM 7695 N N . TYR A 1 710 ? -12.85231 9.33927 5.48091 1.000 108.50061 702 TYR A N 1
ATOM 7696 C CA . TYR A 1 710 ? -12.78168 10.37056 4.45436 1.000 109.26255 702 TYR A CA 1
ATOM 7697 C C . TYR A 1 710 ? -12.52535 11.73619 5.07754 1.000 108.99667 702 TYR A C 1
ATOM 7698 O O . TYR A 1 710 ? -11.83504 12.57092 4.48087 1.000 110.47089 702 TYR A O 1
ATOM 7709 N N . VAL A 1 711 ? -13.06252 11.97420 6.27620 1.000 102.35281 703 VAL A N 1
ATOM 7710 C CA . VAL A 1 711 ? -12.89989 13.26939 6.92436 1.000 100.66152 703 VAL A CA 1
ATOM 7711 C C . VAL A 1 711 ? -11.58452 13.33738 7.69072 1.000 99.91215 703 VAL A C 1
ATOM 7712 O O . VAL A 1 711 ? -10.97760 14.40974 7.79609 1.000 96.72779 703 VAL A O 1
ATOM 7718 N N . ILE A 1 712 ? -11.13100 12.21579 8.24909 1.000 96.20753 704 ILE A N 1
ATOM 7719 C CA . ILE A 1 712 ? -9.89558 12.22658 9.02301 1.000 94.58066 704 ILE A CA 1
ATOM 7720 C C . ILE A 1 712 ? -8.67682 12.10629 8.11489 1.000 94.79218 704 ILE A C 1
ATOM 7721 O O . ILE A 1 712 ? -7.63705 12.72226 8.37420 1.000 94.25193 704 ILE A O 1
ATOM 7726 N N . VAL A 1 713 ? -8.77731 11.32361 7.03733 1.000 105.90066 705 VAL A N 1
ATOM 7727 C CA . VAL A 1 713 ? -7.61506 11.11476 6.17836 1.000 104.36788 705 VAL A CA 1
ATOM 7728 C C . VAL A 1 713 ? -7.24108 12.40652 5.46676 1.000 104.54334 705 VAL A C 1
ATOM 7729 O O . VAL A 1 713 ? -6.05682 12.69882 5.26315 1.000 104.85844 705 VAL A O 1
ATOM 7733 N N . SER A 1 714 ? -8.24104 13.19543 5.06765 1.000 107.48107 706 SER A N 1
ATOM 7734 C CA . SER A 1 714 ? -7.95638 14.47647 4.43171 1.000 111.17387 706 SER A CA 1
ATOM 7735 C C . SER A 1 714 ? -7.36871 15.46708 5.42835 1.000 111.72036 706 SER A C 1
ATOM 7736 O O . SER A 1 714 ? -6.60503 16.35897 5.04011 1.000 114.00358 706 SER A O 1
ATOM 7741 N N . THR A 1 715 ? -7.71698 15.33035 6.70958 1.000 109.80640 707 THR A N 1
ATOM 7742 C CA . THR A 1 715 ? -7.13295 16.18651 7.73488 1.000 109.19897 707 THR A CA 1
ATOM 7743 C C . THR A 1 715 ? -5.69587 15.78426 8.04977 1.000 108.67902 707 THR A C 1
ATOM 7744 O O . THR A 1 715 ? -4.86198 16.64986 8.34102 1.000 108.05685 707 THR A O 1
ATOM 7750 N N . ASN A 1 716 ? -5.38627 14.48480 7.99620 1.000 98.21614 708 ASN A N 1
ATOM 7751 C CA . ASN A 1 716 ? -4.02224 14.03679 8.26379 1.000 97.55271 708 ASN A CA 1
ATOM 7752 C C . ASN A 1 716 ? -3.02116 14.65810 7.29792 1.000 98.73477 708 ASN A C 1
ATOM 7753 O O . ASN A 1 716 ? -1.86444 14.89044 7.66928 1.000 98.47536 708 ASN A O 1
ATOM 7758 N N . ILE A 1 717 ? -3.44013 14.93025 6.06182 1.000 95.68960 709 ILE A N 1
ATOM 7759 C CA . ILE A 1 717 ? -2.57305 15.54141 5.05977 1.000 97.02374 709 ILE A CA 1
ATOM 7760 C C . ILE A 1 717 ? -1.39980 14.60914 4.78767 1.000 96.82521 709 ILE A C 1
ATOM 7761 O O . ILE A 1 717 ? -0.28722 15.06000 4.49409 1.000 97.44278 709 ILE A O 1
ATOM 7766 N N . ALA A 1 718 ? -1.63712 13.30398 4.88703 1.000 92.64322 710 ALA A N 1
ATOM 7767 C CA . ALA A 1 718 ? -0.58862 12.32207 4.64551 1.000 92.51999 710 ALA A CA 1
ATOM 7768 C C . ALA A 1 718 ? -1.20530 10.93154 4.63795 1.000 91.86915 710 ALA A C 1
ATOM 7769 O O . ALA A 1 718 ? -2.28329 10.70763 5.19714 1.000 91.15417 710 ALA A O 1
ATOM 7771 N N . LEU A 1 719 ? -0.50221 9.99908 3.99254 1.000 88.70788 711 LEU A N 1
ATOM 7772 C CA . LEU A 1 719 ? -0.96936 8.61782 3.92266 1.000 88.18140 711 LEU A CA 1
ATOM 7773 C C . LEU A 1 719 ? -0.84691 7.92923 5.27607 1.000 86.60239 711 LEU A C 1
ATOM 7774 O O . LEU A 1 719 ? -1.82444 7.39219 5.80575 1.000 85.79752 711 LEU A O 1
ATOM 7776 N N . GLY A 1 720 ? 0.35644 7.92949 5.84711 1.000 90.72555 712 GLY A N 1
ATOM 7777 C CA . GLY A 1 720 ? 0.59055 7.39623 7.17622 1.000 89.39519 712 GLY A CA 1
ATOM 7778 C C . GLY A 1 720 ? 1.65258 8.17735 7.92279 1.000 89.38984 712 GLY A C 1
ATOM 7779 O O . GLY A 1 720 ? 2.80683 8.23160 7.48644 1.000 90.49765 712 GLY A O 1
ATOM 7780 N N . ILE A 1 721 ? 1.28444 8.78821 9.04751 1.000 91.57219 713 ILE A N 1
ATOM 7781 C CA . ILE A 1 721 ? 2.18373 9.68194 9.76267 1.000 91.62937 713 ILE A CA 1
ATOM 7782 C C . ILE A 1 721 ? 2.33159 9.22980 11.20750 1.000 90.49839 713 ILE A C 1
ATOM 7783 O O . ILE A 1 721 ? 1.41298 8.66208 11.80793 1.000 89.53599 713 ILE A O 1
ATOM 7788 N N . TRP A 1 722 ? 3.51432 9.48956 11.75908 1.000 91.92161 714 TRP A N 1
ATOM 7789 C CA . TRP A 1 722 ? 3.85558 9.19771 13.14340 1.000 91.21020 714 TRP A CA 1
ATOM 7790 C C . TRP A 1 722 ? 3.92523 10.48066 13.96899 1.000 91.21635 714 TRP A C 1
ATOM 7791 O O . TRP A 1 722 ? 3.65781 10.44246 15.17612 1.000 90.35856 714 TRP A O 1
ATOM 7802 N N . PRO A 1 723 ? 4.30067 11.63284 13.37917 1.000 87.40901 715 PRO A N 1
ATOM 7803 C CA . PRO A 1 723 ? 4.24443 12.86855 14.16753 1.000 87.38862 715 PRO A CA 1
ATOM 7804 C C . PRO A 1 723 ? 2.85547 13.14386 14.73849 1.000 86.45234 715 PRO A C 1
ATOM 7805 O O . PRO A 1 723 ? 1.94711 13.48048 13.98048 1.000 86.46609 715 PRO A O 1
ATOM 7809 N N . TYR B 1 14 ? 35.98603 7.38772 27.96729 1.000 141.95160 6 TYR B N 1
ATOM 7810 C CA . TYR B 1 14 ? 36.02924 7.22408 29.41551 1.000 138.80908 6 TYR B CA 1
ATOM 7811 C C . TYR B 1 14 ? 35.20704 6.01350 29.84867 1.000 136.84120 6 TYR B C 1
ATOM 7812 O O . TYR B 1 14 ? 34.33953 6.11744 30.71649 1.000 134.70272 6 TYR B O 1
ATOM 7815 N N . ALA B 1 15 ? 35.48684 4.86226 29.23275 1.000 140.49230 7 ALA B N 1
ATOM 7816 C CA . ALA B 1 15 ? 34.77217 3.64100 29.58835 1.000 141.69991 7 ALA B CA 1
ATOM 7817 C C . ALA B 1 15 ? 35.24399 3.09290 30.92965 1.000 143.01139 7 ALA B C 1
ATOM 7818 O O . ALA B 1 15 ? 34.43292 2.61247 31.73026 1.000 141.74326 7 ALA B O 1
ATOM 7825 N N . LEU B 1 16 ? 36.55209 3.15807 31.19350 1.000 148.74332 8 LEU B N 1
ATOM 7826 C CA . LEU B 1 16 ? 37.08581 2.61379 32.43716 1.000 149.31721 8 LEU B CA 1
ATOM 7827 C C . LEU B 1 16 ? 36.59292 3.38566 33.65524 1.000 145.57659 8 LEU B C 1
ATOM 7828 O O . LEU B 1 16 ? 36.51221 2.82098 34.75218 1.000 143.77123 8 LEU B O 1
ATOM 7835 N N . LEU B 1 17 ? 36.26344 4.66857 33.48974 1.000 141.68778 9 LEU B N 1
ATOM 7836 C CA . LEU B 1 17 ? 35.84280 5.48039 34.62617 1.000 140.30429 9 LEU B CA 1
ATOM 7837 C C . LEU B 1 17 ? 34.51476 5.02029 35.21383 1.000 138.53977 9 LEU B C 1
ATOM 7838 O O . LEU B 1 17 ? 34.24171 5.30406 36.38530 1.000 139.14187 9 LEU B O 1
ATOM 7854 N N . GLY B 1 18 ? 33.68335 4.32726 34.43358 1.000 137.11672 10 GLY B N 1
ATOM 7855 C CA . GLY B 1 18 ? 32.40732 3.86877 34.95856 1.000 134.93756 10 GLY B CA 1
ATOM 7856 C C . GLY B 1 18 ? 32.55790 2.97987 36.17811 1.000 137.90172 10 GLY B C 1
ATOM 7857 O O . GLY B 1 18 ? 31.72809 3.01493 37.09041 1.000 136.01035 10 GLY B O 1
ATOM 7861 N N . VAL B 1 19 ? 33.61653 2.16875 36.20981 1.000 136.45236 11 VAL B N 1
ATOM 7862 C CA . VAL B 1 19 ? 33.85311 1.29156 37.35163 1.000 136.22696 11 VAL B CA 1
ATOM 7863 C C . VAL B 1 19 ? 34.44632 2.06747 38.52248 1.000 137.43467 11 VAL B C 1
ATOM 7864 O O . VAL B 1 19 ? 34.13595 1.78729 39.68585 1.000 134.35067 11 VAL B O 1
ATOM 7877 N N . ILE B 1 20 ? 35.30466 3.04980 38.23856 1.000 138.69909 12 ILE B N 1
ATOM 7878 C CA . ILE B 1 20 ? 36.02151 3.75322 39.30166 1.000 140.31759 12 ILE B CA 1
ATOM 7879 C C . ILE B 1 20 ? 35.03906 4.42481 40.25501 1.000 135.17787 12 ILE B C 1
ATOM 7880 O O . ILE B 1 20 ? 35.05259 4.17919 41.46682 1.000 134.39202 12 ILE B O 1
ATOM 7887 N N . LEU B 1 21 ? 34.17004 5.28631 39.72059 1.000 137.00185 13 LEU B N 1
ATOM 7888 C CA . LEU B 1 21 ? 33.22198 5.98644 40.58022 1.000 136.89958 13 LEU B CA 1
ATOM 7889 C C . LEU B 1 21 ? 32.18580 5.03519 41.16458 1.000 138.46343 13 LEU B C 1
ATOM 7890 O O . LEU B 1 21 ? 31.69194 5.26655 42.27385 1.000 139.68499 13 LEU B O 1
ATOM 7906 N N . GLY B 1 22 ? 31.84633 3.96921 40.44598 1.000 132.83915 14 GLY B N 1
ATOM 7907 C CA . GLY B 1 22 ? 30.88254 3.01506 40.95136 1.000 131.29190 14 GLY B CA 1
ATOM 7908 C C . GLY B 1 22 ? 31.32422 2.39806 42.26196 1.000 134.40367 14 GLY B C 1
ATOM 7909 O O . GLY B 1 22 ? 30.61887 2.50145 43.27002 1.000 134.27828 14 GLY B O 1
ATOM 7913 N N . ILE B 1 23 ? 32.49913 1.76163 42.26806 1.000 131.34849 15 ILE B N 1
ATOM 7914 C CA . ILE B 1 23 ? 32.97492 1.10422 43.47794 1.000 133.31632 15 ILE B CA 1
ATOM 7915 C C . ILE B 1 23 ? 33.05983 2.07439 44.64528 1.000 134.64660 15 ILE B C 1
ATOM 7916 O O . ILE B 1 23 ? 32.99712 1.65386 45.80569 1.000 133.90713 15 ILE B O 1
ATOM 7932 N N . SER B 1 24 ? 33.20089 3.37314 44.36884 1.000 129.66192 16 SER B N 1
ATOM 7933 C CA . SER B 1 24 ? 33.15554 4.35951 45.43902 1.000 128.13316 16 SER B CA 1
ATOM 7934 C C . SER B 1 24 ? 31.76672 4.47225 46.04897 1.000 127.35708 16 SER B C 1
ATOM 7935 O O . SER B 1 24 ? 31.62435 5.04234 47.13579 1.000 129.71649 16 SER B O 1
ATOM 7943 N N . GLY B 1 25 ? 30.74333 3.94613 45.37374 1.000 127.30108 17 GLY B N 1
ATOM 7944 C CA . GLY B 1 25 ? 29.41555 3.92735 45.96334 1.000 127.15153 17 GLY B CA 1
ATOM 7945 C C . GLY B 1 25 ? 29.35684 3.05748 47.20202 1.000 131.02599 17 GLY B C 1
ATOM 7946 O O . GLY B 1 25 ? 28.90179 3.48923 48.26363 1.000 130.77216 17 GLY B O 1
ATOM 7950 N N . VAL B 1 26 ? 29.81875 1.81191 47.07939 1.000 135.74271 18 VAL B N 1
ATOM 7951 C CA . VAL B 1 26 ? 29.92628 0.94282 48.24650 1.000 135.36937 18 VAL B CA 1
ATOM 7952 C C . VAL B 1 26 ? 30.90706 1.53241 49.25094 1.000 136.95444 18 VAL B C 1
ATOM 7953 O O . VAL B 1 26 ? 30.68605 1.47382 50.46722 1.000 137.54872 18 VAL B O 1
ATOM 7966 N N . ILE B 1 27 ? 32.00861 2.10541 48.75936 1.000 133.71719 19 ILE B N 1
ATOM 7967 C CA . ILE B 1 27 ? 32.93794 2.80780 49.63907 1.000 135.70935 19 ILE B CA 1
ATOM 7968 C C . ILE B 1 27 ? 32.20882 3.91945 50.38132 1.000 136.15580 19 ILE B C 1
ATOM 7969 O O . ILE B 1 27 ? 32.42157 4.13575 51.58049 1.000 138.58411 19 ILE B O 1
ATOM 7976 N N . TYR B 1 28 ? 31.33238 4.63756 49.67781 1.000 134.95868 20 TYR B N 1
ATOM 7977 C CA . TYR B 1 28 ? 30.55508 5.70918 50.28824 1.000 132.59536 20 TYR B CA 1
ATOM 7978 C C . TYR B 1 28 ? 29.33343 5.16920 51.01995 1.000 135.11737 20 TYR B C 1
ATOM 7979 O O . TYR B 1 28 ? 28.84854 5.80697 51.96118 1.000 137.42218 20 TYR B O 1
ATOM 7997 N N . ALA B 1 29 ? 28.82919 4.00208 50.61022 1.000 135.48601 21 ALA B N 1
ATOM 7998 C CA . ALA B 1 29 ? 27.69148 3.40392 51.29896 1.000 134.34966 21 ALA B CA 1
ATOM 7999 C C . ALA B 1 29 ? 28.04461 3.00978 52.72657 1.000 135.83414 21 ALA B C 1
ATOM 8000 O O . ALA B 1 29 ? 27.16958 2.99885 53.59959 1.000 135.34790 21 ALA B O 1
ATOM 8007 N N . VAL B 1 30 ? 29.31251 2.67948 52.98251 1.000 136.15040 22 VAL B N 1
ATOM 8008 C CA . VAL B 1 30 ? 29.72604 2.33580 54.33806 1.000 137.08461 22 VAL B CA 1
ATOM 8009 C C . VAL B 1 30 ? 29.63638 3.55043 55.25335 1.000 139.65296 22 VAL B C 1
ATOM 8010 O O . VAL B 1 30 ? 29.31178 3.41836 56.44016 1.000 140.83364 22 VAL B O 1
ATOM 8014 N N . TYR B 1 31 ? 29.91994 4.74580 54.72921 1.000 143.13256 23 TYR B N 1
ATOM 8015 C CA . TYR B 1 31 ? 29.80676 5.95818 55.53583 1.000 142.49947 23 TYR B CA 1
ATOM 8016 C C . TYR B 1 31 ? 28.40751 6.10200 56.12307 1.000 145.09628 23 TYR B C 1
ATOM 8017 O O . TYR B 1 31 ? 28.24483 6.27817 57.33624 1.000 147.49107 23 TYR B O 1
ATOM 8028 N N . LEU B 1 32 ? 27.38033 6.02981 55.27428 1.000 135.80469 24 LEU B N 1
ATOM 8029 C CA . LEU B 1 32 ? 26.01237 6.15010 55.76760 1.000 132.74243 24 LEU B CA 1
ATOM 8030 C C . LEU B 1 32 ? 25.60953 4.92322 56.57516 1.000 133.91574 24 LEU B C 1
ATOM 8031 O O . LEU B 1 32 ? 24.87720 5.03832 57.56480 1.000 131.49901 24 LEU B O 1
ATOM 8038 N N . ALA B 1 33 ? 26.07350 3.73952 56.16951 1.000 136.96925 25 ALA B N 1
ATOM 8039 C CA . ALA B 1 33 ? 25.80418 2.54214 56.95714 1.000 137.07269 25 ALA B CA 1
ATOM 8040 C C . ALA B 1 33 ? 26.42578 2.65469 58.34301 1.000 137.52267 25 ALA B C 1
ATOM 8041 O O . ALA B 1 33 ? 25.78662 2.32266 59.34829 1.000 137.40763 25 ALA B O 1
ATOM 8048 N N . VAL B 1 34 ? 27.67621 3.12018 58.41646 1.000 138.85036 26 VAL B N 1
ATOM 8049 C CA . VAL B 1 34 ? 28.29699 3.37574 59.70866 1.000 142.09459 26 VAL B CA 1
ATOM 8050 C C . VAL B 1 34 ? 27.71152 4.61586 60.36968 1.000 141.61816 26 VAL B C 1
ATOM 8051 O O . VAL B 1 34 ? 27.80097 4.76353 61.59427 1.000 143.70626 26 VAL B O 1
ATOM 8055 N N . TRP B 1 35 ? 27.11126 5.51628 59.58666 1.000 138.58282 27 TRP B N 1
ATOM 8056 C CA . TRP B 1 35 ? 26.46601 6.68970 60.16650 1.000 140.45467 27 TRP B CA 1
ATOM 8057 C C . TRP B 1 35 ? 25.19695 6.30008 60.91436 1.000 140.65470 27 TRP B C 1
ATOM 8058 O O . TRP B 1 35 ? 24.94252 6.79402 62.01917 1.000 140.65845 27 TRP B O 1
ATOM 8071 N N . VAL B 1 36 ? 24.38774 5.41631 60.32551 1.000 143.72842 28 VAL B N 1
ATOM 8072 C CA . VAL B 1 36 ? 23.19174 4.93481 61.00761 1.000 141.28783 28 VAL B CA 1
ATOM 8073 C C . VAL B 1 36 ? 23.57428 4.03325 62.17409 1.000 142.40319 28 VAL B C 1
ATOM 8074 O O . VAL B 1 36 ? 22.89743 4.02348 63.20991 1.000 139.16554 28 VAL B O 1
ATOM 8087 N N . LEU B 1 37 ? 24.65633 3.26668 62.03381 1.000 141.55924 29 LEU B N 1
ATOM 8088 C CA . LEU B 1 37 ? 25.14345 2.42860 63.12147 1.000 141.93093 29 LEU B CA 1
ATOM 8089 C C . LEU B 1 37 ? 25.71887 3.23975 64.27417 1.000 140.22880 29 LEU B C 1
ATOM 8090 O O . LEU B 1 37 ? 26.10828 2.64553 65.28600 1.000 139.52265 29 LEU B O 1
ATOM 8094 N N . ARG B 1 38 ? 25.79345 4.56235 64.13807 1.000 140.44674 30 ARG B N 1
ATOM 8095 C CA . ARG B 1 38 ? 26.32364 5.44168 65.17806 1.000 141.85051 30 ARG B CA 1
ATOM 8096 C C . ARG B 1 38 ? 25.84546 5.04089 66.57148 1.000 142.18720 30 ARG B C 1
ATOM 8097 O O . ARG B 1 38 ? 26.60757 4.48663 67.36532 1.000 143.86277 30 ARG B O 1
ATOM 8099 N N . ASN B 1 43 ? 18.03738 1.36019 73.77618 1.000 153.35190 35 ASN B N 1
ATOM 8100 C CA . ASN B 1 43 ? 17.11252 0.94083 74.82299 1.000 146.88038 35 ASN B CA 1
ATOM 8101 C C . ASN B 1 43 ? 17.00515 -0.58203 74.87333 1.000 147.87833 35 ASN B C 1
ATOM 8102 O O . ASN B 1 43 ? 17.36002 -1.26697 73.91350 1.000 145.29779 35 ASN B O 1
ATOM 8107 N N . GLU B 1 44 ? 16.50928 -1.10699 75.99660 1.000 146.06049 36 GLU B N 1
ATOM 8108 C CA . GLU B 1 44 ? 16.37894 -2.55307 76.14876 1.000 145.89814 36 GLU B CA 1
ATOM 8109 C C . GLU B 1 44 ? 15.30396 -3.10499 75.21920 1.000 143.37643 36 GLU B C 1
ATOM 8110 O O . GLU B 1 44 ? 15.57628 -3.96525 74.37345 1.000 145.58275 36 GLU B O 1
ATOM 8114 N N . LYS B 1 45 ? 14.06909 -2.61716 75.36002 1.000 144.85739 37 LYS B N 1
ATOM 8115 C CA . LYS B 1 45 ? 12.99275 -3.08997 74.49666 1.000 143.17139 37 LYS B CA 1
ATOM 8116 C C . LYS B 1 45 ? 13.21610 -2.67116 73.04990 1.000 141.85014 37 LYS B C 1
ATOM 8117 O O . LYS B 1 45 ? 12.81304 -3.38818 72.12682 1.000 137.05901 37 LYS B O 1
ATOM 8119 N N . MET B 1 46 ? 13.85585 -1.52018 72.83524 1.000 142.56330 38 MET B N 1
ATOM 8120 C CA . MET B 1 46 ? 14.09772 -1.03821 71.48036 1.000 137.56822 38 MET B CA 1
ATOM 8121 C C . MET B 1 46 ? 15.16575 -1.85862 70.76610 1.000 135.28682 38 MET B C 1
ATOM 8122 O O . MET B 1 46 ? 15.14909 -1.95464 69.53376 1.000 136.16928 38 MET B O 1
ATOM 8127 N N . ARG B 1 47 ? 16.09953 -2.45050 71.51358 1.000 137.32686 39 ARG B N 1
ATOM 8128 C CA . ARG B 1 47 ? 17.18899 -3.19735 70.89389 1.000 139.75120 39 ARG B CA 1
ATOM 8129 C C . ARG B 1 47 ? 16.73734 -4.56699 70.39640 1.000 143.45874 39 ARG B C 1
ATOM 8130 O O . ARG B 1 47 ? 17.16807 -5.01145 69.32599 1.000 145.04207 39 ARG B O 1
ATOM 8134 N N . PHE B 1 48 ? 15.87560 -5.25068 71.15376 1.000 146.51218 40 PHE B N 1
ATOM 8135 C CA . PHE B 1 48 ? 15.45963 -6.59481 70.76396 1.000 145.74964 40 PHE B CA 1
ATOM 8136 C C . PHE B 1 48 ? 14.69412 -6.58565 69.44553 1.000 143.41021 40 PHE B C 1
ATOM 8137 O O . PHE B 1 48 ? 14.88158 -7.47410 68.60553 1.000 142.75634 40 PHE B O 1
ATOM 8154 N N . ILE B 1 49 ? 13.83091 -5.58844 69.24098 1.000 143.75339 41 ILE B N 1
ATOM 8155 C CA . ILE B 1 49 ? 13.00834 -5.56220 68.03446 1.000 142.27350 41 ILE B CA 1
ATOM 8156 C C . ILE B 1 49 ? 13.86086 -5.26711 66.80513 1.000 139.61627 41 ILE B C 1
ATOM 8157 O O . ILE B 1 49 ? 13.66358 -5.86543 65.74018 1.000 135.24674 41 ILE B O 1
ATOM 8173 N N . SER B 1 50 ? 14.81702 -4.34354 66.92451 1.000 136.03300 42 SER B N 1
ATOM 8174 C CA . SER B 1 50 ? 15.71064 -4.07062 65.80381 1.000 132.06400 42 SER B CA 1
ATOM 8175 C C . SER B 1 50 ? 16.54219 -5.30051 65.46025 1.000 135.98088 42 SER B C 1
ATOM 8176 O O . SER B 1 50 ? 16.81103 -5.57014 64.28356 1.000 140.16385 42 SER B O 1
ATOM 8181 N N . GLN B 1 51 ? 16.95677 -6.06160 66.47708 1.000 131.43901 43 GLN B N 1
ATOM 8182 C CA . GLN B 1 51 ? 17.69002 -7.29644 66.22414 1.000 137.02714 43 GLN B CA 1
ATOM 8183 C C . GLN B 1 51 ? 16.77121 -8.40156 65.71881 1.000 137.43708 43 GLN B C 1
ATOM 8184 O O . GLN B 1 51 ? 17.22406 -9.30070 65.00145 1.000 136.51924 43 GLN B O 1
ATOM 8188 N N . ALA B 1 52 ? 15.48551 -8.35616 66.07758 1.000 134.38798 44 ALA B N 1
ATOM 8189 C CA . ALA B 1 52 ? 14.55064 -9.35871 65.57757 1.000 132.40530 44 ALA B CA 1
ATOM 8190 C C . ALA B 1 52 ? 14.32679 -9.19979 64.07958 1.000 135.41492 44 ALA B C 1
ATOM 8191 O O . ALA B 1 52 ? 14.21066 -10.19429 63.35375 1.000 136.00710 44 ALA B O 1
ATOM 8198 N N . ILE B 1 53 ? 14.26062 -7.95570 63.59906 1.000 136.08711 45 ILE B N 1
ATOM 8199 C CA . ILE B 1 53 ? 14.13653 -7.72201 62.16440 1.000 133.94095 45 ILE B CA 1
ATOM 8200 C C . ILE B 1 53 ? 15.35022 -8.27265 61.42900 1.000 132.38250 45 ILE B C 1
ATOM 8201 O O . ILE B 1 53 ? 15.24024 -8.72963 60.28437 1.000 129.95770 45 ILE B O 1
ATOM 8208 N N . ALA B 1 54 ? 16.52337 -8.23919 62.06636 1.000 130.67095 46 ALA B N 1
ATOM 8209 C CA . ALA B 1 54 ? 17.72960 -8.75885 61.43069 1.000 131.61192 46 ALA B CA 1
ATOM 8210 C C . ALA B 1 54 ? 17.68899 -10.27944 61.34242 1.000 134.36739 46 ALA B C 1
ATOM 8211 O O . ALA B 1 54 ? 17.98879 -10.85826 60.29158 1.000 135.60147 46 ALA B O 1
ATOM 8218 N N . THR B 1 55 ? 17.32367 -10.94665 62.44025 1.000 127.56770 47 THR B N 1
ATOM 8219 C CA . THR B 1 55 ? 17.21143 -12.40098 62.40743 1.000 130.03339 47 THR B CA 1
ATOM 8220 C C . THR B 1 55 ? 16.14288 -12.83813 61.41355 1.000 129.51752 47 THR B C 1
ATOM 8221 O O . THR B 1 55 ? 16.31635 -13.83325 60.69985 1.000 131.00325 47 THR B O 1
ATOM 8232 N N . GLY B 1 56 ? 15.02725 -12.10754 61.35681 1.000 127.69374 48 GLY B N 1
ATOM 8233 C CA . GLY B 1 56 ? 14.02225 -12.39328 60.34605 1.000 126.75207 48 GLY B CA 1
ATOM 8234 C C . GLY B 1 56 ? 14.54771 -12.18030 58.93995 1.000 130.46164 48 GLY B C 1
ATOM 8235 O O . GLY B 1 56 ? 14.42023 -13.05053 58.07465 1.000 131.82036 48 GLY B O 1
ATOM 8239 N N . ALA B 1 57 ? 15.14549 -11.01182 58.69171 1.000 133.67784 49 ALA B N 1
ATOM 8240 C CA . ALA B 1 57 ? 15.77618 -10.76974 57.39932 1.000 130.93548 49 ALA B CA 1
ATOM 8241 C C . ALA B 1 57 ? 16.90406 -11.75908 57.14200 1.000 130.23393 49 ALA B C 1
ATOM 8242 O O . ALA B 1 57 ? 17.22034 -12.05320 55.98371 1.000 129.88115 49 ALA B O 1
ATOM 8249 N N . ARG B 1 58 ? 17.52676 -12.27352 58.20429 1.000 130.11432 50 ARG B N 1
ATOM 8250 C CA . ARG B 1 58 ? 18.57092 -13.27945 58.04272 1.000 132.11048 50 ARG B CA 1
ATOM 8251 C C . ARG B 1 58 ? 17.99020 -14.58462 57.50990 1.000 132.81574 50 ARG B C 1
ATOM 8252 O O . ARG B 1 58 ? 18.40502 -15.08052 56.45582 1.000 137.23494 50 ARG B O 1
ATOM 8256 N N . ALA B 1 59 ? 17.02184 -15.15841 58.23095 1.000 132.64587 51 ALA B N 1
ATOM 8257 C CA . ALA B 1 59 ? 16.40400 -16.40160 57.78031 1.000 135.02475 51 ALA B CA 1
ATOM 8258 C C . ALA B 1 59 ? 15.72286 -16.23154 56.42809 1.000 136.88309 51 ALA B C 1
ATOM 8259 O O . ALA B 1 59 ? 15.60361 -17.19906 55.66728 1.000 138.58095 51 ALA B O 1
ATOM 8266 N N . TYR B 1 60 ? 15.27073 -15.01656 56.11185 1.000 134.21259 52 TYR B N 1
ATOM 8267 C CA . TYR B 1 60 ? 14.67206 -14.75738 54.80623 1.000 133.01468 52 TYR B CA 1
ATOM 8268 C C . TYR B 1 60 ? 15.71709 -14.84656 53.69908 1.000 132.06334 52 TYR B C 1
ATOM 8269 O O . TYR B 1 60 ? 15.58574 -15.64449 52.76352 1.000 125.01794 52 TYR B O 1
ATOM 8287 N N . LEU B 1 61 ? 16.77031 -14.03196 53.79214 1.000 123.63799 53 LEU B N 1
ATOM 8288 C CA . LEU B 1 61 ? 17.78496 -14.01156 52.74354 1.000 124.65305 53 LEU B CA 1
ATOM 8289 C C . LEU B 1 61 ? 18.57981 -15.31227 52.70817 1.000 126.23409 53 LEU B C 1
ATOM 8290 O O . LEU B 1 61 ? 18.90838 -15.81253 51.62614 1.000 126.46747 53 LEU B O 1
ATOM 8295 N N . PHE B 1 62 ? 18.90433 -15.87237 53.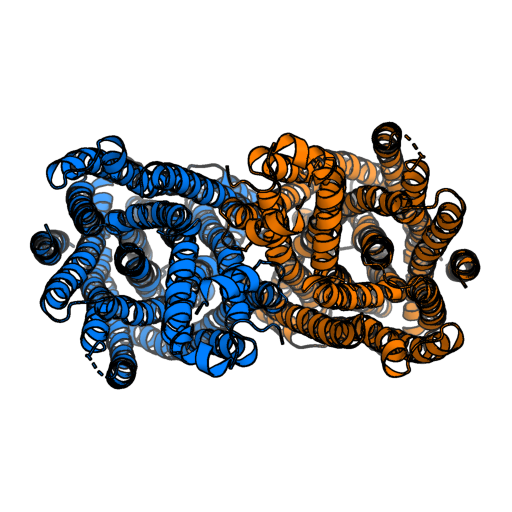87811 1.000 137.86575 54 PHE B N 1
ATOM 8296 C CA . PHE B 1 62 ? 19.63285 -17.13784 53.91307 1.000 139.39919 54 PHE B CA 1
ATOM 8297 C C . PHE B 1 62 ? 18.87804 -18.22936 53.15953 1.000 140.27870 54 PHE B C 1
ATOM 8298 O O . PHE B 1 62 ? 19.49063 -19.07466 52.49633 1.000 145.26623 54 PHE B O 1
ATOM 8308 N N . ARG B 1 63 ? 17.54621 -18.23219 53.25550 1.000 134.33812 55 ARG B N 1
ATOM 8309 C CA . ARG B 1 63 ? 16.74997 -19.19534 52.50425 1.000 135.68632 55 ARG B CA 1
ATOM 8310 C C . ARG B 1 63 ? 16.48011 -18.71908 51.08237 1.000 135.90426 55 ARG B C 1
ATOM 8311 O O . ARG B 1 63 ? 16.32061 -19.54564 50.17729 1.000 131.48279 55 ARG B O 1
ATOM 8321 N N . GLN B 1 64 ? 16.42719 -17.40207 50.86691 1.000 135.01257 56 GLN B N 1
ATOM 8322 C CA . GLN B 1 64 ? 16.16182 -16.87843 49.53025 1.000 131.96833 56 GLN B CA 1
ATOM 8323 C C . GLN B 1 64 ? 17.38286 -17.01441 48.62837 1.000 131.47902 56 GLN B C 1
ATOM 8324 O O . GLN B 1 64 ? 17.26225 -17.43145 47.47062 1.000 130.23187 56 GLN B O 1
ATOM 8338 N N . TYR B 1 65 ? 18.56634 -16.66515 49.13682 1.000 129.74470 57 TYR B N 1
ATOM 8339 C CA . TYR B 1 65 ? 19.77906 -16.80943 48.34013 1.000 127.05120 57 TYR B CA 1
ATOM 8340 C C . TYR B 1 65 ? 20.15921 -18.27356 48.15899 1.000 130.41447 57 TYR B C 1
ATOM 8341 O O . TYR B 1 65 ? 20.76772 -18.63213 47.14485 1.000 135.39248 57 TYR B O 1
ATOM 8352 N N . ARG B 1 66 ? 19.81422 -19.12970 49.12269 1.000 130.89066 58 ARG B N 1
ATOM 8353 C CA . ARG B 1 66 ? 20.16575 -20.54228 49.02214 1.000 131.88697 58 ARG B CA 1
ATOM 8354 C C . ARG B 1 66 ? 19.52781 -21.17206 47.78872 1.000 134.04563 58 ARG B C 1
ATOM 8355 O O . ARG B 1 66 ? 20.22498 -21.63576 46.87908 1.000 134.62930 58 ARG B O 1
ATOM 8359 N N . THR B 1 67 ? 18.19195 -21.18713 47.73591 1.000 130.87241 59 THR B N 1
ATOM 8360 C CA . THR B 1 67 ? 17.51048 -21.72436 46.56265 1.000 129.83304 59 THR B CA 1
ATOM 8361 C C . THR B 1 67 ? 17.75922 -20.86616 45.32969 1.000 128.20261 59 THR B C 1
ATOM 8362 O O . THR B 1 67 ? 17.67735 -21.36382 44.20131 1.000 127.41633 59 THR B O 1
ATOM 8373 N N . LEU B 1 68 ? 18.05895 -19.58079 45.52220 1.000 127.38660 60 LEU B N 1
ATOM 8374 C CA . LEU B 1 68 ? 18.33852 -18.71462 44.38259 1.000 126.93981 60 LEU B CA 1
ATOM 8375 C C . LEU B 1 68 ? 19.59934 -19.16451 43.65804 1.000 129.13105 60 LEU B C 1
ATOM 8376 O O . LEU B 1 68 ? 19.65889 -19.13731 42.42318 1.000 129.11136 60 LEU B O 1
ATOM 8383 N N . ALA B 1 69 ? 20.62052 -19.57908 44.40940 1.000 128.29110 61 ALA B N 1
ATOM 8384 C CA . ALA B 1 69 ? 21.83510 -20.08350 43.78224 1.000 128.56064 61 ALA B CA 1
ATOM 8385 C C . ALA B 1 69 ? 21.60460 -21.44371 43.13651 1.000 130.54171 61 ALA B C 1
ATOM 8386 O O . ALA B 1 69 ? 22.26314 -21.77572 42.14446 1.000 131.89082 61 ALA B O 1
ATOM 8393 N N . VAL B 1 70 ? 20.68250 -22.24098 43.68158 1.000 131.38783 62 VAL B N 1
ATOM 8394 C CA . VAL B 1 70 ? 20.40754 -23.56281 43.12056 1.000 132.78194 62 VAL B CA 1
ATOM 8395 C C . VAL B 1 70 ? 20.02856 -23.44774 41.64820 1.000 131.85282 62 VAL B C 1
ATOM 8396 O O . VAL B 1 70 ? 20.68626 -24.01868 40.77047 1.000 132.60841 62 VAL B O 1
ATOM 8409 N N . LEU B 1 71 ? 18.95925 -22.70241 41.35597 1.000 131.71300 63 LEU B N 1
ATOM 8410 C CA . LEU B 1 71 ? 18.51561 -22.57437 39.97161 1.000 130.45822 63 LEU B CA 1
ATOM 8411 C C . LEU B 1 71 ? 19.48006 -21.73423 39.14508 1.000 127.96093 63 LEU B C 1
ATOM 8412 O O . LEU B 1 71 ? 19.58050 -21.92812 37.92854 1.000 126.06509 63 LEU B O 1
ATOM 8428 N N . LEU B 1 72 ? 20.19628 -20.80412 39.77792 1.000 123.77566 64 LEU B N 1
ATOM 8429 C CA . LEU B 1 72 ? 21.15370 -19.98852 39.03852 1.000 125.95672 64 LEU B CA 1
ATOM 8430 C C . LEU B 1 72 ? 22.30027 -20.84477 38.51516 1.000 126.21487 64 LEU B C 1
ATOM 8431 O O . LEU B 1 72 ? 22.69977 -20.72138 37.35187 1.000 126.66146 64 LEU B O 1
ATOM 8447 N N . VAL B 1 73 ? 22.84405 -21.72028 39.36380 1.000 128.31990 65 VAL B N 1
ATOM 8448 C CA . VAL B 1 73 ? 23.95918 -22.56467 38.94691 1.000 131.06323 65 VAL B CA 1
ATOM 8449 C C . VAL B 1 73 ? 23.50417 -23.58311 37.90788 1.000 130.08514 65 VAL B C 1
ATOM 8450 O O . VAL B 1 73 ? 24.19262 -23.81723 36.90697 1.000 129.94881 65 VAL B O 1
ATOM 8463 N N . ILE B 1 74 ? 22.34444 -24.20801 38.12653 1.000 130.56648 66 ILE B N 1
ATOM 8464 C CA . ILE B 1 74 ? 21.83622 -25.18517 37.16655 1.000 129.85447 66 ILE B CA 1
ATOM 8465 C C . ILE B 1 74 ? 21.65038 -24.53566 35.80171 1.000 129.99548 66 ILE B C 1
ATOM 8466 O O . ILE B 1 74 ? 22.08276 -25.06888 34.77275 1.000 129.27824 66 ILE B O 1
ATOM 8482 N N . LEU B 1 75 ? 21.00265 -23.36995 35.77378 1.000 131.79655 67 LEU B N 1
ATOM 8483 C CA . LEU B 1 75 ? 20.81487 -22.66626 34.51139 1.000 129.25526 67 LEU B CA 1
ATOM 8484 C C . LEU B 1 75 ? 22.11525 -22.04610 34.01591 1.000 130.20989 67 LEU B C 1
ATOM 8485 O O . LEU B 1 75 ? 22.34932 -21.99507 32.80364 1.000 131.54549 67 LEU B O 1
ATOM 8501 N N . ALA B 1 76 ? 22.97540 -21.58093 34.92674 1.000 126.36793 68 ALA B N 1
ATOM 8502 C CA . ALA B 1 76 ? 24.28489 -21.08976 34.50926 1.000 126.81192 68 A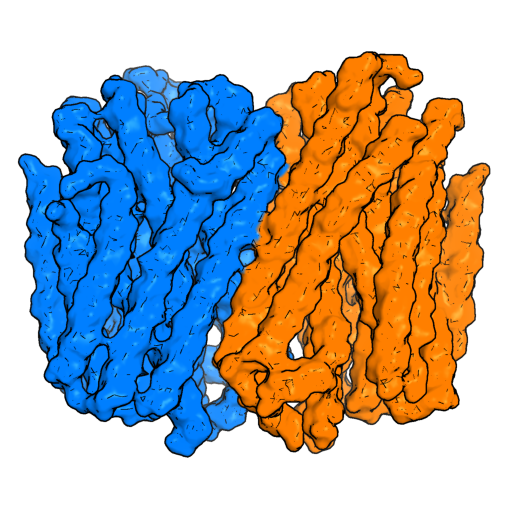LA B CA 1
ATOM 8503 C C . ALA B 1 76 ? 25.08853 -22.17972 33.81285 1.000 129.52635 68 ALA B C 1
ATOM 8504 O O . ALA B 1 76 ? 25.85917 -21.89028 32.89037 1.000 132.14215 68 ALA B O 1
ATOM 8511 N N . VAL B 1 77 ? 24.92873 -23.43382 34.23976 1.000 122.37551 69 VAL B N 1
ATOM 8512 C CA . VAL B 1 77 ? 25.53709 -24.54174 33.51171 1.000 123.13681 69 VAL B CA 1
ATOM 8513 C C . VAL B 1 77 ? 24.81951 -24.75653 32.18612 1.000 121.43832 69 VAL B C 1
ATOM 8514 O O . VAL B 1 77 ? 25.44272 -25.09089 31.17145 1.000 121.97295 69 VAL B O 1
ATOM 8518 N N . LEU B 1 78 ? 23.49769 -24.57188 32.17487 1.000 123.62462 70 LEU B N 1
ATOM 8519 C CA . LEU B 1 78 ? 22.73851 -24.68896 30.93432 1.000 124.08286 70 LEU B CA 1
ATOM 8520 C C . LEU B 1 78 ? 23.09376 -23.56408 29.96838 1.000 127.08165 70 LEU B C 1
ATOM 8521 O O . LEU B 1 78 ? 23.20627 -23.79054 28.75778 1.000 126.01964 70 LEU B O 1
ATOM 8537 N N . ILE B 1 79 ? 23.27391 -22.34443 30.48370 1.000 131.86337 71 ILE B N 1
ATOM 8538 C CA . ILE B 1 79 ? 23.63361 -21.22120 29.62390 1.000 129.42428 71 ILE B CA 1
ATOM 8539 C C . ILE B 1 79 ? 25.04435 -21.39210 29.07196 1.000 131.34322 71 ILE B C 1
ATOM 8540 O O . ILE B 1 79 ? 25.33753 -20.95605 27.95184 1.000 134.04063 71 ILE B O 1
ATOM 8556 N N . LEU B 1 80 ? 25.93850 -22.02278 29.83709 1.000 127.87406 72 LEU B N 1
ATOM 8557 C CA . LEU B 1 80 ? 27.29876 -22.23663 29.35432 1.000 130.32662 72 LEU B CA 1
ATOM 8558 C C . LEU B 1 80 ? 27.30729 -23.10615 28.10374 1.000 132.39915 72 LEU B C 1
ATOM 8559 O O . LEU B 1 80 ? 28.07457 -22.85379 27.16712 1.000 132.49022 72 LEU B O 1
ATOM 8566 N N . VAL B 1 81 ? 26.45698 -24.13340 28.06814 1.000 129.50429 73 VAL B N 1
ATOM 8567 C CA . VAL B 1 81 ? 26.38140 -24.98514 26.88754 1.000 127.68010 73 VAL B CA 1
ATOM 8568 C C . VAL B 1 81 ? 25.51143 -24.34633 25.81074 1.000 126.17658 73 VAL B C 1
ATOM 8569 O O . VAL B 1 81 ? 25.69624 -24.61635 24.61830 1.000 128.29381 73 VAL B O 1
ATOM 8582 N N . ALA B 1 82 ? 24.55499 -23.50124 26.20195 1.000 134.38664 74 ALA B N 1
ATOM 8583 C CA . ALA B 1 82 ? 23.71709 -22.82647 25.21597 1.000 132.57855 74 ALA B CA 1
ATOM 8584 C C . ALA B 1 82 ? 24.52859 -21.85074 24.37158 1.000 133.17532 74 ALA B C 1
ATOM 8585 O O . ALA B 1 82 ? 24.26028 -21.68540 23.17566 1.000 132.34609 74 ALA B O 1
ATOM 8587 N N . ILE B 1 83 ? 25.52438 -21.19530 24.97433 1.000 131.11491 75 ILE B N 1
ATOM 8588 C CA . ILE B 1 83 ? 26.34484 -20.24485 24.22892 1.000 131.77965 75 ILE B CA 1
ATOM 8589 C C . ILE B 1 83 ? 27.31097 -20.96722 23.29678 1.000 133.18423 75 ILE B C 1
ATOM 8590 O O . ILE B 1 83 ? 27.63123 -20.46332 22.21277 1.000 133.19142 75 ILE B O 1
ATOM 8595 N N . ASP B 1 84 ? 27.78742 -22.14475 23.68803 1.000 128.34167 76 ASP B N 1
ATOM 8596 C CA . ASP B 1 84 ? 28.70531 -22.91185 22.85379 1.000 129.82089 76 ASP B CA 1
ATOM 8597 C C . ASP B 1 84 ? 28.04550 -23.31201 21.53745 1.000 128.68897 76 ASP B C 1
ATOM 8598 O O . ASP B 1 84 ? 27.50165 -24.40901 21.41146 1.000 128.13979 76 ASP B O 1
ATOM 8600 N N . GLY B 1 91 ? 32.47993 -18.41464 22.42373 1.000 109.31471 83 GLY B N 1
ATOM 8601 C CA . GLY B 1 91 ? 32.92610 -17.83820 23.67846 1.000 110.17860 83 GLY B CA 1
ATOM 8602 C C . GLY B 1 91 ? 32.12731 -18.31089 24.87738 1.000 109.44147 83 GLY B C 1
ATOM 8603 O O . GLY B 1 91 ? 31.42454 -19.31854 24.80925 1.000 108.62756 83 GLY B O 1
ATOM 8604 N N . LEU B 1 92 ? 32.24084 -17.57897 25.98329 1.000 121.91009 84 LEU B N 1
ATOM 8605 C CA . LEU B 1 92 ? 31.54265 -17.90078 27.21916 1.000 121.42089 84 LEU B CA 1
ATOM 8606 C C . LEU B 1 92 ? 30.75867 -16.68484 27.68879 1.000 120.16492 84 LEU B C 1
ATOM 8607 O O . LEU B 1 92 ? 31.23078 -15.54976 27.57065 1.000 120.57719 84 LEU B O 1
ATOM 8609 N N . THR B 1 93 ? 29.55581 -16.92764 28.21526 1.000 136.26533 85 THR B N 1
ATOM 8610 C CA . THR B 1 93 ? 28.69380 -15.85723 28.70470 1.000 132.31063 85 THR B CA 1
ATOM 8611 C C . THR B 1 93 ? 28.05320 -16.13858 30.05681 1.000 135.60837 85 THR B C 1
ATOM 8612 O O . THR B 1 93 ? 27.58234 -15.19061 30.69746 1.000 133.76148 85 THR B O 1
ATOM 8623 N N . ALA B 1 94 ? 28.01420 -17.39223 30.51388 1.000 137.19464 86 ALA B N 1
ATOM 8624 C CA . ALA B 1 94 ? 27.42052 -17.69016 31.81182 1.000 137.21903 86 ALA B CA 1
ATOM 8625 C C . ALA B 1 94 ? 28.14855 -16.98974 32.95124 1.000 135.00376 86 ALA B C 1
ATOM 8626 O O . ALA B 1 94 ? 27.54896 -16.76262 34.00837 1.000 127.77846 86 ALA B O 1
ATOM 8633 N N . LEU B 1 95 ? 29.42560 -16.64776 32.76377 1.000 136.24719 87 LEU B N 1
ATOM 8634 C CA . LEU B 1 95 ? 30.16151 -15.93140 33.80054 1.000 131.60466 87 LEU B CA 1
ATOM 8635 C C . LEU B 1 95 ? 29.51522 -14.58287 34.09262 1.000 129.74263 87 LEU B C 1
ATOM 8636 O O . LEU B 1 95 ? 29.25619 -14.24258 35.25297 1.000 132.68538 87 LEU B O 1
ATOM 8640 N N . ALA B 1 96 ? 29.24851 -13.79681 33.04552 1.000 132.53615 88 ALA B N 1
ATOM 8641 C CA . ALA B 1 96 ? 28.52172 -12.54492 33.23025 1.000 132.81676 88 ALA B CA 1
ATOM 8642 C C . ALA B 1 96 ? 27.09773 -12.79509 33.71113 1.000 133.67686 88 ALA B C 1
ATOM 8643 O O . ALA B 1 96 ? 26.51780 -11.95103 34.40488 1.000 133.83610 88 ALA B O 1
ATOM 8650 N N . PHE B 1 97 ? 26.52136 -13.94601 33.35595 1.000 130.10185 89 PHE B N 1
ATOM 8651 C CA . PHE B 1 97 ? 25.20730 -14.31144 33.87376 1.000 128.79205 89 PHE B CA 1
ATOM 8652 C C . PHE B 1 97 ? 25.22154 -14.38456 35.39565 1.000 129.91105 89 PHE B C 1
ATOM 8653 O O . PHE B 1 97 ? 24.28201 -13.92703 36.05713 1.000 129.21301 89 PHE B O 1
ATOM 8661 N N . ILE B 1 98 ? 26.28029 -14.95847 35.96813 1.000 127.67812 90 ILE B N 1
ATOM 8662 C CA . ILE B 1 98 ? 26.32896 -15.17231 37.41178 1.000 126.52278 90 ILE B CA 1
ATOM 8663 C C . ILE B 1 98 ? 26.51483 -13.84769 38.14267 1.000 126.80793 90 ILE B C 1
ATOM 8664 O O . ILE B 1 98 ? 25.71035 -13.47540 39.00479 1.000 128.86264 90 ILE B O 1
ATOM 8669 N N . VAL B 1 99 ? 27.58971 -13.12327 37.81748 1.000 129.79827 91 VAL B N 1
ATOM 8670 C CA . VAL B 1 99 ? 27.89280 -11.88541 38.53016 1.000 129.54803 91 VAL B CA 1
ATOM 8671 C C . VAL B 1 99 ? 26.80385 -10.84518 38.30788 1.000 128.89808 91 VAL B C 1
ATOM 8672 O O . VAL B 1 99 ? 26.56162 -9.99482 39.17402 1.000 132.59914 91 VAL B O 1
ATOM 8685 N N . GLY B 1 100 ? 26.13894 -10.88182 37.15180 1.000 128.39762 92 GLY B N 1
ATOM 8686 C CA . GLY B 1 100 ? 25.04043 -9.95718 36.91860 1.000 126.56698 92 GLY B CA 1
ATOM 8687 C C . GLY B 1 100 ? 23.98075 -10.03157 37.99848 1.000 128.51112 92 GLY B C 1
ATOM 8688 O O . GLY B 1 100 ? 23.56499 -9.01156 38.55417 1.000 128.01945 92 GLY B O 1
ATOM 8692 N N . ALA B 1 101 ? 23.53370 -11.24738 38.31787 1.000 129.19506 93 ALA B N 1
ATOM 8693 C CA . ALA B 1 101 ? 22.54667 -11.41721 39.37724 1.000 126.66954 93 ALA B CA 1
ATOM 8694 C C . ALA B 1 101 ? 23.15812 -11.14735 40.74592 1.000 129.76628 93 ALA B C 1
ATOM 8695 O O . ALA B 1 101 ? 22.50122 -10.57842 41.62538 1.000 130.87462 93 ALA B O 1
ATOM 8702 N N . LEU B 1 102 ? 24.41783 -11.54289 40.94212 1.000 133.22562 94 LEU B N 1
ATOM 8703 C CA . LEU B 1 102 ? 25.06256 -11.34484 42.23536 1.000 133.66601 94 LEU B CA 1
ATOM 8704 C C . LEU B 1 102 ? 25.18645 -9.86675 42.58209 1.000 131.51134 94 LEU B C 1
ATOM 8705 O O . LEU B 1 102 ? 25.11230 -9.49881 43.76034 1.000 131.34570 94 LEU B O 1
ATOM 8712 N N . GLY B 1 103 ? 25.37378 -9.00763 41.57864 1.000 132.13766 95 GLY B N 1
ATOM 8713 C CA . GLY B 1 103 ? 25.51561 -7.58691 41.85539 1.000 131.06518 95 GLY B CA 1
ATOM 8714 C C . GLY B 1 103 ? 24.31259 -7.01078 42.57660 1.000 131.82617 95 GLY B C 1
ATOM 8715 O O . GLY B 1 103 ? 24.44911 -6.33317 43.59857 1.000 133.71728 95 GLY B O 1
ATOM 8719 N N . SER B 1 104 ? 23.11358 -7.27446 42.05406 1.000 130.50607 96 SER B N 1
ATOM 8720 C CA . SER B 1 104 ? 21.90510 -6.74207 42.67440 1.000 129.11896 96 SER B CA 1
ATOM 8721 C C . SER B 1 104 ? 21.73987 -7.27439 44.09207 1.000 130.97404 96 SER B C 1
ATOM 8722 O O . SER B 1 104 ? 21.45640 -6.51399 45.02484 1.000 128.24292 96 SER B O 1
ATOM 8730 N N . MET B 1 105 ? 21.91487 -8.58651 44.27311 1.000 128.95320 97 MET B N 1
ATOM 8731 C CA . MET B 1 105 ? 21.75292 -9.17333 45.59835 1.000 129.92972 97 MET B CA 1
ATOM 8732 C C . MET B 1 105 ? 22.75210 -8.59600 46.59139 1.000 132.30928 97 MET B C 1
ATOM 8733 O O . MET B 1 105 ? 22.45019 -8.49358 47.78619 1.000 131.15848 97 MET B O 1
ATOM 8747 N N . LEU B 1 106 ? 23.94318 -8.21656 46.12277 1.000 135.19730 98 LEU B N 1
ATOM 8748 C CA . LEU B 1 106 ? 24.93400 -7.63824 47.02420 1.000 135.28760 98 LEU B CA 1
ATOM 8749 C C . LEU B 1 106 ? 24.46817 -6.28867 47.55698 1.000 132.14812 98 LEU B C 1
ATOM 8750 O O . LEU B 1 106 ? 24.59249 -6.01226 48.75633 1.000 132.52222 98 LEU B O 1
ATOM 8757 N N . ALA B 1 107 ? 23.93080 -5.43181 46.68424 1.000 132.68630 99 ALA B N 1
ATOM 8758 C CA . ALA B 1 107 ? 23.34401 -4.18164 47.14888 1.000 131.74454 99 ALA B CA 1
ATOM 8759 C C . ALA B 1 107 ? 22.11671 -4.43268 48.01456 1.000 135.49685 99 ALA B C 1
ATOM 8760 O O . ALA B 1 107 ? 21.77070 -3.58776 48.84884 1.000 137.28554 99 ALA B O 1
ATOM 8767 N N . GLY B 1 108 ? 21.45892 -5.57688 47.83476 1.000 135.90762 100 GLY B N 1
ATOM 8768 C CA . GLY B 1 108 ? 20.32606 -5.90630 48.68139 1.000 133.92981 100 GLY B CA 1
ATOM 8769 C C . GLY B 1 108 ? 20.74771 -6.28129 50.08932 1.000 137.11852 100 GLY B C 1
ATOM 8770 O O . GLY B 1 108 ? 20.20331 -5.76773 51.07082 1.000 138.11107 100 GLY B O 1
ATOM 8774 N N . TYR B 1 109 ? 21.72749 -7.18228 50.20862 1.000 133.03607 101 TYR B N 1
ATOM 8775 C CA . TYR B 1 109 ? 22.21409 -7.56438 51.53005 1.000 134.74174 101 TYR B CA 1
ATOM 8776 C C . TYR B 1 109 ? 22.80491 -6.37324 52.27508 1.000 135.53559 101 TYR B C 1
ATOM 8777 O O . TYR B 1 109 ? 22.78886 -6.34551 53.51147 1.000 136.76426 101 TYR B O 1
ATOM 8795 N N . LEU B 1 110 ? 23.33568 -5.38647 51.54766 1.000 133.20661 102 LEU B N 1
ATOM 8796 C CA . LEU B 1 110 ? 23.85312 -4.18899 52.20164 1.000 133.20421 102 LEU B CA 1
ATOM 8797 C C . LEU B 1 110 ? 22.72146 -3.35611 52.79015 1.000 132.07127 102 LEU B C 1
ATOM 8798 O O . LEU B 1 110 ? 22.84797 -2.81753 53.89615 1.000 135.43718 102 LEU B O 1
ATOM 8805 N N . GLY B 1 111 ? 21.60647 -3.23865 52.06375 1.000 131.60538 103 GLY B N 1
ATOM 8806 C CA . GLY B 1 111 ? 20.47317 -2.48120 52.55903 1.000 129.04541 103 GLY B CA 1
ATOM 8807 C C . GLY B 1 111 ? 19.61255 -3.22364 53.55573 1.000 130.25996 103 GLY B C 1
ATOM 8808 O O . GLY B 1 111 ? 18.93027 -2.58506 54.36322 1.000 131.05006 103 GLY B O 1
ATOM 8812 N N . MET B 1 112 ? 19.63364 -4.55781 53.52479 1.000 129.32304 104 MET B N 1
ATOM 8813 C CA . MET B 1 112 ? 18.83239 -5.33114 54.46764 1.000 132.20351 104 MET B CA 1
ATOM 8814 C C . MET B 1 112 ? 19.33652 -5.14290 55.89322 1.000 133.22982 104 MET B C 1
ATOM 8815 O O . MET B 1 112 ? 18.56059 -4.81623 56.79897 1.000 132.04104 104 MET B O 1
ATOM 8822 N N . TYR B 1 113 ? 20.63743 -5.34787 56.11387 1.000 127.88084 105 TYR B N 1
ATOM 8823 C CA . TYR B 1 113 ? 21.19737 -5.14085 57.44335 1.000 128.93912 105 TYR B CA 1
ATOM 8824 C C . TYR B 1 113 ? 21.02600 -3.70131 57.91055 1.000 130.06657 105 TYR B C 1
ATOM 8825 O O . TYR B 1 113 ? 21.02886 -3.44732 59.12048 1.000 134.62738 105 TYR B O 1
ATOM 8843 N N . VAL B 1 114 ? 20.87870 -2.75619 56.98047 1.000 129.90456 106 VAL B N 1
ATOM 8844 C CA . VAL B 1 114 ? 20.67297 -1.36286 57.35843 1.000 132.81410 106 VAL B CA 1
ATOM 8845 C C . VAL B 1 114 ? 19.24091 -1.13463 57.82415 1.000 131.89830 106 VAL B C 1
ATOM 8846 O O . VAL B 1 114 ? 19.00527 -0.46858 58.83889 1.000 131.76813 106 VAL B O 1
ATOM 8852 N N . THR B 1 115 ? 18.26480 -1.68363 57.09691 1.000 130.54054 107 THR B N 1
ATOM 8853 C CA . THR B 1 115 ? 16.86615 -1.44450 57.43757 1.000 127.81337 107 THR B CA 1
ATOM 8854 C C . THR B 1 115 ? 16.51595 -2.04383 58.79367 1.000 129.97671 107 THR B C 1
ATOM 8855 O O . THR B 1 115 ? 15.83011 -1.40788 59.60259 1.000 130.82928 107 THR B O 1
ATOM 8866 N N . THR B 1 116 ? 16.97143 -3.27032 59.05990 1.000 129.23509 108 THR B N 1
ATOM 8867 C CA . THR B 1 116 ? 16.67364 -3.89802 60.34285 1.000 128.85663 108 THR B CA 1
ATOM 8868 C C . THR B 1 116 ? 17.18030 -3.04679 61.50040 1.000 127.80874 108 THR B C 1
ATOM 8869 O O . THR B 1 116 ? 16.54513 -2.98217 62.55951 1.000 128.48873 108 THR B O 1
ATOM 8880 N N . ARG B 1 117 ? 18.32304 -2.38433 61.31710 1.000 130.37462 109 ARG B N 1
ATOM 8881 C CA . ARG B 1 117 ? 18.86750 -1.54058 62.37260 1.000 131.40854 109 ARG B CA 1
ATOM 8882 C C . ARG B 1 117 ? 18.15417 -0.19643 62.46053 1.000 130.00917 109 ARG B C 1
ATOM 8883 O O . ARG B 1 117 ? 18.11944 0.40980 63.53699 1.000 130.47332 109 ARG B O 1
ATOM 8885 N N . SER B 1 118 ? 17.57123 0.27683 61.35539 1.000 129.29922 110 SER B N 1
ATOM 8886 C CA . SER B 1 118 ? 16.95814 1.60176 61.35242 1.000 128.05065 110 SER B CA 1
ATOM 8887 C C . SER B 1 118 ? 15.66435 1.63888 62.15614 1.000 126.77495 110 SER B C 1
ATOM 8888 O O . SER B 1 118 ? 15.30599 2.69237 62.69371 1.000 126.35907 110 SER B O 1
ATOM 8891 N N . ALA B 1 119 ? 14.94886 0.51464 62.24171 1.000 124.70550 111 ALA B N 1
ATOM 8892 C CA . ALA B 1 119 ? 13.66734 0.49532 62.94225 1.000 123.50168 111 ALA B CA 1
ATOM 8893 C C . ALA B 1 119 ? 13.78863 1.08095 64.34497 1.000 124.54131 111 ALA B C 1
ATOM 8894 O O . ALA B 1 119 ? 12.97870 1.92119 64.75350 1.000 123.58428 111 ALA B O 1
ATOM 8896 N N . SER B 1 120 ? 14.79627 0.64005 65.10227 1.000 128.71694 112 SER B N 1
ATOM 8897 C CA . SER B 1 120 ? 15.01609 1.17930 66.43994 1.000 129.91698 112 SER B CA 1
ATOM 8898 C C . SER B 1 120 ? 15.78677 2.49344 66.41461 1.000 130.53233 112 SER B C 1
ATOM 8899 O O . SER B 1 120 ? 15.61447 3.32267 67.31505 1.000 130.92087 112 SER B O 1
ATOM 8902 N N . ARG B 1 121 ? 16.63882 2.69726 65.40749 1.000 132.65836 113 ARG B N 1
ATOM 8903 C CA . ARG B 1 121 ? 17.44073 3.91599 65.33739 1.000 133.37115 113 ARG B CA 1
ATOM 8904 C C . ARG B 1 121 ? 16.56641 5.14369 65.09935 1.000 131.84429 113 ARG B C 1
ATOM 8905 O O . ARG B 1 121 ? 16.57934 6.09387 65.89098 1.000 132.37952 113 ARG B O 1
ATOM 8913 N N . VAL B 1 122 ? 15.79528 5.14238 64.00733 1.000 124.76971 114 VAL B N 1
ATOM 8914 C CA . VAL B 1 122 ? 14.98408 6.30987 63.67160 1.000 122.78854 114 VAL B CA 1
ATOM 8915 C C . VAL B 1 122 ? 13.93974 6.57936 64.74657 1.000 128.34254 114 VAL B C 1
ATOM 8916 O O . VAL B 1 122 ? 13.57410 7.73629 64.99022 1.000 127.86537 114 VAL B O 1
ATOM 8922 N N . ALA B 1 123 ? 13.44057 5.52943 65.40361 1.000 127.95106 115 ALA B N 1
ATOM 8923 C CA . ALA B 1 123 ? 12.46219 5.72059 66.47030 1.000 127.12431 115 ALA B CA 1
ATOM 8924 C C . ALA B 1 123 ? 13.05924 6.51982 67.62262 1.000 128.96080 115 ALA B C 1
ATOM 8925 O O . ALA B 1 123 ? 12.47733 7.51338 68.07374 1.000 130.37676 115 ALA B O 1
ATOM 8932 N N . GLN B 1 124 ? 14.22619 6.09691 68.11439 1.000 129.03177 116 GLN B N 1
ATOM 8933 C CA . GLN B 1 124 ? 14.87595 6.81568 69.20508 1.000 131.45681 116 GLN B CA 1
ATOM 8934 C C . GLN B 1 124 ? 15.30454 8.21589 68.78007 1.000 131.49891 116 GLN B C 1
ATOM 8935 O O . GLN B 1 124 ? 15.33149 9.13240 69.61033 1.000 131.54051 116 GLN B O 1
ATOM 8941 N N . ALA B 1 125 ? 15.64101 8.39901 67.50052 1.000 130.90869 117 ALA B N 1
ATOM 8942 C CA . ALA B 1 125 ? 16.10501 9.70090 67.03149 1.000 131.06978 117 ALA B CA 1
ATOM 8943 C C . ALA B 1 125 ? 14.95908 10.70088 66.93337 1.000 127.79428 117 ALA B C 1
ATOM 8944 O O . ALA B 1 125 ? 15.12293 11.87740 67.27731 1.000 128.33880 117 ALA B O 1
ATOM 8951 N N . ALA B 1 126 ? 13.79551 10.25699 66.45620 1.000 128.25196 118 ALA B N 1
ATOM 8952 C CA . ALA B 1 126 ? 12.68538 11.17939 66.24936 1.000 125.60828 118 ALA B CA 1
ATOM 8953 C C . ALA B 1 126 ? 12.12331 11.68283 67.57239 1.000 128.49082 118 ALA B C 1
ATOM 8954 O O . ALA B 1 126 ? 11.69503 12.83881 67.67145 1.000 126.19863 118 ALA B O 1
ATOM 8961 N N . ALA B 1 127 ? 12.11480 10.82849 68.59890 1.000 133.68884 119 ALA B N 1
ATOM 8962 C CA . ALA B 1 127 ? 11.38180 11.14232 69.82198 1.000 132.20380 119 ALA B CA 1
ATOM 8963 C C . ALA B 1 127 ? 11.95860 12.36124 70.53174 1.000 133.68678 119 ALA B C 1
ATOM 8964 O O . ALA B 1 127 ? 11.20810 13.21077 71.02650 1.000 133.74236 119 ALA B O 1
ATOM 8971 N N . THR B 1 128 ? 13.28707 12.46860 70.59187 1.000 136.77019 120 THR B N 1
ATOM 8972 C CA . THR B 1 128 ? 13.93447 13.51375 71.36971 1.000 138.97635 120 THR B CA 1
ATOM 8973 C C . THR B 1 128 ? 14.66947 14.55198 70.53643 1.000 140.48059 120 THR B C 1
ATOM 8974 O O . THR B 1 128 ? 14.98795 15.62271 71.06305 1.000 144.66803 120 THR B O 1
ATOM 8985 N N . GLY B 1 129 ? 14.94434 14.27310 69.26587 1.000 132.20122 121 GLY B N 1
ATOM 8986 C CA . GLY B 1 129 ? 15.64323 15.22650 68.42768 1.000 132.95766 121 GLY B CA 1
ATOM 8987 C C . GLY B 1 129 ? 14.70400 16.15316 67.68615 1.000 130.61731 121 GLY B C 1
ATOM 8988 O O . GLY B 1 129 ? 14.98029 17.34688 67.53446 1.000 130.76372 121 GLY B O 1
ATOM 8992 N N . GLY B 1 130 ? 13.58013 15.60632 67.22288 1.000 130.18807 122 GLY B N 1
ATOM 8993 C CA . GLY B 1 130 ? 12.57601 16.33617 66.48826 1.000 125.43248 122 GLY B CA 1
ATOM 8994 C C . GLY B 1 130 ? 12.18699 15.59047 65.22666 1.000 121.62006 122 GLY B C 1
ATOM 8995 O O . GLY B 1 130 ? 12.48095 14.39941 65.07001 1.000 124.34066 122 GLY B O 1
ATOM 8999 N N . MET B 1 131 ? 11.51443 16.30189 64.32499 1.000 121.04128 123 MET B N 1
ATOM 9000 C CA . MET B 1 131 ? 11.12337 15.70691 63.05160 1.000 119.32119 123 MET B CA 1
ATOM 9001 C C . MET B 1 131 ? 12.30526 15.60647 62.09544 1.000 119.86730 123 MET B C 1
ATOM 9002 O O . MET B 1 131 ? 12.41260 14.63619 61.33648 1.000 119.16582 123 MET B O 1
ATOM 9007 N N . GLY B 1 132 ? 13.19450 16.60064 62.11181 1.000 122.23743 124 GLY B N 1
ATOM 9008 C CA . GLY B 1 132 ? 14.35365 16.54999 61.23686 1.000 122.04284 124 GLY B CA 1
ATOM 9009 C C . GLY B 1 132 ? 15.22830 15.34309 61.51059 1.000 120.80636 124 GLY B C 1
ATOM 9010 O O . GLY B 1 132 ? 15.66005 14.64948 60.58657 1.000 118.58519 124 GLY B O 1
ATOM 9014 N N . LYS B 1 133 ? 15.50087 15.07524 62.79018 1.000 123.69568 125 LYS B N 1
ATOM 9015 C CA . LYS B 1 133 ? 16.32973 13.92833 63.14478 1.000 120.97386 125 LYS B CA 1
ATOM 9016 C C . LYS B 1 133 ? 15.78365 12.64307 62.53455 1.000 119.12107 125 LYS B C 1
ATOM 9017 O O . LYS B 1 133 ? 16.54501 11.82253 62.01018 1.000 122.74276 125 LYS B O 1
ATOM 9021 N N . ALA B 1 134 ? 14.46244 12.45259 62.58977 1.000 123.91531 126 ALA B N 1
ATOM 9022 C CA . ALA B 1 134 ? 13.86089 11.25280 62.01562 1.000 122.55155 126 ALA B CA 1
ATOM 9023 C C . ALA B 1 134 ? 13.91826 11.27158 60.49342 1.000 123.61441 126 ALA B C 1
ATOM 9024 O O . ALA B 1 134 ? 14.20440 10.24612 59.86363 1.000 125.73295 126 ALA B O 1
ATOM 9028 N N . LEU B 1 135 ? 13.63752 12.42490 59.88433 1.000 120.32715 127 LEU B N 1
ATOM 9029 C CA . LEU B 1 135 ? 13.58494 12.49593 58.42820 1.000 120.49727 127 LEU B CA 1
ATOM 9030 C C . LEU B 1 135 ? 14.93665 12.16007 57.81090 1.000 121.52649 127 LEU B C 1
ATOM 9031 O O . LEU B 1 135 ? 15.00642 11.45250 56.79900 1.000 118.38027 127 LEU B O 1
ATOM 9038 N N . LEU B 1 136 ? 16.02270 12.66040 58.40287 1.000 119.39390 128 LEU B N 1
ATOM 9039 C CA . LEU B 1 136 ? 17.34936 12.41513 57.85082 1.000 117.67628 128 LEU B CA 1
ATOM 9040 C C . LEU B 1 136 ? 17.85271 11.01054 58.16109 1.000 120.20895 128 LEU B C 1
ATOM 9041 O O . LEU B 1 136 ? 18.55410 10.41625 57.33544 1.000 121.28254 128 LEU B O 1
ATOM 9045 N N . VAL B 1 137 ? 17.50986 10.46354 59.32977 1.000 117.14143 129 VAL B N 1
ATOM 9046 C CA . VAL B 1 137 ? 17.98425 9.13018 59.69135 1.000 116.61530 129 VAL B CA 1
ATOM 9047 C C . VAL B 1 137 ? 17.32743 8.07275 58.81312 1.000 117.67808 129 VAL B C 1
ATOM 9048 O O . VAL B 1 137 ? 18.00723 7.23515 58.20913 1.000 121.63303 129 VAL B O 1
ATOM 9061 N N . SER B 1 138 ? 15.99592 8.08299 58.73920 1.000 116.50651 130 SER B N 1
ATOM 9062 C CA . SER B 1 138 ? 15.31247 7.16629 57.83610 1.000 114.82126 130 SER B CA 1
ATOM 9063 C C . SER B 1 138 ? 15.70208 7.41385 56.38524 1.000 116.03866 130 SER B C 1
ATOM 9064 O O . SER B 1 138 ? 15.57483 6.50726 55.55449 1.000 114.14899 130 SER B O 1
ATOM 9072 N N . TRP B 1 139 ? 16.16983 8.62255 56.06422 1.000 120.13912 131 TRP B N 1
ATOM 9073 C CA . TRP B 1 139 ? 16.61682 8.92530 54.70968 1.000 118.96015 131 TRP B CA 1
ATOM 9074 C C . TRP B 1 139 ? 18.05230 8.46284 54.48779 1.000 120.23418 131 TRP B C 1
ATOM 9075 O O . TRP B 1 139 ? 18.37580 7.92429 53.42347 1.000 117.46540 131 TRP B O 1
ATOM 9096 N N . ARG B 1 140 ? 18.92441 8.66699 55.48000 1.000 123.99612 132 ARG B N 1
ATOM 9097 C CA . ARG B 1 140 ? 20.29432 8.17532 55.37400 1.000 126.83924 132 ARG B CA 1
ATOM 9098 C C . ARG B 1 140 ? 20.32205 6.65668 55.25043 1.000 128.23223 132 ARG B C 1
ATOM 9099 O O . ARG B 1 140 ? 21.08288 6.10374 54.44749 1.000 131.91175 132 ARG B O 1
ATOM 9109 N N . ALA B 1 141 ? 19.49845 5.96419 56.04184 1.000 123.20256 133 ALA B N 1
ATOM 9110 C CA . ALA B 1 141 ? 19.41334 4.51265 55.94192 1.000 124.15920 133 ALA B CA 1
ATOM 9111 C C . ALA B 1 141 ? 19.01441 4.05866 54.54527 1.000 123.71934 133 ALA B C 1
ATOM 9112 O O . ALA B 1 141 ? 19.33600 2.93101 54.15393 1.000 125.60374 133 ALA B O 1
ATOM 9119 N N . GLY B 1 142 ? 18.32799 4.90801 53.78685 1.000 125.14399 134 GLY B N 1
ATOM 9120 C CA . GLY B 1 142 ? 17.92586 4.56399 52.43927 1.000 122.25009 134 GLY B CA 1
ATOM 9121 C C . GLY B 1 142 ? 18.97520 4.90701 51.40454 1.000 120.52030 134 GLY B C 1
ATOM 9122 O O . GLY B 1 142 ? 19.10887 4.21122 50.39344 1.000 117.86093 134 GLY B O 1
ATOM 9126 N N . ALA B 1 143 ? 19.72260 5.98788 51.64270 1.000 123.38844 135 ALA B N 1
ATOM 9127 C CA . ALA B 1 143 ? 20.82598 6.32810 50.75206 1.000 126.81771 135 ALA B CA 1
ATOM 9128 C C . ALA B 1 143 ? 21.81700 5.17802 50.63141 1.000 127.60010 135 ALA B C 1
ATOM 9129 O O . ALA B 1 143 ? 22.50967 5.06042 49.61477 1.000 126.49009 135 ALA B O 1
ATOM 9136 N N . VAL B 1 144 ? 21.89888 4.32300 51.65294 1.000 124.52884 136 VAL B N 1
ATOM 9137 C CA . VAL B 1 144 ? 22.78750 3.16440 51.59275 1.000 126.33209 136 VAL B CA 1
ATOM 9138 C C . VAL B 1 144 ? 22.42790 2.28594 50.39917 1.000 124.92193 136 VAL B C 1
ATOM 9139 O O . VAL B 1 144 ? 23.27038 1.98856 49.54424 1.000 127.19603 136 VAL B O 1
ATOM 9152 N N . MET B 1 145 ? 21.16508 1.85661 50.32703 1.000 120.73658 137 MET B N 1
ATOM 9153 C CA . MET B 1 145 ? 20.74761 0.94985 49.26200 1.000 121.62431 137 MET B CA 1
ATOM 9154 C C . MET B 1 145 ? 20.73609 1.64726 47.90667 1.000 121.14226 137 MET B C 1
ATOM 9155 O O . MET B 1 145 ? 21.26479 1.11915 46.92121 1.000 121.87887 137 MET B O 1
ATOM 9169 N N . GLY B 1 146 ? 20.13263 2.83458 47.83707 1.000 118.48799 138 GLY B N 1
ATOM 9170 C CA . GLY B 1 146 ? 19.99733 3.51089 46.55637 1.000 116.14334 138 GLY B CA 1
ATOM 9171 C C . GLY B 1 146 ? 21.32644 3.73741 45.86245 1.000 116.61783 138 GLY B C 1
ATOM 9172 O O . GLY B 1 146 ? 21.51251 3.34959 44.70620 1.000 116.40275 138 GLY B O 1
ATOM 9176 N N . LEU B 1 147 ? 22.27376 4.36652 46.56194 1.000 119.74288 139 LEU B N 1
ATOM 9177 C CA . LEU B 1 147 ? 23.54357 4.71123 45.92968 1.000 122.46691 139 LEU B CA 1
ATOM 9178 C C . LEU B 1 147 ? 24.36777 3.46640 45.62653 1.000 124.24828 139 LEU B C 1
ATOM 9179 O O . LEU B 1 147 ? 25.06979 3.41370 44.61001 1.000 125.09212 139 LEU B O 1
ATOM 9186 N N . SER B 1 148 ? 24.30193 2.45680 46.49522 1.000 123.76368 140 SER B N 1
ATOM 9187 C CA . SER B 1 148 ? 25.05394 1.23030 46.25727 1.000 124.05162 140 SER B CA 1
ATOM 9188 C C . SER B 1 148 ? 24.56357 0.53818 44.99110 1.000 124.50361 140 SER B C 1
ATOM 9189 O O . SER B 1 148 ? 25.32977 0.32304 44.04565 1.000 127.57317 140 SER B O 1
ATOM 9197 N N . LEU B 1 149 ? 23.27186 0.20145 44.94957 1.000 122.44961 141 LEU B N 1
ATOM 9198 C CA . LEU B 1 149 ? 22.73220 -0.55219 43.82134 1.000 122.08862 141 LEU B CA 1
ATOM 9199 C C . LEU B 1 149 ? 23.02026 0.14998 42.49963 1.000 122.48504 141 LEU B C 1
ATOM 9200 O O . LEU B 1 149 ? 23.55936 -0.45729 41.56688 1.000 121.00889 141 LEU B O 1
ATOM 9216 N N . ALA B 1 150 ? 22.66285 1.43231 42.39602 1.000 124.28003 142 ALA B N 1
ATOM 9217 C CA . ALA B 1 150 ? 22.99174 2.18622 41.19049 1.000 119.85694 142 ALA B CA 1
ATOM 9218 C C . ALA B 1 150 ? 24.48502 2.11543 40.89830 1.000 121.79204 142 ALA B C 1
ATOM 9219 O O . ALA B 1 150 ? 24.89670 1.95407 39.74360 1.000 124.86838 142 ALA B O 1
ATOM 9226 N N . SER B 1 151 ? 25.31272 2.22479 41.94010 1.000 119.64624 143 SER B N 1
ATOM 9227 C CA . SER B 1 151 ? 26.75262 2.08705 41.75643 1.000 124.51505 143 SER B CA 1
ATOM 9228 C C . SER B 1 151 ? 27.11254 0.68495 41.28650 1.000 124.38610 143 SER B C 1
ATOM 9229 O O . SER B 1 151 ? 27.94078 0.51875 40.38370 1.000 125.79167 143 SER B O 1
ATOM 9237 N N . ILE B 1 152 ? 26.49683 -0.33767 41.88378 1.000 122.28586 144 ILE B N 1
ATOM 9238 C CA . ILE B 1 152 ? 26.78642 -1.70957 41.47999 1.000 125.16628 144 ILE B CA 1
ATOM 9239 C C . ILE B 1 152 ? 26.43902 -1.90753 40.00937 1.000 126.05619 144 ILE B C 1
ATOM 9240 O O . ILE B 1 152 ? 27.18272 -2.55121 39.25936 1.000 128.89979 144 ILE B O 1
ATOM 9256 N N . ALA B 1 153 ? 25.30344 -1.35818 39.57440 1.000 122.09208 145 ALA B N 1
ATOM 9257 C CA . ALA B 1 153 ? 24.87375 -1.54106 38.19254 1.000 121.85747 145 ALA B CA 1
ATOM 9258 C C . ALA B 1 153 ? 25.87102 -0.92962 37.21459 1.000 122.75371 145 ALA B C 1
ATOM 9259 O O . ALA B 1 153 ? 26.25837 -1.56492 36.22705 1.000 121.08394 145 ALA B O 1
ATOM 9266 N N . LEU B 1 154 ? 26.30687 0.30420 37.47633 1.000 118.83911 146 LEU B N 1
ATOM 9267 C CA . LEU B 1 154 ? 27.19158 0.98340 36.53462 1.000 116.43097 146 LEU B CA 1
ATOM 9268 C C . LEU B 1 154 ? 28.54769 0.29362 36.45658 1.000 119.66907 146 LEU B C 1
ATOM 9269 O O . LEU B 1 154 ? 29.07282 0.05620 35.36328 1.000 122.60528 146 LEU B O 1
ATOM 9285 N N . LEU B 1 155 ? 29.14268 -0.01962 37.60775 1.000 118.15407 147 LEU B N 1
ATOM 9286 C CA . LEU B 1 155 ? 30.46475 -0.63279 37.59155 1.000 121.24013 147 LEU B CA 1
ATOM 9287 C C . LEU B 1 155 ? 30.40074 -2.06141 37.07428 1.000 120.25833 147 LEU B C 1
ATOM 9288 O O . LEU B 1 155 ? 31.36922 -2.55048 36.48254 1.000 124.68118 147 LEU B O 1
ATOM 9304 N N . LEU B 1 156 ? 29.27239 -2.74153 37.28403 1.000 118.91629 148 LEU B N 1
ATOM 9305 C CA . LEU B 1 156 ? 29.16732 -4.13579 36.87479 1.000 122.73985 148 LEU B CA 1
ATOM 9306 C C . LEU B 1 156 ? 29.04139 -4.27600 35.36376 1.000 124.34041 148 LEU B C 1
ATOM 9307 O O . LEU B 1 156 ? 29.49443 -5.27902 34.80021 1.000 126.16416 148 LEU B O 1
ATOM 9314 N N . ILE B 1 157 ? 28.43524 -3.29824 34.69301 1.000 124.26524 149 ILE B N 1
ATOM 9315 C CA . ILE B 1 157 ? 28.33074 -3.34254 33.23736 1.000 122.46503 149 ILE B CA 1
ATOM 9316 C C . ILE B 1 157 ? 29.57819 -2.76984 32.57248 1.000 126.29923 149 ILE B C 1
ATOM 9317 O O . ILE B 1 157 ? 30.09071 -3.34306 31.60862 1.000 129.04150 149 ILE B O 1
ATOM 9333 N N . SER B 1 158 ? 30.09185 -1.64207 33.06891 1.000 124.67928 150 SER B N 1
ATOM 9334 C CA . SER B 1 158 ? 31.31205 -1.08383 32.49750 1.000 124.57905 150 SER B CA 1
ATOM 9335 C C . SER B 1 158 ? 32.49174 -2.02866 32.67437 1.000 126.77729 150 SER B C 1
ATOM 9336 O O . SER B 1 158 ? 33.38801 -2.06930 31.82396 1.000 127.03549 150 SER B O 1
ATOM 9344 N N . GLY B 1 159 ? 32.51296 -2.78776 33.76653 1.000 127.38063 151 GLY B N 1
ATOM 9345 C CA . GLY B 1 159 ? 33.55126 -3.77391 33.97624 1.000 128.16970 151 GLY B CA 1
ATOM 9346 C C . GLY B 1 159 ? 33.54009 -4.85231 32.91462 1.000 128.98907 151 GLY B C 1
ATOM 9347 O O . GLY B 1 159 ? 34.54978 -5.07654 32.24194 1.000 131.94504 151 GLY B O 1
ATOM 9351 N N . PHE B 1 160 ? 32.39957 -5.52636 32.74763 1.000 132.18327 152 PHE B N 1
ATOM 9352 C CA . PHE B 1 160 ? 32.30472 -6.55742 31.72016 1.000 133.28139 152 PHE B CA 1
ATOM 9353 C C . PHE B 1 160 ? 32.22939 -5.95215 30.32233 1.000 133.46110 152 PHE B C 1
ATOM 9354 O O . PHE B 1 160 ? 32.64560 -6.59269 29.35063 1.000 134.54695 152 PHE B O 1
ATOM 9364 N N . TYR B 1 161 ? 31.70990 -4.72856 30.19530 1.000 133.26224 153 TYR B N 1
ATOM 9365 C CA . TYR B 1 161 ? 31.71490 -4.06737 28.89486 1.000 134.05789 153 TYR B CA 1
ATOM 9366 C C . TYR B 1 161 ? 33.14118 -3.85545 28.40450 1.000 140.20748 153 TYR B C 1
ATOM 9367 O O . TYR B 1 161 ? 33.47681 -4.18468 27.26103 1.000 141.37326 153 TYR B O 1
ATOM 9378 N N . LEU B 1 162 ? 33.99728 -3.30087 29.26408 1.000 142.40854 154 LEU B N 1
ATOM 9379 C CA . LEU B 1 162 ? 35.38354 -3.07181 28.87784 1.000 141.40531 154 LEU B CA 1
ATOM 9380 C C . LEU B 1 162 ? 36.12289 -4.38764 28.67628 1.000 142.71046 154 LEU B C 1
ATOM 9381 O O . LEU B 1 162 ? 36.97439 -4.49645 27.78637 1.000 145.10090 154 LEU B O 1
ATOM 9388 N N . VAL B 1 163 ? 35.81356 -5.39753 29.49211 1.000 144.93206 155 VAL B N 1
ATOM 9389 C CA . VAL B 1 163 ? 36.44457 -6.70391 29.32900 1.000 144.76541 155 VAL B CA 1
ATOM 9390 C C . VAL B 1 163 ? 36.03112 -7.32795 28.00149 1.000 146.54709 155 VAL B C 1
ATOM 9391 O O . VAL B 1 163 ? 36.86845 -7.83836 27.24817 1.000 148.30996 155 VAL B O 1
ATOM 9404 N N . PHE B 1 164 ? 34.73274 -7.29188 27.69259 1.000 152.21810 156 PHE B N 1
ATOM 9405 C CA . PHE B 1 164 ? 34.25066 -7.88631 26.45216 1.000 153.19024 156 PHE B CA 1
ATOM 9406 C C . PHE B 1 164 ? 34.57347 -7.01849 25.24285 1.000 154.11800 156 PHE B C 1
ATOM 9407 O O . PHE B 1 164 ? 34.72124 -7.54234 24.13317 1.000 152.13213 156 PHE B O 1
ATOM 9417 N N . ARG B 1 165 ? 34.68824 -5.70165 25.43256 1.000 150.76880 157 ARG B N 1
ATOM 9418 C CA . ARG B 1 165 ? 35.08722 -4.83334 24.33008 1.000 147.09306 157 ARG B CA 1
ATOM 9419 C C . ARG B 1 165 ? 36.44238 -5.24977 23.77083 1.000 151.61989 157 ARG B C 1
ATOM 9420 O O . ARG B 1 165 ? 36.64829 -5.24672 22.55140 1.000 151.10558 157 ARG B O 1
ATOM 9424 N N . SER B 1 166 ? 37.38029 -5.61015 24.64887 1.000 142.37421 158 SER B N 1
ATOM 9425 C CA . SER B 1 166 ? 38.70888 -6.03995 24.23389 1.000 144.46976 158 SER B CA 1
ATOM 9426 C C . SER B 1 166 ? 38.86563 -7.55307 24.15421 1.000 144.95461 158 SER B C 1
ATOM 9427 O O . SER B 1 166 ? 39.82003 -8.02498 23.52657 1.000 146.45330 158 SER B O 1
ATOM 9430 N N . VAL B 1 167 ? 37.96372 -8.32029 24.76459 1.000 139.92826 159 VAL B N 1
ATOM 9431 C CA . VAL B 1 167 ? 38.10377 -9.77166 24.82983 1.000 140.44365 159 VAL B CA 1
ATOM 9432 C C . VAL B 1 167 ? 37.70626 -10.39659 23.50013 1.000 139.57265 159 VAL B C 1
ATOM 9433 O O . VAL B 1 167 ? 38.54554 -10.96128 22.78924 1.000 140.84411 159 VAL B O 1
ATOM 9435 N N . LEU B 1 168 ? 36.42290 -10.29913 23.15566 1.000 145.83966 160 LEU B N 1
ATOM 9436 C CA . LEU B 1 168 ? 35.87224 -10.93594 21.96046 1.000 144.78585 160 LEU B CA 1
ATOM 9437 C C . LEU B 1 168 ? 35.14773 -9.89874 21.11402 1.000 143.38219 160 LEU B C 1
ATOM 9438 O O . LEU B 1 168 ? 33.94614 -9.65887 21.29854 1.000 141.93213 160 LEU B O 1
ATOM 9440 N N . PRO B 1 169 ? 35.84378 -9.26458 20.17290 1.000 142.18792 161 PRO B N 1
ATOM 9441 C CA . PRO B 1 169 ? 35.17864 -8.31450 19.27430 1.000 140.89831 161 PRO B CA 1
ATOM 9442 C C . PRO B 1 169 ? 34.10451 -9.00197 18.44494 1.000 139.44550 161 PRO B C 1
ATOM 9443 O O . PRO B 1 169 ? 33.95684 -10.22595 18.44455 1.000 139.49644 161 PRO B O 1
ATOM 9447 N N . ASP B 1 170 ? 33.34185 -8.18363 17.72057 1.000 153.74659 162 ASP B N 1
ATOM 9448 C CA . ASP B 1 170 ? 32.27380 -8.68610 16.86418 1.000 151.56813 162 ASP B CA 1
ATOM 9449 C C . ASP B 1 170 ? 31.14240 -9.26666 17.70567 1.000 148.65774 162 ASP B C 1
ATOM 9450 O O . ASP B 1 170 ? 31.06000 -10.48468 17.89569 1.000 148.10599 162 ASP B O 1
ATOM 9455 N N . ASP B 1 171 ? 30.27605 -8.39368 18.22239 1.000 151.98995 163 ASP B N 1
ATOM 9456 C CA . ASP B 1 171 ? 29.13979 -8.79125 19.04754 1.000 152.27957 163 ASP B CA 1
ATOM 9457 C C . ASP B 1 171 ? 29.58217 -9.17588 20.45308 1.000 153.71884 163 ASP B C 1
ATOM 9458 O O . ASP B 1 171 ? 29.10171 -10.16660 21.01311 1.000 153.20486 163 ASP B O 1
ATOM 9463 N N . TRP B 1 172 ? 30.50429 -8.40031 21.02730 1.000 145.53854 164 TRP B N 1
ATOM 9464 C CA . TRP B 1 172 ? 30.85457 -8.58872 22.43052 1.000 147.02437 164 TRP B CA 1
ATOM 9465 C C . TRP B 1 172 ? 29.74437 -8.10558 23.35596 1.000 145.54211 164 TRP B C 1
ATOM 9466 O O . TRP B 1 172 ? 29.63334 -8.58343 24.49092 1.000 145.59011 164 TRP B O 1
ATOM 9477 N N . ALA B 1 173 ? 28.91913 -7.16171 22.89424 1.000 146.48834 165 ALA B N 1
ATOM 9478 C CA . ALA B 1 173 ? 27.85337 -6.63169 23.73798 1.000 142.45537 165 ALA B CA 1
ATOM 9479 C C . ALA B 1 173 ? 26.78839 -7.67811 24.04060 1.000 139.79521 165 ALA B C 1
ATOM 9480 O O . ALA B 1 173 ? 26.21423 -7.67232 25.13526 1.000 136.91909 165 ALA B O 1
ATOM 9482 N N . VAL B 1 174 ? 26.50800 -8.57806 23.09490 1.000 135.30136 166 VAL B N 1
ATOM 9483 C CA . VAL B 1 174 ? 25.50979 -9.61877 23.34148 1.000 138.25550 166 VAL B CA 1
ATOM 9484 C C . VAL B 1 174 ? 25.88376 -10.48355 24.53927 1.000 139.70097 166 VAL B C 1
ATOM 9485 O O . VAL B 1 174 ? 25.02276 -10.70617 25.40452 1.000 137.93029 166 VAL B O 1
ATOM 9489 N N . PRO B 1 175 ? 27.10940 -11.00399 24.64972 1.000 145.21153 167 PRO B N 1
ATOM 9490 C CA . PRO B 1 175 ? 27.45586 -11.80729 25.83498 1.000 142.45584 167 PRO B CA 1
ATOM 9491 C C . PRO B 1 175 ? 27.17710 -11.10592 27.15458 1.000 141.76071 167 PRO B C 1
ATOM 9492 O O . PRO B 1 175 ? 26.65009 -11.73372 28.08124 1.000 146.17707 167 PRO B O 1
ATOM 9497 N N . LEU B 1 176 ? 27.52119 -9.82062 27.27243 1.000 133.35973 168 LEU B N 1
ATOM 9498 C CA . LEU B 1 176 ? 27.21781 -9.08729 28.49611 1.000 136.87573 168 LEU B CA 1
ATOM 9499 C C . LEU B 1 176 ? 25.72809 -8.80029 28.63826 1.000 135.45152 168 LEU B C 1
ATOM 9500 O O . LEU B 1 176 ? 25.28207 -8.44272 29.73389 1.000 137.62069 168 LEU B O 1
ATOM 9507 N N . VAL B 1 177 ? 24.95127 -8.94831 27.56098 1.000 129.80315 169 VAL B N 1
ATOM 9508 C CA . VAL B 1 177 ? 23.50700 -8.76763 27.66341 1.000 129.13402 169 VAL B CA 1
ATOM 9509 C C . VAL B 1 177 ? 22.88519 -9.91516 28.44837 1.000 129.55973 169 VAL B C 1
ATOM 9510 O O . VAL B 1 177 ? 21.84762 -9.74174 29.09935 1.000 128.18545 169 VAL B O 1
ATOM 9516 N N . ALA B 1 178 ? 23.49592 -11.10266 28.39801 1.000 130.64918 170 ALA B N 1
ATOM 9517 C CA . ALA B 1 178 ? 23.04573 -12.20600 29.23823 1.000 130.65348 170 ALA B CA 1
ATOM 9518 C C . ALA B 1 178 ? 23.17005 -11.87826 30.71841 1.000 131.86479 170 ALA B C 1
ATOM 9519 O O . ALA B 1 178 ? 22.49567 -12.50654 31.54170 1.000 131.55613 170 ALA B O 1
ATOM 9521 N N . LEU B 1 179 ? 24.02987 -10.92069 31.07444 1.000 128.07231 171 LEU B N 1
ATOM 9522 C CA . LEU B 1 179 ? 24.06165 -10.42416 32.44532 1.000 127.47999 171 LEU B CA 1
ATOM 9523 C C . LEU B 1 179 ? 22.69835 -9.88965 32.86541 1.000 128.49606 171 LEU B C 1
ATOM 9524 O O . LEU B 1 179 ? 22.34928 -9.94109 34.05067 1.000 128.75657 171 LEU B O 1
ATOM 9531 N N . GLY B 1 180 ? 21.91722 -9.37488 31.91342 1.000 124.43997 172 GLY B N 1
ATOM 9532 C CA . GLY B 1 180 ? 20.60276 -8.85415 32.25225 1.000 121.79095 172 GLY B CA 1
ATOM 9533 C C . GLY B 1 180 ? 19.61023 -9.94704 32.60358 1.000 121.18149 172 GLY B C 1
ATOM 9534 O O . GLY B 1 180 ? 18.91546 -9.86483 33.62023 1.000 121.72994 172 GLY B O 1
ATOM 9538 N N . PHE B 1 181 ? 19.52414 -10.98410 31.76542 1.000 127.02280 173 PHE B N 1
ATOM 9539 C CA . PHE B 1 181 ? 18.56678 -12.05812 32.01733 1.000 125.17652 173 PHE B CA 1
ATOM 9540 C C . PHE B 1 181 ? 18.79646 -12.69158 33.38463 1.000 123.57196 173 PHE B C 1
ATOM 9541 O O . PHE B 1 181 ? 17.87366 -12.78501 34.20219 1.000 121.42905 173 PHE B O 1
ATOM 9551 N N . GLY B 1 182 ? 20.02673 -13.13755 33.64965 1.000 123.22658 174 GLY B N 1
ATOM 9552 C CA . GLY B 1 182 ? 20.31927 -13.74255 34.93646 1.000 122.77920 174 GLY B CA 1
ATOM 9553 C C . GLY B 1 182 ? 19.99249 -12.83543 36.10353 1.000 120.95165 174 GLY B C 1
ATOM 9554 O O . GLY B 1 182 ? 19.61844 -13.31070 37.17919 1.000 122.78027 174 GLY B O 1
ATOM 9558 N N . ALA B 1 183 ? 20.12476 -11.52169 35.91220 1.000 124.73944 175 ALA B N 1
ATOM 9559 C CA . ALA B 1 183 ? 19.76107 -10.57984 36.96254 1.000 127.44816 175 ALA B CA 1
ATOM 9560 C C . ALA B 1 183 ? 18.25350 -10.37631 37.03977 1.000 125.45976 175 ALA B C 1
ATOM 9561 O O . ALA B 1 183 ? 17.73104 -10.04735 38.11136 1.000 124.48682 175 ALA B O 1
ATOM 9568 N N . SER B 1 184 ? 17.54236 -10.55817 35.92470 1.000 121.06892 176 SER B N 1
ATOM 9569 C CA . SER B 1 184 ? 16.08871 -10.47006 35.94551 1.000 116.18852 176 SER B CA 1
ATOM 9570 C C . SER B 1 184 ? 15.45589 -11.70580 36.57178 1.000 115.56761 176 SER B C 1
ATOM 9571 O O . SER B 1 184 ? 14.40535 -11.60324 37.21461 1.000 117.34881 176 SER B O 1
ATOM 9579 N N . LEU B 1 185 ? 16.07357 -12.87347 36.38662 1.000 111.59021 177 LEU B N 1
ATOM 9580 C CA . LEU B 1 185 ? 15.52873 -14.10021 36.95898 1.000 111.85088 177 LEU B CA 1
ATOM 9581 C C . LEU B 1 185 ? 15.33922 -13.97603 38.46616 1.000 111.00248 177 LEU B C 1
ATOM 9582 O O . LEU B 1 185 ? 14.36736 -14.50520 39.02024 1.000 109.06418 177 LEU B O 1
ATOM 9589 N N . VAL B 1 186 ? 16.25226 -13.28649 39.14688 1.000 112.49192 178 VAL B N 1
ATOM 9590 C CA . VAL B 1 186 ? 16.17313 -13.16276 40.60032 1.000 111.07788 178 VAL B CA 1
ATOM 9591 C C . VAL B 1 186 ? 15.28123 -11.99916 41.01752 1.000 111.91829 178 VAL B C 1
ATOM 9592 O O . VAL B 1 186 ? 14.55128 -12.09805 42.00543 1.000 115.71207 178 VAL B O 1
ATOM 9605 N N . THR B 1 187 ? 15.31886 -10.87298 40.30100 1.000 114.60138 179 THR B N 1
ATOM 9606 C CA . THR B 1 187 ? 14.37265 -9.80917 40.61834 1.000 111.99075 179 THR B CA 1
ATOM 9607 C C . THR B 1 187 ? 12.94688 -10.32266 40.49631 1.000 110.01617 179 THR B C 1
ATOM 9608 O O . THR B 1 187 ? 12.06391 -9.91283 41.25814 1.000 110.37615 179 THR B O 1
ATOM 9612 N N . LEU B 1 188 ? 12.70969 -11.21817 39.53789 1.000 109.63411 180 LEU B N 1
ATOM 9613 C CA . LEU B 1 188 ? 11.46787 -11.98331 39.51024 1.000 107.70395 180 LEU B CA 1
ATOM 9614 C C . LEU B 1 188 ? 11.26736 -12.75443 40.80541 1.000 108.61267 180 LEU B C 1
ATOM 9615 O O . LEU B 1 188 ? 10.14458 -12.84341 41.31717 1.000 107.91671 180 LEU B O 1
ATOM 9631 N N . PHE B 1 189 ? 12.34620 -13.32282 41.34972 1.000 108.16544 181 PHE B N 1
ATOM 9632 C CA . PHE B 1 189 ? 12.26576 -14.07096 42.60171 1.000 109.03934 181 PHE B CA 1
ATOM 9633 C C . PHE B 1 189 ? 11.58973 -13.25433 43.69719 1.000 109.62136 181 PHE B C 1
ATOM 9634 O O . PHE B 1 189 ? 10.55039 -13.64735 44.23753 1.000 109.55210 181 PHE B O 1
ATOM 9642 N N . MET B 1 190 ? 12.17688 -12.10620 44.03960 1.000 111.76663 182 MET B N 1
ATOM 9643 C CA . MET B 1 190 ? 11.73496 -11.35255 45.20596 1.000 109.06149 182 MET B CA 1
ATOM 9644 C C . MET B 1 190 ? 10.48849 -10.51558 44.94862 1.000 108.81839 182 MET B C 1
ATOM 9645 O O . MET B 1 190 ? 9.77415 -10.19408 45.90409 1.000 107.86534 182 MET B O 1
ATOM 9659 N N . ARG B 1 191 ? 10.20948 -10.14560 43.69825 1.000 109.87745 183 ARG B N 1
ATOM 9660 C CA . ARG B 1 191 ? 8.98754 -9.39605 43.41415 1.000 107.32839 183 ARG B CA 1
ATOM 9661 C C . ARG B 1 191 ? 7.75738 -10.26716 43.64108 1.000 107.82885 183 ARG B C 1
ATOM 9662 O O . ARG B 1 191 ? 6.81687 -9.86089 44.33374 1.000 106.32815 183 ARG B O 1
ATOM 9672 N N . VAL B 1 192 ? 7.74980 -11.47316 43.07517 1.000 104.45070 184 VAL B N 1
ATOM 9673 C CA . VAL B 1 192 ? 6.63242 -12.38199 43.30275 1.000 103.27106 184 VAL B CA 1
ATOM 9674 C C . VAL B 1 192 ? 6.73997 -13.02827 44.67972 1.000 102.04482 184 VAL B C 1
ATOM 9675 O O . VAL B 1 192 ? 5.73190 -13.21775 45.36906 1.000 101.02973 184 VAL B O 1
ATOM 9681 N N . GLY B 1 193 ? 7.95468 -13.36731 45.10560 1.000 95.63298 185 GLY B N 1
ATOM 9682 C CA . GLY B 1 193 ? 8.16742 -13.92351 46.42647 1.000 100.78237 185 GLY B CA 1
ATOM 9683 C C . GLY B 1 193 ? 8.02162 -12.89234 47.52536 1.000 104.53808 185 GLY B C 1
ATOM 9684 O O . GLY B 1 193 ? 7.18158 -13.04155 48.41718 1.000 106.55650 185 GLY B O 1
ATOM 9688 N N . GLY B 1 194 ? 8.83532 -11.83599 47.47013 1.000 100.35296 186 GLY B N 1
ATOM 9689 C CA . GLY B 1 194 ? 8.72458 -10.78161 48.46419 1.000 102.18390 186 GLY B CA 1
ATOM 9690 C C . GLY B 1 194 ? 7.37519 -10.09181 48.43289 1.000 100.18039 186 GLY B C 1
ATOM 9691 O O . GLY B 1 194 ? 6.84421 -9.69681 49.47362 1.000 98.00990 186 GLY B O 1
ATOM 9695 N N . GLY B 1 195 ? 6.80211 -9.93420 47.23924 1.000 98.31780 187 GLY B N 1
ATOM 9696 C CA . GLY B 1 195 ? 5.47610 -9.34594 47.14667 1.000 93.91004 187 GLY B CA 1
ATOM 9697 C C . GLY B 1 195 ? 4.43387 -10.17483 47.87042 1.000 92.44499 187 GLY B C 1
ATOM 9698 O O . GLY B 1 195 ? 3.60535 -9.64704 48.61619 1.000 92.21601 187 GLY B O 1
ATOM 9702 N N . ILE B 1 196 ? 4.46740 -11.49159 47.66207 1.000 92.21433 188 ILE B N 1
ATOM 9703 C CA . ILE B 1 196 ? 3.57158 -12.38837 48.38729 1.000 96.02209 188 ILE B CA 1
ATOM 9704 C C . ILE B 1 196 ? 3.83310 -12.29702 49.88651 1.000 99.22514 188 ILE B C 1
ATOM 9705 O O . ILE B 1 196 ? 2.91300 -12.08788 50.68645 1.000 97.42960 188 ILE B O 1
ATOM 9721 N N . TYR B 1 197 ? 5.09649 -12.45107 50.28815 1.000 97.65653 189 TYR B N 1
ATOM 9722 C CA . TYR B 1 197 ? 5.43135 -12.43311 51.70791 1.000 98.55223 189 TYR B CA 1
ATOM 9723 C C . TYR B 1 197 ? 5.03388 -11.11667 52.36089 1.000 96.30836 189 TYR B C 1
ATOM 9724 O O . TYR B 1 197 ? 4.50511 -11.10595 53.47851 1.000 95.06162 189 TYR B O 1
ATOM 9742 N N . THR B 1 198 ? 5.28582 -9.99461 51.68271 1.000 101.03227 190 THR B N 1
ATOM 9743 C CA . THR B 1 198 ? 5.01568 -8.69334 52.28542 1.000 103.30066 190 THR B CA 1
ATOM 9744 C C . THR B 1 198 ? 3.53938 -8.53465 52.62705 1.000 101.42953 190 THR B C 1
ATOM 9745 O O . THR B 1 198 ? 3.19380 -8.01227 53.69420 1.000 102.96900 190 THR B O 1
ATOM 9756 N N . LYS B 1 199 ? 2.65356 -8.97698 51.73423 1.000 99.38562 191 LYS B N 1
ATOM 9757 C CA . LYS B 1 199 ? 1.22174 -8.82909 51.95635 1.000 98.41318 191 LYS B CA 1
ATOM 9758 C C . LYS B 1 199 ? 0.61106 -10.02170 52.67773 1.000 96.76425 191 LYS B C 1
ATOM 9759 O O . LYS B 1 199 ? -0.33956 -9.84527 53.44776 1.000 94.82312 191 LYS B O 1
ATOM 9767 N N . ALA B 1 200 ? 1.12685 -11.23103 52.45000 1.000 87.34515 192 ALA B N 1
ATOM 9768 C CA . ALA B 1 200 ? 0.63689 -12.38200 53.20098 1.000 89.80477 192 ALA B CA 1
ATOM 9769 C C . ALA B 1 200 ? 0.86611 -12.19192 54.69537 1.000 93.34892 192 ALA B C 1
ATOM 9770 O O . ALA B 1 200 ? 0.04483 -12.61574 55.51695 1.000 96.04991 192 ALA B O 1
ATOM 9777 N N . ALA B 1 201 ? 1.98098 -11.55945 55.06696 1.000 92.71059 193 ALA B N 1
ATOM 9778 C CA . ALA B 1 201 ? 2.23798 -11.26061 56.47065 1.000 96.37156 193 ALA B CA 1
ATOM 9779 C C . ALA B 1 201 ? 1.47247 -10.02032 56.91327 1.000 95.21670 193 ALA B C 1
ATOM 9780 O O . ALA B 1 201 ? 0.84374 -10.01551 57.97689 1.000 94.68658 193 ALA B O 1
ATOM 9787 N N . ASP B 1 202 ? 1.51989 -8.95554 56.10947 1.000 100.20106 194 ASP B N 1
ATOM 9788 C CA . ASP B 1 202 ? 0.73369 -7.76533 56.41785 1.000 99.92126 194 ASP B CA 1
ATOM 9789 C C . ASP B 1 202 ? -0.74243 -8.11498 56.55536 1.000 97.56558 194 ASP B C 1
ATOM 9790 O O . ASP B 1 202 ? -1.43291 -7.59831 57.44165 1.000 99.12464 194 ASP B O 1
ATOM 9799 N N . LEU B 1 203 ? -1.24251 -8.99425 55.68600 1.000 95.91557 195 LEU B N 1
ATOM 9800 C CA . LEU B 1 203 ? -2.63797 -9.41290 55.76162 1.000 96.04633 195 LEU B CA 1
ATOM 9801 C C . LEU B 1 203 ? -2.88820 -10.25155 57.01002 1.000 96.63975 195 LEU B C 1
ATOM 9802 O O . LEU B 1 203 ? -3.76004 -9.93030 57.82588 1.000 97.53967 195 LEU B O 1
ATOM 9818 N N . GLY B 1 204 ? -2.12697 -11.33555 57.17669 1.000 93.23854 196 GLY B N 1
ATOM 9819 C CA . GLY B 1 204 ? -2.34192 -12.21272 58.31456 1.000 92.93006 196 GLY B CA 1
ATOM 9820 C C . GLY B 1 204 ? -2.22519 -11.50860 59.65096 1.000 94.13474 196 GLY B C 1
ATOM 9821 O O . GLY B 1 204 ? -2.90490 -11.87680 60.61230 1.000 100.02503 196 GLY B O 1
ATOM 9825 N N . ALA B 1 205 ? -1.36733 -10.49260 59.73548 1.000 93.23934 197 ALA B N 1
ATOM 9826 C CA . ALA B 1 205 ? -1.18982 -9.78101 60.99462 1.000 99.59169 197 ALA B CA 1
ATOM 9827 C C . ALA B 1 205 ? -2.32904 -8.80376 61.25836 1.000 100.36505 197 ALA B C 1
ATOM 9828 O O . ALA B 1 205 ? -2.73929 -8.62157 62.41034 1.000 102.91272 197 ALA B O 1
ATOM 9835 N N . ASP B 1 206 ? -2.85064 -8.16810 60.20766 1.000 104.56900 198 ASP B N 1
ATOM 9836 C CA . ASP B 1 206 ? -3.86332 -7.13419 60.39435 1.000 102.68284 198 ASP B CA 1
ATOM 9837 C C . ASP B 1 206 ? -5.20033 -7.73314 60.81898 1.000 103.65007 198 ASP B C 1
ATOM 9838 O O . ASP B 1 206 ? -5.80948 -7.28360 61.79710 1.000 106.34566 198 ASP B O 1
ATOM 9847 N N . LEU B 1 207 ? -5.67565 -8.75077 60.09644 1.000 104.63564 199 LEU B N 1
ATOM 9848 C CA . LEU B 1 207 ? -7.03346 -9.23362 60.32630 1.000 105.24316 199 LEU B CA 1
ATOM 9849 C C . LEU B 1 207 ? -7.15746 -10.00331 61.63605 1.000 108.36266 199 LEU B C 1
ATOM 9850 O O . LEU B 1 207 ? -8.22801 -9.99147 62.25427 1.000 109.21736 199 LEU B O 1
ATOM 9866 N N . VAL B 1 208 ? -6.09082 -10.67587 62.07671 1.000 107.00331 200 VAL B N 1
ATOM 9867 C CA . VAL B 1 208 ? -6.16016 -11.39584 63.34521 1.000 108.31838 200 VAL B CA 1
ATOM 9868 C C . VAL B 1 208 ? -6.24898 -10.42700 64.51755 1.000 109.77852 200 VAL B C 1
ATOM 9869 O O . VAL B 1 208 ? -6.76331 -10.78105 65.58553 1.000 115.01589 200 VAL B O 1
ATOM 9882 N N . GLY B 1 209 ? -5.74748 -9.20189 64.35146 1.000 111.60832 201 GLY B N 1
ATOM 9883 C CA . GLY B 1 209 ? -5.89359 -8.21165 65.40502 1.000 114.87333 201 GLY B CA 1
ATOM 9884 C C . GLY B 1 209 ? -7.30994 -7.68214 65.52811 1.000 117.49277 201 GLY B C 1
ATOM 9885 O O . GLY B 1 209 ? -7.78884 -7.42477 66.63585 1.000 119.17623 201 GLY B O 1
ATOM 9889 N N . LYS B 1 210 ? -8.00246 -7.51661 64.39758 1.000 119.48019 202 LYS B N 1
ATOM 9890 C CA . LYS B 1 210 ? -9.36761 -6.99906 64.42258 1.000 119.52072 202 LYS B CA 1
ATOM 9891 C C . LYS B 1 210 ? -10.40221 -8.09009 64.68292 1.000 116.68253 202 LYS B C 1
ATOM 9892 O O . LYS B 1 210 ? -11.44831 -7.81080 65.28119 1.000 115.04857 202 LYS B O 1
ATOM 9898 N N . VAL B 1 211 ? -10.13029 -9.32322 64.25475 1.000 124.02277 203 VAL B N 1
ATOM 9899 C CA . VAL B 1 211 ? -11.09399 -10.41734 64.37326 1.000 124.13239 203 VAL B CA 1
ATOM 9900 C C . VAL B 1 211 ? -10.97358 -11.14017 65.71592 1.000 122.98411 203 VAL B C 1
ATOM 9901 O O . VAL B 1 211 ? -11.98734 -11.43243 66.35524 1.000 119.54951 203 VAL B O 1
ATOM 9905 N N . GLU B 1 212 ? -9.75806 -11.44689 66.17908 1.000 121.54177 204 GLU B N 1
ATOM 9906 C CA . GLU B 1 212 ? -9.56928 -12.17431 67.43645 1.000 123.27923 204 GLU B CA 1
ATOM 9907 C C . GLU B 1 212 ? -9.01653 -11.32473 68.57719 1.000 124.29215 204 GLU B C 1
ATOM 9908 O O . GLU B 1 212 ? -9.51460 -11.42314 69.69909 1.000 125.45277 204 GLU B O 1
ATOM 9914 N N . ALA B 1 213 ? -7.99759 -10.49151 68.31348 1.000 123.86297 205 ALA B N 1
ATOM 9915 C CA . ALA B 1 213 ? -7.33246 -9.69055 69.34747 1.000 124.87794 205 ALA B CA 1
ATOM 9916 C C . ALA B 1 213 ? -8.09088 -8.40905 69.69187 1.000 124.31578 205 ALA B C 1
ATOM 9917 O O . ALA B 1 213 ? -8.24062 -8.07500 70.86986 1.000 125.48389 205 ALA B O 1
ATOM 9919 N N . GLY B 1 214 ? -8.54939 -7.65982 68.68797 1.000 122.92162 206 GLY B N 1
ATOM 9920 C CA . GLY B 1 214 ? -9.20293 -6.39060 68.95985 1.000 122.47085 206 GLY B CA 1
ATOM 9921 C C . GLY B 1 214 ? -8.22886 -5.29453 69.34215 1.000 122.75504 206 GLY B C 1
ATOM 9922 O O . GLY B 1 214 ? -8.44475 -4.56737 70.31657 1.000 123.53844 206 GLY B O 1
ATOM 9923 N N . ILE B 1 215 ? -7.15629 -5.16002 68.56929 1.000 121.11314 207 ILE B N 1
ATOM 9924 C CA . ILE B 1 215 ? -6.11700 -4.16966 68.84308 1.000 121.43186 207 ILE B CA 1
ATOM 9925 C C . ILE B 1 215 ? -5.72040 -3.49217 67.54171 1.000 119.82700 207 ILE B C 1
ATOM 9926 O O . ILE B 1 215 ? -6.00575 -3.99228 66.44583 1.000 118.70955 207 ILE B O 1
ATOM 9931 N N . PRO B 1 216 ? -5.06629 -2.33876 67.63572 1.000 120.75050 208 PRO B N 1
ATOM 9932 C CA . PRO B 1 216 ? -4.58686 -1.66145 66.42618 1.000 119.21710 208 PRO B CA 1
ATOM 9933 C C . PRO B 1 216 ? -3.47019 -2.45554 65.76460 1.000 119.44201 208 PRO B C 1
ATOM 9934 O O . PRO B 1 216 ? -2.78180 -3.25782 66.40008 1.000 120.69206 208 PRO B O 1
ATOM 9938 N N . GLU B 1 217 ? -3.29485 -2.23072 64.46170 1.000 118.23036 209 GLU B N 1
ATOM 9939 C CA . GLU B 1 217 ? -2.19338 -2.89620 63.78098 1.000 118.53262 209 GLU B CA 1
ATOM 9940 C C . GLU B 1 217 ? -0.87043 -2.43901 64.39030 1.000 120.03315 209 GLU B C 1
ATOM 9941 O O . GLU B 1 217 ? -0.78866 -1.41736 65.08036 1.000 120.38801 209 GLU B O 1
ATOM 9947 N N . ASP B 1 218 ? 0.17534 -3.21962 64.13229 1.000 124.28443 210 ASP B N 1
ATOM 9948 C CA . ASP B 1 218 ? 1.49582 -3.01475 64.71593 1.000 125.93860 210 ASP B CA 1
ATOM 9949 C C . ASP B 1 218 ? 1.49530 -3.22610 66.22755 1.000 127.67171 210 ASP B C 1
ATOM 9950 O O . ASP B 1 218 ? 2.36049 -2.69526 66.93005 1.000 129.06140 210 ASP B O 1
ATOM 9955 N N . ASP B 1 219 ? 0.53009 -3.99261 66.74713 1.000 125.94982 211 ASP B N 1
ATOM 9956 C CA . ASP B 1 219 ? 0.45164 -4.31168 68.16905 1.000 127.58295 211 ASP B CA 1
ATOM 9957 C C . ASP B 1 219 ? 1.33674 -5.51908 68.48981 1.000 129.24336 211 ASP B C 1
ATOM 9958 O O . ASP B 1 219 ? 1.39654 -6.46880 67.70417 1.000 129.04306 211 ASP B O 1
ATOM 9963 N N . PRO B 1 220 ? 2.04266 -5.50236 69.62764 1.000 137.55753 212 PRO B N 1
ATOM 9964 C CA . PRO B 1 220 ? 3.00237 -6.58322 69.91622 1.000 136.98200 212 PRO B CA 1
ATOM 9965 C C . PRO B 1 220 ? 2.37372 -7.90352 70.32942 1.000 133.80549 212 PRO B C 1
ATOM 9966 O O . PRO B 1 220 ? 3.06672 -8.92889 70.30021 1.000 131.65339 212 PRO B O 1
ATOM 9971 N N . ARG B 1 221 ? 1.09911 -7.91636 70.72491 1.000 130.50072 213 ARG B N 1
ATOM 9972 C CA . ARG B 1 221 ? 0.48903 -9.14882 71.21904 1.000 131.71720 213 ARG B CA 1
ATOM 9973 C C . ARG B 1 221 ? 0.56601 -10.27393 70.19205 1.000 128.82860 213 ARG B C 1
ATOM 9974 O O . ARG B 1 221 ? 0.87418 -11.41945 70.54174 1.000 128.79472 213 ARG B O 1
ATOM 9982 N N . ASN B 1 222 ? 0.29113 -9.97321 68.92434 1.000 123.71378 214 ASN B N 1
ATOM 9983 C CA . ASN B 1 222 ? 0.35415 -11.08197 67.98020 1.000 123.15159 214 ASN B CA 1
ATOM 9984 C C . ASN B 1 222 ? 1.68750 -11.08802 67.24076 1.000 122.82753 214 ASN B C 1
ATOM 9985 O O . ASN B 1 222 ? 2.22865 -10.02226 66.92452 1.000 121.42210 214 ASN B O 1
ATOM 9990 N N . PRO B 1 223 ? 2.23909 -12.27195 66.95382 1.000 123.18694 215 PRO B N 1
ATOM 9991 C CA . PRO B 1 223 ? 3.51884 -12.33485 66.22776 1.000 120.10394 215 PRO B CA 1
ATOM 9992 C C . PRO B 1 223 ? 3.44726 -11.80733 64.80583 1.000 116.90303 215 PRO B C 1
ATOM 9993 O O . PRO B 1 223 ? 4.49810 -11.67446 64.16421 1.000 117.02689 215 PRO B O 1
ATOM 9997 N N . GLY B 1 224 ? 2.25302 -11.51292 64.28910 1.000 121.26205 216 GLY B N 1
ATOM 9998 C CA . GLY B 1 224 ? 2.14488 -10.96274 62.95173 1.000 119.99523 216 GLY B CA 1
ATOM 9999 C C . GLY B 1 224 ? 2.74729 -9.58183 62.80679 1.000 121.10565 216 GLY B C 1
ATOM 10000 O O . GLY B 1 224 ? 3.01067 -9.14785 61.68019 1.000 119.61500 216 GLY B O 1
ATOM 10004 N N . VAL B 1 225 ? 2.97525 -8.88186 63.92094 1.000 122.01902 217 VAL B N 1
ATOM 10005 C CA . VAL B 1 225 ? 3.52874 -7.53331 63.84739 1.000 122.53835 217 VAL B CA 1
ATOM 10006 C C . VAL B 1 225 ? 4.97271 -7.57145 63.36127 1.000 119.13085 217 VAL B C 1
ATOM 10007 O O . VAL B 1 225 ? 5.40551 -6.70323 62.59318 1.000 116.30536 217 VAL B O 1
ATOM 10013 N N . ILE B 1 226 ? 5.74247 -8.57122 63.79618 1.000 116.01383 218 ILE B N 1
ATOM 10014 C CA . ILE B 1 226 ? 7.11942 -8.69418 63.32933 1.000 116.50628 218 ILE B CA 1
ATOM 10015 C C . ILE B 1 226 ? 7.16749 -9.26883 61.91959 1.000 116.77696 218 ILE B C 1
ATOM 10016 O O . ILE B 1 226 ? 8.03235 -8.90302 61.11992 1.000 118.91801 218 ILE B O 1
ATOM 10023 N N . ALA B 1 227 ? 6.25214 -10.18934 61.59378 1.000 116.30334 219 ALA B N 1
ATOM 10024 C CA . ALA B 1 227 ? 6.20668 -10.73364 60.23990 1.000 114.12551 219 ALA B CA 1
ATOM 10025 C C . ALA B 1 227 ? 5.81312 -9.67063 59.22113 1.000 112.69020 219 ALA B C 1
ATOM 10026 O O . ALA B 1 227 ? 6.29294 -9.69724 58.08206 1.000 110.27656 219 ALA B O 1
ATOM 10033 N N . ASP B 1 228 ? 4.94447 -8.73391 59.60681 1.000 116.89857 220 ASP B N 1
ATOM 10034 C CA . ASP B 1 228 ? 4.56749 -7.64541 58.70911 1.000 115.58024 220 ASP B CA 1
ATOM 10035 C C . ASP B 1 228 ? 5.75289 -6.72205 58.44993 1.000 115.67938 220 ASP B C 1
ATOM 10036 O O . ASP B 1 228 ? 6.14584 -6.50245 57.29803 1.000 110.40814 220 ASP B O 1
ATOM 10043 N N . ASN B 1 229 ? 6.34130 -6.17434 59.51695 1.000 112.57445 221 ASN B N 1
ATOM 10044 C CA . ASN B 1 229 ? 7.43024 -5.21520 59.35286 1.000 108.60435 221 ASN B CA 1
ATOM 10045 C C . ASN B 1 229 ? 8.62615 -5.84117 58.64685 1.000 108.47847 221 ASN B C 1
ATOM 10046 O O . ASN B 1 229 ? 9.29347 -5.18185 57.84111 1.000 108.78487 221 ASN B O 1
ATOM 10053 N N . VAL B 1 230 ? 8.92076 -7.10977 58.93924 1.000 107.53336 222 VAL B N 1
ATOM 10054 C CA . VAL B 1 230 ? 9.92437 -7.82126 58.15476 1.000 108.30982 222 VAL B CA 1
ATOM 10055 C C . VAL B 1 230 ? 9.50324 -7.88104 56.69388 1.000 106.54647 222 VAL B C 1
ATOM 10056 O O . VAL B 1 230 ? 10.34923 -7.85851 55.79156 1.000 109.79912 222 VAL B O 1
ATOM 10062 N N . GLY B 1 231 ? 8.19666 -7.96036 56.43533 1.000 106.41046 223 GLY B N 1
ATOM 10063 C CA . GLY B 1 231 ? 7.71991 -7.91576 55.06383 1.000 106.54194 223 GLY B CA 1
ATOM 10064 C C . GLY B 1 231 ? 7.87181 -6.54443 54.43398 1.000 108.08455 223 GLY B C 1
ATOM 10065 O O . GLY B 1 231 ? 8.16618 -6.43039 53.24085 1.000 108.64792 223 GLY B O 1
ATOM 10069 N N . ASP B 1 232 ? 7.66577 -5.48548 55.22145 1.000 113.27389 224 ASP B N 1
ATOM 10070 C CA . ASP B 1 232 ? 7.79906 -4.12906 54.69928 1.000 111.19026 224 ASP B CA 1
ATOM 10071 C C . ASP B 1 232 ? 9.13906 -3.93509 53.99934 1.000 109.55162 224 ASP B C 1
ATOM 10072 O O . ASP B 1 232 ? 9.20135 -3.41336 52.88064 1.000 105.49685 224 ASP B O 1
ATOM 10079 N N . ASN B 1 233 ? 10.22739 -4.35081 54.64841 1.000 107.64209 225 ASN B N 1
ATOM 10080 C CA . ASN B 1 233 ? 11.55110 -4.22378 54.05389 1.000 109.13802 225 ASN B CA 1
ATOM 10081 C C . ASN B 1 233 ? 11.74379 -5.11755 52.83615 1.000 109.71454 225 ASN B C 1
ATOM 10082 O O . ASN B 1 233 ? 12.71175 -4.92054 52.09394 1.000 110.86937 225 ASN B O 1
ATOM 10089 N N . VAL B 1 234 ? 10.86300 -6.09017 52.61688 1.000 108.37384 226 VAL B N 1
ATOM 10090 C CA . VAL B 1 234 ? 10.98866 -6.96449 51.45656 1.000 108.13169 226 VAL B CA 1
ATOM 10091 C C . VAL B 1 234 ? 10.14278 -6.48427 50.27900 1.000 107.38530 226 VAL B C 1
ATOM 10092 O O . VAL B 1 234 ? 10.50160 -6.73012 49.12289 1.000 109.03284 226 VAL B O 1
ATOM 10096 N N . GLY B 1 235 ? 9.02739 -5.80844 50.54376 1.000 108.58651 227 GLY B N 1
ATOM 10097 C CA . GLY B 1 235 ? 8.13653 -5.36904 49.48812 1.000 104.71693 227 GLY B CA 1
ATOM 10098 C C . GLY B 1 235 ? 8.62795 -4.14520 48.74421 1.000 104.44914 227 GLY B C 1
ATOM 10099 O O . GLY B 1 235 ? 8.70001 -4.15159 47.51147 1.000 104.63304 227 GLY B O 1
ATOM 10100 N N . ASP B 1 236 ? 8.96084 -3.08496 49.47857 1.000 107.90236 228 ASP B N 1
ATOM 10101 C CA . ASP B 1 236 ? 9.42716 -1.83757 48.88421 1.000 109.11799 228 ASP B CA 1
ATOM 10102 C C . ASP B 1 236 ? 10.93562 -1.65770 48.97850 1.000 113.16540 228 ASP B C 1
ATOM 10103 O O . ASP B 1 236 ? 11.55903 -1.19602 48.01818 1.000 114.54550 228 ASP B O 1
ATOM 10108 N N . VAL B 1 237 ? 11.54032 -2.01381 50.11144 1.000 113.37593 229 VAL B N 1
ATOM 10109 C CA . VAL B 1 237 ? 12.98574 -1.86810 50.26111 1.000 116.61896 229 VAL B CA 1
ATOM 10110 C C . VAL B 1 237 ? 13.71824 -2.82970 49.33206 1.000 115.32160 229 VAL B C 1
ATOM 10111 O O . VAL B 1 237 ? 14.49492 -2.41322 48.46580 1.000 116.96125 229 VAL B O 1
ATOM 10115 N N . ALA B 1 238 ? 13.47760 -4.13052 49.49502 1.000 115.43862 230 ALA B N 1
ATOM 10116 C CA . ALA B 1 238 ? 14.22357 -5.14322 48.75569 1.000 116.67499 230 ALA B CA 1
ATOM 10117 C C . ALA B 1 238 ? 13.56336 -5.50495 47.42900 1.000 116.02094 230 ALA B C 1
ATOM 10118 O O . ALA B 1 238 ? 14.20726 -5.44531 46.37659 1.000 116.93501 230 ALA B O 1
ATOM 10120 N N . GLY B 1 239 ? 12.28523 -5.88540 47.46346 1.000 117.26846 231 GLY B N 1
ATOM 10121 C CA . GLY B 1 239 ? 11.61635 -6.30098 46.24189 1.000 114.41532 231 GLY B CA 1
ATOM 10122 C C . GLY B 1 239 ? 11.58202 -5.21066 45.18913 1.000 112.16914 231 GLY B C 1
ATOM 10123 O O . GLY B 1 239 ? 11.77348 -5.47696 43.99968 1.000 112.17642 231 GLY B O 1
ATOM 10127 N N . MET B 1 240 ? 11.33183 -3.96807 45.60995 1.000 115.90867 232 MET B N 1
ATOM 10128 C CA . MET B 1 240 ? 11.26116 -2.85871 44.66515 1.000 115.21412 232 MET B CA 1
ATOM 10129 C C . MET B 1 240 ? 12.64988 -2.42057 44.21476 1.000 117.77899 232 MET B C 1
ATOM 10130 O O . MET B 1 240 ? 12.88327 -2.20679 43.02006 1.000 118.76597 232 MET B O 1
ATOM 10137 N N . ALA B 1 241 ? 13.58310 -2.27329 45.15847 1.000 115.96644 233 ALA B N 1
ATOM 10138 C CA . ALA B 1 241 ? 14.92882 -1.84221 44.79590 1.000 115.33649 233 ALA B CA 1
ATOM 10139 C C . ALA B 1 241 ? 15.59264 -2.84455 43.86083 1.000 115.17650 233 ALA B C 1
ATOM 10140 O O . ALA B 1 241 ? 16.28681 -2.45623 42.91394 1.000 120.25921 233 ALA B O 1
ATOM 10144 N N . ALA B 1 242 ? 15.39196 -4.14125 44.10998 1.000 111.13115 234 ALA B N 1
ATOM 10145 C CA . ALA B 1 242 ? 15.92862 -5.15491 43.20818 1.000 114.83662 234 ALA B CA 1
ATOM 10146 C C . ALA B 1 242 ? 15.22016 -5.11722 41.86083 1.000 113.51583 234 ALA B C 1
ATOM 10147 O O . ALA B 1 242 ? 15.84413 -5.33629 40.81614 1.000 114.82966 234 ALA B O 1
ATOM 10154 N N . ASP B 1 243 ? 13.91519 -4.84267 41.86726 1.000 112.14864 235 ASP B N 1
ATOM 10155 C CA . ASP B 1 243 ? 13.16627 -4.75915 40.61903 1.000 108.35177 235 ASP B CA 1
ATOM 10156 C C . ASP B 1 243 ? 13.74307 -3.67875 39.71353 1.000 108.81716 235 ASP B C 1
ATOM 10157 O O . ASP B 1 243 ? 13.96931 -3.90575 38.51921 1.000 111.64663 235 ASP B O 1
ATOM 10166 N N . VAL B 1 244 ? 13.98929 -2.49022 40.27029 1.000 108.09289 236 VAL B N 1
ATOM 10167 C CA . VAL B 1 244 ? 14.50137 -1.38547 39.46701 1.000 109.63774 236 VAL B CA 1
ATOM 10168 C C . VAL B 1 244 ? 15.89374 -1.69069 38.93358 1.000 112.41342 236 VAL B C 1
ATOM 10169 O O . VAL B 1 244 ? 16.29911 -1.15195 37.89642 1.000 114.90941 236 VAL B O 1
ATOM 10175 N N . TYR B 1 245 ? 16.65172 -2.54760 39.62204 1.000 106.57483 237 TYR B N 1
ATOM 10176 C CA . TYR B 1 245 ? 17.91607 -3.00737 39.05864 1.000 108.48954 237 TYR B CA 1
ATOM 10177 C C . TYR B 1 245 ? 17.70385 -3.60590 37.67712 1.000 108.75734 237 TYR B C 1
ATOM 10178 O O . TYR B 1 245 ? 18.58139 -3.51088 36.81231 1.000 113.19220 237 TYR B O 1
ATOM 10189 N N . GLU B 1 246 ? 16.54457 -4.22686 37.45445 1.000 111.32008 238 GLU B N 1
ATOM 10190 C CA . GLU B 1 246 ? 16.20916 -4.72034 36.12465 1.000 112.62992 238 GLU B CA 1
ATOM 10191 C C . GLU B 1 246 ? 16.15325 -3.57945 35.11701 1.000 109.65496 238 GLU B C 1
ATOM 10192 O O . GLU B 1 246 ? 16.57829 -3.73516 33.96664 1.000 107.74352 238 GLU B O 1
ATOM 10200 N N . SER B 1 247 ? 15.63211 -2.42270 35.52872 1.000 111.34179 239 SER B N 1
ATOM 10201 C CA . SER B 1 247 ? 15.56398 -1.28142 34.62204 1.000 108.86399 239 SER B CA 1
ATOM 10202 C C . SER B 1 247 ? 16.96042 -0.78015 34.27375 1.000 113.19251 239 SER B C 1
ATOM 10203 O O . SER B 1 247 ? 17.26782 -0.52814 33.10291 1.000 115.72064 239 SER B O 1
ATOM 10211 N N . TYR B 1 248 ? 17.82623 -0.63818 35.28211 1.000 110.90615 240 TYR B N 1
ATOM 10212 C CA . TYR B 1 248 ? 19.16403 -0.10706 35.03996 1.000 112.15700 240 TYR B CA 1
ATOM 10213 C C . TYR B 1 248 ? 20.00818 -1.07175 34.21706 1.000 113.40125 240 TYR B C 1
ATOM 10214 O O . TYR B 1 248 ? 20.86956 -0.63632 33.44604 1.000 113.73977 240 TYR B O 1
ATOM 10223 N N . ILE B 1 249 ? 19.76554 -2.37235 34.34029 1.000 105.84112 241 ILE B N 1
ATOM 10224 C CA . ILE B 1 249 ? 20.60497 -3.35075 33.65610 1.000 105.40768 241 ILE B CA 1
ATOM 10225 C C . ILE B 1 249 ? 20.07677 -3.65614 32.26088 1.000 106.43547 241 ILE B C 1
ATOM 10226 O O . ILE B 1 249 ? 20.85734 -3.86525 31.33004 1.000 107.95908 241 ILE B O 1
ATOM 10242 N N . VAL B 1 250 ? 18.75498 -3.68822 32.08755 1.000 110.27308 242 VAL B N 1
ATOM 10243 C CA . VAL B 1 250 ? 18.19560 -4.13683 30.81757 1.000 107.11676 242 VAL B CA 1
ATOM 10244 C C . VAL B 1 250 ? 18.37286 -3.07668 29.73871 1.000 103.70992 242 VAL B C 1
ATOM 10245 O O . VAL B 1 250 ? 18.67002 -3.39630 28.58151 1.000 103.87412 242 VAL B O 1
ATOM 10258 N N . THR B 1 251 ? 18.19821 -1.80298 30.09156 1.000 103.08205 243 THR B N 1
ATOM 10259 C CA . THR B 1 251 ? 18.24580 -0.75383 29.07877 1.000 104.19822 243 THR B CA 1
ATOM 10260 C C . THR B 1 251 ? 19.67561 -0.42832 28.66718 1.000 107.18583 243 THR B C 1
ATOM 10261 O O . THR B 1 251 ? 19.93885 -0.17189 27.48752 1.000 106.39665 243 THR B O 1
ATOM 10272 N N . VAL B 1 252 ? 20.60962 -0.42284 29.61883 1.000 109.60986 244 VAL B N 1
ATOM 10273 C CA . VAL B 1 252 ? 22.00845 -0.20834 29.26301 1.000 107.79111 244 VAL B CA 1
ATOM 10274 C C . VAL B 1 252 ? 22.48434 -1.30781 28.32156 1.000 107.40185 244 VAL B C 1
ATOM 10275 O O . VAL B 1 252 ? 23.26244 -1.05783 27.39340 1.000 107.47665 244 VAL B O 1
ATOM 10288 N N . THR B 1 253 ? 22.02134 -2.54109 28.54064 1.000 110.87239 245 THR B N 1
ATOM 10289 C CA . THR B 1 253 ? 22.36526 -3.63116 27.63550 1.000 111.71966 245 THR B CA 1
ATOM 10290 C C . THR B 1 253 ? 21.54368 -3.57030 26.35398 1.000 110.54473 245 THR B C 1
ATOM 10291 O O . THR B 1 253 ? 22.04296 -3.91458 25.27817 1.000 108.58282 245 THR B O 1
ATOM 10302 N N . ALA B 1 254 ? 20.28371 -3.14161 26.44895 1.000 112.44190 246 ALA B N 1
ATOM 10303 C CA . ALA B 1 254 ? 19.44914 -3.03906 25.25825 1.000 109.34429 246 ALA B CA 1
ATOM 10304 C C . ALA B 1 254 ? 19.79232 -1.80138 24.43944 1.000 108.98343 246 ALA B C 1
ATOM 10305 O O . ALA B 1 254 ? 19.78155 -1.85046 23.20457 1.000 109.85814 246 ALA B O 1
ATOM 10312 N N . ALA B 1 255 ? 20.10095 -0.68640 25.10587 1.000 107.57854 247 ALA B N 1
ATOM 10313 C CA . ALA B 1 255 ? 20.45763 0.53065 24.38385 1.000 109.43148 247 ALA B CA 1
ATOM 10314 C C . ALA B 1 255 ? 21.84076 0.40398 23.75687 1.000 110.54693 247 ALA B C 1
ATOM 10315 O O . ALA B 1 255 ? 22.03364 0.73036 22.57962 1.000 111.01079 247 ALA B O 1
ATOM 10322 N N . ILE B 1 256 ? 22.81873 -0.07309 24.52963 1.000 108.71843 248 ILE B N 1
ATOM 10323 C CA . ILE B 1 256 ? 24.13802 -0.33557 23.96444 1.000 110.07010 248 ILE B CA 1
ATOM 10324 C C . ILE B 1 256 ? 24.03222 -1.38149 22.86387 1.000 113.21948 248 ILE B C 1
ATOM 10325 O O . ILE B 1 256 ? 24.65434 -1.25538 21.80231 1.000 116.52973 248 ILE B O 1
ATOM 10332 N N . PHE B 1 257 ? 23.24091 -2.43163 23.09874 1.000 118.36917 249 PHE B N 1
ATOM 10333 C CA . PHE B 1 257 ? 22.99269 -3.41452 22.05045 1.000 115.49970 249 PHE B CA 1
ATOM 10334 C C . PHE B 1 257 ? 22.35119 -2.76254 20.83303 1.000 114.25278 249 PHE B C 1
ATOM 10335 O O . PHE B 1 257 ? 22.55510 -3.22171 19.70361 1.000 115.19503 249 PHE B O 1
ATOM 10345 N N . LEU B 1 258 ? 21.56785 -1.70072 21.04064 1.000 115.98612 250 LEU B N 1
ATOM 10346 C CA . LEU B 1 258 ? 20.95708 -0.99593 19.91799 1.000 115.68058 250 LEU B CA 1
ATOM 10347 C C . LEU B 1 258 ? 22.00293 -0.20542 19.14114 1.000 117.44389 250 LEU B C 1
ATOM 10348 O O . LEU B 1 258 ? 22.16553 -0.38830 17.92914 1.000 117.40812 250 LEU B O 1
ATOM 10364 N N . ALA B 1 259 ? 22.72116 0.68973 19.82740 1.000 116.50843 251 ALA B N 1
ATOM 10365 C CA . ALA B 1 259 ? 23.74015 1.48761 19.15393 1.000 117.34274 251 ALA B CA 1
ATOM 10366 C C . ALA B 1 259 ? 24.75394 0.60818 18.43655 1.000 122.08285 251 ALA B C 1
ATOM 10367 O O . ALA B 1 259 ? 25.30502 1.00980 17.40540 1.000 123.22919 251 ALA B O 1
ATOM 10374 N N . ALA B 1 260 ? 25.01141 -0.59087 18.96144 1.000 120.55315 252 ALA B N 1
ATOM 10375 C CA . ALA B 1 260 ? 25.92650 -1.50731 18.29190 1.000 120.30111 252 ALA B CA 1
ATOM 10376 C C . ALA B 1 260 ? 25.27467 -2.11580 17.05656 1.000 119.91005 252 ALA B C 1
ATOM 10377 O O . ALA B 1 260 ? 25.81690 -2.03122 15.94826 1.000 123.25327 252 ALA B O 1
ATOM 10384 N N . ILE B 1 261 ? 24.10051 -2.72701 17.22875 1.000 123.64217 253 ILE B N 1
ATOM 10385 C CA . ILE B 1 261 ? 23.43473 -3.38527 16.11091 1.000 123.93983 253 ILE B CA 1
ATOM 10386 C C . ILE B 1 261 ? 22.97424 -2.36319 15.07931 1.000 126.33318 253 ILE B C 1
ATOM 10387 O O . ILE B 1 261 ? 22.83457 -2.68733 13.89358 1.000 122.35772 253 ILE B O 1
ATOM 10394 N N . LEU B 1 262 ? 22.73157 -1.11993 15.50264 1.000 127.40293 254 LEU B N 1
ATOM 10395 C CA . LEU B 1 262 ? 22.24687 -0.10514 14.57323 1.000 126.55992 254 LEU B CA 1
ATOM 10396 C C . LEU B 1 262 ? 23.33213 0.33471 13.59705 1.000 128.25779 254 LEU B C 1
ATOM 10397 O O . LEU B 1 262 ? 23.02420 0.70315 12.45736 1.000 129.55403 254 LEU B O 1
ATOM 10404 N N . GLY B 1 263 ? 24.59313 0.30821 14.01885 1.000 132.11838 255 GLY B N 1
ATOM 10405 C CA . GLY B 1 263 ? 25.69562 0.74203 13.18853 1.000 131.16624 255 GLY B CA 1
ATOM 10406 C C . GLY B 1 263 ? 26.19235 2.14737 13.44034 1.000 131.10637 255 GLY B C 1
ATOM 10407 O O . GLY B 1 263 ? 26.99227 2.65244 12.64339 1.000 133.97641 255 GLY B O 1
ATOM 10411 N N . LEU B 1 264 ? 25.74547 2.79578 14.51452 1.000 126.48816 256 LEU B N 1
ATOM 10412 C CA . LEU B 1 264 ? 26.19625 4.13655 14.83853 1.000 129.78459 256 LEU B CA 1
ATOM 10413 C C . LEU B 1 264 ? 27.63283 4.08348 15.34906 1.000 131.52390 256 LEU B C 1
ATOM 10414 O O . LEU B 1 264 ? 28.14286 3.01510 15.69344 1.000 133.89690 256 LEU B O 1
ATOM 10419 N N . PRO B 1 265 ? 28.31440 5.22429 15.41235 1.000 127.75179 257 PRO B N 1
ATOM 10420 C CA . PRO B 1 265 ? 29.70816 5.21931 15.86582 1.000 130.58581 257 PRO B CA 1
ATOM 10421 C C . PRO B 1 265 ? 29.81105 4.87463 17.34409 1.000 128.67486 257 PRO B C 1
ATOM 10422 O O . PRO B 1 265 ? 28.85964 5.01206 18.11624 1.000 129.56795 257 PRO B O 1
ATOM 10426 N N . THR B 1 266 ? 31.00203 4.41460 17.73349 1.000 131.03823 258 THR B N 1
ATOM 10427 C CA . THR B 1 266 ? 31.26453 4.09405 19.13170 1.000 131.53846 258 THR B CA 1
ATOM 10428 C C . THR B 1 266 ? 31.28013 5.33241 20.01908 1.000 129.90475 258 THR B C 1
ATOM 10429 O O . THR B 1 266 ? 31.32705 5.19336 21.24571 1.000 128.98374 258 THR B O 1
ATOM 10440 N N . GLN B 1 267 ? 31.24035 6.53313 19.43505 1.000 128.21820 259 GLN B N 1
ATOM 10441 C CA . GLN B 1 267 ? 31.17827 7.74515 20.24549 1.000 129.76019 259 GLN B CA 1
ATOM 10442 C C . GLN B 1 267 ? 29.95664 7.73064 21.15648 1.000 128.27855 259 GLN B C 1
ATOM 10443 O O . GLN B 1 267 ? 30.02558 8.17782 22.30737 1.000 128.95200 259 GLN B O 1
ATOM 10451 N N . PHE B 1 268 ? 28.82528 7.22449 20.65667 1.000 126.96455 260 PHE B N 1
ATOM 10452 C CA . PHE B 1 268 ? 27.62576 7.14303 21.48355 1.000 124.14598 260 PHE B CA 1
ATOM 10453 C C . PHE B 1 268 ? 27.83440 6.20010 22.66458 1.000 124.45397 260 PHE B C 1
ATOM 10454 O O . PHE B 1 268 ? 27.41860 6.49985 23.78937 1.000 123.58547 260 PHE B O 1
ATOM 10464 N N . ILE B 1 269 ? 28.48398 5.05652 22.42983 1.000 128.86799 261 ILE B N 1
ATOM 10465 C CA . ILE B 1 269 ? 28.62771 4.05794 23.48474 1.000 128.42787 261 ILE B CA 1
ATOM 10466 C C . ILE B 1 269 ? 29.53874 4.56889 24.59489 1.000 131.48794 261 ILE B C 1
ATOM 10467 O O . ILE B 1 269 ? 29.39269 4.17183 25.75757 1.000 131.12553 261 ILE B O 1
ATOM 10483 N N . GLU B 1 270 ? 30.49102 5.44467 24.26638 1.000 134.12213 262 GLU B N 1
ATOM 10484 C CA . GLU B 1 270 ? 31.37409 5.99527 25.28773 1.000 135.88522 262 GLU B CA 1
ATOM 10485 C C . GLU B 1 270 ? 30.72292 7.15225 26.03342 1.000 133.52669 262 GLU B C 1
ATOM 10486 O O . GLU B 1 270 ? 31.07264 7.41461 27.18934 1.000 135.21734 262 GLU B O 1
ATOM 10494 N N . ALA B 1 271 ? 29.78440 7.85245 25.39226 1.000 139.76317 263 ALA B N 1
ATOM 10495 C CA . ALA B 1 271 ? 29.11390 8.96757 26.05129 1.000 138.23962 263 ALA B CA 1
ATOM 10496 C C . ALA B 1 271 ? 28.09875 8.48022 27.07962 1.000 136.47809 263 ALA B C 1
ATOM 10497 O O . ALA B 1 271 ? 27.98438 9.05845 28.16728 1.000 136.12220 263 ALA B O 1
ATOM 10504 N N . ILE B 1 272 ? 27.35234 7.41997 26.75604 1.000 140.19256 264 ILE B N 1
ATOM 10505 C CA . ILE B 1 272 ? 26.29836 6.95124 27.65363 1.000 139.86395 264 ILE B CA 1
ATOM 10506 C C . ILE B 1 272 ? 26.88932 6.48929 28.98010 1.000 140.78599 264 ILE B C 1
ATOM 10507 O O . ILE B 1 272 ? 26.28935 6.68309 30.04475 1.000 138.11233 264 ILE B O 1
ATOM 10523 N N . ILE B 1 273 ? 28.07140 5.86892 28.94035 1.000 142.71482 265 ILE B N 1
ATOM 10524 C CA . ILE B 1 273 ? 28.71474 5.43153 30.17520 1.000 142.55483 265 ILE B CA 1
ATOM 10525 C C . ILE B 1 273 ? 29.07666 6.62862 31.04301 1.000 142.47442 265 ILE B C 1
ATOM 10526 O O . ILE B 1 273 ? 29.08290 6.53330 32.27679 1.000 140.33447 265 ILE B O 1
ATOM 10533 N N . LEU B 1 274 ? 29.38577 7.76955 30.42139 1.000 137.22215 266 LEU B N 1
ATOM 10534 C CA . LEU B 1 274 ? 29.67709 8.97637 31.18876 1.000 135.84302 266 LEU B CA 1
ATOM 10535 C C . LEU B 1 274 ? 28.40867 9.57798 31.78430 1.000 132.90678 266 LEU B C 1
ATOM 10536 O O . LEU B 1 274 ? 28.40928 10.01968 32.93986 1.000 133.34547 266 LEU B O 1
ATOM 10543 N N . PHE B 1 275 ? 27.32138 9.61816 31.00834 1.000 137.00069 267 PHE B N 1
ATOM 10544 C CA . PHE B 1 275 ? 26.05659 10.11751 31.53837 1.000 135.66077 267 PHE B CA 1
ATOM 10545 C C . PHE B 1 275 ? 25.63386 9.34012 32.78053 1.000 133.80303 267 PHE B C 1
ATOM 10546 O O . PHE B 1 275 ? 25.15007 9.92745 33.75551 1.000 128.73956 267 PHE B O 1
ATOM 10563 N N . ALA B 1 276 ? 25.80823 8.01619 32.76432 1.000 131.48569 268 ALA B N 1
ATOM 10564 C CA . ALA B 1 276 ? 25.42696 7.20813 33.91815 1.000 126.31819 268 ALA B CA 1
ATOM 10565 C C . ALA B 1 276 ? 26.27454 7.56956 35.13079 1.000 130.26031 268 ALA B C 1
ATOM 10566 O O . ALA B 1 276 ? 25.75516 7.73690 36.24018 1.000 127.69072 268 ALA B O 1
ATOM 10573 N N . ALA B 1 277 ? 27.59013 7.69208 34.93669 1.000 129.17275 269 ALA B N 1
ATOM 10574 C CA . ALA B 1 277 ? 28.46032 8.09653 36.03509 1.000 129.33610 269 ALA B CA 1
ATOM 10575 C C . ALA B 1 277 ? 28.03613 9.45239 36.58229 1.000 128.65602 269 ALA B C 1
ATOM 10576 O O . ALA B 1 277 ? 28.03180 9.66822 37.79998 1.000 126.68649 269 ALA B O 1
ATOM 10583 N N . LEU B 1 278 ? 27.67306 10.37950 35.69205 1.000 128.83035 270 LEU B N 1
ATOM 10584 C CA . LEU B 1 278 ? 27.17345 11.67618 36.13395 1.000 127.98298 270 LEU B CA 1
ATOM 10585 C C . LEU B 1 278 ? 25.91102 11.51662 36.97089 1.000 125.87115 270 LEU B C 1
ATOM 10586 O O . LEU B 1 278 ? 25.70716 12.24567 37.94925 1.000 123.38669 270 LEU B O 1
ATOM 10593 N N . ALA B 1 279 ? 25.05017 10.56488 36.60105 1.000 124.10875 271 ALA B N 1
ATOM 10594 C CA . ALA B 1 279 ? 23.86112 10.29310 37.40121 1.000 124.25701 271 ALA B CA 1
ATOM 10595 C C . ALA B 1 279 ? 24.23711 9.78641 38.78751 1.000 123.37014 271 ALA B C 1
ATOM 10596 O O . ALA B 1 279 ? 23.61152 10.16277 39.78521 1.000 118.79270 271 ALA B O 1
ATOM 10603 N N . LEU B 1 280 ? 25.26167 8.93354 38.87148 1.000 128.18114 272 LEU B N 1
ATOM 10604 C CA . LEU B 1 280 ? 25.75176 8.50263 40.17656 1.000 128.14774 272 LEU B CA 1
ATOM 10605 C C . LEU B 1 280 ? 26.30597 9.67941 40.96636 1.000 124.41383 272 LEU B C 1
ATOM 10606 O O . LEU B 1 280 ? 26.15422 9.74119 42.19163 1.000 122.34090 272 LEU B O 1
ATOM 10622 N N . VAL B 1 281 ? 26.94777 10.62695 40.28233 1.000 121.12121 273 VAL B N 1
ATOM 10623 C CA . VAL B 1 281 ? 27.38085 11.84694 40.95220 1.000 121.43688 273 VAL B CA 1
ATOM 10624 C C . VAL B 1 281 ? 26.17496 12.70482 41.31105 1.000 118.85843 273 VAL B C 1
ATOM 10625 O O . VAL B 1 281 ? 26.13066 13.32287 42.38141 1.000 120.01704 273 VAL B O 1
ATOM 10638 N N . ALA B 1 282 ? 25.17919 12.75954 40.42225 1.000 119.82781 274 ALA B N 1
ATOM 10639 C CA . ALA B 1 282 ? 23.97227 13.52569 40.71001 1.000 120.66934 274 ALA B CA 1
ATOM 10640 C C . ALA B 1 282 ? 23.13590 12.87452 41.80489 1.000 122.50657 274 ALA B C 1
ATOM 10641 O O . ALA B 1 282 ? 22.37222 13.56423 42.49038 1.000 119.02360 274 ALA B O 1
ATOM 10648 N N . THR B 1 283 ? 23.25598 11.55803 41.98095 1.000 124.91670 275 THR B N 1
ATOM 10649 C CA . THR B 1 283 ? 22.57736 10.87569 43.07596 1.000 120.85634 275 THR B CA 1
ATOM 10650 C C . THR B 1 283 ? 23.42871 10.80524 44.33622 1.000 121.13416 275 THR B C 1
ATOM 10651 O O . THR B 1 283 ? 22.87746 10.76478 45.44199 1.000 114.58993 275 THR B O 1
ATOM 10662 N N . PHE B 1 284 ? 24.75826 10.78768 44.19935 1.000 124.17883 276 PHE B N 1
ATOM 10663 C CA . PHE B 1 284 ? 25.61650 10.92316 45.37191 1.000 124.84701 276 PHE B CA 1
ATOM 10664 C C . PHE B 1 284 ? 25.37768 12.26318 46.06046 1.000 122.29622 276 PHE B C 1
ATOM 10665 O O . PHE B 1 284 ? 25.37928 12.34896 47.29368 1.000 122.61715 276 PHE B O 1
ATOM 10682 N N . ALA B 1 285 ? 25.17363 13.32245 45.27552 1.000 121.50529 277 ALA B N 1
ATOM 10683 C CA . ALA B 1 285 ? 24.82577 14.61579 45.84735 1.000 120.80693 277 ALA B CA 1
ATOM 10684 C C . ALA B 1 285 ? 23.35317 14.68286 46.22829 1.000 120.59025 277 ALA B C 1
ATOM 10685 O O . ALA B 1 285 ? 22.98602 15.43201 47.14195 1.000 123.57744 277 ALA B O 1
ATOM 10692 N N . GLY B 1 286 ? 22.50031 13.91433 45.54555 1.000 119.12728 278 GLY B N 1
ATOM 10693 C CA . GLY B 1 286 ? 21.07868 13.95753 45.83653 1.000 118.62568 278 GLY B CA 1
ATOM 10694 C C . GLY B 1 286 ? 20.74933 13.60324 47.27181 1.000 122.42881 278 GLY B C 1
ATOM 10695 O O . GLY B 1 286 ? 19.81187 14.16159 47.85348 1.000 120.94485 278 GLY B O 1
ATOM 10699 N N . VAL B 1 287 ? 21.51181 12.68144 47.86892 1.000 123.80667 279 VAL B N 1
ATOM 10700 C CA . VAL B 1 287 ? 21.17908 12.16402 49.19336 1.000 122.96081 279 VAL B CA 1
ATOM 10701 C C . VAL B 1 287 ? 21.66155 13.05990 50.32103 1.000 119.53768 279 VAL B C 1
ATOM 10702 O O . VAL B 1 287 ? 21.39306 12.76241 51.49287 1.000 118.41828 279 VAL B O 1
ATOM 10708 N N . ASN B 1 288 ? 22.36914 14.14696 50.00790 1.000 125.74021 280 ASN B N 1
ATOM 10709 C CA . ASN B 1 288 ? 22.88821 15.02030 51.05593 1.000 126.97591 280 ASN B CA 1
ATOM 10710 C C . ASN B 1 288 ? 21.76054 15.68539 51.83698 1.000 125.73487 280 ASN B C 1
ATOM 10711 O O . ASN B 1 288 ? 21.79823 15.73590 53.07244 1.000 126.85776 280 ASN B O 1
ATOM 10716 N N . LEU B 1 289 ? 20.74747 16.19276 51.13861 1.000 128.60055 281 LEU B N 1
ATOM 10717 C CA . LEU B 1 289 ? 19.62199 16.86140 51.78888 1.000 127.30420 281 LEU B CA 1
ATOM 10718 C C . LEU B 1 289 ? 20.09724 17.96693 52.72887 1.000 128.72190 281 LEU B C 1
ATOM 10719 O O . LEU B 1 289 ? 20.15757 17.78301 53.94492 1.000 129.56545 281 LEU B O 1
ATOM 10724 N N . GLY B 1 294 ? 17.47478 22.49929 57.74353 1.000 121.89992 286 GLY B N 1
ATOM 10725 C CA . GLY B 1 294 ? 16.12269 22.96462 57.49510 1.000 120.16469 286 GLY B CA 1
ATOM 10726 C C . GLY B 1 294 ? 15.17803 21.88818 56.99169 1.000 118.18480 286 GLY B C 1
ATOM 10727 O O . GLY B 1 294 ? 15.38969 21.31290 55.92285 1.000 117.51270 286 GLY B O 1
ATOM 10728 N N . VAL B 1 295 ? 14.13226 21.61611 57.76929 1.000 126.10313 287 VAL B N 1
ATOM 10729 C CA . VAL B 1 295 ? 13.13069 20.61024 57.42461 1.000 124.25104 287 VAL B CA 1
ATOM 10730 C C . VAL B 1 295 ? 11.80196 21.03200 58.03756 1.000 123.33460 287 VAL B C 1
ATOM 10731 O O . VAL B 1 295 ? 11.75632 21.53307 59.16520 1.000 124.35944 287 VAL B O 1
ATOM 10735 N N . LYS B 1 296 ? 10.71762 20.83852 57.28358 1.000 119.46136 288 LYS B N 1
ATOM 10736 C CA . LYS B 1 296 ? 9.38851 21.20978 57.75769 1.000 118.51634 288 LYS B CA 1
ATOM 10737 C C . LYS B 1 296 ? 8.35609 20.12884 57.45467 1.000 116.64285 288 LYS B C 1
ATOM 10738 O O . LYS B 1 296 ? 7.94961 19.37896 58.34876 1.000 116.37906 288 LYS B O 1
ATOM 10740 N N . HIS B 1 297 ? 7.92452 20.04968 56.20259 1.000 118.15526 289 HIS B N 1
ATOM 10741 C CA . HIS B 1 297 ? 6.91179 19.11563 55.74136 1.000 116.31851 289 HIS B CA 1
ATOM 10742 C C . HIS B 1 297 ? 7.53274 18.07935 54.81106 1.000 115.92787 289 HIS B C 1
ATOM 10743 O O . HIS B 1 297 ? 8.59127 18.31899 54.22017 1.000 116.82052 289 HIS B O 1
ATOM 10750 N N . PRO B 1 298 ? 6.90201 16.90375 54.65434 1.000 118.82840 290 PRO B N 1
ATOM 10751 C CA . PRO B 1 298 ? 7.48766 15.86090 53.79658 1.000 114.38372 290 PRO B CA 1
ATOM 10752 C C . PRO B 1 298 ? 7.69122 16.28021 52.34727 1.000 109.23088 290 PRO B C 1
ATOM 10753 O O . PRO B 1 298 ? 8.11693 15.46716 51.52025 1.000 107.43775 290 PRO B O 1
ATOM 10757 N N . LEU B 1 299 ? 7.38567 17.53760 52.02119 1.000 117.17555 291 LEU B N 1
ATOM 10758 C CA . LEU B 1 299 ? 7.64708 18.03420 50.67577 1.000 117.50308 291 LEU B CA 1
ATOM 10759 C C . LEU B 1 299 ? 9.13629 18.04039 50.35866 1.000 116.40321 291 LEU B C 1
ATOM 10760 O O . LEU B 1 299 ? 9.50777 18.03477 49.18049 1.000 114.78670 291 LEU B O 1
ATOM 10766 N N . SER B 1 300 ? 9.99602 18.05199 51.38180 1.000 111.05245 292 SER B N 1
ATOM 10767 C CA . SER B 1 300 ? 11.43473 18.02219 51.14437 1.000 110.50245 292 SER B CA 1
ATOM 10768 C C . SER B 1 300 ? 11.83274 16.84846 50.26102 1.000 110.34221 292 SER B C 1
ATOM 10769 O O . SER B 1 300 ? 12.78190 16.95331 49.47566 1.000 111.45484 292 SER B O 1
ATOM 10777 N N . SER B 1 301 ? 11.12309 15.72362 50.37582 1.000 109.99447 293 SER B N 1
ATOM 10778 C CA . SER B 1 301 ? 11.43714 14.56099 49.55198 1.000 108.09564 293 SER B CA 1
ATOM 10779 C C . SER B 1 301 ? 11.24220 14.87223 48.07279 1.000 107.84978 293 SER B C 1
ATOM 10780 O O . SER B 1 301 ? 12.11527 14.58559 47.24477 1.000 110.93292 293 SER B O 1
ATOM 10788 N N . ILE B 1 302 ? 10.10069 15.46999 47.72170 1.000 110.34950 294 ILE B N 1
ATOM 10789 C CA . ILE B 1 302 ? 9.81968 15.74314 46.31673 1.000 108.92300 294 ILE B CA 1
ATOM 10790 C C . ILE B 1 302 ? 10.74949 16.82708 45.78597 1.000 111.11867 294 ILE B C 1
ATOM 10791 O O . ILE B 1 302 ? 11.12244 16.80986 44.60716 1.000 112.44017 294 ILE B O 1
ATOM 10798 N N . SER B 1 303 ? 11.14958 17.77640 46.63524 1.000 106.65950 295 SER B N 1
ATOM 10799 C CA . SER B 1 303 ? 12.02332 18.85193 46.17766 1.000 107.31119 295 SER B CA 1
ATOM 10800 C C . SER B 1 303 ? 13.40683 18.31806 45.82603 1.000 108.98646 295 SER B C 1
ATOM 10801 O O . SER B 1 303 ? 13.96240 18.64983 44.77221 1.000 111.22304 295 SER B O 1
ATOM 10809 N N . LEU B 1 304 ? 13.98333 17.49103 46.70088 1.000 111.50203 296 LEU B N 1
ATOM 10810 C CA . LEU B 1 304 ? 15.30414 16.93565 46.42587 1.000 113.10239 296 LEU B CA 1
ATOM 10811 C C . LEU B 1 304 ? 15.27720 16.03986 45.19361 1.000 110.42933 296 LEU B C 1
ATOM 10812 O O . LEU B 1 304 ? 16.09940 16.19278 44.28350 1.000 113.83125 296 LEU B O 1
ATOM 10819 N N . ALA B 1 305 ? 14.33847 15.08936 45.14980 1.000 115.38009 297 ALA B N 1
ATOM 10820 C CA . ALA B 1 305 ? 14.22479 14.22538 43.97932 1.000 115.48118 297 ALA B CA 1
ATOM 10821 C C . ALA B 1 305 ? 13.96584 15.03005 42.71255 1.000 114.28978 297 ALA B C 1
ATOM 10822 O O . ALA B 1 305 ? 14.41073 14.63829 41.62719 1.000 116.12555 297 ALA B O 1
ATOM 10829 N N . ILE B 1 306 ? 13.24978 16.15074 42.82711 1.000 111.42152 298 ILE B N 1
ATOM 10830 C CA . ILE B 1 306 ? 13.02881 17.01397 41.67108 1.000 111.44898 298 ILE B CA 1
ATOM 10831 C C . ILE B 1 306 ? 14.33455 17.67924 41.25383 1.000 115.66054 298 ILE B C 1
ATOM 10832 O O . ILE B 1 306 ? 14.69146 17.69879 40.07012 1.000 118.51154 298 ILE B O 1
ATOM 10839 N N . TYR B 1 307 ? 15.06808 18.23245 42.22027 1.000 118.65235 299 TYR B N 1
ATOM 10840 C CA . TYR B 1 307 ? 16.31583 18.92360 41.92691 1.000 120.63835 299 TYR B CA 1
ATOM 10841 C C . TYR B 1 307 ? 17.51522 17.98699 41.86403 1.000 123.95297 299 TYR B C 1
ATOM 10842 O O . TYR B 1 307 ? 18.56727 18.38831 41.35386 1.000 128.08083 299 TYR B O 1
ATOM 10853 N N . ALA B 1 308 ? 17.39110 16.75781 42.37215 1.000 114.51502 300 ALA B N 1
ATOM 10854 C CA . ALA B 1 308 ? 18.41097 15.75043 42.10750 1.000 111.30309 300 ALA B CA 1
ATOM 10855 C C . ALA B 1 308 ? 18.45827 15.37520 40.63251 1.000 112.38729 300 ALA B C 1
ATOM 10856 O O . ALA B 1 308 ? 19.44274 14.77608 40.18676 1.000 117.30608 300 ALA B O 1
ATOM 10863 N N . THR B 1 309 ? 17.40996 15.70256 39.87523 1.000 109.75847 301 THR B N 1
ATOM 10864 C CA . THR B 1 309 ? 17.37223 15.47626 38.43657 1.000 110.73160 301 THR B CA 1
ATOM 10865 C C . THR B 1 309 ? 17.95826 16.65031 37.65580 1.000 111.69196 301 THR B C 1
ATOM 10866 O O . THR B 1 309 ? 18.83615 16.45560 36.80866 1.000 113.72870 301 THR B O 1
ATOM 10877 N N . ILE B 1 310 ? 17.48947 17.87180 37.92699 1.000 110.13494 302 ILE B N 1
ATOM 10878 C CA . ILE B 1 310 ? 18.00815 19.03555 37.21075 1.000 112.16984 302 ILE B CA 1
ATOM 10879 C C . ILE B 1 310 ? 19.51124 19.15522 37.42727 1.000 111.62560 302 ILE B C 1
ATOM 10880 O O . ILE B 1 310 ? 20.27862 19.36609 36.48079 1.000 114.61588 302 ILE B O 1
ATOM 10887 N N . GLY B 1 311 ? 19.95401 19.02031 38.67868 1.000 114.02858 303 GLY B N 1
ATOM 10888 C CA . GLY B 1 311 ? 21.37917 18.95320 38.94090 1.000 116.01077 303 GLY B CA 1
ATOM 10889 C C . GLY B 1 311 ? 22.06936 17.89062 38.11356 1.000 116.73694 303 GLY B C 1
ATOM 10890 O O . GLY B 1 311 ? 23.23050 18.05028 37.73026 1.000 118.19632 303 GLY B O 1
ATOM 10894 N N . LEU B 1 312 ? 21.36687 16.79417 37.82476 1.000 112.86784 304 LEU B N 1
ATOM 10895 C CA . LEU B 1 312 ? 21.90128 15.76070 36.94674 1.000 113.23713 304 LEU B CA 1
ATOM 10896 C C . LEU B 1 312 ? 21.84185 16.19373 35.48665 1.000 114.46110 304 LEU B C 1
ATOM 10897 O O . LEU B 1 312 ? 22.81349 16.02517 34.74148 1.000 119.27362 304 LEU B O 1
ATOM 10904 N N . SER B 1 313 ? 20.70842 16.75730 35.06405 1.000 114.82329 305 SER B N 1
ATOM 10905 C CA . SER B 1 313 ? 20.51725 17.09304 33.65693 1.000 115.50844 305 SER B CA 1
ATOM 10906 C C . SER B 1 313 ? 21.56284 18.09407 33.18149 1.000 116.93980 305 SER B C 1
ATOM 10907 O O . SER B 1 313 ? 22.30535 17.83408 32.22794 1.000 115.41481 305 SER B O 1
ATOM 10915 N N . VAL B 1 314 ? 21.62988 19.25552 33.83321 1.000 115.94230 306 VAL B N 1
ATOM 10916 C CA . VAL B 1 314 ? 22.57972 20.27835 33.40946 1.000 113.45591 306 VAL B CA 1
ATOM 10917 C C . VAL B 1 314 ? 24.01008 19.79884 33.61997 1.000 116.79212 306 VAL B C 1
ATOM 10918 O O . VAL B 1 314 ? 24.88629 20.03562 32.78001 1.000 118.42872 306 VAL B O 1
ATOM 10931 N N . VAL B 1 315 ? 24.27309 19.11449 34.73651 1.000 116.64588 307 VAL B N 1
ATOM 10932 C CA . VAL B 1 315 ? 25.58441 18.50082 34.92007 1.000 118.66887 307 VAL B CA 1
ATOM 10933 C C . VAL B 1 315 ? 25.84197 17.48063 33.82250 1.000 120.50888 307 VAL B C 1
ATOM 10934 O O . VAL B 1 315 ? 26.98558 17.29478 33.38883 1.000 123.84968 307 VAL B O 1
ATOM 10940 N N . LEU B 1 316 ? 24.78922 16.80905 33.35045 1.000 121.90195 308 LEU B N 1
ATOM 10941 C CA . LEU B 1 316 ? 24.93786 15.90380 32.21570 1.000 121.11050 308 LEU B CA 1
ATOM 10942 C C . LEU B 1 316 ? 25.09470 16.68687 30.91762 1.000 123.70364 308 LEU B C 1
ATOM 10943 O O . LEU B 1 316 ? 25.94600 16.35365 30.08477 1.000 126.18931 308 LEU B O 1
ATOM 10959 N N . PHE B 1 317 ? 24.27550 17.72467 30.72311 1.000 119.46887 309 PHE B N 1
ATOM 10960 C CA . PHE B 1 317 ? 24.46073 18.61142 29.57858 1.000 119.59594 309 PHE B CA 1
ATOM 10961 C C . PHE B 1 317 ? 25.89247 19.12251 29.50889 1.000 121.63317 309 PHE B C 1
ATOM 10962 O O . PHE B 1 317 ? 26.44845 19.29449 28.41838 1.000 122.27647 309 PHE B O 1
ATOM 10970 N N . PHE B 1 318 ? 26.50452 19.37549 30.66731 1.000 129.48623 310 PHE B N 1
ATOM 10971 C CA . PHE B 1 318 ? 27.80940 20.02852 30.70011 1.000 132.68652 310 PHE B CA 1
ATOM 10972 C C . PHE B 1 318 ? 28.94853 19.03159 30.51919 1.000 133.54531 310 PHE B C 1
ATOM 10973 O O . PHE B 1 318 ? 29.86763 19.27117 29.72784 1.000 136.24438 310 PHE B O 1
ATOM 10990 N N . ILE B 1 319 ? 28.91257 17.90920 31.24069 1.000 138.98160 311 ILE B N 1
ATOM 10991 C CA . ILE B 1 319 ? 29.94001 16.89060 31.05610 1.000 143.79306 311 ILE B CA 1
ATOM 10992 C C . ILE B 1 319 ? 29.78760 16.16394 29.72579 1.000 142.88284 311 ILE B C 1
ATOM 10993 O O . ILE B 1 319 ? 30.76730 15.61487 29.20778 1.000 145.06143 311 ILE B O 1
ATOM 10998 N N . GLY B 1 320 ? 28.58319 16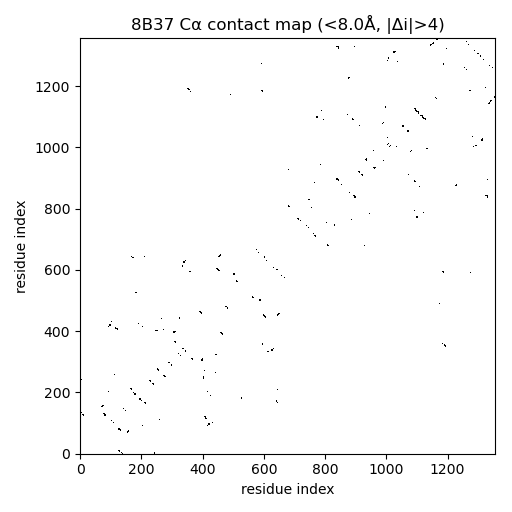.14928 29.15296 1.000 134.68203 312 GLY B N 1
ATOM 10999 C CA . GLY B 1 320 ? 28.38702 15.46337 27.88683 1.000 134.14750 312 GLY B CA 1
ATOM 11000 C C . GLY B 1 320 ? 29.14538 16.10437 26.74086 1.000 135.61409 312 GLY B C 1
ATOM 11001 O O . GLY B 1 320 ? 29.75759 15.40919 25.92497 1.000 137.02782 312 GLY B O 1
ATOM 11005 N N . ALA B 1 321 ? 29.11503 17.43606 26.65871 1.000 139.61011 313 ALA B N 1
ATOM 11006 C CA . ALA B 1 321 ? 29.82681 18.12655 25.59115 1.000 142.71162 313 ALA B CA 1
ATOM 11007 C C . ALA B 1 321 ? 31.33452 18.13079 25.80597 1.000 144.55437 313 ALA B C 1
ATOM 11008 O O . ALA B 1 321 ? 32.08075 18.40059 24.85858 1.000 141.22601 313 ALA B O 1
ATOM 11012 N N . PHE B 1 322 ? 31.79883 17.83832 27.02230 1.000 146.00966 314 PHE B N 1
ATOM 11013 C CA . PHE B 1 322 ? 33.22764 17.90192 27.31224 1.000 148.99626 314 PHE B CA 1
ATOM 11014 C C . PHE B 1 322 ? 33.96815 16.68572 26.76540 1.000 149.88051 314 PHE B C 1
ATOM 11015 O O . PHE B 1 322 ? 34.95273 16.82743 26.03161 1.000 152.89138 314 PHE B O 1
ATOM 11017 N N . THR B 1 323 ? 33.50897 15.48209 27.11410 1.000 144.63082 315 THR B N 1
ATOM 11018 C CA . THR B 1 323 ? 34.24263 14.27341 26.75989 1.000 143.81769 315 THR B CA 1
ATOM 11019 C C . THR B 1 323 ? 34.01825 13.85362 25.31254 1.000 142.10357 315 THR B C 1
ATOM 11020 O O . THR B 1 323 ? 34.93792 13.32452 24.67790 1.000 144.29741 315 THR B O 1
ATOM 11026 N N . LEU B 1 324 ? 32.82342 14.07660 24.77385 1.000 139.78747 316 LEU B N 1
ATOM 11027 C CA . LEU B 1 324 ? 32.46542 13.60096 23.44618 1.000 137.93683 316 LEU B CA 1
ATOM 11028 C C . LEU B 1 324 ? 32.26485 14.77191 22.49581 1.000 137.45113 316 LEU B C 1
ATOM 11029 O O . LEU B 1 324 ? 31.70887 15.80746 22.87515 1.000 136.69456 316 LEU B O 1
ATOM 11034 N N . GLY B 1 325 ? 32.72234 14.59761 21.25948 1.000 132.91860 317 GLY B N 1
ATOM 11035 C CA . GLY B 1 325 ? 32.54100 15.59936 20.23029 1.000 134.65490 317 GLY B CA 1
ATOM 11036 C C . GLY B 1 325 ? 31.54378 15.18528 19.16878 1.000 134.62421 317 GLY B C 1
ATOM 11037 O O . GLY B 1 325 ? 31.70552 14.14351 18.52583 1.000 135.32110 317 GLY B O 1
ATOM 11038 N N . LEU B 1 326 ? 30.50411 15.99349 18.97983 1.000 130.38946 318 LEU B N 1
ATOM 11039 C CA . LEU B 1 326 ? 29.48462 15.71852 17.97913 1.000 126.89672 318 LEU B CA 1
ATOM 11040 C C . LEU B 1 326 ? 28.90649 17.03931 17.49622 1.000 126.36575 318 LEU B C 1
ATOM 11041 O O . LEU B 1 326 ? 29.01827 18.06919 18.16648 1.000 127.01209 318 LEU B O 1
ATOM 11046 N N . ASP B 1 327 ? 28.28989 16.99945 16.31684 1.000 121.35410 319 ASP B N 1
ATOM 11047 C CA . ASP B 1 327 ? 27.65148 18.18819 15.76798 1.000 120.82856 319 ASP B CA 1
ATOM 11048 C C . ASP B 1 327 ? 26.71335 18.79664 16.80235 1.000 120.72932 319 ASP B C 1
ATOM 11049 O O . ASP B 1 327 ? 25.88810 18.09553 17.39422 1.000 121.29624 319 ASP B O 1
ATOM 11054 N N . SER B 1 328 ? 26.86251 20.10442 17.02916 1.000 123.15781 320 SER B N 1
ATOM 11055 C CA . SER B 1 328 ? 26.16795 20.81278 18.09938 1.000 121.99163 320 SER B CA 1
ATOM 11056 C C . SER B 1 328 ? 24.72352 20.35048 18.23921 1.000 118.81383 320 SER B C 1
ATOM 11057 O O . SER B 1 328 ? 24.24104 20.12810 19.35558 1.000 118.37904 320 SER B O 1
ATOM 11060 N N . THR B 1 329 ? 24.02592 20.21210 17.11070 1.000 127.28958 321 THR B N 1
ATOM 11061 C CA . THR B 1 329 ? 22.65759 19.71044 17.14412 1.000 127.36952 321 THR B CA 1
ATOM 11062 C C . THR B 1 329 ? 22.60917 18.23490 17.52590 1.000 126.96300 321 THR B C 1
ATOM 11063 O O . THR B 1 329 ? 21.65410 17.79623 18.17856 1.000 123.92849 321 THR B O 1
ATOM 11067 N N . LYS B 1 330 ? 23.62536 17.45922 17.13738 1.000 118.63098 322 LYS B N 1
ATOM 11068 C CA . LYS B 1 330 ? 23.62761 16.02594 17.41297 1.000 116.86507 322 LYS B CA 1
ATOM 11069 C C . LYS B 1 330 ? 24.09538 15.72486 18.83209 1.000 113.39159 322 LYS B C 1
ATOM 11070 O O . LYS B 1 330 ? 23.60504 14.78084 19.46116 1.000 112.13670 322 LYS B O 1
ATOM 11077 N N . ALA B 1 331 ? 25.04584 16.50688 19.34781 1.000 110.71903 323 ALA B N 1
ATOM 11078 C CA . ALA B 1 331 ? 25.51917 16.29236 20.71132 1.000 112.64536 323 ALA B CA 1
ATOM 11079 C C . ALA B 1 331 ? 24.46700 16.71298 21.73008 1.000 113.49188 323 ALA B C 1
ATOM 11080 O O . ALA B 1 331 ? 24.26834 16.03366 22.74440 1.000 111.29023 323 ALA B O 1
ATOM 11087 N N . LEU B 1 332 ? 23.79096 17.83744 21.48403 1.000 116.73235 324 LEU B N 1
ATOM 11088 C CA . LEU B 1 332 ? 22.70457 18.24890 22.36462 1.000 113.95719 324 LEU B CA 1
ATOM 11089 C C . LEU B 1 332 ? 21.54514 17.26276 22.31609 1.000 108.96703 324 LEU B C 1
ATOM 11090 O O . LEU B 1 332 ? 20.81327 17.12092 23.30235 1.000 107.88538 324 LEU B O 1
ATOM 11097 N N . ALA B 1 333 ? 21.36172 16.58043 21.18301 1.000 112.90904 325 ALA B N 1
ATOM 11098 C CA . ALA B 1 333 ? 20.30377 15.58049 21.08219 1.000 111.05902 325 ALA B CA 1
ATOM 11099 C C . ALA B 1 333 ? 20.42897 14.53084 22.18014 1.000 112.01101 325 ALA B C 1
ATOM 11100 O O . ALA B 1 333 ? 19.42381 14.11217 22.76622 1.000 114.19606 325 ALA B O 1
ATOM 11107 N N . LEU B 1 334 ? 21.65577 14.09503 22.47661 1.000 107.98445 326 LEU B N 1
ATOM 11108 C CA . LEU B 1 334 ? 21.85778 13.14816 23.56888 1.000 108.16502 326 LEU B CA 1
ATOM 11109 C C . LEU B 1 334 ? 21.44861 13.76043 24.90189 1.000 108.99904 326 LEU B C 1
ATOM 11110 O O . LEU B 1 334 ? 20.76771 13.12091 25.71196 1.000 109.24265 326 LEU B O 1
ATOM 11126 N N . ALA B 1 335 ? 21.85605 15.00632 25.14653 1.000 113.23727 327 ALA B N 1
ATOM 11127 C CA . ALA B 1 335 ? 21.46889 15.67149 26.38375 1.000 112.21564 327 ALA B CA 1
ATOM 11128 C C . ALA B 1 335 ? 19.97456 15.96245 26.41612 1.000 110.78141 327 ALA B C 1
ATOM 11129 O O . ALA B 1 335 ? 19.37494 15.99475 27.49644 1.000 111.10894 327 ALA B O 1
ATOM 11136 N N . ALA B 1 336 ? 19.35991 16.17997 25.25127 1.000 109.76366 328 ALA B N 1
ATOM 11137 C CA . ALA B 1 336 ? 17.92335 16.42377 25.20008 1.000 106.71739 328 ALA B CA 1
ATOM 11138 C C . ALA B 1 336 ? 17.12988 15.13442 25.37904 1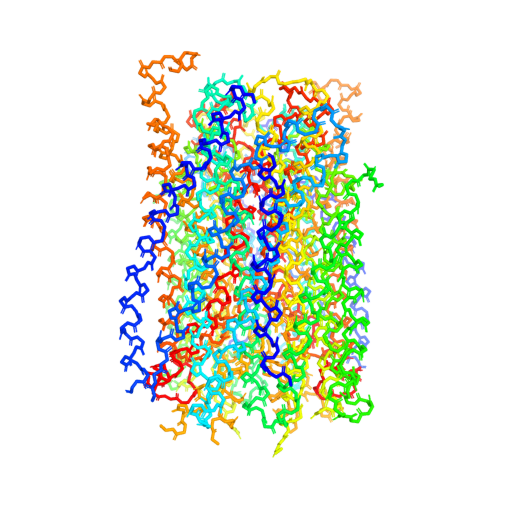.000 105.86736 328 ALA B C 1
ATOM 11139 O O . ALA B 1 336 ? 16.10161 15.12705 26.06494 1.000 106.82241 328 ALA B O 1
ATOM 11146 N N . THR B 1 337 ? 17.58649 14.03833 24.76814 1.000 107.72414 329 THR B N 1
ATOM 11147 C CA . THR B 1 337 ? 16.85533 12.77814 24.86092 1.000 108.14272 329 THR B CA 1
ATOM 11148 C C . THR B 1 337 ? 16.83507 12.25693 26.29377 1.000 109.69549 329 THR B C 1
ATOM 11149 O O . THR B 1 337 ? 15.76715 11.95350 26.84044 1.000 109.16630 329 THR B O 1
ATOM 11160 N N . THR B 1 338 ? 18.00920 12.14590 26.91842 1.000 110.74129 330 THR B N 1
ATOM 11161 C CA . THR B 1 338 ? 18.07049 11.67370 28.29721 1.000 109.88033 330 THR B CA 1
ATOM 11162 C C . THR B 1 338 ? 17.43320 12.66492 29.26406 1.000 111.40473 330 THR B C 1
ATOM 11163 O O . THR B 1 338 ? 16.91299 12.25915 30.30991 1.000 112.76050 330 THR B O 1
ATOM 11174 N N . SER B 1 339 ? 17.46560 13.96056 28.93997 1.000 112.93727 331 SER B N 1
ATOM 11175 C CA . SER B 1 339 ? 16.78588 14.94547 29.77497 1.000 109.17623 331 SER B CA 1
ATOM 11176 C C . SER B 1 339 ? 15.27982 14.71611 29.79015 1.000 106.82259 331 SER B C 1
ATOM 11177 O O . SER B 1 339 ? 14.60978 15.05765 30.77186 1.000 107.26270 331 SER B O 1
ATOM 11185 N N . LEU B 1 340 ? 14.73050 14.14146 28.71712 1.000 107.05824 332 LEU B N 1
ATOM 11186 C CA . LEU B 1 340 ? 13.30519 13.83059 28.68311 1.000 106.58844 332 LEU B CA 1
ATOM 11187 C C . LEU B 1 340 ? 12.98158 12.60871 29.53562 1.000 108.43711 332 LEU B C 1
ATOM 11188 O O . LEU B 1 340 ? 11.91228 12.54378 30.15247 1.000 105.23315 332 LEU B O 1
ATOM 11204 N N . GLY B 1 341 ? 13.88185 11.62506 29.56781 1.000 103.50512 333 GLY B N 1
ATOM 11205 C CA . GLY B 1 341 ? 13.69754 10.49805 30.46257 1.000 98.98361 333 GLY B CA 1
ATOM 11206 C C . GLY B 1 341 ? 13.88433 10.87039 31.91811 1.000 99.29762 333 GLY B C 1
ATOM 11207 O O . GLY B 1 341 ? 13.25173 10.28244 32.79958 1.000 100.56869 333 GLY B O 1
ATOM 11211 N N . ALA B 1 342 ? 14.74861 11.84782 32.19286 1.000 98.90445 334 ALA B N 1
ATOM 11212 C CA . ALA B 1 342 ? 14.99553 12.25549 33.57008 1.000 100.81309 334 ALA B CA 1
ATOM 11213 C C . ALA B 1 342 ? 13.88387 13.15395 34.10040 1.000 101.67842 334 ALA B C 1
ATOM 11214 O O . ALA B 1 342 ? 13.52809 13.07138 35.28144 1.000 100.45356 334 ALA B O 1
ATOM 11221 N N . VAL B 1 343 ? 13.32104 14.01218 33.24651 1.000 104.18043 335 VAL B N 1
ATOM 11222 C CA . VAL B 1 343 ? 12.29978 14.94782 33.70656 1.000 101.26961 335 VAL B CA 1
ATOM 11223 C C . VAL B 1 343 ? 11.00051 14.21573 34.01822 1.000 97.40665 335 VAL B C 1
ATOM 11224 O O . VAL B 1 343 ? 10.27911 14.57954 34.95337 1.000 95.38696 335 VAL B O 1
ATOM 11237 N N . ILE B 1 344 ? 10.67829 13.17589 33.24447 1.000 96.03084 336 ILE B N 1
ATOM 11238 C CA . ILE B 1 344 ? 9.40740 12.48144 33.43154 1.000 95.43156 336 ILE B CA 1
ATOM 11239 C C . ILE B 1 344 ? 9.28337 11.93209 34.84644 1.000 93.64603 336 ILE B C 1
ATOM 11240 O O . ILE B 1 344 ? 8.17588 11.84951 35.39197 1.000 90.02675 336 ILE B O 1
ATOM 11256 N N . ALA B 1 345 ? 10.40264 11.54983 35.46633 1.000 94.51185 337 ALA B N 1
ATOM 11257 C CA . ALA B 1 345 ? 10.33751 10.97401 36.80881 1.000 95.75147 337 ALA B CA 1
ATOM 11258 C C . ALA B 1 345 ? 9.77006 11.95574 37.82605 1.000 94.55670 337 ALA B C 1
ATOM 11259 O O . ALA B 1 345 ? 8.74178 11.64419 38.45212 1.000 91.35552 337 ALA B O 1
ATOM 11266 N N . PRO B 1 346 ? 10.36600 13.13217 38.04939 1.000 99.85084 338 PRO B N 1
ATOM 11267 C CA . PRO B 1 346 ? 9.72240 14.10939 38.94474 1.000 98.36186 338 PRO B CA 1
ATOM 11268 C C . PRO B 1 346 ? 8.27290 14.39624 38.59485 1.000 95.83474 338 PRO B C 1
ATOM 11269 O O . PRO B 1 346 ? 7.47884 14.70772 39.49193 1.000 95.80891 338 PRO B O 1
ATOM 11280 N N . LEU B 1 347 ? 7.90093 14.30951 37.31543 1.000 100.43879 339 LEU B N 1
ATOM 11281 C CA . LEU B 1 347 ? 6.50781 14.52420 36.93884 1.000 99.00552 339 LEU B CA 1
ATOM 11282 C C . LEU B 1 347 ? 5.62351 13.41481 37.49456 1.000 95.68038 339 LEU B C 1
ATOM 11283 O O . LEU B 1 347 ? 4.55547 13.67994 38.05701 1.000 93.86329 339 LEU B O 1
ATOM 11299 N N . ILE B 1 348 ? 6.05581 12.16014 37.35041 1.000 92.03362 340 ILE B N 1
ATOM 11300 C CA . ILE B 1 348 ? 5.32337 11.05734 37.96484 1.000 92.11777 340 ILE B CA 1
ATOM 11301 C C . ILE B 1 348 ? 5.32898 11.20113 39.47987 1.000 89.67340 340 ILE B C 1
ATOM 11302 O O . ILE B 1 348 ? 4.37123 10.80386 40.15499 1.000 88.42058 340 ILE B O 1
ATOM 11318 N N . VAL B 1 349 ? 6.39406 11.77996 40.03771 1.000 88.88804 341 VAL B N 1
ATOM 11319 C CA . VAL B 1 349 ? 6.45177 12.00112 41.47969 1.000 90.66487 341 VAL B CA 1
ATOM 11320 C C . VAL B 1 349 ? 5.35316 12.96570 41.90632 1.000 88.89336 341 VAL B C 1
ATOM 11321 O O . VAL B 1 349 ? 4.60690 12.70742 42.85763 1.000 88.05840 341 VAL B O 1
ATOM 11334 N N . LYS B 1 350 ? 5.23546 14.09339 41.20270 1.000 89.88920 342 LYS B N 1
ATOM 11335 C CA . LYS B 1 350 ? 4.20157 15.06425 41.53965 1.000 86.40866 342 LYS B CA 1
ATOM 11336 C C . LYS B 1 350 ? 2.81109 14.53089 41.21947 1.000 88.73650 342 LYS B C 1
ATOM 11337 O O . LYS B 1 350 ? 1.82784 14.96339 41.83101 1.000 91.56695 342 LYS B O 1
ATOM 11341 N N . ILE B 1 351 ? 2.70668 13.59606 40.27390 1.000 91.84909 343 ILE B N 1
ATOM 11342 C CA . ILE B 1 351 ? 1.40419 13.04060 39.91592 1.000 88.89013 343 ILE B CA 1
ATOM 11343 C C . ILE B 1 351 ? 0.92970 12.07948 40.99805 1.000 84.14896 343 ILE B C 1
ATOM 11344 O O . ILE B 1 351 ? -0.13106 12.27014 41.60424 1.000 82.45074 343 ILE B O 1
ATOM 11360 N N . THR B 1 352 ? 1.71157 11.02850 41.25467 1.000 87.97903 344 THR B N 1
ATOM 11361 C CA . THR B 1 352 ? 1.34213 10.07995 42.29885 1.000 90.21907 344 THR B CA 1
ATOM 11362 C C . THR B 1 352 ? 1.24105 10.76508 43.65489 1.000 89.83322 344 THR B C 1
ATOM 11363 O O . THR B 1 352 ? 0.38803 10.40213 44.47240 1.000 90.22339 344 THR B O 1
ATOM 11374 N N . ASP B 1 353 ? 2.09316 11.76118 43.90828 1.000 90.23608 345 ASP B N 1
ATOM 11375 C CA . ASP B 1 353 ? 1.99272 12.51575 45.15220 1.000 92.35121 345 ASP B CA 1
ATOM 11376 C C . ASP B 1 353 ? 0.64016 13.20222 45.27424 1.000 90.76573 345 ASP B C 1
ATOM 11377 O O . ASP B 1 353 ? 0.13481 13.38287 46.38748 1.000 91.91450 345 ASP B O 1
ATOM 11386 N N . TYR B 1 354 ? 0.03495 13.58064 44.14762 1.000 85.08096 346 TYR B N 1
ATOM 11387 C CA . TYR B 1 354 ? -1.28114 14.20544 44.18710 1.000 85.11032 346 TYR B CA 1
ATOM 11388 C C . TYR B 1 354 ? -2.37236 13.17374 44.44284 1.000 84.55229 346 TYR B C 1
ATOM 11389 O O . TYR B 1 354 ? -3.24012 13.37426 45.29937 1.000 85.72803 346 TYR B O 1
ATOM 11407 N N . TYR B 1 355 ? -2.34471 12.06629 43.70370 1.000 83.12351 347 TYR B N 1
ATOM 11408 C CA . TYR B 1 355 ? -3.36720 11.03896 43.82710 1.000 80.83413 347 TYR B CA 1
ATOM 11409 C C . TYR B 1 355 ? -3.16995 10.13252 45.03459 1.000 82.69486 347 TYR B C 1
ATOM 11410 O O . TYR B 1 355 ? -4.04283 9.30070 45.30575 1.000 85.42719 347 TYR B O 1
ATOM 11428 N N . THR B 1 356 ? -2.06432 10.27292 45.76690 1.000 86.51162 348 THR B N 1
ATOM 11429 C CA . THR B 1 356 ? -1.74052 9.36442 46.85867 1.000 89.33065 348 THR B CA 1
ATOM 11430 C C . THR B 1 356 ? -1.65077 10.02738 48.22638 1.000 90.32163 348 THR B C 1
ATOM 11431 O O . THR B 1 356 ? -2.01405 9.39531 49.22076 1.000 89.33827 348 THR B O 1
ATOM 11442 N N . SER B 1 357 ? -1.18012 11.26875 48.31002 1.000 85.14393 349 SER B N 1
ATOM 11443 C CA . SER B 1 357 ? -0.99014 11.92222 49.59793 1.000 90.18119 349 SER B CA 1
ATOM 11444 C C . SER B 1 357 ? -2.30581 12.45815 50.14624 1.000 94.83646 349 SER B C 1
ATOM 11445 O O . SER B 1 357 ? -3.11183 13.03648 49.41167 1.000 90.53755 349 SER B O 1
ATOM 11453 N N . TYR B 1 358 ? -2.52044 12.25606 51.45235 1.000 102.41151 350 TYR B N 1
ATOM 11454 C CA . TYR B 1 358 ? -3.69503 12.81634 52.11277 1.000 99.50419 350 TYR B CA 1
ATOM 11455 C C . TYR B 1 358 ? -3.63695 14.33726 52.17100 1.000 97.64067 350 TYR B C 1
ATOM 11456 O O . TYR B 1 358 ? -4.66837 14.97842 52.40300 1.000 95.80110 350 TYR B O 1
ATOM 11474 N N . ASN B 1 359 ? -2.45216 14.92671 51.98715 1.000 94.77765 351 ASN B N 1
ATOM 11475 C CA . ASN B 1 359 ? -2.36455 16.36967 51.81614 1.000 100.85663 351 ASN B CA 1
ATOM 11476 C C . ASN B 1 359 ? -3.21298 16.84323 50.64140 1.000 100.07423 351 ASN B C 1
ATOM 11477 O O . ASN B 1 359 ? -3.63061 18.00725 50.61492 1.000 104.16145 351 ASN B O 1
ATOM 11484 N N . TYR B 1 360 ? -3.47756 15.96313 49.67893 1.000 106.56216 352 TYR B N 1
ATOM 11485 C CA . TYR B 1 360 ? -4.16089 16.30656 48.44214 1.000 103.03656 352 TYR B CA 1
ATOM 11486 C C . TYR B 1 360 ? -5.50398 15.59177 48.34370 1.000 101.47863 352 TYR B C 1
ATOM 11487 O O . TYR B 1 360 ? -5.76652 14.60544 49.03675 1.000 102.00364 352 TYR B O 1
ATOM 11498 N N . GLY B 1 361 ? -6.34719 16.10370 47.44842 1.000 98.70558 353 GLY B N 1
ATOM 11499 C CA . GLY B 1 361 ? -7.75510 15.78270 47.42024 1.000 97.00871 353 GLY B CA 1
ATOM 11500 C C . GLY B 1 361 ? -8.10558 14.31906 47.23982 1.000 97.47872 353 GLY B C 1
ATOM 11501 O O . GLY B 1 361 ? -8.76920 13.71564 48.08821 1.000 98.58468 353 GLY B O 1
ATOM 11505 N N . PRO B 1 362 ? -7.67546 13.71621 46.12320 1.000 96.48742 354 PRO B N 1
ATOM 11506 C CA . PRO B 1 362 ? -8.18725 12.38579 45.75415 1.000 92.64879 354 PRO B CA 1
ATOM 11507 C C . PRO B 1 362 ? -8.16862 11.36117 46.87738 1.000 92.10181 354 PRO B C 1
ATOM 11508 O O . PRO B 1 362 ? -8.90963 10.37372 46.83006 1.000 91.45946 354 PRO B O 1
ATOM 11519 N N . VAL B 1 363 ? -7.32726 11.57749 47.88698 1.000 91.95557 355 VAL B N 1
ATOM 11520 C CA . VAL B 1 363 ? -7.33211 10.70603 49.05689 1.000 93.46333 355 VAL B CA 1
ATOM 11521 C C . VAL B 1 363 ? -8.51079 11.03176 49.96729 1.000 94.92341 355 VAL B C 1
ATOM 11522 O O . VAL B 1 363 ? -9.22485 10.13344 50.42730 1.000 94.69192 355 VAL B O 1
ATOM 11535 N N . ARG B 1 364 ? -8.73475 12.31989 50.24252 1.000 95.23150 356 ARG B N 1
ATOM 11536 C CA . ARG B 1 364 ? -9.87484 12.70787 51.06693 1.000 92.79987 356 ARG B CA 1
ATOM 11537 C C . ARG B 1 364 ? -11.19673 12.40067 50.37460 1.000 92.06648 356 ARG B C 1
ATOM 11538 O O . ARG B 1 364 ? -12.21863 12.22091 51.04706 1.000 95.91489 356 ARG B O 1
ATOM 11559 N N . LYS B 1 365 ? -11.19906 12.34433 49.03978 1.000 89.67810 357 LYS B N 1
ATOM 11560 C CA . LYS B 1 365 ? -12.41085 11.97675 48.31624 1.000 89.47943 357 LYS B CA 1
ATOM 11561 C C . LYS B 1 365 ? -12.96773 10.65563 48.82731 1.000 90.56612 357 LYS B C 1
ATOM 11562 O O . LYS B 1 365 ? -14.18395 10.50134 48.98464 1.000 94.20118 357 LYS B O 1
ATOM 11570 N N . ILE B 1 366 ? -12.08906 9.69157 49.09046 1.000 88.21060 358 ILE B N 1
ATOM 11571 C CA . ILE B 1 366 ? -12.51244 8.35385 49.49027 1.000 89.26998 358 ILE B CA 1
ATOM 11572 C C . ILE B 1 366 ? -12.58519 8.21456 51.00588 1.000 91.75408 358 ILE B C 1
ATOM 11573 O O . ILE B 1 366 ? -13.48378 7.55268 51.52984 1.000 94.05508 358 ILE B O 1
ATOM 11589 N N . ALA B 1 367 ? -11.65775 8.83560 51.73618 1.000 88.47708 359 ALA B N 1
ATOM 11590 C CA . ALA B 1 367 ? -11.70232 8.76229 53.19209 1.000 86.34779 359 ALA B CA 1
ATOM 11591 C C . ALA B 1 367 ? -13.02615 9.29029 53.72687 1.000 86.22190 359 ALA B C 1
ATOM 11592 O O . ALA B 1 367 ? -13.58264 8.73758 54.68302 1.000 87.36305 359 ALA B O 1
ATOM 11599 N N . GLU B 1 368 ? -13.54608 10.36311 53.12303 1.000 92.97809 360 GLU B N 1
ATOM 11600 C CA . GLU B 1 368 ? -14.85841 10.86513 53.51706 1.000 92.28306 360 GLU B CA 1
ATOM 11601 C C . GLU B 1 368 ? -15.95309 9.86449 53.16989 1.000 94.85223 360 GLU B C 1
ATOM 11602 O O . GLU B 1 368 ? -16.92751 9.71848 53.91712 1.000 100.34426 360 GLU B O 1
ATOM 11614 N N . GLN B 1 369 ? -15.80811 9.15977 52.04524 1.000 94.87087 361 GLN B N 1
ATOM 11615 C CA . GLN B 1 369 ? -16.75474 8.10700 51.69714 1.000 95.09094 361 GLN B CA 1
ATOM 11616 C C . GLN B 1 369 ? -16.79041 6.99228 52.73472 1.000 95.42393 361 GLN B C 1
ATOM 11617 O O . GLN B 1 369 ? -17.66998 6.12608 52.65915 1.000 94.28050 361 GLN B O 1
ATOM 11631 N N . ALA B 1 370 ? -15.85442 6.98696 53.68903 1.000 97.11630 362 ALA B N 1
ATOM 11632 C CA . ALA B 1 370 ? -15.89895 6.00938 54.76985 1.000 96.55513 362 ALA B CA 1
ATOM 11633 C C . ALA B 1 370 ? -17.12922 6.20523 55.64398 1.000 99.98376 362 ALA B C 1
ATOM 11634 O O . ALA B 1 370 ? -17.63281 5.24209 56.23289 1.000 104.06751 362 ALA B O 1
ATOM 11641 N N . LYS B 1 371 ? -17.62255 7.44180 55.74586 1.000 98.91093 363 LYS B N 1
ATOM 11642 C CA . LYS B 1 371 ? -18.79830 7.70216 56.56908 1.000 98.39342 363 LYS B CA 1
ATOM 11643 C C . LYS B 1 371 ? -20.02639 6.96601 56.04691 1.000 101.75603 363 LYS B C 1
ATOM 11644 O O . LYS B 1 371 ? -20.92356 6.62683 56.82872 1.000 103.16709 363 LYS B O 1
ATOM 11652 N N . ILE B 1 372 ? -20.08857 6.71276 54.73875 1.000 102.78112 364 ILE B N 1
ATOM 11653 C CA . ILE B 1 372 ? -21.22951 6.03771 54.12787 1.000 103.48289 364 ILE B CA 1
ATOM 11654 C C . ILE B 1 372 ? -21.10896 4.53870 54.37444 1.000 104.82769 364 ILE B C 1
ATOM 11655 O O . ILE B 1 372 ? -21.89953 3.95470 55.12489 1.000 106.37003 364 ILE B O 1
ATOM 11671 N N . SER B 1 373 ? -20.11875 3.90645 53.74499 1.000 94.45653 365 SER B N 1
ATOM 11672 C CA . SER B 1 373 ? -19.94261 2.46301 53.84994 1.000 92.75754 365 SER B CA 1
ATOM 11673 C C . SER B 1 373 ? -18.63760 2.05397 53.17502 1.000 92.71384 365 SER B C 1
ATOM 11674 O O . SER B 1 373 ? -18.02884 2.86288 52.46141 1.000 88.56916 365 SER B O 1
ATOM 11682 N N . PRO B 1 374 ? -18.16592 0.81925 53.38355 1.000 89.65072 366 PRO B N 1
ATOM 11683 C CA . PRO B 1 374 ? -16.91685 0.40883 52.71720 1.000 85.48474 366 PRO B CA 1
ATOM 11684 C C . PRO B 1 374 ? -17.08663 0.14345 51.23200 1.000 82.80000 366 PRO B C 1
ATOM 11685 O O . PRO B 1 374 ? -16.18224 0.45414 50.44578 1.000 81.56378 366 PRO B O 1
ATOM 11696 N N . ALA B 1 375 ? -18.22339 -0.42422 50.82160 1.000 83.62451 367 ALA B N 1
ATOM 11697 C CA . ALA B 1 375 ? -18.43011 -0.72407 49.40861 1.000 77.99507 367 ALA B CA 1
ATOM 11698 C C . ALA B 1 375 ? -18.44442 0.54818 48.57098 1.000 74.39181 367 ALA B C 1
ATOM 11699 O O . ALA B 1 375 ? -17.91970 0.56956 47.45196 1.000 71.68956 367 ALA B O 1
ATOM 11706 N N . THR B 1 376 ? -19.03693 1.62187 49.09675 1.000 80.33463 368 THR B N 1
ATOM 11707 C CA . THR B 1 376 ? -19.10194 2.86674 48.33954 1.000 79.02779 368 THR B CA 1
ATOM 11708 C C . THR B 1 376 ? -17.73273 3.52451 48.24448 1.000 80.31549 368 THR B C 1
ATOM 11709 O O . THR B 1 376 ? -17.39569 4.12098 47.21556 1.000 83.24114 368 THR B O 1
ATOM 11720 N N . VAL B 1 377 ? -16.93514 3.44497 49.31218 1.000 80.14521 369 VAL B N 1
ATOM 11721 C CA . VAL B 1 377 ? -15.58403 3.98830 49.24221 1.000 78.96881 369 VAL B CA 1
ATOM 11722 C C . VAL B 1 377 ? -14.68347 3.07147 48.42540 1.000 79.11829 369 VAL B C 1
ATOM 11723 O O . VAL B 1 377 ? -13.71668 3.53077 47.80546 1.000 81.59911 369 VAL B O 1
ATOM 11736 N N . ILE B 1 378 ? -14.96870 1.76847 48.41873 1.000 79.20633 370 ILE B N 1
ATOM 11737 C CA . ILE B 1 378 ? -14.21076 0.84416 47.57860 1.000 78.64966 370 ILE B CA 1
ATOM 11738 C C . ILE B 1 378 ? -14.34780 1.23744 46.11126 1.000 79.33011 370 ILE B C 1
ATOM 11739 O O . ILE B 1 378 ? -13.35414 1.47024 45.41275 1.000 77.82804 370 ILE B O 1
ATOM 11746 N N . ILE B 1 379 ? -15.58942 1.33689 45.62874 1.000 71.21444 371 ILE B N 1
ATOM 11747 C CA . ILE B 1 379 ? -15.81088 1.59358 44.20880 1.000 69.84893 371 ILE B CA 1
ATOM 11748 C C . ILE B 1 379 ? -15.22259 2.94030 43.80902 1.000 71.80085 371 ILE B C 1
ATOM 11749 O O . ILE B 1 379 ? -14.59676 3.06909 42.75092 1.000 75.48670 371 ILE B O 1
ATOM 11765 N N . THR B 1 380 ? -15.40086 3.96190 44.64700 1.000 78.58694 372 THR B N 1
ATOM 11766 C CA . THR B 1 380 ? -14.90151 5.28634 44.29597 1.000 80.35212 372 THR B CA 1
ATOM 11767 C C . THR B 1 380 ? -13.40517 5.41537 44.55630 1.000 80.35803 372 THR B C 1
ATOM 11768 O O . THR B 1 380 ? -12.71963 6.15120 43.83783 1.000 84.03964 372 THR B O 1
ATOM 11779 N N . GLY B 1 381 ? -12.88134 4.72369 45.57095 1.000 78.19827 373 GLY B N 1
ATOM 11780 C CA . GLY B 1 381 ? -11.43996 4.64285 45.72499 1.000 78.72725 373 GLY B CA 1
ATOM 11781 C C . GLY B 1 381 ? -10.78865 3.87630 44.59539 1.000 79.56041 373 GLY B C 1
ATOM 11782 O O . GLY B 1 381 ? -9.63800 4.14317 44.23620 1.000 79.29940 373 GLY B O 1
ATOM 11786 N N . TYR B 1 382 ? -11.51092 2.91210 44.02681 1.000 88.00185 374 TYR B N 1
ATOM 11787 C CA . TYR B 1 382 ? -11.07990 2.29411 42.78032 1.000 88.86554 374 TYR B CA 1
ATOM 11788 C C . TYR B 1 382 ? -11.10707 3.30360 41.63860 1.000 88.46223 374 TYR B C 1
ATOM 11789 O O . TYR B 1 382 ? -10.19666 3.32856 40.80252 1.000 89.94965 374 TYR B O 1
ATOM 11807 N N . GLY B 1 383 ? -12.13342 4.15756 41.60193 1.000 80.13816 375 GLY B N 1
ATOM 11808 C CA . GLY B 1 383 ? -12.26005 5.10887 40.50865 1.000 78.04955 375 GLY B CA 1
ATOM 11809 C C . GLY B 1 383 ? -11.08489 6.06237 40.42177 1.000 80.58609 375 GLY B C 1
ATOM 11810 O O . GLY B 1 383 ? -10.46304 6.20781 39.36617 1.000 83.45058 375 GLY B O 1
ATOM 11814 N N . VAL B 1 384 ? -10.76791 6.73397 41.53152 1.000 85.49424 376 VAL B N 1
ATOM 11815 C CA . VAL B 1 384 ? -9.65307 7.66874 41.55186 1.000 86.39312 376 VAL B CA 1
ATOM 11816 C C . VAL B 1 384 ? -8.32243 6.98764 41.26400 1.000 86.79311 376 VAL B C 1
ATOM 11817 O O . VAL B 1 384 ? -7.32696 7.67148 41.00856 1.000 89.83513 376 VAL B O 1
ATOM 11830 N N . GLY B 1 385 ? -8.27927 5.65790 41.30405 1.000 81.99647 377 GLY B N 1
ATOM 11831 C CA . GLY B 1 385 ? -7.10274 4.92604 40.88206 1.000 83.31662 377 GLY B CA 1
ATOM 11832 C C . GLY B 1 385 ? -6.97484 4.83986 39.37469 1.000 80.47397 377 GLY B C 1
ATOM 11833 O O . GLY B 1 385 ? -5.86541 4.89476 38.83483 1.000 79.28764 377 GLY B O 1
ATOM 11837 N N . LEU B 1 386 ? -8.10825 4.70275 38.68243 1.000 76.52387 378 LEU B N 1
ATOM 11838 C CA . LEU B 1 386 ? -8.08143 4.61293 37.22568 1.000 75.36186 378 LEU B CA 1
ATOM 11839 C C . LEU B 1 386 ? -7.61735 5.92374 36.60031 1.000 74.60091 378 LEU B C 1
ATOM 11840 O O . LEU B 1 386 ? -6.67634 5.94092 35.79802 1.000 76.55878 378 LEU B O 1
ATOM 11847 N N . MET B 1 387 ? -8.26541 7.03594 36.95559 1.000 84.96185 379 MET B N 1
ATOM 11848 C CA . MET B 1 387 ? -7.88719 8.32723 36.39462 1.000 86.63783 379 MET B CA 1
ATOM 11849 C C . MET B 1 387 ? -6.49761 8.77143 36.83043 1.000 87.69020 379 MET B C 1
ATOM 11850 O O . MET B 1 387 ? -5.95526 9.71182 36.24145 1.000 86.90327 379 MET B O 1
ATOM 11864 N N . SER B 1 388 ? -5.91485 8.13111 37.84341 1.000 82.92673 380 SER B N 1
ATOM 11865 C CA . SER B 1 388 ? -4.53863 8.41268 38.22848 1.000 84.19336 380 SER B CA 1
ATOM 11866 C C . SER B 1 388 ? -3.53534 7.71072 37.32394 1.000 83.23646 380 SER B C 1
ATOM 11867 O O . SER B 1 388 ? -2.33659 8.00115 37.40728 1.000 82.49129 380 SER B O 1
ATOM 11875 N N . ALA B 1 389 ? -3.99696 6.78856 36.47952 1.000 78.20625 381 ALA B N 1
ATOM 11876 C CA . ALA B 1 389 ? -3.12794 6.08307 35.54941 1.000 77.20288 381 ALA B CA 1
ATOM 11877 C C . ALA B 1 389 ? -2.94978 6.82552 34.23182 1.000 76.62444 381 ALA B C 1
ATOM 11878 O O . ALA B 1 389 ? -1.88862 6.70954 33.60638 1.000 76.76790 381 ALA B O 1
ATOM 11885 N N . ILE B 1 390 ? -3.95290 7.58674 33.79905 1.000 80.96694 382 ILE B N 1
ATOM 11886 C CA . ILE B 1 390 ? -3.91215 8.25594 32.50169 1.000 80.04340 382 ILE B CA 1
ATOM 11887 C C . ILE B 1 390 ? -2.88247 9.38344 32.47465 1.000 81.35211 382 ILE B C 1
ATOM 11888 O O . ILE B 1 390 ? -2.33624 9.66449 31.39784 1.000 81.71594 382 ILE B O 1
ATOM 11904 N N . PRO B 1 391 ? -2.57014 10.06545 33.58660 1.000 74.97220 383 PRO B N 1
ATOM 11905 C CA . PRO B 1 391 ? -1.53497 11.10485 33.48299 1.000 74.37002 383 PRO B CA 1
ATOM 11906 C C . PRO B 1 391 ? -0.16424 10.51805 33.21423 1.000 74.58899 383 PRO B C 1
ATOM 11907 O O . PRO B 1 391 ? 0.57922 11.04400 32.37796 1.000 75.05636 383 PRO B O 1
ATOM 11918 N N . VAL B 1 392 ? 0.18887 9.42795 33.89915 1.000 75.96358 384 VAL B N 1
ATOM 11919 C CA . VAL B 1 392 ? 1.45540 8.75689 33.62508 1.000 76.42132 384 VAL B CA 1
ATOM 11920 C C . VAL B 1 392 ? 1.52647 8.35150 32.15762 1.000 77.97861 384 VAL B C 1
ATOM 11921 O O . VAL B 1 392 ? 2.48686 8.67736 31.44953 1.000 79.69168 384 VAL B O 1
ATOM 11927 N N . ILE B 1 393 ? 0.49882 7.64348 31.67767 1.000 77.14414 385 ILE B N 1
ATOM 11928 C CA . ILE B 1 393 ? 0.46338 7.22211 30.28015 1.000 75.03481 385 ILE B CA 1
ATOM 11929 C C . ILE B 1 393 ? 0.61574 8.42228 29.35799 1.000 79.12518 385 ILE B C 1
ATOM 11930 O O . ILE B 1 393 ? 1.36189 8.38014 28.37269 1.000 81.35633 385 ILE B O 1
ATOM 11946 N N . ALA B 1 394 ? -0.09695 9.50874 29.65737 1.000 76.86510 386 ALA B N 1
ATOM 11947 C CA . ALA B 1 394 ? -0.04092 10.68248 28.79696 1.000 75.85676 386 ALA B CA 1
ATOM 11948 C C . ALA B 1 394 ? 1.37526 11.22465 28.67739 1.000 76.79201 386 ALA B C 1
ATOM 11949 O O . ALA B 1 394 ? 1.72904 11.80781 27.64593 1.000 75.22656 386 ALA B O 1
ATOM 11956 N N . VAL B 1 395 ? 2.19783 11.04188 29.70696 1.000 80.88146 387 VAL B N 1
ATOM 11957 C CA . VAL B 1 395 ? 3.55995 11.56619 29.69173 1.000 82.08882 387 VAL B CA 1
ATOM 11958 C C . VAL B 1 395 ? 4.52282 10.59728 29.01657 1.000 83.22369 387 VAL B C 1
ATOM 11959 O O . VAL B 1 395 ? 5.35027 11.00344 28.19681 1.000 85.47889 387 VAL B O 1
ATOM 11972 N N . ILE B 1 396 ? 4.43952 9.30402 29.34287 1.000 80.03266 388 ILE B N 1
ATOM 11973 C CA . ILE B 1 396 ? 5.41143 8.35368 28.80837 1.000 81.87486 388 ILE B CA 1
ATOM 11974 C C . ILE B 1 396 ? 5.33148 8.30447 27.28886 1.000 81.31349 388 ILE B C 1
ATOM 11975 O O . ILE B 1 396 ? 6.34170 8.07230 26.61392 1.000 83.13698 388 ILE B O 1
ATOM 11991 N N . VAL B 1 397 ? 4.14484 8.52868 26.72302 1.000 79.92040 389 VAL B N 1
ATOM 11992 C CA . VAL B 1 397 ? 4.01452 8.54286 25.27009 1.000 80.67317 389 VAL B CA 1
ATOM 11993 C C . VAL B 1 397 ? 4.53045 9.85881 24.70151 1.000 82.56555 389 VAL B C 1
ATOM 11994 O O . VAL B 1 397 ? 5.29151 9.87625 23.72748 1.000 81.15344 389 VAL B O 1
ATOM 12007 N N . ALA B 1 398 ? 4.13222 10.98173 25.30190 1.000 81.01388 390 ALA B N 1
ATOM 12008 C CA . ALA B 1 398 ? 4.62624 12.27091 24.83339 1.000 79.79075 390 ALA B CA 1
ATOM 12009 C C . ALA B 1 398 ? 6.13918 12.36983 24.97324 1.000 80.93015 390 ALA B C 1
ATOM 12010 O O . ALA B 1 398 ? 6.80090 12.99680 24.13895 1.000 81.50304 390 ALA B O 1
ATOM 12017 N N . VAL B 1 399 ? 6.70255 11.75864 26.01568 1.000 85.12023 391 VAL B N 1
ATOM 12018 C CA . VAL B 1 399 ? 8.14040 11.85128 26.24757 1.000 87.18961 391 VAL B CA 1
ATOM 12019 C C . VAL B 1 399 ? 8.90450 11.06585 25.18881 1.000 87.98873 391 VAL B C 1
ATOM 12020 O O . VAL B 1 399 ? 9.81409 11.59495 24.53963 1.000 91.05901 391 VAL B O 1
ATOM 12033 N N . LEU B 1 400 ? 8.54985 9.79339 24.99302 1.000 85.17804 392 LEU B N 1
ATOM 12034 C CA . LEU B 1 400 ? 9.24494 9.00410 23.98100 1.000 86.61246 392 LEU B CA 1
ATOM 12035 C C . LEU B 1 400 ? 8.93728 9.50915 22.57719 1.000 86.15106 392 LEU B C 1
ATOM 12036 O O . LEU B 1 400 ? 9.75386 9.33665 21.66486 1.000 85.83036 392 LEU B O 1
ATOM 12043 N N . GLY B 1 401 ? 7.76744 10.12048 22.38217 1.000 88.60758 393 GLY B N 1
ATOM 12044 C CA . GLY B 1 401 ? 7.44549 10.67400 21.07826 1.000 89.17579 393 GLY B CA 1
ATOM 12045 C C . GLY B 1 401 ? 8.33727 11.84170 20.70147 1.000 90.74006 393 GLY B C 1
ATOM 12046 O O . GLY B 1 401 ? 8.75040 11.96995 19.54565 1.000 91.47377 393 GLY B O 1
ATOM 12050 N N . ILE B 1 402 ? 8.64573 12.71062 21.66688 1.000 91.06645 394 ILE B N 1
ATOM 12051 C CA . ILE B 1 402 ? 9.53360 13.83426 21.38707 1.000 92.15367 394 ILE B CA 1
ATOM 12052 C C . ILE B 1 402 ? 10.96494 13.34702 21.20799 1.000 93.29699 394 ILE B C 1
ATOM 12053 O O . ILE B 1 402 ? 11.68092 13.79973 20.30731 1.000 95.04342 394 ILE B O 1
ATOM 12069 N N . SER B 1 403 ? 11.40700 12.42020 22.06069 1.000 92.12253 395 SER B N 1
ATOM 12070 C CA . SER B 1 403 ? 12.73043 11.83400 21.88266 1.000 95.58194 395 SER B CA 1
ATOM 12071 C C . SER B 1 403 ? 12.80929 11.08011 20.56246 1.000 94.72983 395 SER B C 1
ATOM 12072 O O . SER B 1 403 ? 13.82711 11.13691 19.86190 1.000 96.87197 395 SER B O 1
ATOM 12080 N N . TYR B 1 404 ? 11.74071 10.35984 20.21257 1.000 94.88902 396 TYR B N 1
ATOM 12081 C CA . TYR B 1 404 ? 11.67627 9.69796 18.91429 1.000 96.19672 396 TYR B CA 1
ATOM 12082 C C . TYR B 1 404 ? 11.91745 10.69287 17.78690 1.000 97.22764 396 TYR B C 1
ATOM 12083 O O . TYR B 1 404 ? 12.66332 10.40626 16.84384 1.000 98.37951 396 TYR B O 1
ATOM 12094 N N . MET B 1 405 ? 11.30392 11.87623 17.87500 1.000 102.24419 397 MET B N 1
ATOM 12095 C CA . MET B 1 405 ? 11.48970 12.89080 16.84203 1.000 101.00365 397 MET B CA 1
ATOM 12096 C C . MET B 1 405 ? 12.92050 13.41704 16.84168 1.000 102.33286 397 MET B C 1
ATOM 12097 O O . MET B 1 405 ? 13.60365 13.38956 15.81109 1.000 103.07299 397 MET B O 1
ATOM 12104 N N . ILE B 1 406 ? 13.39311 13.89642 17.99490 1.000 102.52868 398 ILE B N 1
ATOM 12105 C CA . ILE B 1 406 ? 14.71874 14.50566 18.06017 1.000 103.47005 398 ILE B CA 1
ATOM 12106 C C . ILE B 1 406 ? 15.79028 13.49842 17.66348 1.000 104.23166 398 ILE B C 1
ATOM 12107 O O . ILE B 1 406 ? 16.71858 13.82082 16.91146 1.000 105.45840 398 ILE B O 1
ATOM 12123 N N . GLY B 1 407 ? 15.68328 12.26488 18.16007 1.000 106.04969 399 GLY B N 1
ATOM 12124 C CA . GLY B 1 407 ? 16.62709 11.23378 17.77063 1.000 106.68057 399 GLY B CA 1
ATOM 12125 C C . GLY B 1 407 ? 16.49004 10.79076 16.33014 1.000 104.57484 399 GLY B C 1
ATOM 12126 O O . GLY B 1 407 ? 17.45822 10.28517 15.75263 1.000 105.40733 399 GLY B O 1
ATOM 12130 N N . TYR B 1 408 ? 15.30943 10.97400 15.73567 1.000 106.94697 400 TYR B N 1
ATOM 12131 C CA . TYR B 1 408 ? 15.08462 10.55510 14.35604 1.000 107.75600 400 TYR B CA 1
ATOM 12132 C C . TYR B 1 408 ? 15.64959 11.56414 13.36314 1.000 110.51491 400 TYR B C 1
ATOM 12133 O O . TYR B 1 408 ? 16.24324 11.17509 12.35047 1.000 111.70061 400 TYR B O 1
ATOM 12151 N N . TYR B 1 409 ? 15.48015 12.85976 13.63585 1.000 111.02408 401 TYR B N 1
ATOM 12152 C CA . TYR B 1 409 ? 15.94804 13.89063 12.71859 1.000 108.82105 401 TYR B CA 1
ATOM 12153 C C . TYR B 1 409 ? 17.44111 14.16464 12.84481 1.000 111.08659 401 TYR B C 1
ATOM 12154 O O . TYR B 1 409 ? 18.03710 14.70583 11.90728 1.000 106.79861 401 TYR B O 1
ATOM 12158 N N . THR B 1 410 ? 18.05922 13.80231 13.96839 1.000 114.29454 402 THR B N 1
ATOM 12159 C CA . THR B 1 410 ? 19.48258 14.05127 14.16588 1.000 113.16938 402 THR B CA 1
ATOM 12160 C C . THR B 1 410 ? 20.34226 12.90092 13.64923 1.000 114.14569 402 THR B C 1
ATOM 12161 O O . THR B 1 410 ? 21.32968 13.13085 12.94268 1.000 117.37677 402 THR B O 1
ATOM 12165 N N . VAL B 1 411 ? 19.98057 11.66558 13.99065 1.000 120.65770 403 VAL B N 1
ATOM 12166 C CA . VAL B 1 411 ? 20.71367 10.48956 13.53242 1.000 121.84027 403 VAL B CA 1
ATOM 12167 C C . VAL B 1 411 ? 19.83700 9.65560 12.60104 1.000 123.18722 403 VAL B C 1
ATOM 12168 O O . VAL B 1 411 ? 20.32841 8.78790 11.87807 1.000 123.96478 403 VAL B O 1
ATOM 12174 N N . PHE B 1 416 ? 20.69349 2.84836 5.29306 1.000 122.56063 408 PHE B N 1
ATOM 12175 C CA . PHE B 1 416 ? 20.70108 1.73446 4.35107 1.000 123.12842 408 PHE B CA 1
ATOM 12176 C C . PHE B 1 416 ? 19.32475 1.54439 3.72357 1.000 121.94742 408 PHE B C 1
ATOM 12177 O O . PHE B 1 416 ? 19.19945 0.98743 2.63100 1.000 122.63257 408 PHE B O 1
ATOM 12185 N N . GLY B 1 417 ? 18.29651 2.00876 4.42033 1.000 109.46154 409 GLY B N 1
ATOM 12186 C CA . GLY B 1 417 ? 16.94356 1.90578 3.93195 1.000 114.49394 409 GLY B CA 1
ATOM 12187 C C . GLY B 1 417 ? 16.02522 2.82107 4.70759 1.000 120.21481 409 GLY B C 1
ATOM 12188 O O . GLY B 1 417 ? 16.46512 3.60565 5.55027 1.000 121.23663 409 GLY B O 1
ATOM 12189 N N . GLU B 1 418 ? 14.72862 2.71529 4.40487 1.000 118.64404 410 GLU B N 1
ATOM 12190 C CA . GLU B 1 418 ? 13.74358 3.50291 5.13896 1.000 117.49150 410 GLU B CA 1
ATOM 12191 C C . GLU B 1 418 ? 13.78898 3.18914 6.62775 1.000 115.13418 410 GLU B C 1
ATOM 12192 O O . GLU B 1 418 ? 13.43880 4.03931 7.45380 1.000 113.92374 410 GLU B O 1
ATOM 12195 N N . LEU B 1 419 ? 14.21339 1.97525 6.98651 1.000 114.87344 411 LEU B N 1
ATOM 12196 C CA . LEU B 1 419 ? 14.31591 1.60926 8.39406 1.000 114.65055 411 LEU B CA 1
ATOM 12197 C C . LEU B 1 419 ? 15.49714 2.30206 9.06445 1.000 114.40520 411 LEU B C 1
ATOM 12198 O O . LEU B 1 419 ? 15.39159 2.74217 10.21551 1.000 113.07855 411 LEU B O 1
ATOM 12205 N N . SER B 1 420 ? 16.62782 2.41324 8.35634 1.000 119.15094 412 SER B N 1
ATOM 12206 C CA . SER B 1 420 ? 17.83158 2.99796 8.94221 1.000 119.72811 412 SER B CA 1
ATOM 12207 C C . SER B 1 420 ? 17.55822 4.34419 9.60022 1.000 115.32240 412 SER B C 1
ATOM 12208 O O . SER B 1 420 ? 18.19227 4.68372 10.60644 1.000 116.95597 412 SER B O 1
ATOM 12213 N N . LYS B 1 421 ? 16.63021 5.12675 9.04826 1.000 112.27676 413 LYS B N 1
ATOM 12214 C CA . LYS B 1 421 ? 16.22468 6.36818 9.69793 1.000 114.84915 413 LYS B CA 1
ATOM 12215 C C . LYS B 1 421 ? 15.24608 6.09348 10.83579 1.000 113.90239 413 LYS B C 1
ATOM 12216 O O . LYS B 1 421 ? 15.38280 6.64811 11.93231 1.000 114.71153 413 LYS B O 1
ATOM 12220 N N . TYR B 1 422 ? 14.25326 5.23412 10.58896 1.000 113.01727 414 TYR B N 1
ATOM 12221 C CA . TYR B 1 422 ? 13.28128 4.89732 11.62416 1.000 108.11476 414 TYR B CA 1
ATOM 12222 C C . TYR B 1 422 ? 13.96063 4.32336 12.86082 1.000 107.72907 414 TYR B C 1
ATOM 12223 O O . TYR B 1 422 ? 13.54329 4.60204 13.99101 1.000 106.32740 414 TYR B O 1
ATOM 12234 N N . LEU B 1 423 ? 15.01474 3.52574 12.67077 1.000 104.72024 415 LEU B N 1
ATOM 12235 C CA . LEU B 1 423 ? 15.71940 2.96447 13.81827 1.000 106.50873 415 LEU B CA 1
ATOM 12236 C C . LEU B 1 423 ? 16.39885 4.04903 14.64593 1.000 106.15829 415 LEU B C 1
ATOM 12237 O O . LEU B 1 423 ? 16.52630 3.90478 15.86715 1.000 104.55396 415 LEU B O 1
ATOM 12253 N N . ALA B 1 424 ? 16.84455 5.13397 14.00887 1.000 104.70638 416 ALA B N 1
ATOM 12254 C CA . ALA B 1 424 ? 17.35060 6.26637 14.77568 1.000 104.98527 416 ALA B CA 1
ATOM 12255 C C . ALA B 1 424 ? 16.28062 6.82433 15.70329 1.000 103.56028 416 ALA B C 1
ATOM 12256 O O . ALA B 1 424 ? 16.60312 7.43287 16.73004 1.000 107.21257 416 ALA B O 1
ATOM 12259 N N . GLY B 1 425 ? 15.00950 6.62226 15.36441 1.000 102.82448 417 GLY B N 1
ATOM 12260 C CA . GLY B 1 425 ? 13.91564 7.05804 16.20705 1.000 102.18323 417 GLY B CA 1
ATOM 12261 C C . GLY B 1 425 ? 13.74052 6.21948 17.45625 1.000 102.30651 417 GLY B C 1
ATOM 12262 O O . GLY B 1 425 ? 13.81338 6.74441 18.57151 1.000 101.98246 417 GLY B O 1
ATOM 12264 N N . ILE B 1 426 ? 13.50764 4.91338 17.28852 1.000 102.73061 418 ILE B N 1
ATOM 12265 C CA . ILE B 1 426 ? 13.30814 4.05222 18.45014 1.000 103.01228 418 ILE B CA 1
ATOM 12266 C C . ILE B 1 426 ? 14.54624 4.05077 19.33635 1.000 104.56019 418 ILE B C 1
ATOM 12267 O O . ILE B 1 426 ? 14.45408 3.79672 20.54402 1.000 103.86764 418 ILE B O 1
ATOM 12283 N N . PHE B 1 427 ? 15.72211 4.32414 18.76129 1.000 104.97477 419 PHE B N 1
ATOM 12284 C CA . PHE B 1 427 ? 16.91203 4.48236 19.58979 1.000 105.05088 419 PHE B CA 1
ATOM 12285 C C . PHE B 1 427 ? 16.84955 5.77799 20.38705 1.000 104.21866 419 PHE B C 1
ATOM 12286 O O . PHE B 1 427 ? 17.26556 5.81887 21.55093 1.000 106.39667 419 PHE B O 1
ATOM 12303 N N . GLY B 1 428 ? 16.34801 6.85144 19.77192 1.000 103.87778 420 GLY B N 1
ATOM 12304 C CA . GLY B 1 428 ? 16.05647 8.04894 20.53593 1.000 103.44905 420 GLY B CA 1
ATOM 12305 C C . GLY B 1 428 ? 15.12311 7.76543 21.69369 1.000 106.35578 420 GLY B C 1
ATOM 12306 O O . GLY B 1 428 ? 15.18871 8.43126 22.73056 1.000 108.73641 420 GLY B O 1
ATOM 12310 N N . THR B 1 429 ? 14.24148 6.77584 21.53368 1.000 100.95381 421 THR B N 1
ATOM 12311 C CA . THR B 1 429 ? 13.41580 6.31537 22.64164 1.000 101.65482 421 THR B CA 1
ATOM 12312 C C . THR B 1 429 ? 14.20912 5.44807 23.61135 1.000 102.95780 421 THR B C 1
ATOM 12313 O O . THR B 1 429 ? 13.94662 5.47929 24.81888 1.000 101.35010 421 THR B O 1
ATOM 12324 N N . ALA B 1 430 ? 15.17137 4.66920 23.10985 1.000 99.85408 422 ALA B N 1
ATOM 12325 C CA . ALA B 1 430 ? 16.03297 3.89882 24.00042 1.000 99.88507 422 ALA B CA 1
ATOM 12326 C C . ALA B 1 430 ? 16.83079 4.82364 24.91111 1.000 99.50378 422 ALA B C 1
ATOM 12327 O O . ALA B 1 430 ? 16.88263 4.62357 26.12961 1.000 101.09964 422 ALA B O 1
ATOM 12334 N N . MET B 1 431 ? 17.45151 5.85515 24.33381 1.000 99.66383 423 MET B N 1
ATOM 12335 C CA . MET B 1 431 ? 18.17727 6.82500 25.14604 1.000 103.15608 423 MET B CA 1
ATOM 12336 C C . MET B 1 431 ? 17.27149 7.43194 26.20967 1.000 107.27562 423 MET B C 1
ATOM 12337 O O . MET B 1 431 ? 17.68934 7.62226 27.35820 1.000 110.93082 423 MET B O 1
ATOM 12344 N N . ALA B 1 432 ? 16.02272 7.73545 25.84756 1.000 108.36150 424 ALA B N 1
ATOM 12345 C CA . ALA B 1 432 ? 15.08513 8.29333 26.81631 1.000 107.82834 424 ALA B CA 1
ATOM 12346 C C . ALA B 1 432 ? 14.82925 7.30884 27.95021 1.000 108.58406 424 ALA B C 1
ATOM 12347 O O . ALA B 1 432 ? 14.99041 7.64526 29.12922 1.000 105.73221 424 ALA B O 1
ATOM 12354 N N . SER B 1 433 ? 14.42374 6.08233 27.61143 1.000 103.46702 425 SER B N 1
ATOM 12355 C CA . SER B 1 433 ? 14.22918 5.06812 28.64130 1.000 103.23365 425 SER B CA 1
ATOM 12356 C C . SER B 1 433 ? 15.50244 4.87446 29.45469 1.000 105.69472 425 SER B C 1
ATOM 12357 O O . SER B 1 433 ? 15.44729 4.69464 30.67702 1.000 105.67092 425 SER B O 1
ATOM 12362 N N . VAL B 1 434 ? 16.66130 4.91008 28.79266 1.000 103.04073 426 VAL B N 1
ATOM 12363 C CA . VAL B 1 434 ? 17.92899 4.80798 29.51003 1.000 102.54939 426 VAL B CA 1
ATOM 12364 C C . VAL B 1 434 ? 18.08247 5.97793 30.47364 1.000 101.56419 426 VAL B C 1
ATOM 12365 O O . VAL B 1 434 ? 18.37335 5.79573 31.66188 1.000 100.85654 426 VAL B O 1
ATOM 12378 N N . GLY B 1 435 ? 17.88777 7.19958 29.97352 1.000 100.37845 427 GLY B N 1
ATOM 12379 C CA . GLY B 1 435 ? 18.01312 8.36645 30.82777 1.000 104.23196 427 GLY B CA 1
ATOM 12380 C C . GLY B 1 435 ? 17.07088 8.34925 32.01406 1.000 101.93591 427 GLY B C 1
ATOM 12381 O O . GLY B 1 435 ? 17.41108 8.85043 33.08889 1.000 98.66059 427 GLY B O 1
ATOM 12385 N N . LEU B 1 436 ? 15.88110 7.77185 31.84406 1.000 100.72700 428 LEU B N 1
ATOM 12386 C CA . LEU B 1 436 ? 14.89810 7.76928 32.92294 1.000 101.28073 428 LEU B CA 1
ATOM 12387 C C . LEU B 1 436 ? 15.37694 6.93395 34.10519 1.000 104.39466 428 LEU B C 1
ATOM 12388 O O . LEU B 1 436 ? 15.28658 7.36629 35.26046 1.000 104.01277 428 LEU B O 1
ATOM 12395 N N . LEU B 1 437 ? 15.89246 5.73562 33.83685 1.000 101.34250 429 LEU B N 1
ATOM 12396 C CA . LEU B 1 437 ? 16.20562 4.77911 34.88945 1.000 103.67600 429 LEU B CA 1
ATOM 12397 C C . LEU B 1 437 ? 17.62556 4.90118 35.42621 1.000 107.45827 429 LEU B C 1
ATOM 12398 O O . LEU B 1 437 ? 17.92179 4.31878 36.47476 1.000 106.97977 429 LEU B O 1
ATOM 12405 N N . VAL B 1 438 ? 18.51335 5.62640 34.74119 1.000 101.98899 430 VAL B N 1
ATOM 12406 C CA . VAL B 1 438 ? 19.85678 5.81938 35.27121 1.000 103.76119 430 VAL B CA 1
ATOM 12407 C C . VAL B 1 438 ? 19.83877 6.63685 36.55698 1.000 103.71866 430 VAL B C 1
ATOM 12408 O O . VAL B 1 438 ? 20.82180 6.62520 37.30820 1.000 104.53020 430 VAL B O 1
ATOM 12414 N N . VAL B 1 439 ? 18.74690 7.35407 36.82658 1.000 104.66844 431 VAL B N 1
ATOM 12415 C CA . VAL B 1 439 ? 18.60307 8.12466 38.05654 1.000 102.69008 431 VAL B CA 1
ATOM 12416 C C . VAL B 1 439 ? 17.88540 7.27437 39.09811 1.000 102.13809 431 VAL B C 1
ATOM 12417 O O . VAL B 1 439 ? 17.42581 7.78672 40.12505 1.000 102.58524 431 VAL B O 1
ATOM 12423 N N . ALA B 1 440 ? 17.78440 5.96747 38.83856 1.000 100.38283 432 ALA B N 1
ATOM 12424 C CA . ALA B 1 440 ? 17.09905 5.07721 39.76886 1.000 99.20642 432 ALA B CA 1
ATOM 12425 C C . ALA B 1 440 ? 17.66786 5.18828 41.17459 1.000 102.86548 432 ALA B C 1
ATOM 12426 O O . ALA B 1 440 ? 16.94563 4.98026 42.15584 1.000 104.83979 432 ALA B O 1
ATOM 12433 N N . GLY B 1 441 ? 18.95579 5.51292 41.29188 1.000 107.11048 433 GLY B N 1
ATOM 12434 C CA . GLY B 1 441 ? 19.57459 5.58833 42.60413 1.000 106.64028 433 GLY B CA 1
ATOM 12435 C C . GLY B 1 441 ? 18.81455 6.47613 43.56784 1.000 107.11242 433 GLY B C 1
ATOM 12436 O O . GLY B 1 441 ? 18.63646 6.12965 44.73778 1.000 108.61416 433 GLY B O 1
ATOM 12440 N N . ILE B 1 442 ? 18.35208 7.63436 43.09191 1.000 109.25117 434 ILE B N 1
ATOM 12441 C CA . ILE B 1 442 ? 17.66435 8.56529 43.97986 1.000 108.53412 434 ILE B CA 1
ATOM 12442 C C . ILE B 1 442 ? 16.29848 8.02366 44.38142 1.000 103.93925 434 ILE B C 1
ATOM 12443 O O . ILE B 1 442 ? 15.79810 8.32909 45.47096 1.000 104.99400 434 ILE B O 1
ATOM 12450 N N . ILE B 1 443 ? 15.67372 7.21764 43.52261 1.000 99.89011 435 ILE B N 1
ATOM 12451 C CA . ILE B 1 443 ? 14.33231 6.72198 43.81061 1.000 98.91704 435 ILE B CA 1
ATOM 12452 C C . ILE B 1 443 ? 14.37703 5.55995 44.79623 1.000 100.92730 435 ILE B C 1
ATOM 12453 O O . ILE B 1 443 ? 13.55263 5.48143 45.71385 1.000 100.72180 435 ILE B O 1
ATOM 12469 N N . ILE B 1 444 ? 15.32785 4.63795 44.62588 1.000 102.81253 436 ILE B N 1
ATOM 12470 C CA . ILE B 1 444 ? 15.44121 3.51889 45.55748 1.000 102.27179 436 ILE B CA 1
ATOM 12471 C C . ILE B 1 444 ? 15.78447 4.02414 46.95155 1.000 104.09119 436 ILE B C 1
ATOM 12472 O O . ILE B 1 444 ? 15.33800 3.46268 47.95985 1.000 106.83805 436 ILE B O 1
ATOM 12488 N N . THR B 1 445 ? 16.59479 5.08397 47.03193 1.000 108.77851 437 THR B N 1
ATOM 12489 C CA . THR B 1 445 ? 16.84540 5.72772 48.31595 1.000 108.38348 437 THR B CA 1
ATOM 12490 C C . THR B 1 445 ? 15.54238 6.06376 49.02547 1.000 108.52484 437 THR B C 1
ATOM 12491 O O . THR B 1 445 ? 15.47937 6.04390 50.25986 1.000 111.79737 437 THR B O 1
ATOM 12502 N N . ALA B 1 446 ? 14.49126 6.36333 48.26195 1.000 108.33433 438 ALA B N 1
ATOM 12503 C CA . ALA B 1 446 ? 13.20252 6.69324 48.85338 1.000 104.69443 438 ALA B CA 1
ATOM 12504 C C . ALA B 1 446 ? 12.39684 5.44086 49.17794 1.000 104.74821 438 ALA B C 1
ATOM 12505 O O . ALA B 1 446 ? 11.60047 5.45066 50.12421 1.000 103.55181 438 ALA B O 1
ATOM 12512 N N . ASP B 1 447 ? 12.59766 4.35648 48.42285 1.000 106.26497 439 ASP B N 1
ATOM 12513 C CA . ASP B 1 447 ? 11.92016 3.09879 48.71158 1.000 107.10155 439 ASP B CA 1
ATOM 12514 C C . ASP B 1 447 ? 12.42096 2.44650 49.99031 1.000 105.87865 439 ASP B C 1
ATOM 12515 O O . ASP B 1 447 ? 11.78025 1.51126 50.48061 1.000 104.56045 439 ASP B O 1
ATOM 12524 N N . SER B 1 448 ? 13.54941 2.90427 50.52744 1.000 106.66203 440 SER B N 1
ATOM 12525 C CA . SER B 1 448 ? 14.00782 2.47326 51.83738 1.000 107.86361 440 SER B CA 1
ATOM 12526 C C . SER B 1 448 ? 13.63964 3.45621 52.93673 1.000 108.01950 440 SER B C 1
ATOM 12527 O O . SER B 1 448 ? 13.62159 3.07062 54.10988 1.000 110.69156 440 SER B O 1
ATOM 12535 N N . TYR B 1 449 ? 13.34930 4.71039 52.58577 1.000 113.35472 441 TYR B N 1
ATOM 12536 C CA . TYR B 1 449 ? 12.89080 5.67285 53.57769 1.000 111.35654 441 TYR B CA 1
ATOM 12537 C C . TYR B 1 449 ? 11.43674 5.44374 53.96723 1.000 112.54418 441 TYR B C 1
ATOM 12538 O O . TYR B 1 449 ? 11.05171 5.73382 55.10554 1.000 117.63324 441 TYR B O 1
ATOM 12556 N N . GLY B 1 450 ? 10.62034 4.93660 53.04818 1.000 107.68032 442 GLY B N 1
ATOM 12557 C CA . GLY B 1 450 ? 9.21479 4.74578 53.30815 1.000 104.99015 442 GLY B CA 1
ATOM 12558 C C . GLY B 1 450 ? 8.95464 3.62615 54.29317 1.000 108.46449 442 GLY B C 1
ATOM 12559 O O . GLY B 1 450 ? 8.30264 3.81433 55.32459 1.000 114.16041 442 GLY B O 1
ATOM 12563 N N . PRO B 1 451 ? 9.45637 2.42709 53.98816 1.000 102.63977 443 PRO B N 1
ATOM 12564 C CA . PRO B 1 451 ? 9.25110 1.30300 54.91494 1.000 107.28374 443 PRO B CA 1
ATOM 12565 C C . PRO B 1 451 ? 10.02178 1.44458 56.21507 1.000 111.09960 443 PRO B C 1
ATOM 12566 O O . PRO B 1 451 ? 9.53921 0.98230 57.25585 1.000 112.17135 443 PRO B O 1
ATOM 12577 N N . VAL B 1 452 ? 11.20759 2.05820 56.19240 1.000 106.41960 444 VAL B N 1
ATOM 12578 C CA . VAL B 1 452 ? 11.94539 2.27300 57.43426 1.000 107.20685 444 VAL B CA 1
ATOM 12579 C C . VAL B 1 452 ? 11.13189 3.13485 58.39086 1.000 108.76614 444 VAL B C 1
ATOM 12580 O O . VAL B 1 452 ? 11.16456 2.93409 59.61103 1.000 112.97901 444 VAL B O 1
ATOM 12586 N N . SER B 1 453 ? 10.39377 4.11161 57.85636 1.000 108.68704 445 SER B N 1
ATOM 12587 C CA . SER B 1 453 ? 9.45619 4.85918 58.68752 1.000 107.86526 445 SER B CA 1
ATOM 12588 C C . SER B 1 453 ? 8.27282 3.99292 59.09876 1.000 108.78840 445 SER B C 1
ATOM 12589 O O . SER B 1 453 ? 7.69848 4.19612 60.17457 1.000 111.94473 445 SER B O 1
ATOM 12594 N N . ASP B 1 454 ? 7.89283 3.03093 58.25476 1.000 107.87297 446 ASP B N 1
ATOM 12595 C CA . ASP B 1 454 ? 6.88331 2.05401 58.64726 1.000 109.95911 446 ASP B CA 1
ATOM 12596 C C . ASP B 1 454 ? 7.37842 1.19497 59.80229 1.000 113.99583 446 ASP B C 1
ATOM 12597 O O . ASP B 1 454 ? 6.63327 0.92927 60.75265 1.000 114.49689 446 ASP B O 1
ATOM 12604 N N . ASN B 1 455 ? 8.63413 0.74747 59.73599 1.000 111.93945 447 ASN B N 1
ATOM 12605 C CA . ASN B 1 455 ? 9.21790 0.01754 60.85581 1.000 113.63493 447 ASN B CA 1
ATOM 12606 C C . ASN B 1 455 ? 9.14955 0.84575 62.13194 1.000 111.77844 447 ASN B C 1
ATOM 12607 O O . ASN B 1 455 ? 8.65988 0.37896 63.16657 1.000 111.06798 447 ASN B O 1
ATOM 12614 N N . ALA B 1 456 ? 9.64077 2.08473 62.07483 1.000 111.95868 448 ALA B N 1
ATOM 12615 C CA . ALA B 1 456 ? 9.54467 2.97037 63.22852 1.000 113.26893 448 ALA B CA 1
ATOM 12616 C C . ALA B 1 456 ? 8.09719 3.14169 63.67260 1.000 115.17750 448 ALA B C 1
ATOM 12617 O O . ALA B 1 456 ? 7.80913 3.17654 64.87494 1.000 118.89151 448 ALA B O 1
ATOM 12624 N N . GLY B 1 457 ? 7.17133 3.25311 62.71629 1.000 114.29579 449 GLY B N 1
ATOM 12625 C CA . GLY B 1 457 ? 5.76802 3.37751 63.07004 1.000 111.24559 449 GLY B CA 1
ATOM 12626 C C . GLY B 1 457 ? 5.25170 2.20276 63.87420 1.000 114.05758 449 GLY B C 1
ATOM 12627 O O . GLY B 1 457 ? 4.37769 2.36625 64.72978 1.000 117.56585 449 GLY B O 1
ATOM 12631 N N . GLY B 1 458 ? 5.77138 1.00800 63.61067 1.000 111.19851 450 GLY B N 1
ATOM 12632 C CA . GLY B 1 458 ? 5.41995 -0.15434 64.39909 1.000 114.82422 450 GLY B CA 1
ATOM 12633 C C . GLY B 1 458 ? 6.11039 -0.16109 65.74732 1.000 119.51458 450 GLY B C 1
ATOM 12634 O O . GLY B 1 458 ? 5.48712 -0.45681 66.77035 1.000 121.24421 450 GLY B O 1
ATOM 12638 N N . VAL B 1 459 ? 7.40502 0.17116 65.75546 1.000 115.55090 451 VAL B N 1
ATOM 12639 C CA . VAL B 1 459 ? 8.19480 0.14923 66.98532 1.000 115.80963 451 VAL B CA 1
ATOM 12640 C C . VAL B 1 459 ? 7.56107 0.99959 68.07612 1.000 115.56726 451 VAL B C 1
ATOM 12641 O O . VAL B 1 459 ? 7.65010 0.66953 69.26589 1.000 119.38908 451 VAL B O 1
ATOM 12654 N N . VAL B 1 460 ? 6.91959 2.10441 67.69822 1.000 119.51207 452 VAL B N 1
ATOM 12655 C CA . VAL B 1 460 ? 6.46108 3.07310 68.68711 1.000 118.02006 452 VAL B CA 1
ATOM 12656 C C . VAL B 1 460 ? 5.13184 2.65446 69.30383 1.000 121.56040 452 VAL B C 1
ATOM 12657 O O . VAL B 1 460 ? 4.90264 2.85846 70.50140 1.000 126.10567 452 VAL B O 1
ATOM 12670 N N . GLU B 1 461 ? 4.23622 2.06382 68.50956 1.000 117.96121 453 GLU B N 1
ATOM 12671 C CA . GLU B 1 461 ? 2.90845 1.73636 69.01977 1.000 121.32098 453 GLU B CA 1
ATOM 12672 C C . GLU B 1 461 ? 2.94486 0.52281 69.93935 1.000 122.13900 453 GLU B C 1
ATOM 12673 O O . GLU B 1 461 ? 2.17901 0.45991 70.90825 1.000 125.00791 453 GLU B O 1
ATOM 12685 N N . MET B 1 462 ? 3.82144 -0.44415 69.66085 1.000 117.03278 454 MET B N 1
ATOM 12686 C CA . MET B 1 462 ? 3.91335 -1.62240 70.51531 1.000 121.03539 454 MET B CA 1
ATOM 12687 C C . MET B 1 462 ? 4.68959 -1.32934 71.79360 1.000 121.77006 454 MET B C 1
ATOM 12688 O O . MET B 1 462 ? 4.34019 -1.83913 72.86427 1.000 125.53115 454 MET B O 1
ATOM 12702 N N . ALA B 1 463 ? 5.73772 -0.51319 71.70416 1.000 125.24569 455 ALA B N 1
ATOM 12703 C CA . ALA B 1 463 ? 6.50201 -0.10217 72.87409 1.000 126.47745 455 ALA B CA 1
ATOM 12704 C C . ALA B 1 463 ? 5.83891 1.03610 73.63973 1.000 123.39182 455 ALA B C 1
ATOM 12705 O O . ALA B 1 463 ? 6.42574 1.54002 74.60467 1.000 120.16442 455 ALA B O 1
ATOM 12712 N N . GLY B 1 464 ? 4.63647 1.44136 73.23638 1.000 124.76832 456 GLY B N 1
ATOM 12713 C CA . GLY B 1 464 ? 3.91925 2.50915 73.90225 1.000 124.75813 456 GLY B CA 1
ATOM 12714 C C . GLY B 1 464 ? 4.75724 3.74824 74.13160 1.000 125.55142 456 GLY B C 1
ATOM 12715 O O . GLY B 1 464 ? 4.75724 4.30829 75.23183 1.000 126.88759 456 GLY B O 1
ATOM 12716 N N . LEU B 1 465 ? 5.48238 4.18354 73.10360 1.000 128.53240 457 LEU B N 1
ATOM 12717 C CA . LEU B 1 465 ? 6.29932 5.37700 73.21226 1.000 129.27850 457 LEU B CA 1
ATOM 12718 C C . LEU B 1 465 ? 5.39428 6.60399 73.26697 1.000 128.51955 457 LEU B C 1
ATOM 12719 O O . LEU B 1 465 ? 4.18149 6.50139 73.06780 1.000 127.24458 457 LEU B O 1
ATOM 12724 N N . PRO B 1 466 ? 5.95547 7.78120 73.55045 1.000 131.65671 458 PRO B N 1
ATOM 12725 C CA . PRO B 1 466 ? 5.12110 8.98334 73.67196 1.000 136.49394 458 PRO B CA 1
ATOM 12726 C C . PRO B 1 466 ? 4.16987 9.13003 72.49221 1.000 136.12455 458 PRO B C 1
ATOM 12727 O O . PRO B 1 466 ? 4.48377 8.75443 71.36123 1.000 132.79208 458 PRO B O 1
ATOM 12738 N N . ASP B 1 467 ? 2.98304 9.67002 72.77658 1.000 149.14343 459 ASP B N 1
ATOM 12739 C CA . ASP B 1 467 ? 1.95824 9.79318 71.74510 1.000 147.06365 459 ASP B CA 1
ATOM 12740 C C . ASP B 1 467 ? 2.45135 10.63612 70.57588 1.000 144.77401 459 ASP B C 1
ATOM 12741 O O . ASP B 1 467 ? 2.35665 10.22357 69.41384 1.000 141.30883 459 ASP B O 1
ATOM 12748 N N . GLU B 1 468 ? 2.98179 11.82605 70.86472 1.000 138.47801 460 GLU B N 1
ATOM 12749 C CA . GLU B 1 468 ? 3.37387 12.73383 69.79238 1.000 135.28404 460 GLU B CA 1
ATOM 12750 C C . GLU B 1 468 ? 4.43699 12.11060 68.89431 1.000 133.23686 460 GLU B C 1
ATOM 12751 O O . GLU B 1 468 ? 4.35418 12.20774 67.66393 1.000 134.21871 460 GLU B O 1
ATOM 12759 N N . VAL B 1 469 ? 5.44339 11.46325 69.48804 1.000 130.39145 461 VAL B N 1
ATOM 12760 C CA . VAL B 1 469 ? 6.55317 10.95515 68.68825 1.000 128.59039 461 VAL B CA 1
ATOM 12761 C C . VAL B 1 469 ? 6.13474 9.71457 67.90986 1.000 128.38573 461 VAL B C 1
ATOM 12762 O O . VAL B 1 469 ? 6.62999 9.47463 66.80240 1.000 131.18166 461 VAL B O 1
ATOM 12775 N N . ARG B 1 470 ? 5.22943 8.90479 68.46315 1.000 127.06192 462 ARG B N 1
ATOM 12776 C CA . ARG B 1 470 ? 4.70347 7.77486 67.70795 1.000 128.61216 462 ARG B CA 1
ATOM 12777 C C . ARG B 1 470 ? 3.71820 8.21938 66.63781 1.000 126.89653 462 ARG B C 1
ATOM 12778 O O . ARG B 1 470 ? 3.35190 7.41167 65.77791 1.000 125.89633 462 ARG B O 1
ATOM 12788 N N . GLU B 1 471 ? 3.27901 9.47778 66.68224 1.000 132.50387 463 GLU B N 1
ATOM 12789 C CA . GLU B 1 471 ? 2.44799 10.03407 65.62274 1.000 130.08229 463 GLU B CA 1
ATOM 12790 C C . GLU B 1 471 ? 3.28760 10.55103 64.46088 1.000 129.82901 463 GLU B C 1
ATOM 12791 O O . GLU B 1 471 ? 2.86230 10.45115 63.30408 1.000 132.27096 463 GLU B O 1
ATOM 12799 N N . ILE B 1 472 ? 4.47734 11.09017 64.74082 1.000 119.04625 464 ILE B N 1
ATOM 12800 C CA . ILE B 1 472 ? 5.33243 11.58338 63.66670 1.000 118.82973 464 ILE B CA 1
ATOM 12801 C C . ILE B 1 472 ? 5.86501 10.42617 62.83216 1.000 117.76967 464 ILE B C 1
ATOM 12802 O O . ILE B 1 472 ? 6.06680 10.56759 61.62029 1.000 118.10870 464 ILE B O 1
ATOM 12809 N N . THR B 1 473 ? 6.10892 9.27068 63.45590 1.000 116.13002 465 THR B N 1
ATOM 12810 C CA . THR B 1 473 ? 6.47823 8.08796 62.68789 1.000 114.77532 465 THR B CA 1
ATOM 12811 C C . THR B 1 473 ? 5.39732 7.72965 61.68083 1.000 115.33922 465 THR B C 1
ATOM 12812 O O . THR B 1 473 ? 5.69761 7.22265 60.59432 1.000 114.29211 465 THR B O 1
ATOM 12823 N N . ASP B 1 474 ? 4.13518 7.97574 62.03237 1.000 121.25609 466 ASP B N 1
ATOM 12824 C CA . ASP B 1 474 ? 3.03459 7.67573 61.12555 1.000 120.55998 466 ASP B CA 1
ATOM 12825 C C . ASP B 1 474 ? 3.06247 8.58248 59.90127 1.000 119.49415 466 ASP B C 1
ATOM 12826 O O . ASP B 1 474 ? 2.79426 8.12981 58.78136 1.000 118.16983 466 ASP B O 1
ATOM 12833 N N . VAL B 1 475 ? 3.38065 9.86482 60.09029 1.000 112.11157 467 VAL B N 1
ATOM 12834 C CA . VAL B 1 475 ? 3.47003 10.77114 58.95068 1.000 110.75679 467 VAL B CA 1
ATOM 12835 C C . VAL B 1 475 ? 4.64149 10.38065 58.05866 1.000 112.78402 467 VAL B C 1
ATOM 12836 O O . VAL B 1 475 ? 4.53730 10.40864 56.82692 1.000 114.31435 467 VAL B O 1
ATOM 12842 N N . LEU B 1 476 ? 5.77089 9.99945 58.66218 1.000 107.58430 468 LEU B N 1
ATOM 12843 C CA . LEU B 1 476 ? 6.86030 9.42468 57.88138 1.000 106.82173 468 LEU B CA 1
ATOM 12844 C C . LEU B 1 476 ? 6.41332 8.14836 57.18201 1.000 107.47272 468 LEU B C 1
ATOM 12845 O O . LEU B 1 476 ? 6.89655 7.83377 56.08818 1.000 105.06788 468 LEU B O 1
ATOM 12852 N N . ASP B 1 477 ? 5.49756 7.39988 57.80250 1.000 110.53530 469 ASP B N 1
ATOM 12853 C CA . ASP B 1 477 ? 4.93830 6.21775 57.15670 1.000 110.58020 469 ASP B CA 1
ATOM 12854 C C . ASP B 1 477 ? 3.99211 6.60087 56.02546 1.000 107.80447 469 ASP B C 1
ATOM 12855 O O . ASP B 1 477 ? 4.03162 5.99678 54.94716 1.000 107.71509 469 ASP B O 1
ATOM 12862 N N . SER B 1 478 ? 3.13193 7.59888 56.25010 1.000 103.02496 470 SER B N 1
ATOM 12863 C CA . SER B 1 478 ? 2.22027 8.03382 55.19688 1.000 102.16353 470 SER B CA 1
ATOM 12864 C C . SER B 1 478 ? 2.96428 8.70034 54.04597 1.000 101.24060 470 SER B C 1
ATOM 12865 O O . SER B 1 478 ? 2.55725 8.56675 52.88603 1.000 97.74357 470 SER B O 1
ATOM 12873 N N . VAL B 1 479 ? 4.04492 9.42458 54.34225 1.000 99.33451 471 VAL B N 1
ATOM 12874 C CA . VAL B 1 479 ? 4.86798 9.98771 53.27782 1.000 99.22873 471 VAL B CA 1
ATOM 12875 C C . VAL B 1 479 ? 5.56365 8.87640 52.50577 1.000 98.69656 471 VAL B C 1
ATOM 12876 O O . VAL B 1 479 ? 5.66716 8.92733 51.27522 1.000 101.73074 471 VAL B O 1
ATOM 12882 N N . GLY B 1 480 ? 6.05167 7.85639 53.21205 1.000 97.54841 472 GLY B N 1
ATOM 12883 C CA . GLY B 1 480 ? 6.59673 6.69786 52.52662 1.000 100.15955 472 GLY B CA 1
ATOM 12884 C C . GLY B 1 480 ? 5.58297 6.04981 51.60399 1.000 101.38251 472 GLY B C 1
ATOM 12885 O O . GLY B 1 480 ? 5.92890 5.57579 50.51904 1.000 100.77971 472 GLY B O 1
ATOM 12889 N N . ASN B 1 481 ? 4.31719 6.01474 52.02458 1.000 103.41106 473 ASN B N 1
ATOM 12890 C CA . ASN B 1 481 ? 3.26707 5.49868 51.15367 1.000 100.20025 473 ASN B CA 1
ATOM 12891 C C . ASN B 1 481 ? 3.15977 6.33227 49.88491 1.000 98.66829 473 ASN B C 1
ATOM 12892 O O . ASN B 1 481 ? 2.87658 5.80285 48.80394 1.000 99.45320 473 ASN B O 1
ATOM 12899 N N . THR B 1 482 ? 3.37439 7.64312 50.00036 1.000 94.26608 474 THR B N 1
ATOM 12900 C CA . THR B 1 482 ? 3.46219 8.49423 48.82190 1.000 94.00027 474 THR B CA 1
ATOM 12901 C C . THR B 1 482 ? 4.69808 8.18233 47.98760 1.000 95.68262 474 THR B C 1
ATOM 12902 O O . THR B 1 482 ? 4.71360 8.47799 46.78732 1.000 94.71398 474 THR B O 1
ATOM 12913 N N . THR B 1 483 ? 5.72458 7.58355 48.59603 1.000 94.63744 475 THR B N 1
ATOM 12914 C CA . THR B 1 483 ? 6.95564 7.26101 47.88431 1.000 95.12262 475 THR B CA 1
ATOM 12915 C C . THR B 1 483 ? 6.83981 5.94523 47.12489 1.000 96.19156 475 THR B C 1
ATOM 12916 O O . THR B 1 483 ? 7.17250 5.87312 45.93707 1.000 97.95862 475 THR B O 1
ATOM 12927 N N . LYS B 1 484 ? 6.37182 4.89342 47.79948 1.000 101.78711 476 LYS B N 1
ATOM 12928 C CA . LYS B 1 484 ? 6.30543 3.57696 47.17200 1.000 102.34442 476 LYS B CA 1
ATOM 12929 C C . LYS B 1 484 ? 5.42093 3.59034 45.93066 1.000 99.95691 476 LYS B C 1
ATOM 12930 O O . LYS B 1 484 ? 5.72386 2.91553 44.93942 1.000 98.70549 476 LYS B O 1
ATOM 12938 N N . ALA B 1 485 ? 4.32827 4.35669 45.95749 1.000 99.37218 477 ALA B N 1
ATOM 12939 C CA . ALA B 1 485 ? 3.49804 4.48608 44.76353 1.000 98.04694 477 ALA B CA 1
ATOM 12940 C C . ALA B 1 485 ? 4.24243 5.22402 43.65630 1.000 97.91413 477 ALA B C 1
ATOM 12941 O O . ALA B 1 485 ? 4.14412 4.85599 42.47923 1.000 97.55599 477 ALA B O 1
ATOM 12948 N N . THR B 1 486 ? 4.99426 6.26671 44.01771 1.000 96.35338 478 THR B N 1
ATOM 12949 C CA . THR B 1 486 ? 5.77773 7.00072 43.02997 1.000 100.45013 478 THR B CA 1
ATOM 12950 C C . THR B 1 486 ? 6.80214 6.10049 42.35253 1.000 101.94494 478 THR B C 1
ATOM 12951 O O . THR B 1 486 ? 7.06943 6.24421 41.15348 1.000 99.87513 478 THR B O 1
ATOM 12962 N N . THR B 1 487 ? 7.39523 5.17264 43.10549 1.000 99.88101 479 THR B N 1
ATOM 12963 C CA . THR B 1 487 ? 8.39894 4.28919 42.52261 1.000 98.80107 479 THR B CA 1
ATOM 12964 C C . THR B 1 487 ? 7.75939 3.27328 41.58582 1.000 98.27329 479 THR B C 1
ATOM 12965 O O . THR B 1 487 ? 8.35954 2.88932 40.57540 1.000 96.47212 479 THR B O 1
ATOM 12976 N N . LYS B 1 488 ? 6.54940 2.81478 41.91052 1.000 106.21214 480 LYS B N 1
ATOM 12977 C CA . LYS B 1 488 ? 5.83163 1.93437 40.99521 1.000 103.85760 480 LYS B CA 1
ATOM 12978 C C . LYS B 1 488 ? 5.57082 2.63324 39.66792 1.000 102.89140 480 LYS B C 1
ATOM 12979 O O . LYS B 1 488 ? 5.70742 2.02516 38.59983 1.000 105.07934 480 LYS B O 1
ATOM 12987 N N . GLY B 1 489 ? 5.20560 3.91487 39.71225 1.000 96.47384 481 GLY B N 1
ATOM 12988 C CA . GLY B 1 489 ? 5.15443 4.69344 38.48662 1.000 99.85548 481 GLY B CA 1
ATOM 12989 C C . GLY B 1 489 ? 6.51761 4.81501 37.83419 1.000 102.32610 481 GLY B C 1
ATOM 12990 O O . GLY B 1 489 ? 6.67778 4.54922 36.64077 1.000 100.98605 481 GLY B O 1
ATOM 12994 N N . TYR B 1 490 ? 7.52447 5.20900 38.61805 1.000 97.92500 482 TYR B N 1
ATOM 12995 C CA . TYR B 1 490 ? 8.87985 5.32341 38.08907 1.000 98.52027 482 TYR B CA 1
ATOM 12996 C C . TYR B 1 490 ? 9.37015 3.99740 37.52198 1.000 97.79048 482 TYR B C 1
ATOM 12997 O O . TYR B 1 490 ? 10.03787 3.96685 36.48179 1.000 98.77410 482 TYR B O 1
ATOM 13015 N N . ALA B 1 491 ? 9.06043 2.89110 38.19785 1.000 97.64307 483 ALA B N 1
ATOM 13016 C CA . ALA B 1 491 ? 9.50726 1.58618 37.72379 1.000 100.57097 483 ALA B CA 1
ATOM 13017 C C . ALA B 1 491 ? 8.77731 1.18441 36.44823 1.000 97.28675 483 ALA B C 1
ATOM 13018 O O . ALA B 1 491 ? 9.40572 0.83429 35.44198 1.000 97.06567 483 ALA B O 1
ATOM 13025 N N . ILE B 1 492 ? 7.44528 1.23281 36.47361 1.000 96.54225 484 ILE B N 1
ATOM 13026 C CA . ILE B 1 492 ? 6.65353 0.71449 35.36350 1.000 96.18087 484 ILE B CA 1
ATOM 13027 C C . ILE B 1 492 ? 6.81943 1.58521 34.12403 1.000 97.94184 484 ILE B C 1
ATOM 13028 O O . ILE B 1 492 ? 6.97758 1.07394 33.00858 1.000 98.11762 484 ILE B O 1
ATOM 13044 N N . ALA B 1 493 ? 6.78693 2.90828 34.29309 1.000 100.53782 485 ALA B N 1
ATOM 13045 C CA . ALA B 1 493 ? 6.85932 3.80467 33.14269 1.000 98.10933 485 ALA B CA 1
ATOM 13046 C C . ALA B 1 493 ? 8.14963 3.59774 32.35792 1.000 98.91938 485 ALA B C 1
ATOM 13047 O O . ALA B 1 493 ? 8.13356 3.52242 31.12376 1.000 98.91828 485 ALA B O 1
ATOM 13054 N N . SER B 1 494 ? 9.28322 3.50586 33.05817 1.000 93.22077 486 SER B N 1
ATOM 13055 C CA . SER B 1 494 ? 10.54362 3.23715 32.37517 1.000 95.89773 486 SER B CA 1
ATOM 13056 C C . SER B 1 494 ? 10.46936 1.95075 31.56443 1.000 97.44636 486 SER B C 1
ATOM 13057 O O . SER B 1 494 ? 11.09519 1.84719 30.50307 1.000 99.79713 486 SER B O 1
ATOM 13062 N N . ALA B 1 495 ? 9.71299 0.96233 32.04683 1.000 96.45063 487 ALA B N 1
ATOM 13063 C CA . ALA B 1 495 ? 9.58136 -0.29097 31.31429 1.000 98.45494 487 ALA B CA 1
ATOM 13064 C C . ALA B 1 495 ? 8.81457 -0.09671 30.01225 1.000 95.71459 487 ALA B C 1
ATOM 13065 O O . ALA B 1 495 ? 9.13410 -0.72966 28.99931 1.000 98.38416 487 ALA B O 1
ATOM 13072 N N . ALA B 1 496 ? 7.79440 0.76574 30.01951 1.000 96.52629 488 ALA B N 1
ATOM 13073 C CA . ALA B 1 496 ? 6.99705 0.97523 28.81430 1.000 92.96517 488 ALA B CA 1
ATOM 13074 C C . ALA B 1 496 ? 7.85641 1.48470 27.66188 1.000 93.74226 488 ALA B C 1
ATOM 13075 O O . ALA B 1 496 ? 7.70550 1.03441 26.51946 1.000 95.72500 488 ALA B O 1
ATOM 13082 N N . LEU B 1 497 ? 8.75991 2.42987 27.93847 1.000 93.48844 489 LEU B N 1
ATOM 13083 C CA . LEU B 1 497 ? 9.63826 2.93639 26.88836 1.000 96.02911 489 LEU B CA 1
ATOM 13084 C C . LEU B 1 497 ? 10.59899 1.85513 26.41201 1.000 98.32472 489 LEU B C 1
ATOM 13085 O O . LEU B 1 497 ? 10.92754 1.78475 25.22238 1.000 96.00416 489 LEU B O 1
ATOM 13101 N N . ALA B 1 498 ? 11.05744 1.00230 27.32860 1.000 99.90189 490 ALA B N 1
ATOM 13102 C CA . ALA B 1 498 ? 12.01253 -0.03403 26.96049 1.000 100.59603 490 ALA B CA 1
ATOM 13103 C C . ALA B 1 498 ? 11.36546 -1.12705 26.11868 1.000 100.04390 490 ALA B C 1
ATOM 13104 O O . ALA B 1 498 ? 12.04859 -1.76639 25.31081 1.000 103.55002 490 ALA B O 1
ATOM 13111 N N . ALA B 1 499 ? 10.06016 -1.35660 26.28882 1.000 105.24972 491 ALA B N 1
ATOM 13112 C CA . ALA B 1 499 ? 9.40669 -2.47426 25.61213 1.000 102.75431 491 ALA B CA 1
ATOM 13113 C C . ALA B 1 499 ? 9.60434 -2.39821 24.10222 1.000 103.46674 491 ALA B C 1
ATOM 13114 O O . ALA B 1 499 ? 10.00365 -3.38116 23.46717 1.000 104.96799 491 ALA B O 1
ATOM 13121 N N . LEU B 1 500 ? 9.33057 -1.23481 23.50614 1.000 101.12420 492 LEU B N 1
ATOM 13122 C CA . LEU B 1 500 ? 9.52765 -1.08795 22.06732 1.000 103.48169 492 LEU B CA 1
ATOM 13123 C C . LEU B 1 500 ? 10.99872 -1.21120 21.69617 1.000 104.82972 492 LEU B C 1
ATOM 13124 O O . LEU B 1 500 ? 11.32883 -1.71645 20.61745 1.000 103.09591 492 LEU B O 1
ATOM 13140 N N . VAL B 1 501 ? 11.88957 -0.74537 22.57191 1.000 104.28220 493 VAL B N 1
ATOM 13141 C CA . VAL B 1 501 ? 13.31868 -0.95285 22.36781 1.000 101.79357 493 VAL B CA 1
ATOM 13142 C C . VAL B 1 501 ? 13.63768 -2.43992 22.41724 1.000 103.58726 493 VAL B C 1
ATOM 13143 O O . VAL B 1 501 ? 14.40644 -2.95593 21.59634 1.000 104.17566 493 VAL B O 1
ATOM 13156 N N . LEU B 1 502 ? 13.05068 -3.15133 23.38217 1.000 102.76857 494 LEU B N 1
ATOM 13157 C CA . LEU B 1 502 ? 13.21525 -4.59867 23.45251 1.000 101.78766 494 LEU B CA 1
ATOM 13158 C C . LEU B 1 502 ? 12.55171 -5.29997 22.27195 1.000 102.10257 494 LEU B C 1
ATOM 13159 O O . LEU B 1 502 ? 13.02298 -6.35980 21.84305 1.000 104.03635 494 LEU B O 1
ATOM 13175 N N . PHE B 1 503 ? 11.45752 -4.74148 21.74325 1.000 102.85735 495 PHE B N 1
ATOM 13176 C CA . PHE B 1 503 ? 10.86474 -5.28790 20.52563 1.000 102.48811 495 PHE B CA 1
ATOM 13177 C C . PHE B 1 503 ? 11.86704 -5.26253 19.37714 1.000 103.66103 495 PHE B C 1
ATOM 13178 O O . PHE B 1 503 ? 12.10744 -6.28060 18.71815 1.000 104.78009 495 PHE B O 1
ATOM 13188 N N . ILE B 1 504 ? 12.46155 -4.09469 19.12330 1.000 103.73258 496 ILE B N 1
ATOM 13189 C CA . ILE B 1 504 ? 13.42578 -3.97111 18.03537 1.000 104.66910 496 ILE B CA 1
ATOM 13190 C C . ILE B 1 504 ? 14.64635 -4.83967 18.30798 1.000 104.77925 496 ILE B C 1
ATOM 13191 O O . ILE B 1 504 ? 15.21942 -5.43714 17.38915 1.000 105.08181 496 ILE B O 1
ATOM 13207 N N . ALA B 1 505 ? 15.06438 -4.92472 19.57309 1.000 103.01819 497 ALA B N 1
ATOM 13208 C CA . ALA B 1 505 ? 16.20684 -5.76574 19.91125 1.000 104.79596 497 ALA B CA 1
ATOM 13209 C C . ALA B 1 505 ? 15.88907 -7.24130 19.70147 1.000 109.86863 497 ALA B C 1
ATOM 13210 O O . ALA B 1 505 ? 16.74183 -8.00537 19.23455 1.000 115.98482 497 ALA B O 1
ATOM 13217 N N . LEU B 1 506 ? 14.66926 -7.66326 20.04031 1.000 105.77933 498 LEU B N 1
ATOM 13218 C CA . LEU B 1 506 ? 14.26741 -9.04178 19.77286 1.000 103.33537 498 LEU B CA 1
ATOM 13219 C C . LEU B 1 506 ? 14.20870 -9.32061 18.27682 1.000 107.37680 498 LEU B C 1
ATOM 13220 O O . LEU B 1 506 ? 14.47223 -10.45085 17.84978 1.000 108.14882 498 LEU B O 1
ATOM 13236 N N . ILE B 1 507 ? 13.86260 -8.31709 17.47036 1.000 109.70696 499 ILE B N 1
ATOM 13237 C CA . ILE B 1 507 ? 13.78476 -8.52118 16.02687 1.000 106.63494 499 ILE B CA 1
ATOM 13238 C C . ILE B 1 507 ? 15.15877 -8.87319 15.46724 1.000 107.44325 499 ILE B C 1
ATOM 13239 O O . ILE B 1 507 ? 15.30938 -9.82445 14.69158 1.000 109.60220 499 ILE B O 1
ATOM 13255 N N . PHE B 1 508 ? 16.18460 -8.11148 15.85371 1.000 109.20098 500 PHE B N 1
ATOM 13256 C CA . PHE B 1 508 ? 17.53286 -8.39311 15.37380 1.000 111.37862 500 PHE B CA 1
ATOM 13257 C C . PHE B 1 508 ? 18.04895 -9.73947 15.86642 1.000 111.88216 500 PHE B C 1
ATOM 13258 O O . PHE B 1 508 ? 18.99231 -10.28152 15.28013 1.000 115.60372 500 PHE B O 1
ATOM 13275 N N . GLU B 1 509 ? 17.45065 -10.29385 16.92265 1.000 110.69226 501 GLU B N 1
ATOM 13276 C CA . GLU B 1 509 ? 17.81778 -11.63342 17.36548 1.000 112.69231 501 GLU B CA 1
ATOM 13277 C C . GLU B 1 509 ? 17.14536 -12.70809 16.52148 1.000 114.13192 501 GLU B C 1
ATOM 13278 O O . GLU B 1 509 ? 17.70809 -13.79559 16.35082 1.000 118.05419 501 GLU B O 1
ATOM 13286 N N . ILE B 1 510 ? 15.95112 -12.42963 15.99188 1.000 112.64705 502 ILE B N 1
ATOM 13287 C CA . ILE B 1 510 ? 15.33183 -13.35039 15.04514 1.000 110.85989 502 ILE B CA 1
ATOM 13288 C C . ILE B 1 510 ? 15.87273 -13.14385 13.63505 1.000 112.57385 502 ILE B C 1
ATOM 13289 O O . ILE B 1 510 ? 15.78684 -14.05913 12.80684 1.000 116.63243 502 ILE B O 1
ATOM 13296 N N . VAL B 1 511 ? 16.43083 -11.96650 13.33904 1.000 113.99368 503 VAL B N 1
ATOM 13297 C CA . VAL B 1 511 ? 17.07140 -11.75616 12.04456 1.000 117.65733 503 VAL B CA 1
ATOM 13298 C C . VAL B 1 511 ? 18.38667 -12.52267 11.97295 1.000 118.87886 503 VAL B C 1
ATOM 13299 O O . VAL B 1 511 ? 18.72222 -13.11000 10.93757 1.000 120.26645 503 VAL B O 1
ATOM 13312 N N . TYR B 1 512 ? 19.15633 -12.52567 13.06510 1.000 127.70979 504 TYR B N 1
ATOM 13313 C CA . TYR B 1 512 ? 20.41412 -13.26560 13.07030 1.000 132.00836 504 TYR B CA 1
ATOM 13314 C C . TYR B 1 512 ? 20.16991 -14.76245 12.92006 1.000 135.53249 504 TYR B C 1
ATOM 13315 O O . TYR B 1 512 ? 20.91596 -15.45267 12.21519 1.000 140.59206 504 TYR B O 1
ATOM 13326 N N . SER B 1 513 ? 19.12975 -15.28372 13.57604 1.000 125.01484 505 SER B N 1
ATOM 13327 C CA . SER B 1 513 ? 18.83123 -16.70826 13.48541 1.000 120.78469 505 SER B CA 1
ATOM 13328 C C . SER B 1 513 ? 18.13759 -17.07211 12.17708 1.000 118.69912 505 SER B C 1
ATOM 13329 O O . SER B 1 513 ? 18.25962 -18.21218 11.71399 1.000 119.67486 505 SER B O 1
ATOM 13337 N N . ALA B 1 514 ? 17.40954 -16.13018 11.57154 1.000 118.78002 506 ALA B N 1
ATOM 13338 C CA . ALA B 1 514 ? 16.72307 -16.42042 10.31645 1.000 119.92709 506 ALA B CA 1
ATOM 13339 C C . ALA B 1 514 ? 17.70782 -16.63786 9.17294 1.000 126.58885 506 ALA B C 1
ATOM 13340 O O . ALA B 1 514 ? 17.53665 -17.56141 8.36832 1.000 129.17262 506 ALA B O 1
ATOM 13347 N N . SER B 1 515 ? 18.74403 -15.79911 9.08191 1.000 127.02526 507 SER B N 1
ATOM 13348 C CA . SER B 1 515 ? 19.70881 -15.93344 7.99466 1.000 126.87528 507 SER B CA 1
ATOM 13349 C C . SER B 1 515 ? 20.38929 -17.29629 8.00755 1.000 132.52904 507 SER B C 1
ATOM 13350 O O . SER B 1 515 ? 20.71464 -17.83644 6.94353 1.000 135.62542 507 SER B O 1
ATOM 13355 N N . LYS B 1 516 ? 20.60745 -17.86623 9.18890 1.000 118.62200 508 LYS B N 1
ATOM 13356 C CA . LYS B 1 516 ? 21.24229 -19.17391 9.30801 1.000 121.00697 508 LYS B CA 1
ATOM 13357 C C . LYS B 1 516 ? 20.20971 -20.24347 9.64828 1.000 123.71515 508 LYS B C 1
ATOM 13358 O O . LYS B 1 516 ? 19.18528 -20.36571 8.97631 1.000 124.19493 508 LYS B O 1
ATOM 13362 N N . ASP B 1 524 ? 15.61635 -10.33506 3.00438 1.000 112.77993 516 ASP B N 1
ATOM 13363 C CA . ASP B 1 524 ? 15.63480 -11.41493 3.98562 1.000 112.25613 516 ASP B CA 1
ATOM 13364 C C . ASP B 1 524 ? 14.53198 -11.23995 5.03091 1.000 110.26063 516 ASP B C 1
ATOM 13365 O O . ASP B 1 524 ? 13.38366 -10.95684 4.68653 1.000 109.28744 516 ASP B O 1
ATOM 13370 N N . MET B 1 525 ? 14.88236 -11.41756 6.30872 1.000 114.24098 517 MET B N 1
ATOM 13371 C CA . MET B 1 525 ? 13.88243 -11.30605 7.36770 1.000 112.45496 517 MET B CA 1
ATOM 13372 C C . MET B 1 525 ? 13.24529 -9.92380 7.40323 1.000 111.39956 517 MET B C 1
ATOM 13373 O O . MET B 1 525 ? 12.06343 -9.79493 7.74325 1.000 109.91678 517 MET B O 1
ATOM 13378 N N . ILE B 1 526 ? 14.00582 -8.88132 7.06522 1.000 105.90912 518 ILE B N 1
ATOM 13379 C CA . ILE B 1 526 ? 13.44480 -7.53393 7.04918 1.000 103.43779 518 ILE B CA 1
ATOM 13380 C C . ILE B 1 526 ? 12.23000 -7.47714 6.13232 1.000 102.62056 518 ILE B C 1
ATOM 13381 O O . ILE B 1 526 ? 11.21079 -6.85738 6.46052 1.000 104.96277 518 ILE B O 1
ATOM 13386 N N . SER B 1 527 ? 12.31631 -8.13261 4.97215 1.000 105.08284 519 SER B N 1
ATOM 13387 C CA . SER B 1 527 ? 11.21873 -8.10575 4.01167 1.000 105.53594 519 SER B CA 1
ATOM 13388 C C . SER B 1 527 ? 10.03597 -8.94731 4.47338 1.000 106.69989 519 SER B C 1
ATOM 13389 O O . SER B 1 527 ? 8.89546 -8.67351 4.08271 1.000 110.84810 519 SER B O 1
ATOM 13392 N N . GLU B 1 528 ? 10.28082 -9.96682 5.29746 1.000 103.00904 520 GLU B N 1
ATOM 13393 C CA . GLU B 1 528 ? 9.22631 -10.88878 5.70192 1.000 105.51401 520 GLU B CA 1
ATOM 13394 C C . GLU B 1 528 ? 8.57676 -10.49798 7.02429 1.000 104.54323 520 GLU B C 1
ATOM 13395 O O . GLU B 1 528 ? 7.34702 -10.53650 7.14227 1.000 102.64966 520 GLU B O 1
ATOM 13398 N N . SER B 1 529 ? 9.37745 -10.12795 8.02659 1.000 105.83743 521 SER B N 1
ATOM 13399 C CA . SER B 1 529 ? 8.81814 -9.79774 9.33392 1.000 103.42481 521 SER B CA 1
ATOM 13400 C C . SER B 1 529 ? 8.02544 -8.49650 9.29008 1.000 102.19353 521 SER B C 1
ATOM 13401 O O . SER B 1 529 ? 6.95897 -8.39361 9.90742 1.000 102.28677 521 SER B O 1
ATOM 13406 N N . LEU B 1 530 ? 8.53207 -7.48990 8.57352 1.000 106.65790 522 LEU B N 1
ATOM 13407 C CA . LEU B 1 530 ? 7.81987 -6.21976 8.46535 1.000 104.09854 522 LEU B CA 1
ATOM 13408 C C . LEU B 1 530 ? 6.39448 -6.43079 7.97005 1.000 104.48892 522 LEU B C 1
ATOM 13409 O O . LEU B 1 530 ? 5.43668 -5.90122 8.54603 1.000 104.67836 522 LEU B O 1
ATOM 13416 N N . SER B 1 531 ? 6.23697 -7.21049 6.90281 1.000 109.48777 523 SER B N 1
ATOM 13417 C CA . SER B 1 531 ? 4.92891 -7.51711 6.34170 1.000 110.97820 523 SER B CA 1
ATOM 13418 C C . SER B 1 531 ? 4.28151 -8.73547 6.98747 1.000 111.60071 523 SER B C 1
ATOM 13419 O O . SER B 1 531 ? 3.21034 -9.15882 6.53972 1.000 112.06937 523 SER B O 1
ATOM 13427 N N . GLY B 1 532 ? 4.89870 -9.30313 8.02253 1.000 108.53338 524 GLY B N 1
ATOM 13428 C CA . GLY B 1 532 ? 4.35256 -10.46737 8.68994 1.000 109.86873 524 GLY B CA 1
ATOM 13429 C C . GLY B 1 532 ? 3.82880 -10.17763 10.08162 1.000 105.70968 524 GLY B C 1
ATOM 13430 O O . GLY B 1 532 ? 3.09804 -10.99257 10.65384 1.000 99.60776 524 GLY B O 1
ATOM 13434 N N . LEU B 1 533 ? 4.19021 -9.01948 10.64008 1.000 104.01141 525 LEU B N 1
ATOM 13435 C CA . LEU B 1 533 ? 3.78411 -8.65571 11.99240 1.000 99.45318 525 LEU B CA 1
ATOM 13436 C C . LEU B 1 533 ? 2.90976 -7.40709 12.01717 1.000 99.55102 525 LEU B C 1
ATOM 13437 O O . LEU B 1 533 ? 2.76376 -6.78313 13.07278 1.000 98.87338 525 LEU B O 1
ATOM 13444 N N . GLN B 1 534 ? 2.32105 -7.02198 10.88637 1.000 102.66008 526 GLN B N 1
ATOM 13445 C CA . GLN B 1 534 ? 1.37759 -5.91041 10.91495 1.000 99.15355 526 GLN B CA 1
ATOM 13446 C C . GLN B 1 534 ? 0.20990 -6.27886 11.82617 1.000 97.30153 526 GLN B C 1
ATOM 13447 O O . GLN B 1 534 ? -0.28704 -7.40938 11.80143 1.000 97.17202 526 GLN B O 1
ATOM 13461 N N . LEU B 1 535 ? -0.22340 -5.30999 12.63851 1.000 99.08073 527 LEU B N 1
ATOM 13462 C CA . LEU B 1 535 ? -1.04591 -5.60754 13.80762 1.000 98.11573 527 LEU B CA 1
ATOM 13463 C C . LEU B 1 535 ? -2.23928 -6.50458 13.50410 1.000 95.65058 527 LEU B C 1
ATOM 13464 O O . LEU B 1 535 ? -2.74402 -7.17031 14.41640 1.000 91.34177 527 LEU B O 1
ATOM 13480 N N . ILE B 1 536 ? -2.70385 -6.55053 12.24984 1.000 94.41393 528 ILE B N 1
ATOM 13481 C CA . ILE B 1 536 ? -3.89946 -7.31770 11.92242 1.000 93.06750 528 ILE B CA 1
ATOM 13482 C C . ILE B 1 536 ? -3.60561 -8.78907 11.64888 1.000 95.49690 528 ILE B C 1
ATOM 13483 O O . ILE B 1 536 ? -4.54359 -9.55826 11.39735 1.000 97.88354 528 ILE B O 1
ATOM 13499 N N . ASN B 1 537 ? -2.34137 -9.20890 11.69236 1.000 98.13072 529 ASN B N 1
ATOM 13500 C CA . ASN B 1 537 ? -2.02616 -10.61233 11.45307 1.000 96.36142 529 ASN B CA 1
ATOM 13501 C C . ASN B 1 537 ? -2.79279 -11.49631 12.43293 1.000 94.92438 529 ASN B C 1
ATOM 13502 O O . ASN B 1 537 ? -3.13060 -11.08353 13.54619 1.000 95.11284 529 ASN B O 1
ATOM 13513 N N . ALA B 1 538 ? -3.07237 -12.72875 12.00408 1.000 94.09554 530 ALA B N 1
ATOM 13514 C CA . ALA B 1 538 ? -3.90308 -13.62251 12.80427 1.000 96.09026 530 ALA B CA 1
ATOM 13515 C C . ALA B 1 538 ? -3.29839 -13.85079 14.18354 1.000 94.47092 530 ALA B C 1
ATOM 13516 O O . ALA B 1 538 ? -3.87922 -13.46779 15.20570 1.000 95.31015 530 ALA B O 1
ATOM 13523 N N . ASN B 1 539 ? -2.11660 -14.46958 14.22739 1.000 97.05166 531 ASN B N 1
ATOM 13524 C CA . ASN B 1 539 ? -1.50524 -14.81269 15.50670 1.000 96.72013 531 ASN B CA 1
ATOM 13525 C C . ASN B 1 539 ? -1.22965 -13.57737 16.35216 1.000 95.04205 531 ASN B C 1
ATOM 13526 O O . ASN B 1 539 ? -1.33365 -13.63256 17.58290 1.000 92.91070 531 ASN B O 1
ATOM 13537 N N . VAL B 1 540 ? -0.87722 -12.45856 15.71782 1.000 91.43447 532 VAL B N 1
ATOM 13538 C CA . VAL B 1 540 ? -0.49890 -11.26976 16.47587 1.000 91.06129 532 VAL B CA 1
ATOM 13539 C C . VAL B 1 540 ? -1.68542 -10.75283 17.27765 1.000 90.48139 532 VAL B C 1
ATOM 13540 O O . VAL B 1 540 ? -1.54855 -10.39087 18.45246 1.000 91.11913 532 VAL B O 1
ATOM 13553 N N . LEU B 1 541 ? -2.86720 -10.70546 16.66230 1.000 92.86265 533 LEU B N 1
ATOM 13554 C CA . LEU B 1 541 ? -4.04005 -10.24221 17.39498 1.000 88.61601 533 LEU B CA 1
ATOM 13555 C C . LEU B 1 541 ? -4.44455 -11.25334 18.46050 1.000 87.78483 533 LEU B C 1
ATOM 13556 O O . LEU B 1 541 ? -4.84453 -10.87175 19.56609 1.000 87.62941 533 LEU B O 1
ATOM 13572 N N . ILE B 1 542 ? -4.35753 -12.54756 18.14411 1.000 83.36499 534 ILE B N 1
ATOM 13573 C CA . ILE B 1 542 ? -4.64601 -13.57389 19.14228 1.000 82.79400 534 ILE B CA 1
ATOM 13574 C C . ILE B 1 542 ? -3.67749 -13.45246 20.31212 1.000 83.16189 534 ILE B C 1
ATOM 13575 O O . ILE B 1 542 ? -4.08121 -13.45471 21.48106 1.000 82.42834 534 ILE B O 1
ATOM 13591 N N . GLY B 1 543 ? -2.38293 -13.33400 20.01236 1.000 84.92278 535 GLY B N 1
ATOM 13592 C CA . GLY B 1 543 ? -1.40472 -13.13725 21.06894 1.000 84.96831 535 GLY B CA 1
ATOM 13593 C C . GLY B 1 543 ? -1.72813 -11.94896 21.95059 1.000 81.17827 535 GLY B C 1
ATOM 13594 O O . GLY B 1 543 ? -1.61044 -12.02085 23.17593 1.000 78.87432 535 GLY B O 1
ATOM 13598 N N . ALA B 1 544 ? -2.13907 -10.83575 21.33807 1.000 80.28843 536 ALA B N 1
ATOM 13599 C CA . ALA B 1 544 ? -2.50527 -9.65405 22.11072 1.000 80.10200 536 ALA B CA 1
ATOM 13600 C C . ALA B 1 544 ? -3.63815 -9.94423 23.08717 1.000 79.06120 536 ALA B C 1
ATOM 13601 O O . ALA B 1 544 ? -3.71556 -9.31427 24.14819 1.000 77.05095 536 ALA B O 1
ATOM 13608 N N . PHE B 1 545 ? -4.53307 -10.87621 22.74694 1.000 83.80923 537 PHE B N 1
ATOM 13609 C CA . PHE B 1 545 ? -5.57035 -11.28075 23.68792 1.000 81.43131 537 PHE B CA 1
ATOM 13610 C C . PHE B 1 545 ? -5.03909 -12.30123 24.68753 1.000 82.32054 537 PHE B C 1
ATOM 13611 O O . PHE B 1 545 ? -5.45164 -12.30071 25.85372 1.000 84.76634 537 PHE B O 1
ATOM 13628 N N . LEU B 1 546 ? -4.13253 -13.17596 24.24932 1.000 75.93471 538 LEU B N 1
ATOM 13629 C CA . LEU B 1 546 ? -3.52622 -14.13217 25.16734 1.000 76.13913 538 LEU B CA 1
ATOM 13630 C C . LEU B 1 546 ? -2.50006 -13.45969 26.07115 1.000 77.83816 538 LEU B C 1
ATOM 13631 O O . LEU B 1 546 ? -2.24459 -13.93928 27.18150 1.000 77.37732 538 LEU B O 1
ATOM 13647 N N . GLY B 1 547 ? -1.91111 -12.35078 25.62050 1.000 74.14092 539 GLY B N 1
ATOM 13648 C CA . GLY B 1 547 ? -1.01847 -11.59806 26.48466 1.000 73.66887 539 GLY B CA 1
ATOM 13649 C C . GLY B 1 547 ? -1.75631 -10.87628 27.59526 1.000 71.40344 539 GLY B C 1
ATOM 13650 O O . GLY B 1 547 ? -1.29218 -10.83969 28.73780 1.000 72.34427 539 GLY B O 1
ATOM 13654 N N . VAL B 1 548 ? -2.90851 -10.28200 27.27555 1.000 73.91260 540 VAL B N 1
ATOM 13655 C CA . VAL B 1 548 ? -3.73229 -9.66241 28.30624 1.000 73.54189 540 VAL B CA 1
ATOM 13656 C C . VAL B 1 548 ? -4.53022 -10.69745 29.08759 1.000 75.06334 540 VAL B C 1
ATOM 13657 O O . VAL B 1 548 ? -4.96122 -10.42002 30.21322 1.000 77.96717 540 VAL B O 1
ATOM 13670 N N . ALA B 1 549 ? -4.76443 -11.87570 28.51114 1.000 71.68049 541 ALA B N 1
ATOM 13671 C CA . ALA B 1 549 ? -5.41969 -12.93783 29.26217 1.000 72.95597 541 ALA B CA 1
ATOM 13672 C C . ALA B 1 549 ? -4.44376 -13.63073 30.20594 1.000 75.96651 541 ALA B C 1
ATOM 13673 O O . ALA B 1 549 ? -4.81073 -13.98460 31.33223 1.000 76.96113 541 ALA B O 1
ATOM 13680 N N . LEU B 1 550 ? -3.19329 -13.81220 29.77484 1.000 69.02627 542 LEU B N 1
ATOM 13681 C CA . LEU B 1 550 ? -2.21142 -14.47496 30.62613 1.000 69.79878 542 LEU B CA 1
ATOM 13682 C C . LEU B 1 550 ? -1.93193 -13.66157 31.88167 1.000 72.39254 542 LEU B C 1
ATOM 13683 O O . LEU B 1 550 ? -1.72908 -14.22601 32.96263 1.000 74.07877 542 LEU B O 1
ATOM 13699 N N . VAL B 1 551 ? -1.91396 -12.33331 31.76220 1.000 73.84007 543 VAL B N 1
ATOM 13700 C CA . VAL B 1 551 ? -1.61616 -11.51172 32.92875 1.000 73.03903 543 VAL B CA 1
ATOM 13701 C C . VAL B 1 551 ? -2.71536 -11.65286 33.97234 1.000 73.00991 543 VAL B C 1
ATOM 13702 O O . VAL B 1 551 ? -2.44755 -11.57847 35.17742 1.000 75.68739 543 VAL B O 1
ATOM 13715 N N . TYR B 1 552 ? -3.96240 -11.85390 33.54033 1.000 73.30922 544 TYR B N 1
ATOM 13716 C CA . TYR B 1 552 ? -5.02724 -12.16042 34.48960 1.000 73.81211 544 TYR B CA 1
ATOM 13717 C C . TYR B 1 552 ? -4.77482 -13.50496 35.16498 1.000 73.66589 544 TYR B C 1
ATOM 13718 O O . TYR B 1 552 ? -4.90722 -13.63612 36.38667 1.000 75.50558 544 TYR B O 1
ATOM 13736 N N . PHE B 1 553 ? -4.41252 -14.52176 34.37956 1.000 71.66428 545 PHE B N 1
ATOM 13737 C CA . PHE B 1 553 ? -4.13115 -15.82807 34.96188 1.000 75.10161 545 PHE B CA 1
ATOM 13738 C C . PHE B 1 553 ? -2.93729 -15.77689 35.90666 1.000 80.37965 545 PHE B C 1
ATOM 13739 O O . PHE B 1 553 ? -2.85062 -16.58456 36.83811 1.000 84.52585 545 PHE B O 1
ATOM 13756 N N . PHE B 1 554 ? -2.00387 -14.85001 35.68054 1.000 79.31305 546 PHE B N 1
ATOM 13757 C CA . PHE B 1 554 ? -0.83906 -14.73672 36.55219 1.000 79.65227 546 PHE B CA 1
ATOM 13758 C C . PHE B 1 554 ? -1.17043 -13.97719 37.83094 1.000 78.25991 546 PHE B C 1
ATOM 13759 O O . PHE B 1 554 ? -0.79477 -14.40118 38.92898 1.000 81.57292 546 PHE B O 1
ATOM 13769 N N . SER B 1 555 ? -1.86506 -12.84551 37.70708 1.000 79.92563 547 SER B N 1
ATOM 13770 C CA . SER B 1 555 ? -2.17541 -12.04522 38.88607 1.000 79.80106 547 SER B CA 1
ATOM 13771 C C . SER B 1 555 ? -3.21914 -12.72954 39.76013 1.000 80.65444 547 SER B C 1
ATOM 13772 O O . SER B 1 555 ? -3.08361 -12.75507 40.98898 1.000 82.89536 547 SER B O 1
ATOM 13780 N N . SER B 1 556 ? -4.26990 -13.28649 39.15043 1.000 79.52552 548 SER B N 1
ATOM 13781 C CA . SER B 1 556 ? -5.30622 -13.94472 39.93983 1.000 79.63706 548 SER B CA 1
ATOM 13782 C C . SER B 1 556 ? -4.79475 -15.23793 40.56003 1.000 82.37548 548 SER B C 1
ATOM 13783 O O . SER B 1 556 ? -5.31329 -15.67609 41.59270 1.000 86.83919 548 SER B O 1
ATOM 13791 N N . ARG B 1 557 ? -3.79805 -15.87167 39.93897 1.000 78.09275 549 ARG B N 1
ATOM 13792 C CA . ARG B 1 557 ? -3.11029 -16.97472 40.60016 1.000 82.27715 549 ARG B CA 1
ATOM 13793 C C . ARG B 1 557 ? -2.25094 -16.46347 41.74959 1.000 83.92572 549 ARG B C 1
ATOM 13794 O O . ARG B 1 557 ? -2.16882 -17.10336 42.80410 1.000 85.06349 549 ARG B O 1
ATOM 13815 N N . THR B 1 558 ? -1.59355 -15.31597 41.55867 1.000 83.87091 550 THR B N 1
ATOM 13816 C CA . THR B 1 558 ? -0.82098 -14.71480 42.64055 1.000 82.81531 550 THR B CA 1
ATOM 13817 C C . THR B 1 558 ? -1.73396 -14.23807 43.76408 1.000 81.45157 550 THR B C 1
ATOM 13818 O O . THR B 1 558 ? -1.43931 -14.45409 44.94504 1.000 84.44909 550 THR B O 1
ATOM 13829 N N . LEU B 1 559 ? -2.84579 -13.58463 43.41507 1.000 85.27233 551 LEU B N 1
ATOM 13830 C CA . LEU B 1 559 ? -3.74931 -13.06179 44.43518 1.000 87.81540 551 LEU B CA 1
ATOM 13831 C C . LEU B 1 559 ? -4.30242 -14.18405 45.30574 1.000 90.71023 551 LEU B C 1
ATOM 13832 O O . LEU B 1 559 ? -4.36584 -14.05411 46.53348 1.000 96.10384 551 LEU B O 1
ATOM 13848 N N . GLU B 1 560 ? -4.71228 -15.29382 44.68766 1.000 92.95326 552 GLU B N 1
ATOM 13849 C CA . GLU B 1 560 ? -5.22815 -16.42001 45.45925 1.000 95.01632 552 GLU B CA 1
ATOM 13850 C C . GLU B 1 560 ? -4.13626 -17.05735 46.31182 1.000 96.82853 552 GLU B C 1
ATOM 13851 O O . GLU B 1 560 ? -4.40026 -17.50153 47.43486 1.000 98.72904 552 GLU B O 1
ATOM 13863 N N . ALA B 1 561 ? -2.90307 -17.10388 45.80310 1.000 90.27104 553 ALA B N 1
ATOM 13864 C CA . ALA B 1 561 ? -1.80306 -17.67757 46.57230 1.000 94.46541 553 ALA B CA 1
ATOM 13865 C C . ALA B 1 561 ? -1.50175 -16.83431 47.80559 1.000 96.03603 553 ALA B C 1
ATOM 13866 O O . ALA B 1 561 ? -1.56761 -17.32172 48.94029 1.000 97.88977 553 ALA B O 1
ATOM 13873 N N . VAL B 1 562 ? -1.16376 -15.55889 47.59911 1.000 95.04145 554 VAL B N 1
ATOM 13874 C CA . VAL B 1 562 ? -0.86511 -14.67794 48.72474 1.000 96.20769 554 VAL B CA 1
ATOM 13875 C C . VAL B 1 562 ? -2.02897 -14.65973 49.70686 1.000 98.23272 554 VAL B C 1
ATOM 13876 O O . VAL B 1 562 ? -1.83043 -14.63616 50.92731 1.000 99.56960 554 VAL B O 1
ATOM 13889 N N . GLY B 1 563 ? -3.26051 -14.66532 49.19303 1.000 98.77934 555 GLY B N 1
ATOM 13890 C CA . GLY B 1 563 ? -4.41639 -14.68125 50.06984 1.000 92.93426 555 GLY B CA 1
ATOM 13891 C C . GLY B 1 563 ? -4.56755 -15.98101 50.83222 1.000 97.19530 555 GLY B C 1
ATOM 13892 O O . GLY B 1 563 ? -5.04682 -15.98317 51.97031 1.000 101.46594 555 GLY B O 1
ATOM 13896 N N . ARG B 1 564 ? -4.17052 -17.10045 50.22321 1.000 103.99246 556 ARG B N 1
ATOM 13897 C CA . ARG B 1 564 ? -4.28148 -18.40144 50.87324 1.000 107.85199 556 ARG B CA 1
ATOM 13898 C C . ARG B 1 564 ? -3.06035 -18.73665 51.72444 1.000 109.23985 556 ARG B C 1
ATOM 13899 O O . ARG B 1 564 ? -3.20701 -19.26981 52.82913 1.000 110.35986 556 ARG B O 1
ATOM 13909 N N . THR B 1 565 ? -1.85256 -18.44390 51.23693 1.000 99.21685 557 THR B N 1
ATOM 13910 C CA . THR B 1 565 ? -0.66553 -18.67066 52.05571 1.000 100.82130 557 THR B CA 1
ATOM 13911 C C . THR B 1 565 ? -0.70348 -17.80990 53.31109 1.000 101.95450 557 THR B C 1
ATOM 13912 O O . THR B 1 565 ? -0.24768 -18.23317 54.37930 1.000 104.81718 557 THR B O 1
ATOM 13923 N N . ALA B 1 566 ? -1.23819 -16.59210 53.19955 1.000 101.69729 558 ALA B N 1
ATOM 13924 C CA . ALA B 1 566 ? -1.46823 -15.78131 54.38882 1.000 100.61353 558 ALA B CA 1
ATOM 13925 C C . ALA B 1 566 ? -2.37277 -16.51136 55.37134 1.000 102.57493 558 ALA B C 1
ATOM 13926 O O . ALA B 1 566 ? -2.14861 -16.46987 56.58623 1.000 103.18926 558 ALA B O 1
ATOM 13933 N N . MET B 1 567 ? -3.40812 -17.18163 54.86058 1.000 112.02858 559 MET B N 1
ATOM 13934 C CA . MET B 1 567 ? -4.26602 -17.98723 55.72157 1.000 112.66284 559 MET B CA 1
ATOM 13935 C C . MET B 1 567 ? -3.46501 -19.05640 56.45296 1.000 113.87852 559 MET B C 1
ATOM 13936 O O . MET B 1 567 ? -3.81928 -19.43826 57.57437 1.000 117.42502 559 MET B O 1
ATOM 13950 N N . GLU B 1 568 ? -2.38515 -19.54961 55.84094 1.000 101.85179 560 GLU B N 1
ATOM 13951 C CA . GLU B 1 568 ? -1.49427 -20.47321 56.53382 1.000 103.23223 560 GLU B CA 1
ATOM 13952 C C . GLU B 1 568 ? -0.72231 -19.78489 57.65187 1.000 106.93253 560 GLU B C 1
ATOM 13953 O O . GLU B 1 568 ? -0.27564 -20.45712 58.58701 1.000 112.30131 560 GLU B O 1
ATOM 13965 N N . ILE B 1 569 ? -0.55033 -18.46525 57.57136 1.000 107.65025 561 ILE B N 1
ATOM 13966 C CA . ILE B 1 569 ? 0.02833 -17.71745 58.68094 1.000 107.97047 561 ILE B CA 1
ATOM 13967 C C . ILE B 1 569 ? -1.00761 -17.49819 59.77441 1.000 107.68175 561 ILE B C 1
ATOM 13968 O O . ILE B 1 569 ? -0.71327 -17.65438 60.96427 1.000 109.32185 561 ILE B O 1
ATOM 13984 N N . VAL B 1 570 ? -2.23293 -17.12956 59.38908 1.000 112.05337 562 VAL B N 1
ATOM 13985 C CA . VAL B 1 570 ? -3.28737 -16.89759 60.37191 1.000 111.37292 562 VAL B CA 1
ATOM 13986 C C . VAL B 1 570 ? -3.51583 -18.14372 61.21403 1.000 114.82904 562 VAL B C 1
ATOM 13987 O O . VAL B 1 570 ? -3.64126 -18.06605 62.44393 1.000 117.88611 562 VAL B O 1
ATOM 14000 N N . GLU B 1 571 ? -3.57545 -19.31183 60.57279 1.000 121.60707 563 GLU B N 1
ATOM 14001 C CA . GLU B 1 571 ? -3.73643 -20.55210 61.32303 1.000 121.89499 563 GLU B CA 1
ATOM 14002 C C . GLU B 1 571 ? -2.52488 -20.82001 62.20726 1.000 125.61547 563 GLU B C 1
ATOM 14003 O O . GLU B 1 571 ? -2.66385 -21.31462 63.33211 1.000 130.89375 563 GLU B O 1
ATOM 14011 N N . GLU B 1 572 ? -1.32563 -20.50773 61.71158 1.000 120.45840 564 GLU B N 1
ATOM 14012 C CA . GLU B 1 572 ? -0.11702 -20.76021 62.48906 1.000 124.63647 564 GLU B CA 1
ATOM 14013 C C . GLU B 1 572 ? -0.12792 -19.97096 63.79202 1.000 127.36073 564 GLU B C 1
ATOM 14014 O O . GLU B 1 572 ? 0.30171 -20.47582 64.83602 1.000 129.86687 564 GLU B O 1
ATOM 14026 N N . ILE B 1 573 ? -0.61256 -18.72876 63.75122 1.000 124.57166 565 ILE B N 1
ATOM 14027 C CA . ILE B 1 573 ? -0.65820 -17.90782 64.95795 1.000 124.43095 565 ILE B CA 1
ATOM 14028 C C . ILE B 1 573 ? -1.51374 -18.58218 66.02337 1.000 123.36034 565 ILE B C 1
ATOM 14029 O O . ILE B 1 573 ? -1.13174 -18.65776 67.19744 1.000 125.73458 565 ILE B O 1
ATOM 14045 N N . ARG B 1 574 ? -2.68471 -19.08877 65.62659 1.000 129.11055 566 ARG B N 1
ATOM 14046 C CA . ARG B 1 574 ? -3.59340 -19.69528 66.59382 1.000 132.36008 566 ARG B CA 1
ATOM 14047 C C . ARG B 1 574 ? -2.93312 -20.85106 67.33553 1.000 137.48957 566 ARG B C 1
ATOM 14048 O O . ARG B 1 574 ? -3.01023 -20.93474 68.56526 1.000 141.80459 566 ARG B O 1
ATOM 14069 N N . ARG B 1 575 ? -2.27157 -21.75242 66.60522 1.000 132.22704 567 ARG B N 1
ATOM 14070 C CA . ARG B 1 575 ? -1.66319 -22.91065 67.25412 1.000 134.96390 567 ARG B CA 1
ATOM 14071 C C . ARG B 1 575 ? -0.65872 -22.47990 68.31716 1.000 138.03977 567 ARG B C 1
ATOM 14072 O O . ARG B 1 575 ? -0.54824 -23.11701 69.37139 1.000 143.07070 567 ARG B O 1
ATOM 14082 N N . GLN B 1 576 ? 0.08253 -21.39993 68.06127 1.000 135.39676 568 GLN B N 1
ATOM 14083 C CA . GLN B 1 576 ? 1.04084 -20.91396 69.04805 1.000 139.33959 568 GLN B CA 1
ATOM 14084 C C . GLN B 1 576 ? 0.35181 -20.03982 70.08880 1.000 136.97114 568 GLN B C 1
ATOM 14085 O O . GLN B 1 576 ? 0.58899 -20.18969 71.29250 1.000 134.61629 568 GLN B O 1
ATOM 14093 N N . PHE B 1 577 ? -0.50996 -19.12334 69.64307 1.000 142.28429 569 PHE B N 1
ATOM 14094 C CA . PHE B 1 577 ? -1.22916 -18.27657 70.58747 1.000 143.10231 569 PHE B CA 1
ATOM 14095 C C . PHE B 1 577 ? -2.20170 -19.09388 71.42914 1.000 145.86556 569 PHE B C 1
ATOM 14096 O O . PHE B 1 577 ? -2.49486 -18.72331 72.57129 1.000 149.22608 569 PHE B O 1
ATOM 14113 N N . ARG B 1 578 ? -2.71102 -20.20275 70.88351 1.000 137.51449 570 ARG B N 1
ATOM 14114 C CA . ARG B 1 578 ? -3.59271 -21.07352 71.65316 1.000 141.10386 570 ARG B CA 1
ATOM 14115 C C . ARG B 1 578 ? -2.83906 -21.80051 72.75823 1.000 145.96221 570 ARG B C 1
ATOM 14116 O O . ARG B 1 578 ? -3.44031 -22.18095 73.76888 1.000 148.58218 570 ARG B O 1
ATOM 14126 N N . GLU B 1 579 ? -1.53114 -22.00265 72.58809 1.000 140.97541 571 GLU B N 1
ATOM 14127 C CA . GLU B 1 579 ? -0.76988 -22.77507 73.56431 1.000 146.07872 571 GLU B CA 1
ATOM 14128 C C . GLU B 1 579 ? -0.58624 -21.99685 74.86339 1.000 148.85344 571 GLU B C 1
ATOM 14129 O O . GLU B 1 579 ? -0.83791 -22.52297 75.95450 1.000 150.76768 571 GLU B O 1
ATOM 14137 N N . LYS B 1 580 ? -0.15145 -20.74740 74.76880 1.000 146.55762 572 LYS B N 1
ATOM 14138 C CA . LYS B 1 580 ? 0.07768 -19.89959 75.92765 1.000 147.06051 572 LYS B CA 1
ATOM 14139 C C . LYS B 1 580 ? -0.46575 -18.51101 75.63601 1.000 143.18723 572 LYS B C 1
ATOM 14140 O O . LYS B 1 580 ? -0.65468 -18.14235 74.47163 1.000 142.37074 572 LYS B O 1
ATOM 14144 N N . PRO B 1 581 ? -0.72303 -17.71570 76.67293 1.000 131.32993 573 PRO B N 1
ATOM 14145 C CA . PRO B 1 581 ? -1.26929 -16.37289 76.44829 1.000 127.27202 573 PRO B CA 1
ATOM 14146 C C . PRO B 1 581 ? -0.23736 -15.44900 75.82144 1.000 128.53239 573 PRO B C 1
ATOM 14147 O O . PRO B 1 581 ? 0.94855 -15.49158 76.15748 1.000 129.98888 573 PRO B O 1
ATOM 14151 N N . GLY B 1 582 ? -0.70310 -14.60138 74.90502 1.000 126.57884 574 GLY B N 1
ATOM 14152 C CA . GLY B 1 582 ? 0.16554 -13.61024 74.30378 1.000 120.29435 574 GLY B CA 1
ATOM 14153 C C . GLY B 1 582 ? 0.54634 -12.46860 75.21841 1.000 122.11865 574 GLY B C 1
ATOM 14154 O O . GLY B 1 582 ? 1.22809 -11.53877 74.77542 1.000 116.13212 574 GLY B O 1
ATOM 14158 N N . ILE B 1 583 ? 0.11758 -12.51462 76.48277 1.000 129.71209 575 ILE B N 1
ATOM 14159 C CA . ILE B 1 583 ? 0.45683 -11.46071 77.43391 1.000 127.82798 575 ILE B CA 1
ATOM 14160 C C . ILE B 1 583 ? 1.92267 -11.56357 77.83985 1.000 129.95615 575 ILE B C 1
ATOM 14161 O O . ILE B 1 583 ? 2.65903 -10.57016 77.82975 1.000 130.49247 575 ILE B O 1
ATOM 14168 N N . LEU B 1 584 ? 2.36246 -12.76273 78.21567 1.000 126.40399 576 LEU B N 1
ATOM 14169 C CA . LEU B 1 584 ? 3.74110 -13.02281 78.61397 1.000 128.49485 576 LEU B CA 1
ATOM 14170 C C . LEU B 1 584 ? 4.42548 -13.86719 77.54559 1.000 125.28331 576 LEU B C 1
ATOM 14171 O O . LEU B 1 584 ? 4.01425 -15.00469 77.29143 1.000 118.15965 576 LEU B O 1
ATOM 14173 N N . GLU B 1 585 ? 5.46746 -13.31377 76.93114 1.000 121.88737 577 GLU B N 1
ATOM 14174 C CA . GLU B 1 585 ? 6.20575 -14.00553 75.87752 1.000 121.67419 577 GLU B CA 1
ATOM 14175 C C . GLU B 1 585 ? 6.91547 -15.24076 76.42219 1.000 123.46785 577 GLU B C 1
ATOM 14176 O O . GLU B 1 585 ? 7.85571 -15.13324 77.20922 1.000 125.28878 577 GLU B O 1
ATOM 14182 N N . PRO B 1 590 ? 13.07089 -17.88598 68.02648 1.000 138.15195 582 PRO B N 1
ATOM 14183 C CA . PRO B 1 590 ? 12.25520 -19.10415 68.07968 1.000 137.87825 582 PRO B CA 1
ATOM 14184 C C . PRO B 1 590 ? 10.89171 -18.93197 67.41336 1.000 135.70577 582 PRO B C 1
ATOM 14185 O O . PRO B 1 590 ? 10.67426 -19.42802 66.30858 1.000 134.87989 582 PRO B O 1
ATOM 14189 N N . ASP B 1 591 ? 9.98434 -18.22978 68.09421 1.000 141.69522 583 ASP B N 1
ATOM 14190 C CA . ASP B 1 591 ? 8.64836 -18.01486 67.54980 1.000 138.12222 583 ASP B CA 1
ATOM 14191 C C . ASP B 1 591 ? 8.68589 -17.11231 66.32481 1.000 134.83602 583 ASP B C 1
ATOM 14192 O O . ASP B 1 591 ? 7.94968 -17.33730 65.35763 1.000 135.36647 583 ASP B O 1
ATOM 14198 N N . TYR B 1 592 ? 9.52886 -16.08012 66.34987 1.000 129.70642 584 TYR B N 1
ATOM 14199 C CA . TYR B 1 592 ? 9.63789 -15.19156 65.19859 1.000 129.00133 584 TYR B CA 1
ATOM 14200 C C . TYR B 1 592 ? 10.39839 -15.84435 64.05186 1.000 132.67092 584 TYR B C 1
ATOM 14201 O O . TYR B 1 592 ? 10.08755 -15.58836 62.88317 1.000 131.16635 584 TYR B O 1
ATOM 14212 N N . ALA B 1 593 ? 11.39179 -16.68340 64.35610 1.000 131.28247 585 ALA B N 1
ATOM 14213 C CA . ALA B 1 593 ? 12.07961 -17.41459 63.29740 1.000 129.77152 585 ALA B CA 1
ATOM 14214 C C . ALA B 1 593 ? 11.15290 -18.41069 62.60971 1.000 131.21325 585 ALA B C 1
ATOM 14215 O O . ALA B 1 593 ? 11.28569 -18.64715 61.40325 1.000 130.32281 585 ALA B O 1
ATOM 14222 N N . ARG B 1 594 ? 10.21197 -18.99878 63.35319 1.000 130.86744 586 ARG B N 1
ATOM 14223 C CA . ARG B 1 594 ? 9.28039 -19.95037 62.75552 1.000 127.40771 586 ARG B CA 1
ATOM 14224 C C . ARG B 1 594 ? 8.32596 -19.25464 61.79197 1.000 124.84004 586 ARG B C 1
ATOM 14225 O O . ARG B 1 594 ? 8.12646 -19.71475 60.66199 1.000 127.39486 586 ARG B O 1
ATOM 14235 N N . VAL B 1 595 ? 7.72401 -18.14099 62.22074 1.000 118.13901 587 VAL B N 1
ATOM 14236 C CA . VAL B 1 595 ? 6.78439 -17.43352 61.35534 1.000 117.03944 587 VAL B CA 1
ATOM 14237 C C . VAL B 1 595 ? 7.47197 -16.97286 60.07924 1.000 120.64872 587 VAL B C 1
ATOM 14238 O O . VAL B 1 595 ? 6.83531 -16.86503 59.02400 1.000 120.19802 587 VAL B O 1
ATOM 14244 N N . VAL B 1 596 ? 8.77126 -16.68537 60.15028 1.000 124.88791 588 VAL B N 1
ATOM 14245 C CA . VAL B 1 596 ? 9.51574 -16.31679 58.95105 1.000 122.86396 588 VAL B CA 1
ATOM 14246 C C . VAL B 1 596 ? 9.73328 -17.54345 58.07227 1.000 124.84341 588 VAL B C 1
ATOM 14247 O O . VAL B 1 596 ? 9.47800 -17.51707 56.86262 1.000 124.83757 588 VAL B O 1
ATOM 14260 N N . ASP B 1 597 ? 10.20590 -18.63928 58.67136 1.000 128.30616 589 ASP B N 1
ATOM 14261 C CA . ASP B 1 597 ? 10.52208 -19.83480 57.89670 1.000 126.78420 589 ASP B CA 1
ATOM 14262 C C . ASP B 1 597 ? 9.26929 -20.45060 57.28363 1.000 125.38664 589 ASP B C 1
ATOM 14263 O O . ASP B 1 597 ? 9.31181 -20.96600 56.16054 1.000 128.80326 589 ASP B O 1
ATOM 14270 N N . ILE B 1 598 ? 8.14497 -20.40666 58.00200 1.000 125.29401 590 ILE B N 1
ATOM 14271 C CA . ILE B 1 598 ? 6.92348 -21.02907 57.50167 1.000 126.12751 590 ILE B CA 1
ATOM 14272 C C . ILE B 1 598 ? 6.34692 -20.22756 56.34087 1.000 123.97382 590 ILE B C 1
ATOM 14273 O O . ILE B 1 598 ? 5.79626 -20.79562 55.39010 1.000 126.60576 590 ILE B O 1
ATOM 14280 N N . ALA B 1 599 ? 6.45710 -18.89832 56.39904 1.000 124.09847 591 ALA B N 1
ATOM 14281 C CA . ALA B 1 599 ? 5.86724 -18.06434 55.35694 1.000 125.25997 591 ALA B CA 1
ATOM 14282 C C . ALA B 1 599 ? 6.65615 -18.15558 54.05572 1.000 129.65409 591 ALA B C 1
ATOM 14283 O O . ALA B 1 599 ? 6.07140 -18.12639 52.96611 1.000 127.57411 591 ALA B O 1
ATOM 14290 N N . THR B 1 600 ? 7.98311 -18.26290 54.14603 1.000 127.33295 592 THR B N 1
ATOM 14291 C CA . THR B 1 600 ? 8.80462 -18.30482 52.94072 1.000 124.26120 592 THR B CA 1
ATOM 14292 C C . THR B 1 600 ? 8.61085 -19.61543 52.18499 1.000 124.81373 592 THR B C 1
ATOM 14293 O O . THR B 1 600 ? 8.31611 -19.61308 50.98416 1.000 126.24542 592 THR B O 1
ATOM 14304 N N . ARG B 1 601 ? 8.77866 -20.74900 52.87133 1.000 136.73212 593 ARG B N 1
ATOM 14305 C CA . ARG B 1 601 ? 8.70020 -22.03771 52.19145 1.000 136.08596 593 ARG B CA 1
ATOM 14306 C C . ARG B 1 601 ? 7.31570 -22.29579 51.61135 1.000 134.40790 593 ARG B C 1
ATOM 14307 O O . ARG B 1 601 ? 7.19138 -23.00496 50.60602 1.000 135.76698 593 ARG B O 1
ATOM 14317 N N . ARG B 1 602 ? 6.26634 -21.73848 52.22140 1.000 119.26468 594 ARG B N 1
ATOM 14318 C CA . ARG B 1 602 ? 4.93673 -21.85873 51.63313 1.000 118.70134 594 ARG B CA 1
ATOM 14319 C C . ARG B 1 602 ? 4.71999 -20.83231 50.52640 1.000 115.14370 594 ARG B C 1
ATOM 14320 O O . ARG B 1 602 ? 4.06759 -21.13198 49.52076 1.000 115.53476 594 ARG B O 1
ATOM 14330 N N . ALA B 1 603 ? 5.25648 -19.62053 50.69151 1.000 119.31328 595 ALA B N 1
ATOM 14331 C CA . ALA B 1 603 ? 5.15323 -18.61758 49.63599 1.000 120.84125 595 ALA B CA 1
ATOM 14332 C C . ALA B 1 603 ? 6.03133 -18.98906 48.44663 1.000 121.54211 595 ALA B C 1
ATOM 14333 O O . ALA B 1 603 ? 5.56492 -19.01829 47.30152 1.000 117.53853 595 ALA B O 1
ATOM 14340 N N . LEU B 1 604 ? 7.31131 -19.27535 48.69979 1.000 121.76022 596 LEU B N 1
ATOM 14341 C CA . LEU B 1 604 ? 8.19020 -19.72673 47.62714 1.000 119.58594 596 LEU B CA 1
ATOM 14342 C C . LEU B 1 604 ? 7.66288 -20.99763 46.97552 1.000 120.97692 596 LEU B C 1
ATOM 14343 O O . LEU B 1 604 ? 7.88010 -21.21789 45.77888 1.000 120.04073 596 LEU B O 1
ATOM 14350 N N . GLY B 1 605 ? 6.97640 -21.84679 47.74173 1.000 122.65098 597 GLY B N 1
ATOM 14351 C CA . GLY B 1 605 ? 6.38243 -23.03468 47.15151 1.000 121.26428 597 GLY B CA 1
ATOM 14352 C C . GLY B 1 605 ? 5.36532 -22.69494 46.08023 1.000 115.84600 597 GLY B C 1
ATOM 14353 O O . GLY B 1 605 ? 5.36565 -23.28061 44.99434 1.000 113.89654 597 GLY B O 1
ATOM 14357 N N . GLU B 1 606 ? 4.48511 -21.73265 46.36997 1.000 116.74277 598 GLU B N 1
ATOM 14358 C CA . GLU B 1 606 ? 3.52074 -21.29192 45.36851 1.000 114.81290 598 GLU B CA 1
ATOM 14359 C C . GLU B 1 606 ? 4.19996 -20.50549 44.25552 1.000 110.93153 598 GLU B C 1
ATOM 14360 O O . GLU B 1 606 ? 3.74131 -20.53458 43.10897 1.000 108.89613 598 GLU B O 1
ATOM 14372 N N . PHE B 1 607 ? 5.28325 -19.79463 44.58066 1.000 108.42778 599 PHE B N 1
ATOM 14373 C CA . PHE B 1 607 ? 5.96840 -18.95769 43.60004 1.000 109.57844 599 PHE B CA 1
ATOM 14374 C C . PHE B 1 607 ? 6.24089 -19.71214 42.30469 1.000 107.81720 599 PHE B C 1
ATOM 14375 O O . PHE B 1 607 ? 6.02277 -19.17941 41.20964 1.000 103.72817 599 PHE B O 1
ATOM 14392 N N . LEU B 1 608 ? 6.71982 -20.95536 42.40888 1.000 109.22357 600 LEU B N 1
ATOM 14393 C CA . LEU B 1 608 ? 7.09416 -21.71985 41.22380 1.000 107.97310 600 LEU B CA 1
ATOM 14394 C C . LEU B 1 608 ? 5.91150 -22.00147 40.30375 1.000 104.04880 600 LEU B C 1
ATOM 14395 O O . LEU B 1 608 ? 6.12126 -22.32569 39.12957 1.000 103.21211 600 LEU B O 1
ATOM 14411 N N . ILE B 1 609 ? 4.68301 -21.88592 40.79801 1.000 99.82091 601 ILE B N 1
ATOM 14412 C CA . ILE B 1 609 ? 3.50096 -22.20937 40.00183 1.000 96.42846 601 ILE B CA 1
ATOM 14413 C C . ILE B 1 609 ? 3.26597 -21.09599 38.98564 1.000 95.38043 601 ILE B C 1
ATOM 14414 O O . ILE B 1 609 ? 3.26951 -21.36203 37.77491 1.000 97.37703 601 ILE B O 1
ATOM 14421 N N . PRO B 1 610 ? 3.04922 -19.84694 39.41273 1.000 91.91808 602 PRO B N 1
ATOM 14422 C CA . PRO B 1 610 ? 2.93308 -18.76781 38.41857 1.000 90.01853 602 PRO B CA 1
ATOM 14423 C C . PRO B 1 610 ? 4.25653 -18.42257 37.75952 1.000 91.22899 602 PRO B C 1
ATOM 14424 O O . PRO B 1 610 ? 4.28881 -18.13916 36.55514 1.000 88.60425 602 PRO B O 1
ATOM 14429 N N . GLY B 1 611 ? 5.35284 -18.42961 38.51979 1.000 88.67055 603 GLY B N 1
ATOM 14430 C CA . GLY B 1 611 ? 6.64736 -18.11422 37.93733 1.000 86.54052 603 GLY B CA 1
ATOM 14431 C C . GLY B 1 611 ? 6.97261 -18.97243 36.73318 1.000 85.17188 603 GLY B C 1
ATOM 14432 O O . GLY B 1 611 ? 7.33724 -18.46417 35.67114 1.000 82.26490 603 GLY B O 1
ATOM 14436 N N . LEU B 1 612 ? 6.84427 -20.29251 36.88147 1.000 88.10502 604 LEU B N 1
ATOM 14437 C CA . LEU B 1 612 ? 7.10837 -21.19128 35.76436 1.000 87.29486 604 LEU B CA 1
ATOM 14438 C C . LEU B 1 612 ? 5.96863 -21.20235 34.75416 1.000 87.02366 604 LEU B C 1
ATOM 14439 O O . LEU B 1 612 ? 6.21253 -21.38436 33.55652 1.000 90.03420 604 LEU B O 1
ATOM 14446 N N . ALA B 1 613 ? 4.72734 -21.01803 35.20824 1.000 86.69043 605 ALA B N 1
ATOM 14447 C CA . ALA B 1 613 ? 3.61064 -20.94357 34.27239 1.000 84.90883 605 ALA B CA 1
ATOM 14448 C C . ALA B 1 613 ? 3.70729 -19.69751 33.40114 1.000 80.41003 605 ALA B C 1
ATOM 14449 O O . ALA B 1 613 ? 3.36891 -19.73451 32.21280 1.000 80.09632 605 ALA B O 1
ATOM 14456 N N . ALA B 1 614 ? 4.16606 -18.58388 33.97295 1.000 75.30182 606 ALA B N 1
ATOM 14457 C CA . ALA B 1 614 ? 4.37784 -17.38090 33.17979 1.000 76.84316 606 ALA B CA 1
ATOM 14458 C C . ALA B 1 614 ? 5.56087 -17.51665 32.23128 1.000 80.32535 606 ALA B C 1
ATOM 14459 O O . ALA B 1 614 ? 5.64406 -16.76808 31.25309 1.000 81.08747 606 ALA B O 1
ATOM 14466 N N . ILE B 1 615 ? 6.47863 -18.44289 32.50257 1.000 75.13614 607 ILE B N 1
ATOM 14467 C CA . ILE B 1 615 ? 7.58726 -18.68328 31.58761 1.000 75.76865 607 ILE B CA 1
ATOM 14468 C C . ILE B 1 615 ? 7.14096 -19.56061 30.42671 1.000 72.05320 607 ILE B C 1
ATOM 14469 O O . ILE B 1 615 ? 7.58013 -19.37333 29.28654 1.000 72.32094 607 ILE B O 1
ATOM 14485 N N . VAL B 1 616 ? 6.26368 -20.52586 30.69663 1.000 76.16691 608 VAL B N 1
ATOM 14486 C CA . VAL B 1 616 ? 5.90945 -21.52840 29.69606 1.000 77.58440 608 VAL B CA 1
ATOM 14487 C C . VAL B 1 616 ? 4.89536 -20.97226 28.70409 1.000 76.83824 608 VAL B C 1
ATOM 14488 O O . VAL B 1 616 ? 5.13336 -20.96406 27.49097 1.000 79.63469 608 VAL B O 1
ATOM 14501 N N . LEU B 1 617 ? 3.74899 -20.51176 29.20141 1.000 76.80670 609 LEU B N 1
ATOM 14502 C CA . LEU B 1 617 ? 2.68212 -20.05893 28.31276 1.000 76.64964 609 LEU B CA 1
ATOM 14503 C C . LEU B 1 617 ? 3.16981 -19.12475 27.21323 1.000 78.81314 609 LEU B C 1
ATOM 14504 O O . LEU B 1 617 ? 2.71509 -19.27783 26.06696 1.000 80.73026 609 LEU B O 1
ATOM 14520 N N . PRO B 1 618 ? 4.05924 -18.16213 27.46840 1.000 78.17092 610 PRO B N 1
ATOM 14521 C CA . PRO B 1 618 ? 4.65200 -17.42377 26.34158 1.000 79.10584 610 PRO B CA 1
ATOM 14522 C C . PRO B 1 618 ? 5.45287 -18.32358 25.42075 1.000 81.31012 610 PRO B C 1
ATOM 14523 O O . PRO B 1 618 ? 5.42735 -18.14232 24.19794 1.000 82.51321 610 PRO B O 1
ATOM 14534 N N . LEU B 1 619 ? 6.16820 -19.29938 25.98336 1.000 81.42285 611 LEU B N 1
ATOM 14535 C CA . LEU B 1 619 ? 6.94374 -20.21866 25.15821 1.000 82.45710 611 LEU B CA 1
ATOM 14536 C C . LEU B 1 619 ? 6.03452 -21.05216 24.26432 1.000 83.00892 611 LEU B C 1
ATOM 14537 O O . LEU B 1 619 ? 6.32930 -21.25113 23.07951 1.000 84.93104 611 LEU B O 1
ATOM 14553 N N . ILE B 1 620 ? 4.92352 -21.54906 24.81424 1.000 86.54188 612 ILE B N 1
ATOM 14554 C CA . ILE B 1 620 ? 4.00116 -22.36190 24.02497 1.000 86.22706 612 ILE B CA 1
ATOM 14555 C C . ILE B 1 620 ? 3.42273 -21.53865 22.88012 1.000 83.61975 612 ILE B C 1
ATOM 14556 O O . ILE B 1 620 ? 3.44074 -21.95985 21.71799 1.000 86.26403 612 ILE B O 1
ATOM 14572 N N . THR B 1 621 ? 2.90520 -20.34693 23.18987 1.000 84.29180 613 THR B N 1
ATOM 14573 C CA . THR B 1 621 ? 2.36000 -19.49143 22.14056 1.000 86.11594 613 THR B CA 1
ATOM 14574 C C . THR B 1 621 ? 3.43150 -19.13118 21.11811 1.000 87.50867 613 THR B C 1
ATOM 14575 O O . THR B 1 621 ? 3.15664 -19.06143 19.91466 1.000 90.15559 613 THR B O 1
ATOM 14586 N N . GLY B 1 622 ? 4.66273 -18.90641 21.57919 1.000 82.98626 614 GLY B N 1
ATOM 14587 C CA . GLY B 1 622 ? 5.73549 -18.56764 20.66328 1.000 85.47018 614 GLY B CA 1
ATOM 14588 C C . GLY B 1 622 ? 6.06224 -19.68192 19.69246 1.000 90.29045 614 GLY B C 1
ATOM 14589 O O . GLY B 1 622 ? 6.46991 -19.42091 18.55799 1.000 93.03412 614 GLY B O 1
ATOM 14593 N N . LEU B 1 623 ? 5.89707 -20.93296 20.11876 1.000 92.49398 615 LEU B N 1
ATOM 14594 C CA . LEU B 1 623 ? 6.18623 -22.09025 19.27993 1.000 92.19485 615 LEU B CA 1
ATOM 14595 C C . LEU B 1 623 ? 4.93468 -22.72690 18.68956 1.000 92.00068 615 LEU B C 1
ATOM 14596 O O . LEU B 1 623 ? 4.95566 -23.16612 17.53478 1.000 92.58652 615 LEU B O 1
ATOM 14612 N N . LEU B 1 624 ? 3.84148 -22.78267 19.45577 1.000 98.36002 616 LEU B N 1
ATOM 14613 C CA . LEU B 1 624 ? 2.61482 -23.40329 18.96341 1.000 97.86000 616 LEU B CA 1
ATOM 14614 C C . LEU B 1 624 ? 2.00026 -22.58304 17.83651 1.000 98.65387 616 LEU B C 1
ATOM 14615 O O . LEU B 1 624 ? 1.53711 -23.14050 16.83381 1.000 101.36500 616 LEU B O 1
ATOM 14622 N N . LEU B 1 625 ? 1.99753 -21.25817 17.97968 1.000 95.70111 617 LEU B N 1
ATOM 14623 C CA . LEU B 1 625 ? 1.43335 -20.35050 16.98948 1.000 94.44047 617 LEU B CA 1
ATOM 14624 C C . LEU B 1 625 ? 2.50476 -19.70417 16.11951 1.000 95.84105 617 LEU B C 1
ATOM 14625 O O . LEU B 1 625 ? 2.36568 -19.65785 14.89386 1.000 100.75563 617 LEU B O 1
ATOM 14641 N N . GLY B 1 626 ? 3.57795 -19.21099 16.73218 1.000 90.91690 618 GLY B N 1
ATOM 14642 C CA . GLY B 1 626 ? 4.66119 -18.58566 16.00081 1.000 95.43771 618 GLY B CA 1
ATOM 14643 C C . GLY B 1 626 ? 5.24647 -17.42391 16.77438 1.000 93.29429 618 GLY B C 1
ATOM 14644 O O . GLY B 1 626 ? 4.74768 -17.08342 17.85090 1.000 90.98874 618 GLY B O 1
ATOM 14648 N N . TRP B 1 627 ? 6.30829 -16.80861 16.25049 1.000 94.37496 619 TRP B N 1
ATOM 14649 C CA . TRP B 1 627 ? 6.86289 -15.63582 16.91753 1.000 95.22030 619 TRP B CA 1
ATOM 14650 C C . TRP B 1 627 ? 5.90975 -14.44926 16.83617 1.000 92.84384 619 TRP B C 1
ATOM 14651 O O . TRP B 1 627 ? 5.96563 -13.55243 17.68535 1.000 89.04411 619 TRP B O 1
ATOM 14672 N N . ASN B 1 628 ? 5.04367 -14.41552 15.81967 1.000 92.58841 620 ASN B N 1
ATOM 14673 C CA . ASN B 1 628 ? 3.99530 -13.40202 15.78573 1.000 87.92360 620 ASN B CA 1
ATOM 14674 C C . ASN B 1 628 ? 3.14583 -13.45272 17.04972 1.000 91.73824 620 ASN B C 1
ATOM 14675 O O . ASN B 1 628 ? 2.82655 -12.41197 17.63669 1.000 92.52222 620 ASN B O 1
ATOM 14682 N N . ALA B 1 629 ? 2.77032 -14.65855 17.48437 1.000 93.37593 621 ALA B N 1
ATOM 14683 C CA . ALA B 1 629 ? 1.90665 -14.78793 18.65283 1.000 90.94326 621 ALA B CA 1
ATOM 14684 C C . ALA B 1 629 ? 2.55611 -14.18644 19.89185 1.000 88.79727 621 ALA B C 1
ATOM 14685 O O . ALA B 1 629 ? 1.89978 -13.47421 20.66051 1.000 84.33997 621 ALA B O 1
ATOM 14692 N N . LEU B 1 630 ? 3.84567 -14.45798 20.10538 1.000 87.33805 622 LEU B N 1
ATOM 14693 C CA . LEU B 1 630 ? 4.51944 -13.89696 21.27157 1.000 85.72464 622 LEU B CA 1
ATOM 14694 C C . LEU B 1 630 ? 4.70520 -12.39258 21.11985 1.000 83.93275 622 LEU B C 1
ATOM 14695 O O . LEU B 1 630 ? 4.58775 -11.64543 22.09833 1.000 82.64556 622 LEU B O 1
ATOM 14711 N N . ALA B 1 631 ? 4.99097 -11.92800 19.90047 1.000 83.29917 623 ALA B N 1
ATOM 14712 C CA . ALA B 1 631 ? 5.07668 -10.49071 19.66720 1.000 80.47273 623 ALA B CA 1
ATOM 14713 C C . ALA B 1 631 ? 3.77121 -9.79212 20.02109 1.000 78.66577 623 ALA B C 1
ATOM 14714 O O . ALA B 1 631 ? 3.78578 -8.64122 20.47245 1.000 79.13000 623 ALA B O 1
ATOM 14721 N N . GLY B 1 632 ? 2.63875 -10.45812 19.80399 1.000 80.32530 624 GLY B N 1
ATOM 14722 C CA . GLY B 1 632 ? 1.35378 -9.93682 20.22476 1.000 78.84558 624 GLY B CA 1
ATOM 14723 C C . GLY B 1 632 ? 1.11724 -10.14401 21.70527 1.000 76.04060 624 GLY B C 1
ATOM 14724 O O . GLY B 1 632 ? 0.61143 -9.25313 22.39336 1.000 73.00695 624 GLY B O 1
ATOM 14728 N N . LEU B 1 633 ? 1.48772 -11.32394 22.20675 1.000 78.73419 625 LEU B N 1
ATOM 14729 C CA . LEU B 1 633 ? 1.34190 -11.59919 23.63211 1.000 78.45804 625 LEU B CA 1
ATOM 14730 C C . LEU B 1 633 ? 2.11596 -10.58637 24.46846 1.000 78.87033 625 LEU B C 1
ATOM 14731 O O . LEU B 1 633 ? 1.64262 -10.14816 25.52396 1.000 78.23314 625 LEU B O 1
ATOM 14736 N N . ILE B 1 634 ? 3.31174 -10.20187 24.01456 1.000 79.09381 626 ILE B N 1
ATOM 14737 C CA . ILE B 1 634 ? 4.07115 -9.17618 24.71625 1.000 76.14976 626 ILE B CA 1
ATOM 14738 C C . ILE B 1 634 ? 3.48427 -7.79420 24.47076 1.000 73.00133 626 ILE B C 1
ATOM 14739 O O . ILE B 1 634 ? 3.72413 -6.87145 25.25696 1.000 74.13156 626 ILE B O 1
ATOM 14746 N N . MET B 1 635 ? 2.72438 -7.62669 23.38767 1.000 78.24912 627 MET B N 1
ATOM 14747 C CA . MET B 1 635 ? 2.06594 -6.35211 23.12570 1.000 80.25278 627 MET B CA 1
ATOM 14748 C C . MET B 1 635 ? 0.89197 -6.15156 24.07482 1.000 77.85733 627 MET B C 1
ATOM 14749 O O . MET B 1 635 ? 0.82749 -5.15535 24.80330 1.000 75.70215 627 MET B O 1
ATOM 14763 N N . GLY B 1 636 ? -0.05571 -7.09170 24.07308 1.000 80.85705 628 GLY B N 1
ATOM 14764 C CA . GLY B 1 636 ? -1.18285 -6.99335 24.98295 1.000 77.93402 628 GLY B CA 1
ATOM 14765 C C . GLY B 1 636 ? -0.76467 -6.91710 26.43717 1.000 77.06897 628 GLY B C 1
ATOM 14766 O O . GLY B 1 636 ? -1.43715 -6.27426 27.24832 1.000 76.61745 628 GLY B O 1
ATOM 14770 N N . ALA B 1 637 ? 0.34575 -7.56738 26.79017 1.000 73.36555 629 ALA B N 1
ATOM 14771 C CA . ALA B 1 637 ? 0.84642 -7.48244 28.15777 1.000 71.90991 629 ALA B CA 1
ATOM 14772 C C . ALA B 1 637 ? 1.28606 -6.06027 28.48997 1.000 72.71186 629 ALA B C 1
ATOM 14773 O O . ALA B 1 637 ? 0.88619 -5.49938 29.51719 1.000 71.37952 629 ALA B O 1
ATOM 14780 N N . ILE B 1 638 ? 2.09618 -5.45187 27.61873 1.000 75.25741 630 ILE B N 1
ATOM 14781 C CA . ILE B 1 638 ? 2.53845 -4.08197 27.85514 1.000 74.01527 630 ILE B CA 1
ATOM 14782 C C . ILE B 1 638 ? 1.36354 -3.11840 27.76435 1.000 74.52722 630 ILE B C 1
ATOM 14783 O O . ILE B 1 638 ? 1.35529 -2.07238 28.42429 1.000 76.06041 630 ILE B O 1
ATOM 14790 N N . VAL B 1 639 ? 0.36132 -3.44400 26.94639 1.000 72.77055 631 VAL B N 1
ATOM 14791 C CA . VAL B 1 639 ? -0.78548 -2.55650 26.78708 1.000 75.55713 631 VAL B CA 1
ATOM 14792 C C . VAL B 1 639 ? -1.66293 -2.58960 28.03251 1.000 73.74064 631 VAL B C 1
ATOM 14793 O O . VAL B 1 639 ? -2.22035 -1.56432 28.44123 1.000 71.19893 631 VAL B O 1
ATOM 14806 N N . ALA B 1 640 ? -1.80931 -3.76043 28.65042 1.000 76.72722 632 ALA B N 1
ATOM 14807 C CA . ALA B 1 640 ? -2.58708 -3.86795 29.87770 1.000 71.40625 632 ALA B CA 1
ATOM 14808 C C . ALA B 1 640 ? -1.73914 -3.62979 31.12084 1.000 70.62706 632 ALA B C 1
ATOM 14809 O O . ALA B 1 640 ? -2.20127 -2.98853 32.06994 1.000 68.30398 632 ALA B O 1
ATOM 14816 N N . GLY B 1 641 ? -0.50204 -4.13025 31.12897 1.000 72.08763 633 GLY B N 1
ATOM 14817 C CA . GLY B 1 641 ? 0.30917 -4.05569 32.33392 1.000 71.74900 633 GLY B CA 1
ATOM 14818 C C . GLY B 1 641 ? 0.63248 -2.63177 32.74054 1.000 74.21117 633 GLY B C 1
ATOM 14819 O O . GLY B 1 641 ? 0.50325 -2.26225 33.91034 1.000 73.91840 633 GLY B O 1
ATOM 14823 N N . VAL B 1 642 ? 1.07065 -1.81266 31.78163 1.000 73.71205 634 VAL B N 1
ATOM 14824 C CA . VAL B 1 642 ? 1.42179 -0.43029 32.10017 1.000 74.54978 634 VAL B CA 1
ATOM 14825 C C . VAL B 1 642 ? 0.22599 0.32021 32.68174 1.000 74.47619 634 VAL B C 1
ATOM 14826 O O . VAL B 1 642 ? 0.38432 0.98286 33.71568 1.000 76.26689 634 VAL B O 1
ATOM 14831 N N . PRO B 1 643 ? -0.96600 0.26503 32.08137 1.000 71.94690 635 PRO B N 1
ATOM 14832 C CA . PRO B 1 643 ? -2.11172 0.95163 32.70076 1.000 70.43625 635 PRO B CA 1
ATOM 14833 C C . PRO B 1 643 ? -2.61665 0.24894 33.94610 1.000 69.52832 635 PRO B C 1
ATOM 14834 O O . PRO B 1 643 ? -2.95663 0.91171 34.93397 1.000 69.31558 635 PRO B O 1
ATOM 14839 N N . ARG B 1 644 ? -2.68002 -1.08353 33.92213 1.000 73.72719 636 ARG B N 1
ATOM 14840 C CA . ARG B 1 644 ? -3.22506 -1.83151 35.04883 1.000 75.06034 636 ARG B CA 1
ATOM 14841 C C . ARG B 1 644 ? -2.41225 -1.60227 36.31578 1.000 76.01117 636 ARG B C 1
ATOM 14842 O O . ARG B 1 644 ? -2.95146 -1.20214 37.35362 1.000 76.81927 636 ARG B O 1
ATOM 14863 N N . ALA B 1 645 ? -1.10517 -1.86200 36.25084 1.000 75.98079 637 ALA B N 1
ATOM 14864 C CA . ALA B 1 645 ? -0.26765 -1.72645 37.43741 1.000 78.13969 637 ALA B CA 1
ATOM 14865 C C . ALA B 1 645 ? -0.34399 -0.32581 38.03156 1.000 77.30750 637 ALA B C 1
ATOM 14866 O O . ALA B 1 645 ? -0.25987 -0.16877 39.25487 1.000 82.67270 637 ALA B O 1
ATOM 14873 N N . LEU B 1 646 ? -0.50054 0.70121 37.19349 1.000 76.00584 638 LEU B N 1
ATOM 14874 C CA . LEU B 1 646 ? -0.74116 2.04062 37.72129 1.000 77.32326 638 LEU B CA 1
ATOM 14875 C C . LEU B 1 646 ? -2.11481 2.13534 38.37332 1.000 74.19879 638 LEU B C 1
ATOM 14876 O O . LEU B 1 646 ? -2.25666 2.71023 39.45884 1.000 75.31280 638 LEU B O 1
ATOM 14883 N N . LEU B 1 647 ? -3.13847 1.58534 37.71727 1.000 81.10857 639 LEU B N 1
ATOM 14884 C CA . LEU B 1 647 ? -4.48881 1.61609 38.26955 1.000 81.88147 639 LEU B CA 1
ATOM 14885 C C . LEU B 1 647 ? -4.52179 1.05984 39.68690 1.000 83.89561 639 LEU B C 1
ATOM 14886 O O . LEU B 1 647 ? -5.24687 1.57436 40.54630 1.000 85.46324 639 LEU B O 1
ATOM 14902 N N . MET B 1 648 ? -3.73742 0.01524 39.95363 1.000 82.99266 640 MET B N 1
ATOM 14903 C CA . MET B 1 648 ? -3.73543 -0.62986 41.26074 1.000 84.96929 640 MET B CA 1
ATOM 14904 C C . MET B 1 648 ? -2.73317 0.00270 42.22166 1.000 82.89621 640 MET B C 1
ATOM 14905 O O . MET B 1 648 ? -3.06637 0.28366 43.37737 1.000 83.04615 640 MET B O 1
ATOM 14919 N N . ALA B 1 649 ? -1.50307 0.22694 41.75801 1.000 78.25966 641 ALA B N 1
ATOM 14920 C CA . ALA B 1 649 ? -0.48245 0.81883 42.61469 1.000 78.95643 641 ALA B CA 1
ATOM 14921 C C . ALA B 1 649 ? -0.95983 2.12036 43.24489 1.000 78.87092 641 ALA B C 1
ATOM 14922 O O . ALA B 1 649 ? -0.65359 2.40451 44.40858 1.000 81.58430 641 ALA B O 1
ATOM 14929 N N . ASN B 1 650 ? -1.71064 2.92606 42.49306 1.000 81.84387 642 ASN B N 1
ATOM 14930 C CA . ASN B 1 650 ? -2.15248 4.21782 43.00767 1.000 84.82997 642 ASN B CA 1
ATOM 14931 C C . ASN B 1 650 ? -3.35703 4.07842 43.93210 1.000 85.87599 642 ASN B C 1
ATOM 14932 O O . ASN B 1 650 ? -3.40145 4.71437 44.99142 1.000 88.13573 642 ASN B O 1
ATOM 14943 N N . ALA B 1 651 ? -4.34022 3.25675 43.55736 1.000 86.42548 643 ALA B N 1
ATOM 14944 C CA . ALA B 1 651 ? -5.51633 3.08338 44.40487 1.000 81.46061 643 ALA B CA 1
ATOM 14945 C C . ALA B 1 651 ? -5.13724 2.43890 45.73177 1.000 82.76562 643 ALA B C 1
ATOM 14946 O O . ALA B 1 651 ? -5.57564 2.88132 46.79961 1.000 85.94695 643 ALA B O 1
ATOM 14953 N N . GLY B 1 652 ? -4.33241 1.37576 45.68034 1.000 82.10485 644 GLY B N 1
ATOM 14954 C CA . GLY B 1 652 ? -3.86776 0.75613 46.91060 1.000 83.64702 644 GLY B CA 1
ATOM 14955 C C . GLY B 1 652 ? -3.16917 1.74184 47.82601 1.000 86.49141 644 GLY B C 1
ATOM 14956 O O . GLY B 1 652 ? -3.41653 1.77116 49.03432 1.000 90.55523 644 GLY B O 1
ATOM 14960 N N . GLY B 1 653 ? -2.27161 2.55409 47.26248 1.000 82.53763 645 GLY B N 1
ATOM 14961 C CA . GLY B 1 653 ? -1.63699 3.59916 48.04518 1.000 84.83498 645 GLY B CA 1
ATOM 14962 C C . GLY B 1 653 ? -2.62147 4.62137 48.57513 1.000 86.16775 645 GLY B C 1
ATOM 14963 O O . GLY B 1 653 ? -2.43063 5.16658 49.66554 1.000 88.18821 645 GLY B O 1
ATOM 14967 N N . ALA B 1 654 ? -3.68322 4.89768 47.81555 1.000 85.72495 646 ALA B N 1
ATOM 14968 C CA . ALA B 1 654 ? -4.66717 5.88693 48.24206 1.000 83.63253 646 ALA B CA 1
ATOM 14969 C C . ALA B 1 654 ? -5.48579 5.37800 49.42232 1.000 87.42652 646 ALA B C 1
ATOM 14970 O O . ALA B 1 654 ? -5.69693 6.10240 50.40103 1.000 91.49810 646 ALA B O 1
ATOM 14977 N N . TRP B 1 655 ? -5.96908 4.13629 49.34264 1.000 91.41521 647 TRP B N 1
ATOM 14978 C CA . TRP B 1 655 ? -6.71058 3.56249 50.46121 1.000 91.50054 647 TRP B CA 1
ATOM 14979 C C . TRP B 1 655 ? -5.86643 3.54044 51.73046 1.000 91.31663 647 TRP B C 1
ATOM 14980 O O . TRP B 1 655 ? -6.37767 3.78108 52.83002 1.000 92.33677 647 TRP B O 1
ATOM 15001 N N . ASP B 1 656 ? -4.57320 3.24063 51.60044 1.000 91.73996 648 ASP B N 1
ATOM 15002 C CA . ASP B 1 656 ? -3.69156 3.24947 52.76287 1.000 94.07418 648 ASP B CA 1
ATOM 15003 C C . ASP B 1 656 ? -3.56462 4.65726 53.33111 1.000 96.52444 648 ASP B C 1
ATOM 15004 O O . ASP B 1 656 ? -3.71385 4.86887 54.54038 1.000 98.44241 648 ASP B O 1
ATOM 15013 N N . ASN B 1 657 ? -3.29385 5.63908 52.46802 1.000 94.21264 649 ASN B N 1
ATOM 15014 C CA . ASN B 1 657 ? -3.20996 7.01827 52.93503 1.000 93.70750 649 ASN B CA 1
ATOM 15015 C C . ASN B 1 657 ? -4.57723 7.55143 53.34411 1.000 92.49094 649 ASN B C 1
ATOM 15016 O O . ASN B 1 657 ? -4.66822 8.38597 54.25160 1.000 95.95502 649 ASN B O 1
ATOM 15027 N N . ALA B 1 658 ? -5.64707 7.08442 52.69388 1.000 92.81822 650 ALA B N 1
ATOM 15028 C CA . ALA B 1 658 ? -6.99035 7.43176 53.14597 1.000 91.96314 650 ALA B CA 1
ATOM 15029 C C . ALA B 1 658 ? -7.20681 6.96337 54.57700 1.000 97.12189 650 ALA B C 1
ATOM 15030 O O . ALA B 1 658 ? -7.80804 7.67315 55.39157 1.000 98.73151 650 ALA B O 1
ATOM 15037 N N . LYS B 1 659 ? -6.72222 5.76339 54.89725 1.000 95.12649 651 LYS B N 1
ATOM 15038 C CA . LYS B 1 659 ? -6.76578 5.28715 56.27261 1.000 96.13219 651 LYS B CA 1
ATOM 15039 C C . LYS B 1 659 ? -5.97489 6.20608 57.19168 1.000 97.30009 651 LYS B C 1
ATOM 15040 O O . LYS B 1 659 ? -6.43367 6.55076 58.28689 1.000 98.19671 651 LYS B O 1
ATOM 15046 N N . LYS B 1 660 ? -4.78323 6.61781 56.75592 1.000 99.26950 652 LYS B N 1
ATOM 15047 C CA . LYS B 1 660 ? -3.90843 7.40786 57.61404 1.000 100.78182 652 LYS B CA 1
ATOM 15048 C C . LYS B 1 660 ? -4.54403 8.73505 58.01855 1.000 101.32050 652 LYS B C 1
ATOM 15049 O O . LYS B 1 660 ? -4.45613 9.13899 59.18403 1.000 102.70874 652 LYS B O 1
ATOM 15055 N N . TYR B 1 661 ? -5.18744 9.43121 57.07681 1.000 101.02108 653 TYR B N 1
ATOM 15056 C CA . TYR B 1 661 ? -5.77881 10.72571 57.40902 1.000 103.92017 653 TYR B CA 1
ATOM 15057 C C . TYR B 1 661 ? -6.88643 10.57476 58.44632 1.000 106.09610 653 TYR B C 1
ATOM 15058 O O . TYR B 1 661 ? -6.97443 11.36717 59.39223 1.000 109.53327 653 TYR B O 1
ATOM 15069 N N . ILE B 1 662 ? -7.74485 9.56481 58.28319 1.000 108.27950 654 ILE B N 1
ATOM 15070 C CA . ILE B 1 662 ? -8.82922 9.34241 59.23389 1.000 110.43412 654 ILE B CA 1
ATOM 15071 C C . ILE B 1 662 ? -8.35728 8.59164 60.47203 1.000 110.57746 654 ILE B C 1
ATOM 15072 O O . ILE B 1 662 ? -9.03386 8.63114 61.50695 1.000 110.34299 654 ILE B O 1
ATOM 15088 N N . GLU B 1 663 ? -7.21545 7.90879 60.39854 1.000 103.35616 655 GLU B N 1
ATOM 15089 C CA . GLU B 1 663 ? -6.69101 7.19619 61.55576 1.000 103.82747 655 GLU B CA 1
ATOM 15090 C C . GLU B 1 663 ? -6.01824 8.11773 62.56732 1.000 107.57643 655 GLU B C 1
ATOM 15091 O O . GLU B 1 663 ? -5.81463 7.70502 63.71453 1.000 111.11502 655 GLU B O 1
ATOM 15103 N N . ILE B 1 664 ? -5.66049 9.33969 62.17543 1.000 109.13400 656 ILE B N 1
ATOM 15104 C CA . ILE B 1 664 ? -5.13924 10.31986 63.12614 1.000 110.56721 656 ILE B CA 1
ATOM 15105 C C . ILE B 1 664 ? -6.24423 11.23093 63.65071 1.000 114.64043 656 ILE B C 1
ATOM 15106 O O . ILE B 1 664 ? -6.26271 11.57046 64.83635 1.000 120.75239 656 ILE B O 1
ATOM 15113 N N . GLN B 1 665 ? -7.17631 11.64802 62.79080 1.000 118.78644 657 GLN B N 1
ATOM 15114 C CA . GLN B 1 665 ? -8.32032 12.42092 63.26586 1.000 120.83114 657 GLN B CA 1
ATOM 15115 C C . GLN B 1 665 ? -9.26133 11.53977 64.07711 1.000 120.71708 657 GLN B C 1
ATOM 15116 O O . GLN B 1 665 ? -9.53222 11.81206 65.25252 1.000 124.61181 657 GLN B O 1
ATOM 15122 N N . GLY B 1 666 ? -9.77260 10.47308 63.46220 1.000 113.86219 658 GLY B N 1
ATOM 15123 C CA . GLY B 1 666 ? -10.55714 9.51326 64.21927 1.000 115.05149 658 GLY B CA 1
ATOM 15124 C C . GLY B 1 666 ? -9.72714 8.83741 65.29213 1.000 119.65945 658 GLY B C 1
ATOM 15125 O O . GLY B 1 666 ? -10.07595 8.86202 66.47472 1.000 123.67723 658 GLY B O 1
ATOM 15126 N N . LEU B 1 667 ? -8.60630 8.23408 64.89031 1.000 127.05492 659 LEU B N 1
ATOM 15127 C CA . LEU B 1 667 ? -7.65500 7.62486 65.82155 1.000 129.49374 659 LEU B CA 1
ATOM 15128 C C . LEU B 1 667 ? -8.36830 6.72837 66.82740 1.000 130.67452 659 LEU B C 1
ATOM 15129 O O . LEU B 1 667 ? -8.02885 6.68946 68.01202 1.000 130.19373 659 LEU B O 1
ATOM 15134 N N . LYS B 1 668 ? -9.37757 6.00756 66.35031 1.000 129.80303 660 LYS B N 1
ATOM 15135 C CA . LYS B 1 668 ? -10.18240 5.15990 67.21681 1.000 128.81611 660 LYS B CA 1
ATOM 15136 C C . LYS B 1 668 ? -10.81760 4.07596 66.35999 1.000 123.87604 660 LYS B C 1
ATOM 15137 O O . LYS B 1 668 ? -10.74027 4.10254 65.12947 1.000 121.61870 660 LYS B O 1
ATOM 15143 N N . LYS B 1 669 ? -11.44829 3.11422 67.03150 1.000 110.60756 661 LYS B N 1
ATOM 15144 C CA . LYS B 1 669 ? -12.22971 2.08533 66.35060 1.000 107.51378 661 LYS B CA 1
ATOM 15145 C C . LYS B 1 669 ? -13.64812 2.61917 66.17999 1.000 111.01799 661 LYS B C 1
ATOM 15146 O O . LYS B 1 669 ? -14.56058 2.33550 66.95955 1.000 115.19455 661 LYS B O 1
ATOM 15148 N N . THR B 1 670 ? -13.82336 3.41870 65.13338 1.000 108.60321 662 THR B N 1
ATOM 15149 C CA . THR B 1 670 ? -15.10157 4.02214 64.79696 1.000 111.81741 662 THR B CA 1
ATOM 15150 C C . THR B 1 670 ? -15.60919 3.44088 63.48470 1.000 111.06365 662 THR B C 1
ATOM 15151 O O . THR B 1 670 ? -14.82736 3.12112 62.58695 1.000 112.38571 662 THR B O 1
ATOM 15155 N N . GLU B 1 671 ? -16.93783 3.29292 63.39086 1.000 110.37233 663 GLU B N 1
ATOM 15156 C CA . GLU B 1 671 ? -17.54735 2.77152 62.17046 1.000 109.32406 663 GLU B CA 1
ATOM 15157 C C . GLU B 1 671 ? -17.00656 3.47424 60.93522 1.000 104.22404 663 GLU B C 1
ATOM 15158 O O . GLU B 1 671 ? -16.95970 2.88456 59.84931 1.000 102.87614 663 GLU B O 1
ATOM 15162 N N . MET B 1 672 ? -16.60360 4.73665 61.08201 1.000 103.43758 664 MET B N 1
ATOM 15163 C CA . MET B 1 672 ? -15.97124 5.45527 59.98283 1.000 103.14197 664 MET B CA 1
ATOM 15164 C C . MET B 1 672 ? -14.58380 4.89915 59.68396 1.000 100.78690 664 MET B C 1
ATOM 15165 O O . MET B 1 672 ? -14.22947 4.70132 58.51599 1.000 100.94971 664 MET B O 1
ATOM 15179 N N . HIS B 1 673 ? -13.78205 4.64187 60.72184 1.000 97.16882 665 HIS B N 1
ATOM 15180 C CA . HIS B 1 673 ? -12.43153 4.13132 60.49849 1.000 96.96136 665 HIS B CA 1
ATOM 15181 C C . HIS B 1 673 ? -12.45471 2.69645 59.98841 1.000 96.80245 665 HIS B C 1
ATOM 15182 O O . HIS B 1 673 ? -11.62902 2.31744 59.14922 1.000 96.35627 665 HIS B O 1
ATOM 15189 N N . LYS B 1 674 ? -13.38156 1.87935 60.49404 1.000 100.29502 666 LYS B N 1
ATOM 15190 C CA . LYS B 1 674 ? -13.48979 0.50258 60.02257 1.000 99.90937 666 LYS B CA 1
ATOM 15191 C C . LYS B 1 674 ? -13.65277 0.44650 58.50815 1.000 98.63690 666 LYS B C 1
ATOM 15192 O O . LYS B 1 674 ? -13.09351 -0.43574 57.84632 1.000 98.35771 666 LYS B O 1
ATOM 15194 N N . ALA B 1 675 ? -14.41489 1.38479 57.94114 1.000 96.38023 667 ALA B N 1
ATOM 15195 C CA . ALA B 1 675 ? -14.60030 1.41247 56.49443 1.000 94.80121 667 ALA B CA 1
ATOM 15196 C C . ALA B 1 675 ? -13.29785 1.73481 55.77193 1.000 94.03026 667 ALA B C 1
ATOM 15197 O O . ALA B 1 675 ? -13.00798 1.15487 54.71908 1.000 93.10624 667 ALA B O 1
ATOM 15199 N N . ALA B 1 676 ? -12.50309 2.66197 56.31301 1.000 94.71419 668 ALA B N 1
ATOM 15200 C CA . ALA B 1 676 ? -11.24074 3.01633 55.67434 1.000 93.98635 668 ALA B CA 1
ATOM 15201 C C . ALA B 1 676 ? -10.19496 1.91591 55.79717 1.000 94.46124 668 ALA B C 1
ATOM 15202 O O . ALA B 1 676 ? -9.25922 1.87790 54.99060 1.000 94.25070 668 ALA B O 1
ATOM 15204 N N . VAL B 1 677 ? -10.32182 1.03273 56.79016 1.000 96.03944 669 VAL B N 1
ATOM 15205 C CA . VAL B 1 677 ? -9.39988 -0.09326 56.90774 1.000 96.42734 669 VAL B CA 1
ATOM 15206 C C . VAL B 1 677 ? -9.74875 -1.18425 55.90230 1.000 95.82220 669 VAL B C 1
ATOM 15207 O O . VAL B 1 677 ? -8.86081 -1.85780 55.36746 1.000 95.68051 669 VAL B O 1
ATOM 15211 N N . ILE B 1 678 ? -11.04139 -1.38115 55.63312 1.000 90.95584 670 ILE B N 1
ATOM 15212 C CA . ILE B 1 678 ? -11.45188 -2.37271 54.64252 1.000 90.42759 670 ILE B CA 1
ATOM 15213 C C . ILE B 1 678 ? -10.84325 -2.04331 53.28882 1.000 89.43675 670 ILE B C 1
ATOM 15214 O O . ILE B 1 678 ? -10.27920 -2.91018 52.61136 1.000 89.53022 670 ILE B O 1
ATOM 15219 N N . GLY B 1 679 ? -10.95640 -0.78315 52.87069 1.000 90.31904 671 GLY B N 1
ATOM 15220 C CA . GLY B 1 679 ? -10.30384 -0.36641 51.64484 1.000 89.12663 671 GLY B CA 1
ATOM 15221 C C . GLY B 1 679 ? -8.79788 -0.51679 51.70199 1.000 89.25213 671 GLY B C 1
ATOM 15222 O O . GLY B 1 679 ? -8.15976 -0.80526 50.68644 1.000 88.55847 671 GLY B O 1
ATOM 15223 N N . ASP B 1 680 ? -8.20960 -0.33262 52.88521 1.000 93.01438 672 ASP B N 1
ATOM 15224 C CA . ASP B 1 680 ? -6.76399 -0.46622 53.02816 1.000 93.71040 672 ASP B CA 1
ATOM 15225 C C . ASP B 1 680 ? -6.29780 -1.85643 52.61580 1.000 94.11105 672 ASP B C 1
ATOM 15226 O O . ASP B 1 680 ? -5.46397 -2.00646 51.71648 1.000 93.90264 672 ASP B O 1
ATOM 15231 N N . THR B 1 681 ? -6.83368 -2.89013 53.26335 1.000 90.01277 673 THR B N 1
ATOM 15232 C CA . THR B 1 681 ? -6.35155 -4.24912 53.05796 1.000 90.38096 673 THR B CA 1
ATOM 15233 C C . THR B 1 681 ? -6.81787 -4.84905 51.73705 1.000 89.65456 673 THR B C 1
ATOM 15234 O O . THR B 1 681 ? -6.32150 -5.91097 51.34680 1.000 90.10404 673 THR B O 1
ATOM 15238 N N . VAL B 1 682 ? -7.73730 -4.19612 51.02987 1.000 85.24123 674 VAL B N 1
ATOM 15239 C CA . VAL B 1 682 ? -8.12307 -4.65749 49.70271 1.000 84.72374 674 VAL B CA 1
ATOM 15240 C 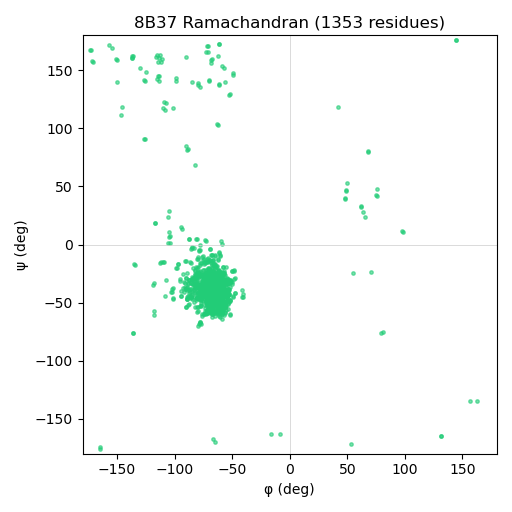C . VAL B 1 682 ? -7.02848 -4.23460 48.73901 1.000 84.48868 674 VAL B C 1
ATOM 15241 O O . VAL B 1 682 ? -6.28441 -5.07126 48.21640 1.000 84.54273 674 VAL B O 1
ATOM 15245 N N . GLY B 1 683 ? -6.91221 -2.92555 48.51717 1.000 93.11113 675 GLY B N 1
ATOM 15246 C CA . GLY B 1 683 ? -5.79846 -2.38996 47.75910 1.000 92.19408 675 GLY B CA 1
ATOM 15247 C C . GLY B 1 683 ? -4.44580 -2.65064 48.38480 1.000 92.72278 675 GLY B C 1
ATOM 15248 O O . GLY B 1 683 ? -3.42629 -2.35030 47.75518 1.000 92.28577 675 GLY B O 1
ATOM 15249 N N . ASP B 1 684 ? -4.40531 -3.20468 49.60673 1.000 90.67973 676 ASP B N 1
ATOM 15250 C CA . ASP B 1 684 ? -3.12018 -3.43592 50.25970 1.000 91.58324 676 ASP B CA 1
ATOM 15251 C C . ASP B 1 684 ? -2.30040 -4.46600 49.49028 1.000 91.66184 676 ASP B C 1
ATOM 15252 O O . ASP B 1 684 ? -1.21384 -4.12454 48.99318 1.000 91.51462 676 ASP B O 1
ATOM 15257 N N . PRO B 1 685 ? -2.75392 -5.71532 49.33248 1.000 93.66850 677 PRO B N 1
ATOM 15258 C CA . PRO B 1 685 ? -1.93845 -6.68322 48.57837 1.000 93.93093 677 PRO B CA 1
ATOM 15259 C C . PRO B 1 685 ? -1.90461 -6.39593 47.09160 1.000 92.76062 677 PRO B C 1
ATOM 15260 O O . PRO B 1 685 ? -0.85065 -6.54334 46.45945 1.000 92.28275 677 PRO B O 1
ATOM 15264 N N . MET B 1 686 ? -3.03680 -5.99744 46.50680 1.000 91.08454 678 MET B N 1
ATOM 15265 C CA . MET B 1 686 ? -3.03229 -5.56172 45.11615 1.000 89.83257 678 MET B CA 1
ATOM 15266 C C . MET B 1 686 ? -2.07709 -4.39826 44.89434 1.000 89.47699 678 MET B C 1
ATOM 15267 O O . MET B 1 686 ? -1.68108 -4.14137 43.75266 1.000 88.70925 678 MET B O 1
ATOM 15272 N N . LYS B 1 687 ? -1.69660 -3.69602 45.96239 1.000 91.48547 679 LYS B N 1
ATOM 15273 C CA . LYS B 1 687 ? -0.75450 -2.58924 45.85094 1.000 91.16394 679 LYS B CA 1
ATOM 15274 C C . LYS B 1 687 ? 0.67835 -3.08709 45.68818 1.000 91.58316 679 LYS B C 1
ATOM 15275 O O . LYS B 1 687 ? 1.39140 -2.65584 44.77532 1.000 91.11279 679 LYS B O 1
ATOM 15281 N N . ASP B 1 688 ? 1.11329 -4.00185 46.55418 1.000 91.24828 680 ASP B N 1
ATOM 15282 C CA . ASP B 1 688 ? 2.51218 -4.40418 46.62373 1.000 91.96289 680 ASP B CA 1
ATOM 15283 C C . ASP B 1 688 ? 2.79354 -5.77790 46.02548 1.000 92.19269 680 ASP B C 1
ATOM 15284 O O . ASP B 1 688 ? 3.94723 -6.22059 46.05672 1.000 93.04346 680 ASP B O 1
ATOM 15289 N N . THR B 1 689 ? 1.78577 -6.46284 45.48080 1.000 87.13062 681 THR B N 1
ATOM 15290 C CA . THR B 1 689 ? 1.97647 -7.79699 44.92109 1.000 88.27500 681 THR B CA 1
ATOM 15291 C C . THR B 1 689 ? 1.67706 -7.83822 43.42897 1.000 84.89088 681 THR B C 1
ATOM 15292 O O . THR B 1 689 ? 2.54636 -8.22614 42.64386 1.000 81.94398 681 THR B O 1
ATOM 15303 N N . VAL B 1 690 ? 0.47001 -7.45762 43.01202 1.000 84.43216 682 VAL B N 1
ATOM 15304 C CA . VAL B 1 690 ? 0.10088 -7.59579 41.60877 1.000 81.70473 682 VAL B CA 1
ATOM 15305 C C . VAL B 1 690 ? 0.58101 -6.40376 40.79450 1.000 81.24241 682 VAL B C 1
ATOM 15306 O O . VAL B 1 690 ? 1.05230 -6.56362 39.66359 1.000 82.75314 682 VAL B O 1
ATOM 15319 N N . GLY B 1 691 ? 0.47059 -5.19839 41.34134 1.000 81.52242 683 GLY B N 1
ATOM 15320 C CA . GLY B 1 691 ? 0.91649 -4.01696 40.64587 1.000 81.10738 683 GLY B CA 1
ATOM 15321 C C . GLY B 1 691 ? 2.37248 -4.11226 40.23643 1.000 86.49776 683 GLY B C 1
ATOM 15322 O O . GLY B 1 691 ? 2.72068 -4.01264 39.05564 1.000 87.17091 683 GLY B O 1
ATOM 15326 N N . PRO B 1 692 ? 3.25794 -4.31615 41.21728 1.000 88.00649 684 PRO B N 1
ATOM 15327 C CA . PRO B 1 692 ? 4.69364 -4.38131 40.91438 1.000 90.44993 684 PRO B CA 1
ATOM 15328 C C . PRO B 1 692 ? 5.16917 -5.70651 40.34402 1.000 90.55024 684 PRO B C 1
ATOM 15329 O O . PRO B 1 692 ? 6.35824 -5.81397 40.01959 1.000 92.16057 684 PRO B O 1
ATOM 15334 N N . SER B 1 693 ? 4.31161 -6.72402 40.24418 1.000 87.52786 685 SER B N 1
ATOM 15335 C CA . SER B 1 693 ? 4.72198 -7.98826 39.64297 1.000 86.92271 685 SER B CA 1
ATOM 15336 C C . SER B 1 693 ? 4.41546 -8.04252 38.15429 1.000 84.42364 685 SER B C 1
ATOM 15337 O O . SER B 1 693 ? 5.07536 -8.78570 37.41904 1.000 85.59852 685 SER B O 1
ATOM 15345 N N . LEU B 1 694 ? 3.42087 -7.27756 37.69720 1.000 83.95638 686 LEU B N 1
ATOM 15346 C CA . LEU B 1 694 ? 3.13896 -7.21083 36.26878 1.000 84.01078 686 LEU B CA 1
ATOM 15347 C C . LEU B 1 694 ? 4.33769 -6.66009 35.51086 1.000 85.81113 686 LEU B C 1
ATOM 15348 O O . LEU B 1 694 ? 4.67749 -7.14115 34.42390 1.000 86.34962 686 LEU B O 1
ATOM 15355 N N . ASN B 1 695 ? 4.99845 -5.65781 36.08396 1.000 90.02281 687 ASN B N 1
ATOM 15356 C CA . ASN B 1 695 ? 6.16313 -5.06060 35.43735 1.000 90.97700 687 ASN B CA 1
ATOM 15357 C C . ASN B 1 695 ? 7.29620 -6.06611 35.27592 1.000 94.53156 687 ASN B C 1
ATOM 15358 O O . ASN B 1 695 ? 7.86762 -6.14957 34.17499 1.000 96.81868 687 ASN B O 1
ATOM 15365 N N . PRO B 1 696 ? 7.67014 -6.84862 36.29436 1.000 93.36865 688 PRO B N 1
ATOM 15366 C CA . PRO B 1 696 ? 8.70003 -7.87795 36.09198 1.000 95.87834 688 PRO B CA 1
ATOM 15367 C C . PRO B 1 696 ? 8.22491 -9.03650 35.24298 1.000 93.16646 688 PRO B C 1
ATOM 15368 O O . PRO B 1 696 ? 9.05331 -9.85365 34.82286 1.000 95.33103 688 PRO B O 1
ATOM 15373 N N . LEU B 1 697 ? 6.92397 -9.13334 34.97610 1.000 86.57695 689 LEU B N 1
ATOM 15374 C CA . LEU B 1 697 ? 6.43655 -10.13863 34.04331 1.000 84.02314 689 LEU B CA 1
ATOM 15375 C C . LEU B 1 697 ? 6.63048 -9.67025 32.60683 1.000 85.43290 689 LEU B C 1
ATOM 15376 O O . LEU B 1 697 ? 7.23862 -10.37257 31.79135 1.000 87.18441 689 LEU B O 1
ATOM 15381 N N . ILE B 1 698 ? 6.12240 -8.47969 32.28481 1.000 90.96092 690 ILE B N 1
ATOM 15382 C CA . ILE B 1 698 ? 6.29555 -7.92840 30.94329 1.000 90.73066 690 ILE B CA 1
ATOM 15383 C C . ILE B 1 698 ? 7.77692 -7.80193 30.60975 1.000 93.61039 690 ILE B C 1
ATOM 15384 O O . ILE B 1 698 ? 8.23886 -8.26001 29.55840 1.000 93.54967 690 ILE B O 1
ATOM 15389 N N . LYS B 1 699 ? 8.54326 -7.16765 31.49999 1.000 94.82016 691 LYS B N 1
ATOM 15390 C CA . LYS B 1 699 ? 9.95268 -6.91359 31.21750 1.000 97.24259 691 LYS B CA 1
ATOM 15391 C C . LYS B 1 699 ? 10.72213 -8.21590 31.03141 1.000 97.91454 691 LYS B C 1
ATOM 15392 O O . LYS B 1 699 ? 11.51487 -8.35070 30.09231 1.000 99.34226 691 LYS B O 1
ATOM 15398 N N . VAL B 1 700 ? 10.50266 -9.19236 31.91611 1.000 97.56704 692 VAL B N 1
ATOM 15399 C CA . VAL B 1 700 ? 11.18118 -10.47255 31.75546 1.000 98.63502 692 VAL B CA 1
ATOM 15400 C C . VAL B 1 700 ? 10.65568 -11.22396 30.54626 1.000 96.32810 692 VAL B C 1
ATOM 15401 O O . VAL B 1 700 ? 11.34413 -12.10446 30.01857 1.000 97.70823 692 VAL B O 1
ATOM 15405 N N . LEU B 1 701 ? 9.44175 -10.90545 30.09797 1.000 93.06223 693 LEU B N 1
ATOM 15406 C CA . LEU B 1 701 ? 8.87976 -11.58975 28.93926 1.000 91.70686 693 LEU B CA 1
ATOM 15407 C C . LEU B 1 701 ? 9.66327 -11.26628 27.67070 1.000 93.16904 693 LEU B C 1
ATOM 15408 O O . LEU B 1 701 ? 9.84830 -12.13795 26.81266 1.000 93.55977 693 LEU B O 1
ATOM 15424 N N . ASN B 1 702 ? 10.14794 -10.02772 27.53863 1.000 95.19027 694 ASN B N 1
ATOM 15425 C CA . ASN B 1 702 ? 11.01078 -9.68505 26.41484 1.000 96.54650 694 ASN B CA 1
ATOM 15426 C C . ASN B 1 702 ? 12.43644 -10.18016 26.60444 1.000 99.40826 694 ASN B C 1
ATOM 15427 O O . ASN B 1 702 ? 13.19782 -10.22487 25.63237 1.000 102.09331 694 ASN B O 1
ATOM 15434 N N . THR B 1 703 ? 12.81406 -10.53957 27.82951 1.000 97.03049 695 THR B N 1
ATOM 15435 C CA . THR B 1 703 ? 14.16197 -11.01684 28.10538 1.000 98.94996 695 THR B CA 1
ATOM 15436 C C . THR B 1 703 ? 14.29817 -12.51856 27.89379 1.000 99.21849 695 THR B C 1
ATOM 15437 O O . THR B 1 703 ? 15.38482 -12.99004 27.53883 1.000 101.37389 695 THR B O 1
ATOM 15448 N N . LEU B 1 704 ? 13.22612 -13.28304 28.11606 1.000 96.58139 696 LEU B N 1
ATOM 15449 C CA . LEU B 1 704 ? 13.26924 -14.71209 27.82967 1.000 97.15334 696 LEU B CA 1
ATOM 15450 C C . LEU B 1 704 ? 13.01163 -14.98554 26.35409 1.000 98.48214 696 LEU B C 1
ATOM 15451 O O . LEU B 1 704 ? 13.63541 -15.87400 25.76407 1.000 101.58187 696 LEU B O 1
ATOM 15467 N N . SER B 1 705 ? 12.11423 -14.21230 25.74122 1.000 96.62772 697 SER B N 1
ATOM 15468 C CA . SER B 1 705 ? 11.78311 -14.42712 24.33762 1.000 96.19354 697 SER B CA 1
ATOM 15469 C C . SER B 1 705 ? 12.98863 -14.16514 23.44543 1.000 97.26388 697 SER B C 1
ATOM 15470 O O . SER B 1 705 ? 13.18325 -14.84864 22.43266 1.000 98.03054 697 SER B O 1
ATOM 15478 N N . VAL B 1 706 ? 13.81994 -13.18810 23.81202 1.000 95.36473 698 VAL B N 1
ATOM 15479 C CA . VAL B 1 706 ? 15.00564 -12.90135 23.01454 1.000 96.33505 698 VAL B CA 1
ATOM 15480 C C . VAL B 1 706 ? 16.01561 -14.03187 23.14690 1.000 100.86810 698 VAL B C 1
ATOM 15481 O O . VAL B 1 706 ? 16.82299 -14.26286 22.23921 1.000 101.81320 698 VAL B O 1
ATOM 15494 N N . VAL B 1 707 ? 15.99821 -14.74628 24.27414 1.000 96.17565 699 VAL B N 1
ATOM 15495 C CA . VAL B 1 707 ? 16.90089 -15.87782 24.44283 1.000 98.45341 699 VAL B CA 1
ATOM 15496 C C . VAL B 1 707 ? 16.45819 -17.04980 23.57836 1.000 99.73742 699 VAL B C 1
ATOM 15497 O O . VAL B 1 707 ? 17.27631 -17.90090 23.20849 1.000 101.93057 699 VAL B O 1
ATOM 15503 N N . PHE B 1 708 ? 15.17140 -17.11664 23.23919 1.000 103.69870 700 PHE B N 1
ATOM 15504 C CA . PHE B 1 708 ? 14.62339 -18.21399 22.45655 1.000 103.23313 700 PHE B CA 1
ATOM 15505 C C . PHE B 1 708 ? 14.35321 -17.83772 21.00446 1.000 105.12629 700 PHE B C 1
ATOM 15506 O O . PHE B 1 708 ? 13.74486 -18.62946 20.27781 1.000 105.30860 700 PHE B O 1
ATOM 15516 N N . THR B 1 709 ? 14.77397 -16.64771 20.56546 1.000 114.46021 701 THR B N 1
ATOM 15517 C CA . THR B 1 709 ? 14.62626 -16.29814 19.15547 1.000 117.69739 701 THR B CA 1
ATOM 15518 C C . THR B 1 709 ? 15.27370 -17.34962 18.26185 1.000 117.85143 701 THR B C 1
ATOM 15519 O O . THR B 1 709 ? 14.69843 -17.75698 17.24617 1.000 113.05474 701 THR B O 1
ATOM 15525 N N . TYR B 1 710 ? 16.47961 -17.79458 18.62198 1.000 117.91277 702 TYR B N 1
ATOM 15526 C CA . TYR B 1 710 ? 17.12324 -18.87024 17.87577 1.000 118.60538 702 TYR B CA 1
ATOM 15527 C C . TYR B 1 710 ? 16.38883 -20.19420 18.05654 1.000 118.23720 702 TYR B C 1
ATOM 15528 O O . TYR B 1 710 ? 16.30646 -20.99627 17.11868 1.000 119.67782 702 TYR B O 1
ATOM 15539 N N . VAL B 1 711 ? 15.84344 -20.43710 19.24692 1.000 112.22134 703 VAL B N 1
ATOM 15540 C CA . VAL B 1 711 ? 15.19268 -21.71200 19.52882 1.000 110.64077 703 VAL B CA 1
ATOM 15541 C C . VAL B 1 711 ? 13.72967 -21.73415 19.08918 1.000 109.93702 703 VAL B C 1
ATOM 15542 O O . VAL B 1 711 ? 13.22244 -22.78847 18.69210 1.000 106.87063 703 VAL B O 1
ATOM 15548 N N . ILE B 1 712 ? 13.03415 -20.59800 19.15252 1.000 108.00779 704 ILE B N 1
ATOM 15549 C CA . ILE B 1 712 ? 11.62092 -20.58230 18.78628 1.000 106.35647 704 ILE B CA 1
ATOM 15550 C C . ILE B 1 712 ? 11.43837 -20.48662 17.27469 1.000 106.29524 704 ILE B C 1
ATOM 15551 O O . ILE B 1 712 ? 10.48223 -21.04911 16.72781 1.000 105.58652 704 ILE B O 1
ATOM 15556 N N . VAL B 1 713 ? 12.32641 -19.77301 16.57950 1.000 112.62458 705 VAL B N 1
ATOM 15557 C CA . VAL B 1 713 ? 12.16443 -19.58360 15.14066 1.000 110.93005 705 VAL B CA 1
ATOM 15558 C C . VAL B 1 713 ? 12.33750 -20.90394 14.39719 1.000 111.04977 705 VAL B C 1
ATOM 15559 O O . VAL B 1 713 ? 11.65404 -21.16123 13.39861 1.000 111.17155 705 VAL B O 1
ATOM 15563 N N . SER B 1 714 ? 13.25288 -21.76001 14.86282 1.000 108.13027 706 SER B N 1
ATOM 15564 C CA . SER B 1 714 ? 13.44291 -23.05430 14.21443 1.000 111.78474 706 SER B CA 1
ATOM 15565 C C . SER B 1 714 ? 12.25603 -23.98349 14.44637 1.000 112.39543 706 SER B C 1
ATOM 15566 O O . SER B 1 714 ? 11.97079 -24.84146 13.60198 1.000 114.60429 706 SER B O 1
ATOM 15571 N N . THR B 1 715 ? 11.55367 -23.83017 15.57433 1.000 120.45043 707 THR B N 1
ATOM 15572 C CA . THR B 1 715 ? 10.36960 -24.64789 15.82269 1.000 119.99017 707 THR B CA 1
ATOM 15573 C C . THR B 1 715 ? 9.19285 -24.18663 14.96836 1.000 119.23248 707 THR B C 1
ATOM 15574 O O . THR B 1 715 ? 8.39279 -25.00997 14.50746 1.000 118.62676 707 THR B O 1
ATOM 15580 N N . ASN B 1 716 ? 9.07002 -22.87439 14.74549 1.000 111.21976 708 ASN B N 1
ATOM 15581 C CA . ASN B 1 716 ? 8.00089 -22.36971 13.88967 1.000 110.26755 708 ASN B CA 1
ATOM 15582 C C . ASN B 1 716 ? 8.10822 -22.93005 12.47743 1.000 111.34980 708 ASN B C 1
ATOM 15583 O O . ASN B 1 716 ? 7.08709 -23.12571 11.80734 1.000 110.95229 708 ASN B O 1
ATOM 15588 N N . ILE B 1 717 ? 9.33039 -23.19241 12.01144 1.000 109.33639 709 ILE B N 1
ATOM 15589 C CA . ILE B 1 717 ? 9.56753 -23.77654 10.69534 1.000 110.61099 709 ILE B CA 1
ATOM 15590 C C . ILE B 1 717 ? 9.05317 -22.84060 9.60654 1.000 110.21780 709 ILE B C 1
ATOM 15591 O O . ILE B 1 717 ? 8.57589 -23.29189 8.55934 1.000 110.78798 709 ILE B O 1
ATOM 15596 N N . ALA B 1 718 ? 9.14382 -21.53321 9.84411 1.000 107.34818 710 ALA B N 1
ATOM 15597 C CA . ALA B 1 718 ? 8.69383 -20.53950 8.87554 1.000 107.00077 710 ALA B CA 1
ATOM 15598 C C . ALA B 1 718 ? 9.13493 -19.16025 9.34388 1.000 106.34116 710 ALA B C 1
ATOM 15599 O O . ALA B 1 718 ? 9.37048 -18.93733 10.53530 1.000 105.74153 710 ALA B O 1
ATOM 15601 N N . LEU B 1 719 ? 9.22910 -18.23076 8.38847 1.000 101.58613 711 LEU B N 1
ATOM 15602 C CA . LEU B 1 719 ? 9.63657 -16.86779 8.71881 1.000 101.06768 711 LEU B CA 1
ATOM 15603 C C . LEU B 1 719 ? 8.54026 -16.15112 9.49622 1.000 99.19445 711 LEU B C 1
ATOM 15604 O O . LEU B 1 719 ? 8.76020 -15.68691 10.61996 1.000 98.52499 711 LEU B O 1
ATOM 15606 N N . GLY B 1 720 ? 7.34890 -16.05353 8.91170 1.000 100.65657 712 GLY B N 1
ATOM 15607 C CA . GLY B 1 720 ? 6.19513 -15.54395 9.62467 1.000 98.98954 712 GLY B CA 1
ATOM 15608 C C . GLY B 1 720 ? 4.91890 -16.21566 9.16317 1.000 98.67326 712 GLY B C 1
ATOM 15609 O O . GLY B 1 720 ? 4.46433 -16.00635 8.03409 1.000 99.47989 712 GLY B O 1
ATOM 15610 N N . ILE B 1 721 ? 4.32317 -17.01415 10.04208 1.000 97.95993 713 ILE B N 1
ATOM 15611 C CA . ILE B 1 721 ? 3.15511 -17.81642 9.71287 1.000 97.84495 713 ILE B CA 1
ATOM 15612 C C . ILE B 1 721 ? 2.08466 -17.58861 10.77033 1.000 96.31467 713 ILE B C 1
ATOM 15613 O O . ILE B 1 721 ? 2.38017 -17.27488 11.92808 1.000 95.59993 713 ILE B O 1
ATOM 15618 N N . TRP B 1 722 ? 0.83028 -17.74880 10.35921 1.000 104.59448 714 TRP B N 1
ATOM 15619 C CA . TRP B 1 722 ? -0.31561 -17.58201 11.24124 1.000 103.31950 714 TRP B CA 1
ATOM 15620 C C . TRP B 1 722 ? -0.96429 -18.89746 11.67825 1.000 103.40911 714 TRP B C 1
ATOM 15621 O O . TRP B 1 722 ? -2.06377 -18.86295 12.24742 1.000 102.30644 714 TRP B O 1
ATOM 15632 N N . PRO B 1 723 ? -0.35075 -20.07731 11.43500 1.000 101.95964 715 PRO B N 1
ATOM 15633 C CA . PRO B 1 723 ? -0.97325 -21.27678 12.00883 1.000 101.91295 715 PRO B CA 1
ATOM 15634 C C . PRO B 1 723 ? -1.12551 -21.20187 13.52528 1.000 100.68908 715 PRO B C 1
ATOM 15635 O O . PRO B 1 723 ? -0.54012 -22.03183 14.22109 1.000 101.12931 715 PRO B O 1
#

B-factor: mean 100.56, std 25.5, range [0.0, 271.75]

Sequence (1357 aa):
YALLGVILGISGVIYAVYLAVWVLRNEKMRFISQAIATGARAYLFRQYRTLAVLLVILAVLILVAIDGLTALAFIVGALGSMLAGYLGMYVTTRSASRVAQAAATGGMGKALLVSWRAGAVMGLSLASIALLLISGFYLVFRSVLPDDWAVPLVALGFGASLVTLFMRVGGGIYTKAADLGADLVGKEDDPRNPGVIADNVGDNVGDVAGMAADVYESYIVTVTAAIFLAAILGLPTQFIEAIILFAALALVATFAGVNLLGVKHPLSSISLAIYATIGLSVVLFFIGAFTLGLDSTKALALAATTSLGAVIAPLIVKITDYYTSYNYGPVRKIAEQAKISPATVIITGYGVGLMSAIPVIAVIVAVLGISYMIGYYTVFGELSKYLAGIFGTAMASVGLLVVAGIIITADSYGPVSDNAGGVVEMAGLPDEVREITDVLDSVGNTTKATTKGYAIASAALAALVLFIALIFEIVYSASKDMISESLSGLQLINANVLIGAFLGVALVYFFSSRTLEAVGRTAMEIVEEIRRQFREKPGILEPDYARVVDIATRRALGEFLIPGLAAIVLPLITGLLLGWNALAGLIMGAIVAGVPRALLMANAGGAWDNAKKYIEIQGLKKTEMHKAAVIGDTVGDPMKDTVGPSLNPLIKVLNTLSVVFTYVIVSTNIALGIWPYALLGVILGISGVIYAVYLAVWVLRNEKMRFISQAIATGARAYLFRQYRTLAVLLVILAVLILVAIDGLTALAFIVGALGSMLAGYLGMYVTTRSASRVAQAAATGGMGKALLVSWRAGAVMGLSLASIALLLISGFYLVFRSVLPDDWAVPLVALGFGASLVTLFMRVGGGIYTKAADLGADLVGKVEAGIPEDDPRNPGVIADNVGDNVGDVAGMAADVYESYIVTVTAAIFLAAILGLPTQFIEAIILFAALALVATFAGVNLGVKHPLSSISLAIYATIGLSVVLFFIGAFTLGLDSTKALALAATTSLGAVIAPLIVKITDYYTSYNYGPVRKIAEQAKISPATVIITGYGVGLMSAIPVIAVIVAVLGISYMIGYYTVFGELSKYLAGIFGTAMASVGLLVVAGIIITADSYGPVSDNAGGVVEMAGLPDEVREITDVLDSVGNTTKATTKGYAIASAALAALVLFIALIFEIVYSASKDMISESLSGLQLINANVLIGAFLGVALVYFFSSRTLEAVGRTAMEIVEEIRRQFREKPGILEPDYARVVDIATRRALGEFLIPGLAAIVLPLITGLLLGWNALAGLIMGAIVAGVPRALLMANAGGAWDNAKKYIEIQGLKKTEMHKAAVIGDTVGDPMKDTVGPSLNPLIKVLNTLSVVFTYVIVSTNIALGIWP

Secondary structure (DSSP, 8-state):
--THHHHHHHHHHHHHHHHHHHHT--HHHHHHHHHHHHHHHHHHHHHHHHHHHHHHHHHHHHHHHH----HHHHHHHHHHHHHHHHHHHHHHHHHHHHHHHHHHHH-HHHHHHHHHHHHHHHHHHHHHHHHHHHHHHHHHHHHHS-SS-HHHHHHHHHHHHHHHHHHHHHHHHHHHHHHHHHHHHH----TTSTHHHHHHHHHIIIIIIHHHHHHHHHHHHHHHHHHHHHHHHT--HHHHHHHHHHHHHHHHHHHHHT------STHHHHHHHHHHHHHHHHHHHHHHHHH----HHHHHHHHHHHHHHHHHHHHHHHHHHHHH-TTSHHHHHHHHGGGT-HHHHHHHHHHHHHTTHHHHHHHHHHHHHHHHHHHHHH---HHHHHHHHHHHHHHHHHHHHTTHHHHHHHHHHHHHHHHHHHHHHHTT--HHHHHHHHHHHHHHHHHHHHHHHHHHHHHHHHHHHHHHHHHHHHHHHHH--HHHHHHTT-BTTSHHHHHHHHHHHHHHHHHHHHHHHHHHHHHHHHHHHHHHHHTTS-TT---HHHHHHHHHHHHHHHHHHHHHHHHHHHHHHHHHHT-HHHHHHHHHHHHHHHHHHHHHHHHHHHHHHHHHHHHHHHT-S--HHHHHHHHHHHHHHHIIIIIGGGHHHHHHHHHHHHHHSHHHHHHHHTSSS---/--THHHHHHHHHHHHHHHHHHHHT--HHHHHHHHHHHHHHHHHHHHHHHHHHHHHHHHHHHHHHHH----HHHHHHHHHHHHHHHHHHHHHHHHHHHHHHHHHHHH-HHHHHHHHHHHHHHHHHHHHHHHHHHHHHHHHHHHHHS-SS-HHHHHHHHHHHHHHHHHHHHHHHHHHHHHHHHHHHHIIIII---TT-TTSTHHHHHHHHHIIIIIIHHHHHHHHHHHHHHHHHHHHHHHHT--HHHHHHHHHHHHHHHHHHHHHTT----STHHHHHHHHHHHHHHHHHHHHHHHHH----HHHHHHHHHHHHHHHHHHHHHHHHHHHHH-TTSHHHHHHHHGGGT-HHHHHHHHHHHHHTTHHHHHHHHHHHHHHHHHHHHHH---HHHHHHHHHHHHHHHHHHHHTTHHHHHHHHHHHHHHHHHHHHHHHTT--HHHHHHHHHHHHHHHHHHHHHHHHHHHHHHHHHHHHHHHHHHHHHHHHH--HHHHHHTT-BTTSHHHHHHHHHHHHHHHHHHHHHHHHHHHHHHHHHHHHHHHHHHS-TT---HHHHHHHHHHHHHHHHHHHHHHHHHHHHHHHHHHT-HHHHHHHHHHHHHHHHHHHHHHHHHHHHHHHHHHHHHHHT-S--HHHHHHHHHHHHHHHIIIIIHHHHHHHHHHHHHHHTTTHHHHHHHHTSSS---

Nearest PDB structures (foldseek):
  8b37-assembly1_A  TM=1.001E+00  e=1.327E-81  Pyrobaculum aerophilum
  8b37-assembly1_B  TM=9.985E-01  e=3.578E-77  Pyrobaculum aerophilum
  4av3-assembly1_B  TM=8.997E-01  e=7.134E-34  Thermotoga maritima
  6qxa-assembly1_B  TM=9.262E-01  e=3.898E-32  Thermotoga maritima MSB8
  4a01-assembly1_A  TM=8.891E-01  e=1.434E-32  Vigna radiata